Protein AF-0000000083587349 (afdb_homodimer)

pLDDT: mean 86.09, std 22.97, range [18.36, 98.94]

Foldseek 3Di:
DCCVDDDPPVPDDDPPPDPPPPDDDDDDPPPPPPPPPPPCPCPVPPLPDFDDAFPQFEEEEEWDKAKEKEFEDQADDDPPDDGHGPDIDIDIDTLRLLLVLLLLLQPGAYEYEEEFEPDPRVVVRVVVCVVSRYHDVRYQYHPDWGGKYKYWYQHPVVRDIDIDIDHTPPHDDLVSGDPVNLCVSLPSHQEYEYQCPPLHNVLVSLVVCVVVPRAYEYEYEADDPNPVSNLLSHQEYEYEDCHLCVPQVDPDPQLSQLLSCVVHVNHQKYKYQDVQAAIKMKGADPDDDPPAAEDERVVLVVVQVVVDDPVDQAKFKGKPQVVPVPHSWHWYDDPPRDTGTTMMMTMHAGPDPPVQQDAQAQLSSQLSSLLSSCVSVVHDPRLSRRLSRQQSVQQRRDPHNHPRRHGSPPPSNSVSSD/DDDPPDDCPPVDDDPPPDPPPPDDDDDDPPPPPPPPPPPCPCPVPPLPDFDDAFPQFEEEEEFDKAKEKEFEDQADDDPPDDGHGPDIDIDIDTLRLLLVLLLLLQPGAYEYEEEFEPDPRRVVRVVVCVVSRYHDVRYQYHPDWGGKYKYWYQHPVVRDIDIDIDHTPPHDDLVSGDPVSLCVSLPSHQEYEYQCPPLHNVLVSLVVCVVVPRAYEYEYEADDPNPVSNLLSHQEYEYEDCHLCVPQVDPDPQLSQLLSCVVHVNHQKYKYQDVQAAIKMKGADPDDDPPAAEDERVVLVVVQVVVDDPVDQAKFKGKPQVVPVVHSWHWYDDPPRDTGTTMMMTMHAGDDPPVQQDAQAQLSSQLSSLLSSCVSVVHDPRLSRRLSRQQSVQQRRDPHNHPRRHGSPPPSNSVSSD

Sequence (836 aa):
MTLSSPLFSNATATYAWNAILFSSFPTPIRFLHFHRLRAKMSFSEASSPLPPLPEKRIVLGCGGLGQDYLATVASFPKPDEKIRSTSSMVQGGGNAGNALTGAARLGLKPRLISKLANDGPGKGLLAELEADGVDTSYIVVSEEGNSPFTYVIVDNQMKTRTCIHTPGHPGMVSDDLSQSSLLSALDGARIIYSDVRFPETALVIAKEAARMQIPILVDAERKREGLDDLFNLANYVVCSEKLPQAWTAAPSIASALLSMLVRLPKLKFVIVTLGENGCIMLERNTSEDPEAEEMDVDSLLESLKQKIDGTKAIPTCISSKVYHAIQPKLRLSADGVGTVCGTLLVGTSEMIPPSELIDTTGAGDAFIGAILYAICADMLPEKMLPFAAQVAAANCRALGARTGLPRRADPRLAPFLHMTLSSPLFSNATATYAWNAILFSSFPTPIRFLHFHRLRAKMSFSEASSPLPPLPEKRIVLGCGGLGQDYLATVASFPKPDEKIRSTSSMVQGGGNAGNALTGAARLGLKPRLISKLANDGPGKGLLAELEADGVDTSYIVVSEEGNSPFTYVIVDNQMKTRTCIHTPGHPGMVSDDLSQSSLLSALDGARIIYSDVRFPETALVIAKEAARMQIPILVDAERKREGLDDLFNLANYVVCSEKLPQAWTAAPSIASALLSMLVRLPKLKFVIVTLGENGCIMLERNTSEDPEAEEMDVDSLLESLKQKIDGTKAIPTCISSKVYHAIQPKLRLSADGVGTVCGTLLVGTSEMIPPSELIDTTGAGDAFIGAILYAICADMLPEKMLPFAAQVAAANCRALGARTGLPRRADPRLAPFLH

Structure (mmCIF, N/CA/C/O backbone):
data_AF-0000000083587349-model_v1
#
loop_
_entity.id
_entity.type
_entity.pdbx_description
1 polymer 'Ribokinase isoform X4'
#
loop_
_atom_site.group_PDB
_atom_site.id
_atom_site.type_symbol
_atom_site.label_atom_id
_atom_site.label_alt_id
_atom_site.label_comp_id
_atom_site.label_asym_id
_atom_site.label_entity_id
_atom_site.label_seq_id
_atom_site.pdbx_PDB_ins_code
_atom_site.Cartn_x
_atom_site.Cartn_y
_atom_site.Cartn_z
_atom_site.occupancy
_atom_site.B_iso_or_equiv
_atom_site.auth_seq_id
_atom_site.auth_comp_id
_atom_site.auth_asym_id
_atom_site.auth_atom_id
_atom_site.pdbx_PDB_model_num
ATOM 1 N N . MET A 1 1 ? 71.562 29.906 39.344 1 21.06 1 MET A N 1
ATOM 2 C CA . MET A 1 1 ? 72 30.203 38 1 21.06 1 MET A CA 1
ATOM 3 C C . MET A 1 1 ? 70.812 30.672 37.156 1 21.06 1 MET A C 1
ATOM 5 O O . MET A 1 1 ? 69.688 30.391 37.5 1 21.06 1 MET A O 1
ATOM 9 N N . THR A 1 2 ? 71 31.266 35.938 1 21.31 2 THR A N 1
ATOM 10 C CA . THR A 1 2 ? 70.562 32.406 35.188 1 21.31 2 THR A CA 1
ATOM 11 C C . THR A 1 2 ? 69.375 32.031 34.312 1 21.31 2 THR A C 1
ATOM 13 O O . THR A 1 2 ? 68.938 32.812 33.438 1 21.31 2 THR A O 1
ATOM 16 N N . LEU A 1 3 ? 68.5 31.031 34.719 1 21.34 3 LEU A N 1
ATOM 17 C CA . LEU A 1 3 ? 67.812 30.188 33.781 1 21.34 3 LEU A CA 1
ATOM 18 C C . LEU A 1 3 ? 66.688 30.953 33.062 1 21.34 3 LEU A C 1
ATOM 20 O O . LEU A 1 3 ? 65.625 31.25 33.625 1 21.34 3 LEU A O 1
ATOM 24 N N . SER A 1 4 ? 67 31.953 32.25 1 21.52 4 SER A N 1
ATOM 25 C CA . SER A 1 4 ? 66.25 33.062 31.656 1 21.52 4 SER A CA 1
ATOM 26 C C . SER A 1 4 ? 65.312 32.562 30.547 1 21.52 4 SER A C 1
ATOM 28 O O . SER A 1 4 ? 64.938 33.312 29.672 1 21.52 4 SER A O 1
ATOM 30 N N . SER A 1 5 ? 64.562 31.406 30.734 1 22.81 5 SER A N 1
ATOM 31 C CA . SER A 1 5 ? 64.125 30.688 29.531 1 22.81 5 SER A CA 1
ATOM 32 C C . SER A 1 5 ? 63.25 31.547 28.656 1 22.81 5 SER A C 1
ATOM 34 O O . SER A 1 5 ? 62.438 32.344 29.172 1 22.81 5 SER A O 1
ATOM 36 N N . PRO A 1 6 ? 63.5 31.562 27.359 1 23.61 6 PRO A N 1
ATOM 37 C CA . PRO A 1 6 ? 63.188 32.438 26.234 1 23.61 6 PRO A CA 1
ATOM 38 C C . PRO A 1 6 ? 61.688 32.469 25.906 1 23.61 6 PRO A C 1
ATOM 40 O O . PRO A 1 6 ? 60.938 31.594 26.312 1 23.61 6 PRO A O 1
ATOM 43 N N . LEU A 1 7 ? 61.156 33.531 25.328 1 22.72 7 LEU A N 1
ATOM 44 C CA . LEU A 1 7 ? 60 34.344 24.938 1 22.72 7 LEU A CA 1
ATOM 45 C C . LEU A 1 7 ? 59.219 33.719 23.797 1 22.72 7 LEU A C 1
ATOM 47 O O . LEU A 1 7 ? 59.781 33.5 22.719 1 22.72 7 LEU A O 1
ATOM 51 N N . PHE A 1 8 ? 58.406 32.562 23.953 1 21.23 8 PHE A N 1
ATOM 52 C CA . PHE A 1 8 ? 57.812 31.719 22.938 1 21.23 8 PHE A CA 1
ATOM 53 C C . PHE A 1 8 ? 56.875 32.531 22.047 1 21.23 8 PHE A C 1
ATOM 55 O O . PHE A 1 8 ? 55.875 33.094 22.516 1 21.23 8 PHE A O 1
ATOM 62 N N . SER A 1 9 ? 57.312 33.312 21.047 1 20.05 9 SER A N 1
ATOM 63 C CA . SER A 1 9 ? 56.656 34.281 20.188 1 20.05 9 SER A CA 1
ATOM 64 C C . SER A 1 9 ? 55.719 33.625 19.203 1 20.05 9 SER A C 1
ATOM 66 O O . SER A 1 9 ? 56.125 33.281 18.078 1 20.05 9 SER A O 1
ATOM 68 N N . ASN A 1 10 ? 54.781 32.719 19.578 1 19.73 10 ASN A N 1
ATOM 69 C CA . ASN A 1 10 ? 54.156 31.828 18.609 1 19.73 10 ASN A CA 1
ATOM 70 C C . ASN A 1 10 ? 53.281 32.594 17.609 1 19.73 10 ASN A C 1
ATOM 72 O O . ASN A 1 10 ? 52.188 33.031 17.953 1 19.73 10 ASN A O 1
ATOM 76 N N . ALA A 1 11 ? 53.719 33.469 16.719 1 19.39 11 ALA A N 1
ATOM 77 C CA . ALA A 1 11 ? 53.031 34.438 15.852 1 19.39 11 ALA A CA 1
ATOM 78 C C . ALA A 1 11 ? 52.25 33.688 14.75 1 19.39 11 ALA A C 1
ATOM 80 O O . ALA A 1 11 ? 51.562 34.312 13.945 1 19.39 11 ALA A O 1
ATOM 81 N N . THR A 1 12 ? 52.25 32.344 14.633 1 18.72 12 THR A N 1
ATOM 82 C CA . THR A 1 12 ? 52.25 31.938 13.227 1 18.72 12 THR A CA 1
ATOM 83 C C . THR A 1 12 ? 51.062 32.562 12.492 1 18.72 12 THR A C 1
ATOM 85 O O . THR A 1 12 ? 50.062 32.938 13.109 1 18.72 12 THR A O 1
ATOM 88 N N . ALA A 1 13 ? 50.969 32.375 11.031 1 19.86 13 ALA A N 1
ATOM 89 C CA . ALA A 1 13 ? 50.719 32.781 9.648 1 19.86 13 ALA A CA 1
ATOM 90 C C . ALA A 1 13 ? 49.25 32.625 9.289 1 19.86 13 ALA A C 1
ATOM 92 O O . ALA A 1 13 ? 48.531 31.812 9.867 1 19.86 13 ALA A O 1
ATOM 93 N N . THR A 1 14 ? 48.688 33.531 8.43 1 20.98 14 THR A N 1
ATOM 94 C CA . THR A 1 14 ? 47.562 34.188 7.789 1 20.98 14 THR A CA 1
ATOM 95 C C . THR A 1 14 ? 46.875 33.25 6.812 1 20.98 14 THR A C 1
ATOM 97 O O . THR A 1 14 ? 47.25 33.188 5.637 1 20.98 14 THR A O 1
ATOM 100 N N . TYR A 1 15 ? 46.625 31.922 7.09 1 18.92 15 TYR A N 1
ATOM 101 C CA . TYR A 1 15 ? 46.281 31.062 5.965 1 18.92 15 TYR A CA 1
ATOM 102 C C . TYR A 1 15 ? 45.031 31.562 5.27 1 18.92 15 TYR A C 1
ATOM 104 O O . TYR A 1 15 ? 43.969 31.688 5.895 1 18.92 15 TYR A O 1
ATOM 112 N N . ALA A 1 16 ? 45.156 32.438 4.223 1 20.36 16 ALA A N 1
ATOM 113 C CA . ALA A 1 16 ? 44.156 33 3.305 1 20.36 16 ALA A CA 1
ATOM 114 C C . ALA A 1 16 ? 43.344 31.891 2.623 1 20.36 16 ALA A C 1
ATOM 116 O O . ALA A 1 16 ? 43.906 31.078 1.884 1 20.36 16 ALA A O 1
ATOM 117 N N . TRP A 1 17 ? 42.406 31.234 3.295 1 19.59 17 TRP A N 1
ATOM 118 C CA . TRP A 1 17 ? 41.688 30.109 2.727 1 19.59 17 TRP A CA 1
ATOM 119 C C . TRP A 1 17 ? 41.062 30.484 1.385 1 19.59 17 TRP A C 1
ATOM 121 O O . TRP A 1 17 ? 40.312 31.453 1.29 1 19.59 17 TRP A O 1
ATOM 131 N N . ASN A 1 18 ? 41.75 30.281 0.276 1 18.36 18 ASN A N 1
ATOM 132 C CA . ASN A 1 18 ? 41.406 30.422 -1.137 1 18.36 18 ASN A CA 1
ATOM 133 C C . ASN A 1 18 ? 40.031 29.891 -1.444 1 18.36 18 ASN A C 1
ATOM 135 O O . ASN A 1 18 ? 39.562 28.922 -0.836 1 18.36 18 ASN A O 1
ATOM 139 N N . ALA A 1 19 ? 39.219 30.703 -2.209 1 20.95 19 ALA A N 1
ATOM 140 C CA . ALA A 1 19 ? 37.875 30.812 -2.809 1 20.95 19 ALA A CA 1
ATOM 141 C C . ALA A 1 19 ? 37.594 29.641 -3.727 1 20.95 19 ALA A C 1
ATOM 143 O O . ALA A 1 19 ? 37.844 29.703 -4.93 1 20.95 19 ALA A O 1
ATOM 144 N N . ILE A 1 20 ? 38.156 28.391 -3.494 1 20.47 20 ILE A N 1
ATOM 145 C CA . ILE A 1 20 ? 38.062 27.531 -4.668 1 20.47 20 ILE A CA 1
ATOM 146 C C . ILE A 1 20 ? 36.594 27.5 -5.16 1 20.47 20 ILE A C 1
ATOM 148 O O . ILE A 1 20 ? 35.688 27.188 -4.398 1 20.47 20 ILE A O 1
ATOM 152 N N . LEU A 1 21 ? 36.344 28.125 -6.301 1 21.22 21 LEU A N 1
ATOM 153 C CA . LEU A 1 21 ? 35.219 28.344 -7.223 1 21.22 21 LEU A CA 1
ATOM 154 C C . LEU A 1 21 ? 34.594 27.016 -7.641 1 21.22 21 LEU A C 1
ATOM 156 O O . LEU A 1 21 ? 35.25 26.203 -8.305 1 21.22 21 LEU A O 1
ATOM 160 N N . PHE A 1 22 ? 34.125 26.219 -6.723 1 21.77 22 PHE A N 1
ATOM 161 C CA . PHE A 1 22 ? 33.625 24.922 -7.137 1 21.77 22 PHE A CA 1
ATOM 162 C C . PHE A 1 22 ? 32.656 25.047 -8.312 1 21.77 22 PHE A C 1
ATOM 164 O O . PHE A 1 22 ? 31.672 25.766 -8.227 1 21.77 22 PHE A O 1
ATOM 171 N N . SER A 1 23 ? 33.188 24.922 -9.547 1 21.23 23 SER A N 1
ATOM 172 C CA . SER A 1 23 ? 32.688 24.984 -10.906 1 21.23 23 SER A CA 1
ATOM 173 C C . SER A 1 23 ? 31.328 24.281 -11.016 1 21.23 23 SER A C 1
ATOM 175 O O . SER A 1 23 ? 30.891 23.625 -10.07 1 21.23 23 SER A O 1
ATOM 177 N N . SER A 1 24 ? 31.188 23.578 -12.156 1 24.09 24 SER A N 1
ATOM 178 C CA . SER A 1 24 ? 30.219 23.422 -13.234 1 24.09 24 SER A CA 1
ATOM 179 C C . SER A 1 24 ? 29.172 22.375 -12.883 1 24.09 24 SER A C 1
ATOM 181 O O . SER A 1 24 ? 29.516 21.266 -12.438 1 24.09 24 SER A O 1
ATOM 183 N N . PHE A 1 25 ? 28.125 22.766 -12.406 1 24.97 25 PHE A N 1
ATOM 184 C CA . PHE A 1 25 ? 26.938 22.016 -12.008 1 24.97 25 PHE A CA 1
ATOM 185 C C . PHE A 1 25 ? 26.594 20.969 -13.055 1 24.97 25 PHE A C 1
ATOM 187 O O . PHE A 1 25 ? 26.469 21.281 -14.242 1 24.97 25 PHE A O 1
ATOM 194 N N . PRO A 1 26 ? 27.047 19.688 -12.805 1 26.05 26 PRO A N 1
ATOM 195 C CA . PRO A 1 26 ? 26.875 18.719 -13.891 1 26.05 26 PRO A CA 1
ATOM 196 C C . PRO A 1 26 ? 25.484 18.766 -14.523 1 26.05 26 PRO A C 1
ATOM 198 O O . PRO A 1 26 ? 24.547 19.266 -13.898 1 26.05 26 PRO A O 1
ATOM 201 N N . THR A 1 27 ? 25.469 18.625 -15.828 1 25.55 27 THR A N 1
ATOM 202 C CA . THR A 1 27 ? 24.484 18.609 -16.906 1 25.55 27 THR A CA 1
ATOM 203 C C . THR A 1 27 ? 23.297 17.734 -16.531 1 25.55 27 THR A C 1
ATOM 205 O O . THR A 1 27 ? 23.438 16.781 -15.766 1 25.55 27 THR A O 1
ATOM 208 N N . PRO A 1 28 ? 22.141 18.281 -16.75 1 26.81 28 PRO A N 1
ATOM 209 C CA . PRO A 1 28 ? 20.781 17.766 -16.531 1 26.81 28 PRO A CA 1
ATOM 210 C C . PRO A 1 28 ? 20.625 16.312 -16.969 1 26.81 28 PRO A C 1
ATOM 212 O O . PRO A 1 28 ? 21.141 15.914 -18.016 1 26.81 28 PRO A O 1
ATOM 215 N N . ILE A 1 29 ? 20.766 15.492 -15.984 1 25.16 29 ILE A N 1
ATOM 216 C CA . ILE A 1 29 ? 20.594 14.094 -16.359 1 25.16 29 ILE A CA 1
ATOM 217 C C . ILE A 1 29 ? 19.375 13.945 -17.266 1 25.16 29 ILE A C 1
ATOM 219 O O . ILE A 1 29 ? 18.266 14.273 -16.875 1 25.16 29 ILE A O 1
ATOM 223 N N . ARG A 1 30 ? 19.562 14.156 -18.531 1 23.8 30 ARG A N 1
ATOM 224 C CA . ARG A 1 30 ? 18.578 13.922 -19.578 1 23.8 30 ARG A CA 1
ATOM 225 C C . ARG A 1 30 ? 17.844 12.602 -19.375 1 23.8 30 ARG A C 1
ATOM 227 O O . ARG A 1 30 ? 18.484 11.562 -19.156 1 23.8 30 ARG A O 1
ATOM 234 N N . PHE A 1 31 ? 16.797 12.773 -18.781 1 23.98 31 PHE A N 1
ATOM 235 C CA . PHE A 1 31 ? 15.875 11.648 -18.781 1 23.98 31 PHE A CA 1
ATOM 236 C C . PHE A 1 31 ? 15.82 10.984 -20.141 1 23.98 31 PHE A C 1
ATOM 238 O O . PHE A 1 31 ? 15.445 11.617 -21.141 1 23.98 31 PHE A O 1
ATOM 245 N N . LEU A 1 32 ? 16.844 10.195 -20.375 1 24.86 32 LEU A N 1
ATOM 246 C CA . LEU A 1 32 ? 16.844 9.438 -21.625 1 24.86 32 LEU A CA 1
ATOM 247 C C . LEU A 1 32 ? 15.461 8.836 -21.891 1 24.86 32 LEU A C 1
ATOM 249 O O . LEU A 1 32 ? 14.945 8.07 -21.062 1 24.86 32 LEU A O 1
ATOM 253 N N . HIS A 1 33 ? 14.648 9.711 -22.375 1 24.17 33 HIS A N 1
ATOM 254 C CA . HIS A 1 33 ? 13.555 9.094 -23.125 1 24.17 33 HIS A CA 1
ATOM 255 C C . HIS A 1 33 ? 14.055 7.941 -23.984 1 24.17 33 HIS A C 1
ATOM 257 O O . HIS A 1 33 ? 14.859 8.148 -24.906 1 24.17 33 HIS A O 1
ATOM 263 N N . PHE A 1 34 ? 14.367 6.875 -23.359 1 23.84 34 PHE A N 1
ATOM 264 C CA . PHE A 1 34 ? 14.656 5.77 -24.266 1 23.84 34 PHE A CA 1
ATOM 265 C C . PHE A 1 34 ? 13.609 5.688 -25.375 1 23.84 34 PHE A C 1
ATOM 267 O O . PHE A 1 34 ? 12.438 5.398 -25.109 1 23.84 34 PHE A O 1
ATOM 274 N N . HIS A 1 35 ? 13.672 6.711 -26.25 1 24.17 35 HIS A N 1
ATOM 275 C CA . HIS A 1 35 ? 13.055 6.336 -27.516 1 24.17 35 HIS A CA 1
ATOM 276 C C . HIS A 1 35 ? 13.445 4.918 -27.922 1 24.17 35 HIS A C 1
ATOM 278 O O . HIS A 1 35 ? 14.633 4.578 -27.938 1 24.17 35 HIS A O 1
ATOM 284 N N . ARG A 1 36 ? 12.602 3.984 -27.625 1 23.17 36 ARG A N 1
ATOM 285 C CA . ARG A 1 36 ? 12.75 2.717 -28.328 1 23.17 36 ARG A CA 1
ATOM 286 C C . ARG A 1 36 ? 13.086 2.945 -29.797 1 23.17 36 ARG A C 1
ATOM 288 O O . ARG A 1 36 ? 12.258 3.451 -30.562 1 23.17 36 ARG A O 1
ATOM 295 N N . LEU A 1 37 ? 14.281 3.514 -29.984 1 24.53 37 LEU A N 1
ATOM 296 C CA . LEU A 1 37 ? 14.664 3.191 -31.359 1 24.53 37 LEU A CA 1
ATOM 297 C C . LEU A 1 37 ? 14.305 1.752 -31.703 1 24.53 37 LEU A C 1
ATOM 299 O O . LEU A 1 37 ? 14.82 0.813 -31.094 1 24.53 37 LEU A O 1
ATOM 303 N N . ARG A 1 38 ? 13.078 1.67 -32.062 1 25.69 38 ARG A N 1
ATOM 304 C CA . ARG A 1 38 ? 12.852 0.485 -32.875 1 25.69 38 ARG A CA 1
ATOM 305 C C . ARG A 1 38 ? 13.953 0.319 -33.906 1 25.69 38 ARG A C 1
ATOM 307 O O . ARG A 1 38 ? 14.008 1.062 -34.906 1 25.69 38 ARG A O 1
ATOM 314 N N . ALA A 1 39 ? 15.125 0.343 -33.5 1 26.44 39 ALA A N 1
ATOM 315 C CA . ALA A 1 39 ? 15.93 -0.195 -34.594 1 26.44 39 ALA A CA 1
ATOM 316 C C . ALA A 1 39 ? 15.164 -1.261 -35.375 1 26.44 39 ALA A C 1
ATOM 318 O O . ALA A 1 39 ? 14.812 -2.309 -34.844 1 26.44 39 ALA A O 1
ATOM 319 N N . LYS A 1 40 ? 14.383 -0.685 -36.219 1 29.84 40 LYS A N 1
ATOM 320 C CA . LYS A 1 40 ? 13.984 -1.582 -37.312 1 29.84 40 LYS A CA 1
ATOM 321 C C . LYS A 1 40 ? 15.141 -2.477 -37.719 1 29.84 40 LYS A C 1
ATOM 323 O O . LYS A 1 40 ? 15.977 -2.072 -38.531 1 29.84 40 LYS A O 1
ATOM 328 N N . MET A 1 41 ? 15.898 -2.959 -36.781 1 27.7 41 MET A N 1
ATOM 329 C CA . MET A 1 41 ? 16.703 -3.994 -37.438 1 27.7 41 MET A CA 1
ATOM 330 C C . MET A 1 41 ? 15.828 -4.883 -38.312 1 27.7 41 MET A C 1
ATOM 332 O O . MET A 1 41 ? 14.852 -5.465 -37.844 1 27.7 41 MET A O 1
ATOM 336 N N . SER A 1 42 ? 15.734 -4.402 -39.5 1 31.03 42 SER A N 1
ATOM 337 C CA . SER A 1 42 ? 15.297 -5.266 -40.562 1 31.03 42 SER A CA 1
ATOM 338 C C . SER A 1 42 ? 15.906 -6.656 -40.469 1 31.03 42 SER A C 1
ATOM 340 O O . SER A 1 42 ? 17.047 -6.871 -40.875 1 31.03 42 SER A O 1
ATOM 342 N N . PHE A 1 43 ? 16.016 -7.113 -39.188 1 32.06 43 PHE A N 1
ATOM 343 C CA . PHE A 1 43 ? 16.297 -8.531 -39.406 1 32.06 43 PHE A CA 1
ATOM 344 C C . PHE A 1 43 ? 15.312 -9.133 -40.406 1 32.06 43 PHE A C 1
ATOM 346 O O . PHE A 1 43 ? 14.117 -9.234 -40.125 1 32.06 43 PHE A O 1
ATOM 353 N N . SER A 1 44 ? 15.555 -8.781 -41.625 1 35.84 44 SER A N 1
ATOM 354 C CA . SER A 1 44 ? 14.969 -9.539 -42.75 1 35.84 44 SER A CA 1
ATOM 355 C C . SER A 1 44 ? 14.969 -11.031 -42.469 1 35.84 44 SER A C 1
ATOM 357 O O . SER A 1 44 ? 14.812 -11.844 -43.375 1 35.84 44 SER A O 1
ATOM 359 N N . GLU A 1 45 ? 15.727 -11.5 -41.375 1 37.31 45 GLU A N 1
ATOM 360 C CA . GLU A 1 45 ? 15.57 -12.953 -41.469 1 37.31 45 GLU A CA 1
ATOM 361 C C . GLU A 1 45 ? 14.094 -13.352 -41.531 1 37.31 45 GLU A C 1
ATOM 363 O O . GLU A 1 45 ? 13.266 -12.758 -40.812 1 37.31 45 GLU A O 1
ATOM 368 N N . ALA A 1 46 ? 13.688 -13.859 -42.406 1 41.53 46 ALA A N 1
ATOM 369 C CA . ALA A 1 46 ? 12.414 -14.508 -42.688 1 41.53 46 ALA A CA 1
ATOM 370 C C . ALA A 1 46 ? 11.852 -15.188 -41.438 1 41.53 46 ALA A C 1
ATOM 372 O O . ALA A 1 46 ? 12.328 -16.25 -41.031 1 41.53 46 ALA A O 1
ATOM 373 N N . SER A 1 47 ? 11.625 -14.453 -40.312 1 51.5 47 SER A N 1
ATOM 374 C CA . SER A 1 47 ? 11.039 -14.961 -39.062 1 51.5 47 SER A CA 1
ATOM 375 C C . SER A 1 47 ? 9.984 -16.016 -39.344 1 51.5 47 SER A C 1
ATOM 377 O O . SER A 1 47 ? 9.055 -15.789 -40.125 1 51.5 47 SER A O 1
ATOM 379 N N . SER A 1 48 ? 10.344 -17.172 -39.438 1 61.84 48 SER A N 1
ATOM 380 C CA . SER A 1 48 ? 9.367 -18.234 -39.594 1 61.84 48 SER A CA 1
ATOM 381 C C . SER A 1 48 ? 8.055 -17.906 -38.875 1 61.84 48 SER A C 1
ATOM 383 O O . SER A 1 48 ? 8.062 -17.375 -37.781 1 61.84 48 SER A O 1
ATOM 385 N N . PRO A 1 49 ? 7.016 -17.797 -39.656 1 78.56 49 PRO A N 1
ATOM 386 C CA . PRO A 1 49 ? 5.707 -17.5 -39.094 1 78.56 49 PRO A CA 1
ATOM 387 C C . PRO A 1 49 ? 5.418 -18.328 -37.812 1 78.56 49 PRO A C 1
ATOM 389 O O . PRO A 1 49 ? 5.867 -19.469 -37.719 1 78.56 49 PRO A O 1
ATOM 392 N N . LEU A 1 50 ? 4.906 -17.703 -36.75 1 85.81 50 LEU A N 1
ATOM 393 C CA . LEU A 1 50 ? 4.492 -18.359 -35.531 1 85.81 50 LEU A CA 1
ATOM 394 C C . LEU A 1 50 ? 3.492 -19.484 -35.812 1 85.81 50 LEU A C 1
ATOM 396 O O . LEU A 1 50 ? 2.656 -19.344 -36.719 1 85.81 50 LEU A O 1
ATOM 400 N N . PRO A 1 51 ? 3.736 -20.562 -35.156 1 89.81 51 PRO A N 1
ATOM 401 C CA . PRO A 1 51 ? 2.725 -21.609 -35.344 1 89.81 51 PRO A CA 1
ATOM 402 C C . PRO A 1 51 ? 1.324 -21.141 -34.938 1 89.81 51 PRO A C 1
ATOM 404 O O . PRO A 1 51 ? 1.179 -20.156 -34.219 1 89.81 51 PRO A O 1
ATOM 407 N N . PRO A 1 52 ? 0.372 -21.781 -35.531 1 92.5 52 PRO A N 1
ATOM 408 C CA . PRO A 1 52 ? -0.997 -21.406 -35.188 1 92.5 52 PRO A CA 1
ATOM 409 C C . PRO A 1 52 ? -1.283 -21.562 -33.688 1 92.5 52 PRO A C 1
ATOM 411 O O . PRO A 1 52 ? -0.665 -22.406 -33.031 1 92.5 52 PRO A O 1
ATOM 414 N N . LEU A 1 53 ? -2.188 -20.812 -33.219 1 95.5 53 LEU A N 1
ATOM 415 C CA . LEU A 1 53 ? -2.623 -20.922 -31.828 1 95.5 53 LEU A CA 1
ATOM 416 C C . LEU A 1 53 ? -3.359 -22.234 -31.594 1 95.5 53 LEU A C 1
ATOM 418 O O . LEU A 1 53 ? -3.943 -22.797 -32.531 1 95.5 53 LEU A O 1
ATOM 422 N N . PRO A 1 54 ? -3.35 -22.672 -30.359 1 94.81 54 PRO A N 1
ATOM 423 C CA . PRO A 1 54 ? -4.121 -23.875 -30.062 1 94.81 54 PRO A CA 1
ATOM 424 C C . PRO A 1 54 ? -5.609 -23.719 -30.375 1 94.81 54 PRO A C 1
ATOM 426 O O . PRO A 1 54 ? -6.168 -22.641 -30.203 1 94.81 54 PRO A O 1
ATOM 429 N N . GLU A 1 55 ? -6.188 -24.828 -30.766 1 94.19 55 GLU A N 1
ATOM 430 C CA . GLU A 1 55 ? -7.609 -24.812 -31.109 1 94.19 55 GLU A CA 1
ATOM 431 C C . GLU A 1 55 ? -8.461 -24.547 -29.859 1 94.19 55 GLU A C 1
ATOM 433 O O . GLU A 1 55 ? -9.352 -23.703 -29.891 1 94.19 55 GLU A O 1
ATOM 438 N N . LYS A 1 56 ? -8.203 -25.375 -28.844 1 96.94 56 LYS A N 1
ATOM 439 C CA . LYS A 1 56 ? -8.844 -25.172 -27.547 1 96.94 56 LYS A CA 1
ATOM 440 C C . LYS A 1 56 ? -7.93 -24.375 -26.609 1 96.94 56 LYS A C 1
ATOM 442 O O . LYS A 1 56 ? -6.945 -24.922 -26.109 1 96.94 56 LYS A O 1
ATOM 447 N N . ARG A 1 57 ? -8.289 -23.172 -26.312 1 97.62 57 ARG A N 1
ATOM 448 C CA . ARG A 1 57 ? -7.309 -22.344 -25.625 1 97.62 57 ARG A CA 1
ATOM 449 C C . ARG A 1 57 ? -7.941 -21.609 -24.453 1 97.62 57 ARG A C 1
ATOM 451 O O . ARG A 1 57 ? -7.371 -20.641 -23.938 1 97.62 57 ARG A O 1
ATOM 458 N N . ILE A 1 58 ? -9.211 -22.062 -24.031 1 98.75 58 ILE A N 1
ATOM 459 C CA . ILE A 1 58 ? -9.828 -21.484 -22.844 1 98.75 58 ILE A CA 1
ATOM 460 C C . ILE A 1 58 ? -9.25 -22.156 -21.594 1 98.75 58 ILE A C 1
ATOM 462 O O . ILE A 1 58 ? -9.234 -23.375 -21.484 1 98.75 58 ILE A O 1
ATOM 466 N N . VAL A 1 59 ? -8.75 -21.359 -20.703 1 98.88 59 VAL A N 1
ATOM 467 C CA . VAL A 1 59 ? -8.258 -21.797 -19.406 1 98.88 59 VAL A CA 1
ATOM 468 C C . VAL A 1 59 ? -9.078 -21.141 -18.297 1 98.88 59 VAL A C 1
ATOM 470 O O . VAL A 1 59 ? -9.281 -19.922 -18.297 1 98.88 59 VAL A O 1
ATOM 473 N N . LEU A 1 60 ? -9.555 -21.922 -17.375 1 98.94 60 LEU A N 1
ATOM 474 C CA . LEU A 1 60 ? -10.227 -21.359 -16.219 1 98.94 60 LEU A CA 1
ATOM 475 C C . LEU A 1 60 ? -9.312 -21.422 -14.984 1 98.94 60 LEU A C 1
ATOM 477 O O . LEU A 1 60 ? -8.867 -22.484 -14.586 1 98.94 60 LEU A O 1
ATOM 481 N N . GLY A 1 61 ? -9.031 -20.281 -14.477 1 98.88 61 GLY A N 1
ATOM 482 C CA . GLY A 1 61 ? -8.258 -20.203 -13.25 1 98.88 61 GLY A CA 1
ATOM 483 C C . GLY A 1 61 ? -9.094 -19.844 -12.039 1 98.88 61 GLY A C 1
ATOM 484 O O . GLY A 1 61 ? -10.094 -19.141 -12.156 1 98.88 61 GLY A O 1
ATOM 485 N N . CYS A 1 62 ? -8.641 -20.312 -10.875 1 98.69 62 CYS A N 1
ATOM 486 C CA . CYS A 1 62 ? -9.148 -19.922 -9.562 1 98.69 62 CYS A CA 1
ATOM 487 C C . CYS A 1 62 ? -8.008 -19.625 -8.602 1 98.69 62 CYS A C 1
ATOM 489 O O . CYS A 1 62 ? -7.176 -20.5 -8.344 1 98.69 62 CYS A O 1
ATOM 491 N N . GLY A 1 63 ? -8.039 -18.422 -8.125 1 98.19 63 GLY A N 1
ATOM 492 C CA . GLY A 1 63 ? -6.961 -18.172 -7.184 1 98.19 63 GLY A CA 1
ATOM 493 C C . GLY A 1 63 ? -6.766 -16.688 -6.875 1 98.19 63 GLY A C 1
ATOM 494 O O . GLY A 1 63 ? -7.711 -15.906 -6.961 1 98.19 63 GLY A O 1
ATOM 495 N N . GLY A 1 64 ? -5.578 -16.438 -6.422 1 97.25 64 GLY A N 1
ATOM 496 C CA . GLY A 1 64 ? -5.27 -15.148 -5.816 1 97.25 64 GLY A CA 1
ATOM 497 C C . GLY A 1 64 ? -5.105 -14.031 -6.832 1 97.25 64 GLY A C 1
ATOM 498 O O . GLY A 1 64 ? -4.488 -14.234 -7.883 1 97.25 64 GLY A O 1
ATOM 499 N N . LEU A 1 65 ? -5.691 -12.945 -6.523 1 97.69 65 LEU A N 1
ATOM 500 C CA . LEU A 1 65 ? -5.609 -11.672 -7.227 1 97.69 65 LEU A CA 1
ATOM 501 C C . LEU A 1 65 ? -5.535 -10.508 -6.242 1 97.69 65 LEU A C 1
ATOM 503 O O . LEU A 1 65 ? -6.266 -10.477 -5.25 1 97.69 65 LEU A O 1
ATOM 507 N N . GLY A 1 66 ? -4.625 -9.625 -6.531 1 95.81 66 GLY A N 1
ATOM 508 C CA . GLY A 1 66 ? -4.488 -8.461 -5.664 1 95.81 66 GLY A CA 1
ATOM 509 C C . GLY A 1 66 ? -3.531 -7.422 -6.211 1 95.81 66 GLY A C 1
ATOM 510 O O . GLY A 1 66 ? -2.879 -7.645 -7.234 1 95.81 66 GLY A O 1
ATOM 511 N N . GLN A 1 67 ? -3.488 -6.344 -5.543 1 92.5 67 GLN A N 1
ATOM 512 C CA . GLN A 1 67 ? -2.611 -5.25 -5.949 1 92.5 67 GLN A CA 1
ATOM 513 C C . GLN A 1 67 ? -1.28 -5.309 -5.203 1 92.5 67 GLN A C 1
ATOM 515 O O . GLN A 1 67 ? -1.251 -5.504 -3.986 1 92.5 67 GLN A O 1
ATOM 520 N N . ASP A 1 68 ? -0.24 -5.207 -5.918 1 91.81 68 ASP A N 1
ATOM 521 C CA . ASP A 1 68 ? 1.083 -5.109 -5.309 1 91.81 68 ASP A CA 1
ATOM 522 C C . ASP A 1 68 ? 1.581 -3.664 -5.309 1 91.81 68 ASP A C 1
ATOM 524 O O . ASP A 1 68 ? 1.614 -3.012 -6.352 1 91.81 68 ASP A O 1
ATOM 528 N N . TYR A 1 69 ? 1.912 -3.186 -4.156 1 90.25 69 TYR A N 1
ATOM 529 C CA . TYR A 1 69 ? 2.596 -1.909 -3.984 1 90.25 69 TYR A CA 1
ATOM 530 C C . TYR A 1 69 ? 4.078 -2.121 -3.689 1 90.25 69 TYR A C 1
ATOM 532 O O . TYR A 1 69 ? 4.453 -2.428 -2.557 1 90.25 69 TYR A O 1
ATOM 540 N N . LEU A 1 70 ? 4.84 -1.917 -4.695 1 89.94 70 LEU A N 1
ATOM 541 C CA . LEU A 1 70 ? 6.277 -2.064 -4.516 1 89.94 70 LEU A CA 1
ATOM 542 C C . LEU A 1 70 ? 6.922 -0.727 -4.172 1 89.94 70 LEU A C 1
ATOM 544 O O . LEU A 1 70 ? 6.711 0.267 -4.871 1 89.94 70 LEU A O 1
ATOM 548 N N . ALA A 1 71 ? 7.625 -0.706 -3.105 1 90.88 71 ALA A N 1
ATOM 549 C CA . ALA A 1 71 ? 8.383 0.478 -2.711 1 90.88 71 ALA A CA 1
ATOM 550 C C . ALA A 1 71 ? 9.859 0.14 -2.5 1 90.88 71 ALA A C 1
ATOM 552 O O . ALA A 1 71 ? 10.195 -0.713 -1.675 1 90.88 71 ALA A O 1
ATOM 553 N N . THR A 1 72 ? 10.625 0.73 -3.277 1 90.44 72 THR A N 1
ATOM 554 C CA . THR A 1 72 ? 12.062 0.591 -3.068 1 90.44 72 THR A CA 1
ATOM 555 C C . THR A 1 72 ? 12.555 1.579 -2.014 1 90.44 72 THR A C 1
ATOM 557 O O . THR A 1 72 ? 12.188 2.756 -2.039 1 90.44 72 THR A O 1
ATOM 560 N N . VAL A 1 73 ? 13.289 1.094 -1.049 1 93.75 73 VAL A N 1
ATOM 561 C CA . VAL A 1 73 ? 13.852 1.938 0.002 1 93.75 73 VAL A CA 1
ATOM 562 C C . VAL A 1 73 ? 15.367 1.816 0.011 1 93.75 73 VAL A C 1
ATOM 564 O O . VAL A 1 73 ? 15.922 0.832 -0.485 1 93.75 73 VAL A O 1
ATOM 567 N N . ALA A 1 74 ? 16.016 2.889 0.432 1 93.69 74 ALA A N 1
ATOM 568 C CA . ALA A 1 74 ? 17.469 2.834 0.523 1 93.69 74 ALA A CA 1
ATOM 569 C C . ALA A 1 74 ? 17.922 1.693 1.431 1 93.69 74 ALA A C 1
ATOM 571 O O . ALA A 1 74 ? 18.812 0.917 1.067 1 93.69 74 ALA A O 1
ATOM 572 N N . SER A 1 75 ? 17.359 1.598 2.592 1 94.5 75 SER A N 1
ATOM 573 C CA . SER A 1 75 ? 17.562 0.523 3.555 1 94.5 75 SER A CA 1
ATOM 574 C C . SER A 1 75 ? 16.266 0.131 4.242 1 94.5 75 SER A C 1
ATOM 576 O O . SER A 1 75 ? 15.352 0.952 4.371 1 94.5 75 SER A O 1
ATOM 578 N N . PHE A 1 76 ? 16.25 -1.108 4.656 1 94.5 76 PHE A N 1
ATOM 579 C CA . PHE A 1 76 ? 15.039 -1.582 5.332 1 94.5 76 PHE A CA 1
ATOM 580 C C . PHE A 1 76 ? 14.758 -0.754 6.582 1 94.5 76 PHE A C 1
ATOM 582 O O . PHE A 1 76 ? 15.664 -0.502 7.379 1 94.5 76 PHE A O 1
ATOM 589 N N . PRO A 1 77 ? 13.539 -0.276 6.816 1 95.06 77 PRO A N 1
ATOM 590 C CA . PRO A 1 77 ? 13.258 0.614 7.945 1 95.06 77 PRO A CA 1
ATOM 591 C C . PRO A 1 77 ? 13.305 -0.106 9.289 1 95.06 77 PRO A C 1
ATOM 593 O O . PRO A 1 77 ? 12.984 -1.293 9.375 1 95.06 77 PRO A O 1
ATOM 596 N N . LYS A 1 78 ? 13.664 0.622 10.281 1 92.69 78 LYS A N 1
ATOM 597 C CA . LYS A 1 78 ? 13.555 0.168 11.664 1 92.69 78 LYS A CA 1
ATOM 598 C C . LYS A 1 78 ? 12.188 0.519 12.25 1 92.69 78 LYS A C 1
ATOM 600 O O . LYS A 1 78 ? 11.508 1.422 11.758 1 92.69 78 LYS A O 1
ATOM 605 N N . PRO A 1 79 ? 11.773 -0.211 13.328 1 90.12 79 PRO A N 1
ATOM 606 C CA . PRO A 1 79 ? 10.5 0.134 13.969 1 90.12 79 PRO A CA 1
ATOM 607 C C . PRO A 1 79 ? 10.422 1.607 14.367 1 90.12 79 PRO A C 1
ATOM 609 O O . PRO A 1 79 ? 11.406 2.18 14.836 1 90.12 79 PRO A O 1
ATOM 612 N N . ASP A 1 80 ? 9.32 2.295 14.055 1 85.88 80 ASP A N 1
ATOM 613 C CA . ASP A 1 80 ? 8.961 3.656 14.438 1 85.88 80 ASP A CA 1
ATOM 614 C C . ASP A 1 80 ? 9.594 4.68 13.5 1 85.88 80 ASP A C 1
ATOM 616 O O . ASP A 1 80 ? 9.445 5.887 13.703 1 85.88 80 ASP A O 1
ATOM 620 N N . GLU A 1 81 ? 10.227 4.211 12.461 1 89.62 81 GLU A N 1
ATOM 621 C CA . GLU A 1 81 ? 10.859 5.133 11.523 1 89.62 81 GLU A CA 1
ATOM 622 C C . GLU A 1 81 ? 9.844 5.648 10.5 1 89.62 81 GLU A C 1
ATOM 624 O O . GLU A 1 81 ? 8.875 4.957 10.18 1 89.62 81 GLU A O 1
ATOM 629 N N . LYS A 1 82 ? 10.055 6.887 10.133 1 85.62 82 LYS A N 1
ATOM 630 C CA . LYS A 1 82 ? 9.367 7.48 8.992 1 85.62 82 LYS A CA 1
ATOM 631 C C . LYS A 1 82 ? 10.328 7.719 7.832 1 85.62 82 LYS A C 1
ATOM 633 O O . LYS A 1 82 ? 11.195 8.586 7.906 1 85.62 82 LYS A O 1
ATOM 638 N N . ILE A 1 83 ? 10.164 6.918 6.742 1 92.44 83 ILE A N 1
ATOM 639 C CA . ILE A 1 83 ? 11.109 7.016 5.637 1 92.44 83 ILE A CA 1
ATOM 640 C C . ILE A 1 83 ? 10.359 7.238 4.328 1 92.44 83 ILE A C 1
ATOM 642 O O . ILE A 1 83 ? 9.125 7.238 4.305 1 92.44 83 ILE A O 1
ATOM 646 N N . ARG A 1 84 ? 11.172 7.5 3.348 1 91.94 84 ARG A N 1
ATOM 647 C CA . ARG A 1 84 ? 10.625 7.684 2.008 1 91.94 84 ARG A CA 1
ATOM 648 C C . ARG A 1 84 ? 11.109 6.59 1.062 1 91.94 84 ARG A C 1
ATOM 650 O O . ARG A 1 84 ? 12.273 6.176 1.131 1 91.94 84 ARG A O 1
ATOM 657 N N . SER A 1 85 ? 10.227 6.211 0.202 1 94 85 SER A N 1
ATOM 658 C CA . SER A 1 85 ? 10.648 5.316 -0.87 1 94 85 SER A CA 1
ATOM 659 C C . SER A 1 85 ? 11.453 6.066 -1.928 1 94 85 SER A C 1
ATOM 661 O O . SER A 1 85 ? 11.258 7.266 -2.127 1 94 85 SER A O 1
ATOM 663 N N . THR A 1 86 ? 12.391 5.402 -2.596 1 90.62 86 THR A N 1
ATOM 664 C CA . THR A 1 86 ? 13.195 5.992 -3.662 1 90.62 86 THR A CA 1
ATOM 665 C C . THR A 1 86 ? 12.516 5.797 -5.016 1 90.62 86 THR A C 1
ATOM 667 O O . THR A 1 86 ? 12.758 6.562 -5.953 1 90.62 86 THR A O 1
ATOM 670 N N . SER A 1 87 ? 11.797 4.762 -5.082 1 87.25 87 SER A N 1
ATOM 671 C CA . SER A 1 87 ? 10.953 4.488 -6.242 1 87.25 87 SER A CA 1
ATOM 672 C C . SER A 1 87 ? 9.789 3.58 -5.875 1 87.25 87 SER A C 1
ATOM 674 O O . SER A 1 87 ? 9.781 2.967 -4.805 1 87.25 87 SER A O 1
ATOM 676 N N . SER A 1 88 ? 8.789 3.652 -6.742 1 87.88 88 SER A N 1
ATOM 677 C CA . SER A 1 88 ? 7.625 2.812 -6.465 1 87.88 88 SER A CA 1
ATOM 678 C C . SER A 1 88 ? 6.973 2.326 -7.75 1 87.88 88 SER A C 1
ATOM 680 O O . SER A 1 88 ? 7.164 2.918 -8.812 1 87.88 88 SER A O 1
ATOM 682 N N . MET A 1 89 ? 6.32 1.195 -7.574 1 86.75 89 MET A N 1
ATOM 683 C CA . MET A 1 89 ? 5.531 0.632 -8.664 1 86.75 89 MET A CA 1
ATOM 684 C C . MET A 1 89 ? 4.258 -0.018 -8.141 1 86.75 89 MET A C 1
ATOM 686 O O . MET A 1 89 ? 4.281 -0.691 -7.109 1 86.75 89 MET A O 1
ATOM 690 N N . VAL A 1 90 ? 3.18 0.286 -8.797 1 86.25 90 VAL A N 1
ATOM 691 C CA . VAL A 1 90 ? 1.907 -0.357 -8.484 1 86.25 90 VAL A CA 1
ATOM 692 C C . VAL A 1 90 ? 1.494 -1.266 -9.641 1 86.25 90 VAL A C 1
ATOM 694 O O . VAL A 1 90 ? 1.443 -0.831 -10.797 1 86.25 90 VAL A O 1
ATOM 697 N N . GLN A 1 91 ? 1.232 -2.48 -9.344 1 89.75 91 GLN A N 1
ATOM 698 C CA . GLN A 1 91 ? 0.889 -3.439 -10.391 1 89.75 91 GLN A CA 1
ATOM 699 C C . GLN A 1 91 ? -0.003 -4.551 -9.844 1 89.75 91 GLN A C 1
ATOM 701 O O . GLN A 1 91 ? 0.015 -4.836 -8.641 1 89.75 91 GLN A O 1
ATOM 706 N N . GLY A 1 92 ? -0.808 -5.086 -10.758 1 93.19 92 GLY A N 1
ATOM 707 C CA . GLY A 1 92 ? -1.547 -6.277 -10.375 1 93.19 92 GLY A CA 1
ATOM 708 C C . GLY A 1 92 ? -0.649 -7.438 -9.984 1 93.19 92 GLY A C 1
ATOM 709 O O . GLY A 1 92 ? 0.427 -7.617 -10.562 1 93.19 92 GLY A O 1
ATOM 710 N N . GLY A 1 93 ? -1.164 -8.203 -9.047 1 94.81 93 GLY A N 1
ATOM 711 C CA . GLY A 1 93 ? -0.448 -9.375 -8.57 1 94.81 93 GLY A CA 1
ATOM 712 C C . GLY A 1 93 ? -1.359 -10.555 -8.281 1 94.81 93 GLY A C 1
ATOM 713 O O . GLY A 1 93 ? -2.463 -10.641 -8.82 1 94.81 93 GLY A O 1
ATOM 714 N N . GLY A 1 94 ? -0.804 -11.453 -7.449 1 95.75 94 GLY A N 1
ATOM 715 C CA . GLY A 1 94 ? -1.479 -12.711 -7.199 1 95.75 94 GLY A CA 1
ATOM 716 C C . GLY A 1 94 ? -1.053 -13.82 -8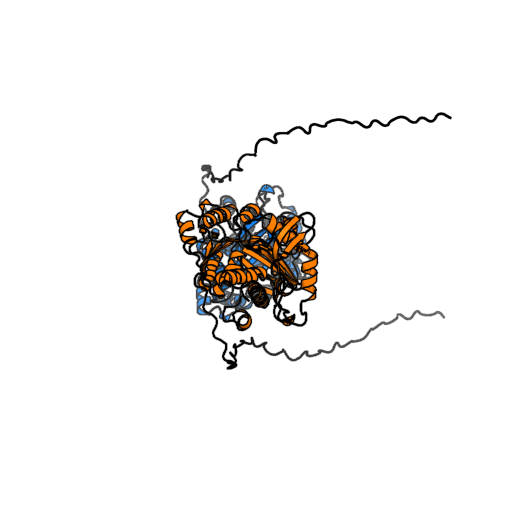.148 1 95.75 94 GLY A C 1
ATOM 717 O O . GLY A 1 94 ? -0.962 -13.602 -9.359 1 95.75 94 GLY A O 1
ATOM 718 N N . ASN A 1 95 ? -0.883 -14.922 -7.582 1 96.44 95 ASN A N 1
ATOM 719 C CA . ASN A 1 95 ? -0.367 -16.016 -8.398 1 96.44 95 ASN A CA 1
ATOM 720 C C . ASN A 1 95 ? -1.27 -16.281 -9.602 1 96.44 95 ASN A C 1
ATOM 722 O O . ASN A 1 95 ? -0.791 -16.406 -10.727 1 96.44 95 ASN A O 1
ATOM 726 N N . ALA A 1 96 ? -2.535 -16.406 -9.352 1 98.5 96 ALA A N 1
ATOM 727 C CA . ALA A 1 96 ? -3.463 -16.688 -10.445 1 98.5 96 ALA A CA 1
ATOM 728 C C . ALA A 1 96 ? -3.51 -15.531 -11.438 1 98.5 96 ALA A C 1
ATOM 730 O O . ALA A 1 96 ? -3.477 -15.742 -12.656 1 98.5 96 ALA A O 1
ATOM 731 N N . GLY A 1 97 ? -3.582 -14.336 -10.867 1 98.44 97 GLY A N 1
ATOM 732 C CA . GLY A 1 97 ? -3.543 -13.18 -11.742 1 98.44 97 GLY A CA 1
ATOM 733 C C . GLY A 1 97 ? -2.303 -13.125 -12.617 1 98.44 97 GLY A C 1
ATOM 734 O O . GLY A 1 97 ? -2.395 -12.867 -13.812 1 98.44 97 GLY A O 1
ATOM 735 N N . ASN A 1 98 ? -1.178 -13.359 -12.094 1 97.81 98 ASN A N 1
ATOM 736 C CA . ASN A 1 98 ? 0.09 -13.312 -12.812 1 97.81 98 ASN A CA 1
ATOM 737 C C . ASN A 1 98 ? 0.17 -14.406 -13.875 1 97.81 98 ASN A C 1
ATOM 739 O O . ASN A 1 98 ? 0.479 -14.125 -15.039 1 97.81 98 ASN A O 1
ATOM 743 N N . ALA A 1 99 ? -0.134 -15.594 -13.484 1 98.75 99 ALA A N 1
ATOM 744 C CA . ALA A 1 99 ? -0.027 -16.734 -14.391 1 98.75 99 ALA A CA 1
ATOM 745 C C . ALA A 1 99 ? -0.975 -16.578 -15.578 1 98.75 99 ALA A C 1
ATOM 747 O O . ALA A 1 99 ? -0.588 -16.828 -16.719 1 98.75 99 ALA A O 1
ATOM 748 N N . LEU A 1 100 ? -2.184 -16.156 -15.305 1 98.88 100 LEU A N 1
ATOM 749 C CA . LEU A 1 100 ? -3.186 -16.078 -16.359 1 98.88 100 LEU A CA 1
ATOM 750 C C . LEU A 1 100 ? -2.926 -14.875 -17.266 1 98.88 100 LEU A C 1
ATOM 752 O O . LEU A 1 100 ? -3.246 -14.898 -18.453 1 98.88 100 LEU A O 1
ATOM 756 N N . THR A 1 101 ? -2.332 -13.805 -16.688 1 98.81 101 THR A N 1
ATOM 757 C CA . THR A 1 101 ? -1.865 -12.727 -17.547 1 98.81 101 THR A CA 1
ATOM 758 C C . THR A 1 101 ? -0.794 -13.219 -18.516 1 98.81 101 THR A C 1
ATOM 760 O O . THR A 1 101 ? -0.843 -12.922 -19.719 1 98.81 101 THR A O 1
ATOM 763 N N . GLY A 1 102 ? 0.121 -13.969 -18.016 1 98.75 102 GLY A N 1
ATOM 764 C CA . GLY A 1 102 ? 1.115 -14.578 -18.891 1 98.75 102 GLY A CA 1
ATOM 765 C C . GLY A 1 102 ? 0.508 -15.477 -19.953 1 98.75 102 GLY A C 1
ATOM 766 O O . GLY A 1 102 ? 0.899 -15.414 -21.109 1 98.75 102 GLY A O 1
ATOM 767 N N . ALA A 1 103 ? -0.416 -16.281 -19.562 1 98.81 103 ALA A N 1
ATOM 768 C CA . ALA A 1 103 ? -1.096 -17.188 -20.5 1 98.81 103 ALA A CA 1
ATOM 769 C C . ALA A 1 103 ? -1.806 -16.406 -21.594 1 98.81 103 ALA A C 1
ATOM 771 O O . ALA A 1 103 ? -1.757 -16.781 -22.766 1 98.81 103 ALA A O 1
ATOM 772 N N . ALA A 1 104 ? -2.457 -15.32 -21.172 1 98.88 104 ALA A N 1
ATOM 773 C CA . ALA A 1 104 ? -3.158 -14.477 -22.141 1 98.88 104 ALA A CA 1
ATOM 774 C C . ALA A 1 104 ? -2.186 -13.883 -23.156 1 98.88 104 ALA A C 1
ATOM 776 O O . ALA A 1 104 ? -2.447 -13.898 -24.359 1 98.88 104 ALA A O 1
ATOM 777 N N . ARG A 1 105 ? -1.113 -13.398 -22.703 1 98.69 105 ARG A N 1
ATOM 778 C CA . ARG A 1 105 ? -0.126 -12.773 -23.578 1 98.69 105 ARG A CA 1
ATOM 779 C C . ARG A 1 105 ? 0.472 -13.781 -24.547 1 98.69 105 ARG A C 1
ATOM 781 O O . ARG A 1 105 ? 0.913 -13.422 -25.641 1 98.69 105 ARG A O 1
ATOM 788 N N . LEU A 1 106 ? 0.427 -15.031 -24.188 1 98.5 106 LEU A N 1
ATOM 789 C CA . LEU A 1 106 ? 0.922 -16.094 -25.047 1 98.5 106 LEU A CA 1
ATOM 790 C C . LEU A 1 106 ? -0.164 -16.562 -26.016 1 98.5 106 LEU A C 1
ATOM 792 O O . LEU A 1 106 ? 0.077 -17.438 -26.844 1 98.5 106 LEU A O 1
ATOM 796 N N . GLY A 1 107 ? -1.39 -16.031 -25.828 1 98.25 107 GLY A N 1
ATOM 797 C CA . GLY A 1 107 ? -2.41 -16.266 -26.844 1 98.25 107 GLY A CA 1
ATOM 798 C C . GLY A 1 107 ? -3.578 -17.094 -26.328 1 98.25 107 GLY A C 1
ATOM 799 O O . GLY A 1 107 ? -4.535 -17.344 -27.047 1 98.25 107 GLY A O 1
ATOM 800 N N . LEU A 1 108 ? -3.59 -17.484 -25.094 1 98.75 108 LEU A N 1
ATOM 801 C CA . LEU A 1 108 ? -4.719 -18.219 -24.531 1 98.75 108 LEU A CA 1
ATOM 802 C C . LEU A 1 108 ? -5.855 -17.266 -24.172 1 98.75 108 LEU A C 1
ATOM 804 O O . LEU A 1 108 ? -5.719 -16.047 -24.312 1 98.75 108 LEU A O 1
ATOM 808 N N . LYS A 1 109 ? -6.992 -17.859 -23.781 1 98.81 109 LYS A N 1
ATOM 809 C CA . LYS A 1 109 ? -8.18 -17.109 -23.375 1 98.81 109 LYS A CA 1
ATOM 810 C C . LYS A 1 109 ? -8.578 -17.438 -21.938 1 98.81 109 LYS A C 1
ATOM 812 O O . LYS A 1 109 ? -9.562 -18.156 -21.719 1 98.81 109 LYS A O 1
ATOM 817 N N . PRO A 1 110 ? -7.93 -16.859 -21 1 98.94 110 PRO A N 1
ATOM 818 C CA . PRO A 1 110 ? -8.18 -17.203 -19.594 1 98.94 110 PRO A CA 1
ATOM 819 C C . PRO A 1 110 ? -9.445 -16.547 -19.047 1 98.94 110 PRO A C 1
ATOM 821 O O . PRO A 1 110 ? -9.758 -15.406 -19.391 1 98.94 110 PRO A O 1
ATOM 824 N N . ARG A 1 111 ? -10.141 -17.344 -18.234 1 98.94 111 ARG A N 1
ATOM 825 C CA . ARG A 1 111 ? -11.164 -16.891 -17.297 1 98.94 111 ARG A CA 1
ATOM 826 C C . ARG A 1 111 ? -10.672 -17.016 -15.852 1 98.94 111 ARG A C 1
ATOM 828 O O . ARG A 1 111 ? -9.977 -17.969 -15.508 1 98.94 111 ARG A O 1
ATOM 835 N N . LEU A 1 112 ? -11.055 -16.047 -15.047 1 98.88 112 LEU A N 1
ATOM 836 C CA . LEU A 1 112 ? -10.547 -16.094 -13.68 1 98.88 112 LEU A CA 1
ATOM 837 C C . LEU A 1 112 ? -11.688 -15.992 -12.672 1 98.88 112 LEU A C 1
ATOM 839 O O . LEU A 1 112 ? -12.523 -15.094 -12.758 1 98.88 112 LEU A O 1
ATOM 843 N N . ILE A 1 113 ? -11.734 -16.969 -11.82 1 98.69 113 ILE A N 1
ATOM 844 C CA . ILE A 1 113 ? -12.562 -16.906 -10.617 1 98.69 113 ILE A CA 1
ATOM 845 C C . ILE A 1 113 ? -11.727 -16.422 -9.438 1 98.69 113 ILE A C 1
ATOM 847 O O . ILE A 1 113 ? -10.75 -17.078 -9.055 1 98.69 113 ILE A O 1
ATOM 851 N N . SER A 1 114 ? -12.039 -15.32 -8.906 1 98.5 114 SER A N 1
ATOM 852 C CA . SER A 1 114 ? -11.422 -14.672 -7.762 1 98.5 114 SER A CA 1
ATOM 853 C C . SER A 1 114 ? -12.391 -13.711 -7.082 1 98.5 114 SER A C 1
ATOM 855 O O . SER A 1 114 ? -13.594 -13.742 -7.348 1 98.5 114 SER A O 1
ATOM 857 N N . LYS A 1 115 ? -11.859 -13 -6.07 1 98 115 LYS A N 1
ATOM 858 C CA . LYS A 1 115 ? -12.742 -12.062 -5.383 1 98 115 LYS A CA 1
ATOM 859 C C . LYS A 1 115 ? -12.031 -10.742 -5.105 1 98 115 LYS A C 1
ATOM 861 O O . LYS A 1 115 ? -10.883 -10.727 -4.668 1 98 115 LYS A O 1
ATOM 866 N N . LEU A 1 116 ? -12.734 -9.695 -5.418 1 96.56 116 LEU A N 1
ATOM 867 C CA . LEU A 1 116 ? -12.312 -8.32 -5.145 1 96.56 116 LEU A CA 1
ATOM 868 C C . LEU A 1 116 ? -13.422 -7.539 -4.445 1 96.56 116 LEU A C 1
ATOM 870 O O . LEU A 1 116 ? -14.531 -8.055 -4.266 1 96.56 116 LEU A O 1
ATOM 874 N N . ALA A 1 117 ? -13.07 -6.359 -4.012 1 92.69 117 ALA A N 1
ATOM 875 C CA . ALA A 1 117 ? -14.055 -5.391 -3.549 1 92.69 117 ALA A CA 1
ATOM 876 C C . ALA A 1 117 ? -14.273 -4.289 -4.586 1 92.69 117 ALA A C 1
ATOM 878 O O . ALA A 1 117 ? -13.469 -4.125 -5.5 1 92.69 117 ALA A O 1
ATOM 879 N N . ASN A 1 118 ? -15.414 -3.635 -4.449 1 89.69 118 ASN A N 1
ATOM 880 C CA . ASN A 1 118 ? -15.695 -2.477 -5.293 1 89.69 118 ASN A CA 1
ATOM 881 C C . ASN A 1 118 ? -14.961 -1.235 -4.805 1 89.69 118 ASN A C 1
ATOM 883 O O . ASN A 1 118 ? -15.578 -0.234 -4.445 1 89.69 118 ASN A O 1
ATOM 887 N N . ASP A 1 119 ? -13.742 -1.31 -4.793 1 80.56 119 ASP A N 1
ATOM 888 C CA . ASP A 1 119 ? -12.859 -0.214 -4.402 1 80.56 119 ASP A CA 1
ATOM 889 C C . ASP A 1 119 ? -11.93 0.178 -5.547 1 80.56 119 ASP A C 1
ATOM 891 O O . ASP A 1 119 ? -12.031 -0.372 -6.648 1 80.56 119 ASP A O 1
ATOM 895 N N . GLY A 1 120 ? -11.211 1.209 -5.41 1 78.75 120 GLY A N 1
ATOM 896 C CA . GLY A 1 120 ? -10.305 1.7 -6.441 1 78.75 120 GLY A CA 1
ATOM 897 C C . GLY A 1 120 ? -9.398 0.624 -7 1 78.75 120 GLY A C 1
ATOM 898 O O . GLY A 1 120 ? -9.398 0.366 -8.203 1 78.75 120 GLY A O 1
ATOM 899 N N . PRO A 1 121 ? -8.641 -0.007 -6.047 1 83.38 121 PRO A N 1
ATOM 900 C CA . PRO A 1 121 ? -7.762 -1.086 -6.508 1 83.38 121 PRO A CA 1
ATOM 901 C C . PRO A 1 121 ? -8.516 -2.186 -7.25 1 83.38 121 PRO A C 1
ATOM 903 O O . PRO A 1 121 ? -8.039 -2.695 -8.266 1 83.38 121 PRO A O 1
ATOM 906 N N . GLY A 1 122 ? -9.641 -2.543 -6.73 1 90.44 122 GLY A N 1
ATOM 907 C CA . GLY A 1 122 ? -10.43 -3.561 -7.406 1 90.44 122 GLY A CA 1
ATOM 908 C C . GLY A 1 122 ? -10.766 -3.201 -8.844 1 90.44 122 GLY A C 1
ATOM 909 O O . GLY A 1 122 ? -10.586 -4.016 -9.75 1 90.44 122 GLY A O 1
ATOM 910 N N . LYS A 1 123 ? -11.211 -1.979 -9.039 1 86.94 123 LYS A N 1
ATOM 911 C CA . LYS A 1 123 ? -11.539 -1.509 -10.375 1 86.94 123 LYS A CA 1
ATOM 912 C C . LYS A 1 123 ? -10.305 -1.5 -11.273 1 86.94 123 LYS A C 1
ATOM 914 O O . LYS A 1 123 ? -10.375 -1.886 -12.445 1 86.94 123 LYS A O 1
ATOM 919 N N . GLY A 1 124 ? -9.242 -1.071 -10.766 1 86.69 124 GLY A N 1
ATOM 920 C CA . GLY A 1 124 ? -7.992 -1.05 -11.508 1 86.69 124 GLY A CA 1
ATOM 921 C C . GLY A 1 124 ? -7.516 -2.434 -11.914 1 86.69 124 GLY A C 1
ATOM 922 O O . GLY A 1 124 ? -7.023 -2.627 -13.023 1 86.69 124 GLY A O 1
ATOM 923 N N . LEU A 1 125 ? -7.668 -3.361 -11.016 1 93.31 125 LEU A N 1
ATOM 924 C CA . LEU A 1 125 ? -7.254 -4.734 -11.273 1 93.31 125 LEU A CA 1
ATOM 925 C C . LEU A 1 125 ? -8.078 -5.352 -12.398 1 93.31 125 LEU A C 1
ATOM 927 O O . LEU A 1 125 ? -7.535 -6.023 -13.273 1 93.31 125 LEU A O 1
ATOM 931 N N . LEU A 1 126 ? -9.398 -5.117 -12.359 1 95.81 126 LEU A N 1
ATOM 932 C CA . LEU A 1 126 ? -10.266 -5.629 -13.422 1 95.81 126 LEU A CA 1
ATOM 933 C C . LEU A 1 126 ? -9.859 -5.062 -14.773 1 95.81 126 LEU A C 1
ATOM 935 O O . LEU A 1 126 ? -9.711 -5.809 -15.742 1 95.81 126 LEU A O 1
ATOM 939 N N . ALA A 1 127 ? -9.625 -3.795 -14.781 1 93 127 ALA A N 1
ATOM 940 C CA . ALA A 1 127 ? -9.258 -3.133 -16.031 1 93 127 ALA A CA 1
ATOM 941 C C . ALA A 1 127 ? -7.93 -3.664 -16.562 1 93 127 ALA A C 1
ATOM 943 O O . ALA A 1 127 ? -7.773 -3.867 -17.766 1 93 127 ALA A O 1
ATOM 944 N N . GLU A 1 128 ? -7.02 -3.859 -15.719 1 93.38 128 GLU A N 1
ATOM 945 C CA . GLU A 1 128 ? -5.707 -4.363 -16.109 1 93.38 128 GLU A CA 1
ATOM 946 C C . GLU A 1 128 ? -5.812 -5.762 -16.719 1 93.38 128 GLU A C 1
ATOM 948 O O . GLU A 1 128 ? -5.199 -6.039 -17.75 1 93.38 128 GLU A O 1
ATOM 953 N N . LEU A 1 129 ? -6.539 -6.605 -16.062 1 97.94 129 LEU A N 1
ATOM 954 C CA . LEU A 1 129 ? -6.73 -7.961 -16.578 1 97.94 129 LEU A CA 1
ATOM 955 C C . LEU A 1 129 ? -7.41 -7.945 -17.938 1 97.94 129 LEU A C 1
ATOM 957 O O . LEU A 1 129 ? -6.973 -8.633 -18.859 1 97.94 129 LEU A O 1
ATOM 961 N N . GLU A 1 130 ? -8.438 -7.145 -18.031 1 98.06 130 GLU A N 1
ATOM 962 C CA . GLU A 1 130 ? -9.172 -7.059 -19.297 1 98.06 130 GLU A CA 1
ATOM 963 C C . GLU A 1 130 ? -8.281 -6.539 -20.422 1 98.06 130 GLU A C 1
ATOM 965 O O . GLU A 1 130 ? -8.359 -7.027 -21.547 1 98.06 130 GLU A O 1
ATOM 970 N N . ALA A 1 131 ? -7.469 -5.625 -20.125 1 96.44 131 ALA A N 1
ATOM 971 C CA . ALA A 1 131 ? -6.551 -5.062 -21.109 1 96.44 131 ALA A CA 1
ATOM 972 C C . ALA A 1 131 ? -5.578 -6.125 -21.625 1 96.44 131 ALA A C 1
ATOM 974 O O . ALA A 1 131 ? -5.125 -6.059 -22.766 1 96.44 131 ALA A O 1
ATOM 975 N N . ASP A 1 132 ? -5.332 -7.133 -20.812 1 97.38 132 ASP A N 1
ATOM 976 C CA . ASP A 1 132 ? -4.41 -8.195 -21.203 1 97.38 132 ASP A CA 1
ATOM 977 C C . ASP A 1 132 ? -5.168 -9.398 -21.781 1 97.38 132 ASP A C 1
ATOM 979 O O . ASP A 1 132 ? -4.562 -10.422 -22.094 1 97.38 132 ASP A O 1
ATOM 983 N N . GLY A 1 133 ? -6.465 -9.305 -21.797 1 98.06 133 GLY A N 1
ATOM 984 C CA . GLY A 1 133 ? -7.238 -10.352 -22.453 1 98.06 133 GLY A CA 1
ATOM 985 C C . GLY A 1 133 ? -7.746 -11.406 -21.484 1 98.06 133 GLY A C 1
ATOM 986 O O . GLY A 1 133 ? -8.117 -12.508 -21.891 1 98.06 133 GLY A O 1
ATOM 987 N N . VAL A 1 134 ? -7.75 -11.125 -20.203 1 98.81 134 VAL A N 1
ATOM 988 C CA . VAL A 1 134 ? -8.305 -12.047 -19.219 1 98.81 134 VAL A CA 1
ATOM 989 C C . VAL A 1 134 ? -9.789 -11.727 -19 1 98.81 134 VAL A C 1
ATOM 991 O O . VAL A 1 134 ? -10.156 -10.57 -18.781 1 98.81 134 VAL A O 1
ATOM 994 N N . ASP A 1 135 ? -10.625 -12.719 -19.109 1 98.75 135 ASP A N 1
ATOM 995 C CA . ASP A 1 135 ? -12.055 -12.57 -18.859 1 98.75 135 ASP A CA 1
ATOM 996 C C . ASP A 1 135 ? -12.344 -12.445 -17.359 1 98.75 135 ASP A C 1
ATOM 998 O O . ASP A 1 135 ? -12.148 -13.391 -16.609 1 98.75 135 ASP A O 1
ATOM 1002 N N . THR A 1 136 ? -12.859 -11.344 -16.953 1 98.5 136 THR A N 1
ATOM 1003 C CA . THR A 1 136 ? -13.055 -11.047 -15.539 1 98.5 136 THR A CA 1
ATOM 1004 C C . THR A 1 136 ? -14.516 -11.227 -15.141 1 98.5 136 THR A C 1
ATOM 1006 O O . THR A 1 136 ? -14.914 -10.852 -14.039 1 98.5 136 THR A O 1
ATOM 1009 N N . SER A 1 137 ? -15.328 -11.82 -15.992 1 98 137 SER A N 1
ATOM 1010 C CA . SER A 1 137 ? -16.766 -11.922 -15.781 1 98 137 SER A CA 1
ATOM 1011 C C . SER A 1 137 ? -17.094 -12.781 -14.562 1 98 137 SER A C 1
ATOM 1013 O O . SER A 1 137 ? -18.188 -12.703 -14.016 1 98 137 SER A O 1
ATOM 1015 N N . TYR A 1 138 ? -16.141 -13.539 -14.125 1 98.12 138 TYR A N 1
ATOM 1016 C CA . TYR A 1 138 ? -16.422 -14.492 -13.055 1 98.12 138 TYR A CA 1
ATOM 1017 C C . TYR A 1 138 ? -15.742 -14.078 -11.758 1 98.12 138 TYR A C 1
ATOM 1019 O O . TYR A 1 138 ? -15.758 -14.812 -10.773 1 98.12 138 TYR A O 1
ATOM 1027 N N . ILE A 1 139 ? -15.148 -12.961 -11.766 1 98.25 139 ILE A N 1
ATOM 1028 C CA . ILE A 1 139 ? -14.602 -12.398 -10.539 1 98.25 139 ILE A CA 1
ATOM 1029 C C . ILE A 1 139 ? -15.727 -11.812 -9.695 1 98.25 139 ILE A C 1
ATOM 1031 O O . ILE A 1 139 ? -16.516 -11 -10.18 1 98.25 139 ILE A O 1
ATOM 1035 N N . VAL A 1 140 ? -15.781 -12.289 -8.477 1 97.75 140 VAL A N 1
ATOM 1036 C CA . VAL A 1 140 ? -16.781 -11.781 -7.535 1 97.75 140 VAL A CA 1
ATOM 1037 C C . VAL A 1 140 ? -16.344 -10.422 -7.008 1 97.75 140 VAL A C 1
ATOM 1039 O O . VAL A 1 140 ? -15.203 -10.258 -6.562 1 97.75 140 VAL A O 1
ATOM 1042 N N . VAL A 1 141 ? -17.25 -9.445 -7.09 1 96.81 141 VAL A N 1
ATOM 1043 C CA . VAL A 1 141 ? -16.953 -8.109 -6.582 1 96.81 141 VAL A CA 1
ATOM 1044 C C . VAL A 1 141 ? -17.875 -7.777 -5.422 1 96.81 141 VAL A C 1
ATOM 1046 O O . VAL A 1 141 ? -19.094 -7.629 -5.609 1 96.81 141 VAL A O 1
ATOM 1049 N N . SER A 1 142 ? -17.312 -7.672 -4.223 1 96.31 142 SER A N 1
ATOM 1050 C CA . SER A 1 142 ? -18.109 -7.266 -3.064 1 96.31 142 SER A CA 1
ATOM 1051 C C . SER A 1 142 ? -18.375 -5.762 -3.076 1 96.31 142 SER A C 1
ATOM 1053 O O . SER A 1 142 ? -17.5 -4.977 -3.434 1 96.31 142 SER A O 1
ATOM 1055 N N . GLU A 1 143 ? -19.5 -5.395 -2.631 1 93 143 GLU A N 1
ATOM 1056 C CA . GLU A 1 143 ? -19.875 -3.98 -2.602 1 93 143 GLU A CA 1
ATOM 1057 C C . GLU A 1 143 ? -19.062 -3.221 -1.557 1 93 143 GLU A C 1
ATOM 1059 O O . GLU A 1 143 ? -18.734 -2.045 -1.742 1 93 143 GLU A O 1
ATOM 1064 N N . GLU A 1 144 ? -18.766 -3.936 -0.52 1 87.44 144 GLU A N 1
ATOM 1065 C CA . GLU A 1 144 ? -18.031 -3.322 0.584 1 87.44 144 GLU A CA 1
ATOM 1066 C C . GLU A 1 144 ? -16.703 -4.023 0.821 1 87.44 144 GLU A C 1
ATOM 1068 O O . GLU A 1 144 ? -16.422 -5.051 0.2 1 87.44 144 GLU A O 1
ATOM 1073 N N . GLY A 1 145 ? -15.914 -3.328 1.602 1 86.69 145 GLY A N 1
ATOM 1074 C CA . GLY A 1 145 ? -14.656 -3.938 1.986 1 86.69 145 GLY A CA 1
ATOM 1075 C C . GLY A 1 145 ? -13.484 -3.461 1.148 1 86.69 145 GLY A C 1
ATOM 1076 O O . GLY A 1 145 ? -13.484 -2.334 0.648 1 86.69 145 GLY A O 1
ATOM 1077 N N . ASN A 1 146 ? -12.406 -4.352 1.149 1 87.25 146 ASN A N 1
ATOM 1078 C CA . ASN A 1 146 ? -11.203 -4 0.411 1 87.25 146 ASN A CA 1
ATOM 1079 C C . ASN A 1 146 ? -10.719 -5.156 -0.462 1 87.25 146 ASN A C 1
ATOM 1081 O O . ASN A 1 146 ? -10.852 -6.32 -0.084 1 87.25 146 ASN A O 1
ATOM 1085 N N . SER A 1 147 ? -10.18 -4.789 -1.587 1 92.38 147 SER A N 1
ATOM 1086 C CA . SER A 1 147 ? -9.469 -5.773 -2.393 1 92.38 147 SER A CA 1
ATOM 1087 C C . SER A 1 147 ? -8.148 -6.172 -1.736 1 92.38 147 SER A C 1
ATOM 1089 O O . SER A 1 147 ? -7.555 -5.387 -0.995 1 92.38 147 SER A O 1
ATOM 1091 N N . PRO A 1 148 ? -7.719 -7.422 -2.012 1 94.94 148 PRO A N 1
ATOM 1092 C CA . PRO A 1 148 ? -6.426 -7.832 -1.459 1 94.94 148 PRO A CA 1
ATOM 1093 C C . PRO A 1 148 ? -5.266 -6.996 -1.996 1 94.94 148 PRO A C 1
ATOM 1095 O O . PRO A 1 148 ? -5.285 -6.578 -3.156 1 94.94 148 PRO A O 1
ATOM 1098 N N . PHE A 1 149 ? -4.293 -6.801 -1.168 1 92.62 149 PHE A N 1
ATOM 1099 C CA . PHE A 1 149 ? -3.084 -6.148 -1.652 1 92.62 149 PHE A CA 1
ATOM 1100 C C . PHE A 1 149 ? -1.869 -6.59 -0.847 1 92.62 149 PHE A C 1
ATOM 1102 O O . PHE A 1 149 ? -2.012 -7.152 0.242 1 92.62 149 PHE A O 1
ATOM 1109 N N . THR A 1 150 ? -0.722 -6.477 -1.479 1 94.19 150 THR A N 1
ATOM 1110 C CA . THR A 1 150 ? 0.557 -6.773 -0.843 1 94.19 150 THR A CA 1
ATOM 1111 C C . THR A 1 150 ? 1.496 -5.574 -0.937 1 94.19 150 THR A C 1
ATOM 1113 O O . THR A 1 150 ? 1.633 -4.965 -2.002 1 94.19 150 THR A O 1
ATOM 1116 N N . TYR A 1 151 ? 2.018 -5.152 0.169 1 93.19 151 TYR A N 1
ATOM 1117 C CA . TYR A 1 151 ? 3.094 -4.168 0.169 1 93.19 151 TYR A CA 1
ATOM 1118 C C . TYR A 1 151 ? 4.457 -4.852 0.145 1 93.19 151 TYR A C 1
ATOM 1120 O O . TYR A 1 151 ? 4.762 -5.676 1.014 1 93.19 151 TYR A O 1
ATOM 1128 N N . VAL A 1 152 ? 5.18 -4.566 -0.843 1 91.62 152 VAL A N 1
ATOM 1129 C CA . VAL A 1 152 ? 6.492 -5.176 -1.034 1 91.62 152 VAL A CA 1
ATOM 1130 C C . VAL A 1 152 ? 7.586 -4.137 -0.793 1 91.62 152 VAL A C 1
ATOM 1132 O O . VAL A 1 152 ? 7.727 -3.184 -1.564 1 91.62 152 VAL A O 1
ATOM 1135 N N . ILE A 1 153 ? 8.344 -4.32 0.236 1 91.88 153 ILE A N 1
ATOM 1136 C CA . ILE A 1 153 ? 9.484 -3.457 0.532 1 91.88 153 ILE A CA 1
ATOM 1137 C C . ILE A 1 153 ? 10.734 -4 -0.155 1 91.88 153 ILE A C 1
ATOM 1139 O O . ILE A 1 153 ? 11.242 -5.062 0.212 1 91.88 153 ILE A O 1
ATOM 1143 N N . VAL A 1 154 ? 11.164 -3.361 -1.114 1 87.31 154 VAL A N 1
ATOM 1144 C CA . VAL A 1 154 ? 12.383 -3.715 -1.829 1 87.31 154 VAL A CA 1
ATOM 1145 C C . VAL A 1 154 ? 13.57 -2.967 -1.228 1 87.31 154 VAL A C 1
ATOM 1147 O O . VAL A 1 154 ? 13.719 -1.76 -1.432 1 87.31 154 VAL A O 1
ATOM 1150 N N . ASP A 1 155 ? 14.406 -3.682 -0.546 1 91.12 155 ASP A N 1
ATOM 1151 C CA . ASP A 1 155 ? 15.547 -3.102 0.158 1 91.12 155 ASP A CA 1
ATOM 1152 C C . ASP A 1 155 ? 16.781 -3.062 -0.737 1 91.12 155 ASP A C 1
ATOM 1154 O O . ASP A 1 155 ? 17.391 -4.102 -1.016 1 91.12 155 ASP A O 1
ATOM 1158 N N . ASN A 1 156 ? 17.234 -1.914 -1.154 1 87.19 156 ASN A N 1
ATOM 1159 C CA . ASN A 1 156 ? 18.344 -1.761 -2.072 1 87.19 156 ASN A CA 1
ATOM 1160 C C . ASN A 1 156 ? 19.672 -2.156 -1.414 1 87.19 15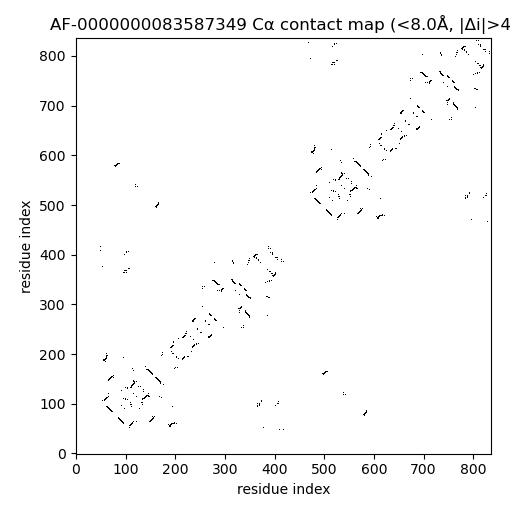6 ASN A C 1
ATOM 1162 O O . ASN A 1 156 ? 20.594 -2.629 -2.088 1 87.19 156 ASN A O 1
ATOM 1166 N N . GLN A 1 157 ? 19.734 -1.895 -0.169 1 88.62 157 GLN A N 1
ATOM 1167 C CA . GLN A 1 157 ? 20.984 -2.158 0.539 1 88.62 157 GLN A CA 1
ATOM 1168 C C . GLN A 1 157 ? 21.234 -3.658 0.678 1 88.62 157 GLN A C 1
ATOM 1170 O O . GLN A 1 157 ? 22.297 -4.152 0.303 1 88.62 157 GLN A O 1
ATOM 1175 N N . MET A 1 158 ? 20.281 -4.387 1.164 1 84.62 158 MET A N 1
ATOM 1176 C CA . MET A 1 158 ? 20.469 -5.809 1.445 1 84.62 158 MET A CA 1
ATOM 1177 C C . MET A 1 158 ? 19.922 -6.664 0.309 1 84.62 158 MET A C 1
ATOM 1179 O O . MET A 1 158 ? 20.047 -7.887 0.327 1 84.62 158 MET A O 1
ATOM 1183 N N . LYS A 1 159 ? 19.219 -6.02 -0.669 1 79.75 159 LYS A N 1
ATOM 1184 C CA . LYS A 1 159 ? 18.672 -6.707 -1.834 1 79.75 159 LYS A CA 1
ATOM 1185 C C . LYS A 1 159 ? 17.656 -7.773 -1.418 1 79.75 159 LYS A C 1
ATOM 1187 O O . LYS A 1 159 ? 17.719 -8.914 -1.879 1 79.75 159 LYS A O 1
ATOM 1192 N N . THR A 1 160 ? 16.828 -7.449 -0.533 1 82.62 160 THR A N 1
ATOM 1193 C CA . THR A 1 160 ? 15.758 -8.336 -0.077 1 82.62 160 THR A CA 1
ATOM 1194 C C . THR A 1 160 ? 14.391 -7.777 -0.468 1 82.62 160 THR A C 1
ATOM 1196 O O . THR A 1 160 ? 14.273 -6.609 -0.846 1 82.62 160 THR A O 1
ATOM 1199 N N . ARG A 1 161 ? 13.469 -8.664 -0.42 1 86 161 ARG A N 1
ATOM 1200 C CA . ARG A 1 161 ? 12.07 -8.32 -0.647 1 86 161 ARG A CA 1
ATOM 1201 C C . ARG A 1 161 ? 11.195 -8.805 0.502 1 86 161 ARG A C 1
ATOM 1203 O O . ARG A 1 161 ? 11.07 -10.008 0.728 1 86 161 ARG A O 1
ATOM 1210 N N . THR A 1 162 ? 10.688 -7.863 1.22 1 90.88 162 THR A N 1
ATOM 1211 C CA . THR A 1 162 ? 9.789 -8.18 2.322 1 90.88 162 THR A CA 1
ATOM 1212 C C . THR A 1 162 ? 8.336 -7.895 1.932 1 90.88 162 THR A C 1
ATOM 1214 O O . THR A 1 162 ? 8.023 -6.82 1.421 1 90.88 162 THR A O 1
ATOM 1217 N N . CYS A 1 163 ? 7.469 -8.93 2.184 1 91.75 163 CYS A N 1
ATOM 1218 C CA . CYS A 1 163 ? 6.09 -8.812 1.728 1 91.75 163 CYS A CA 1
ATOM 1219 C C . CYS A 1 163 ? 5.121 -8.836 2.904 1 91.75 163 CYS A C 1
ATOM 1221 O O . CYS A 1 163 ? 5.23 -9.695 3.785 1 91.75 163 CYS A O 1
ATOM 1223 N N . ILE A 1 164 ? 4.262 -7.871 2.926 1 94.38 164 ILE A N 1
ATOM 1224 C CA . ILE A 1 164 ? 3.143 -7.859 3.861 1 94.38 164 ILE A CA 1
ATOM 1225 C C . ILE A 1 164 ? 1.826 -7.973 3.096 1 94.38 164 ILE A C 1
ATOM 1227 O O . ILE A 1 164 ? 1.387 -7.012 2.459 1 94.38 164 ILE A O 1
ATOM 1231 N N . HIS A 1 165 ? 1.201 -9.086 3.25 1 94.75 165 HIS A N 1
ATOM 1232 C CA . HIS A 1 165 ? -0.036 -9.352 2.523 1 94.75 165 HIS A CA 1
ATOM 1233 C C . HIS A 1 165 ? -1.256 -8.984 3.361 1 94.75 165 HIS A C 1
ATOM 1235 O O . HIS A 1 165 ? -1.34 -9.344 4.539 1 94.75 165 HIS A O 1
ATOM 1241 N N . THR A 1 166 ? -2.145 -8.289 2.754 1 93.62 166 THR A N 1
ATOM 1242 C CA . THR A 1 166 ? -3.449 -7.98 3.332 1 93.62 166 THR A CA 1
ATOM 1243 C C . THR A 1 166 ? -4.562 -8.672 2.553 1 93.62 166 THR A C 1
ATOM 1245 O O . THR A 1 166 ? -4.82 -8.336 1.395 1 93.62 166 THR A O 1
ATOM 1248 N N . PRO A 1 167 ? -5.254 -9.531 3.201 1 92.81 167 PRO A N 1
ATOM 1249 C CA . PRO A 1 167 ? -6.332 -10.242 2.506 1 92.81 167 PRO A CA 1
ATOM 1250 C C . PRO A 1 167 ? -7.504 -9.328 2.154 1 92.81 167 PRO A C 1
ATOM 1252 O O . PRO A 1 167 ? -7.703 -8.297 2.801 1 92.81 167 PRO A O 1
ATOM 1255 N N . GLY A 1 168 ? -8.172 -9.703 1.132 1 92.25 168 GLY A N 1
ATOM 1256 C CA . GLY A 1 168 ? -9.43 -9.031 0.845 1 92.25 168 GLY A CA 1
ATOM 1257 C C . GLY A 1 168 ? -10.492 -9.273 1.901 1 92.25 168 GLY A C 1
ATOM 1258 O O . GLY A 1 168 ? -10.5 -10.32 2.547 1 92.25 168 GLY A O 1
ATOM 1259 N N . HIS A 1 169 ? -11.328 -8.297 1.983 1 90.06 169 HIS A N 1
ATOM 1260 C CA . HIS A 1 169 ? -12.469 -8.398 2.895 1 90.06 169 HIS A CA 1
ATOM 1261 C C . HIS A 1 169 ? -13.742 -7.879 2.24 1 90.06 169 HIS A C 1
ATOM 1263 O O . HIS A 1 169 ? -13.758 -6.77 1.696 1 90.06 169 HIS A O 1
ATOM 1269 N N . PRO A 1 170 ? -14.828 -8.68 2.256 1 92.5 170 PRO A N 1
ATOM 1270 C CA . PRO A 1 170 ? -14.891 -10.016 2.844 1 92.5 170 PRO A CA 1
ATOM 1271 C C . PRO A 1 170 ? -14.188 -11.07 1.994 1 92.5 170 PRO A C 1
ATOM 1273 O O . PRO A 1 170 ? -14.023 -10.883 0.786 1 92.5 170 PRO A O 1
ATOM 1276 N N . GLY A 1 171 ? -13.82 -12.156 2.594 1 92.94 171 GLY A N 1
ATOM 1277 C CA . GLY A 1 171 ? -13.156 -13.242 1.894 1 92.94 171 GLY A CA 1
ATOM 1278 C C . GLY A 1 171 ? -14.086 -14.031 0.989 1 92.94 171 GLY A C 1
ATOM 1279 O O . GLY A 1 171 ? -15.305 -13.906 1.086 1 92.94 171 GLY A O 1
ATOM 1280 N N . MET A 1 172 ? -13.469 -14.828 0.165 1 95.06 172 MET A N 1
ATOM 1281 C CA . MET A 1 172 ? -14.195 -15.703 -0.75 1 95.06 172 MET A CA 1
ATOM 1282 C C . MET A 1 172 ? -14.789 -16.891 -0.008 1 95.06 172 MET A C 1
ATOM 1284 O O . MET A 1 172 ? -14.102 -17.547 0.781 1 95.06 172 MET A O 1
ATOM 1288 N N . VAL A 1 173 ? -16.062 -17.062 -0.218 1 93.12 173 VAL A N 1
ATOM 1289 C CA . VAL A 1 173 ? -16.734 -18.266 0.277 1 93.12 173 VAL A CA 1
ATOM 1290 C C . VAL A 1 173 ? -17.406 -19 -0.88 1 93.12 173 VAL A C 1
ATOM 1292 O O . VAL A 1 173 ? -17.625 -18.406 -1.946 1 93.12 173 VAL A O 1
ATOM 1295 N N . SER A 1 174 ? -17.75 -20.234 -0.721 1 91 174 SER A N 1
ATOM 1296 C CA . SER A 1 174 ? -18.281 -21.078 -1.798 1 91 174 SER A CA 1
ATOM 1297 C C . SER A 1 174 ? -19.594 -20.516 -2.336 1 91 174 SER A C 1
ATOM 1299 O O . SER A 1 174 ? -19.875 -20.609 -3.533 1 91 174 SER A O 1
ATOM 1301 N N . ASP A 1 175 ? -20.297 -19.828 -1.51 1 92.56 175 ASP A N 1
ATOM 1302 C CA . ASP A 1 175 ? -21.609 -19.328 -1.886 1 92.56 175 ASP A CA 1
ATOM 1303 C C . ASP A 1 175 ? -21.484 -18.094 -2.775 1 92.56 175 ASP A C 1
ATOM 1305 O O . ASP A 1 175 ? -22.453 -17.656 -3.396 1 92.56 175 ASP A O 1
ATOM 1309 N N . ASP A 1 176 ? -20.281 -17.625 -2.871 1 93.94 176 ASP A N 1
ATOM 1310 C CA . ASP A 1 176 ? -20.062 -16.469 -3.738 1 93.94 176 ASP A CA 1
ATOM 1311 C C . ASP A 1 176 ? -20.188 -16.859 -5.211 1 93.94 176 ASP A C 1
ATOM 1313 O O . ASP A 1 176 ? -20.375 -15.992 -6.07 1 93.94 176 ASP A O 1
ATOM 1317 N N . LEU A 1 177 ? -20 -18.141 -5.488 1 94.06 177 LEU A N 1
ATOM 1318 C CA . LEU A 1 177 ? -20.062 -18.656 -6.852 1 94.06 177 LEU A CA 1
ATOM 1319 C C . LEU A 1 177 ? -21.344 -19.469 -7.066 1 94.06 177 LEU A C 1
ATOM 1321 O O . LEU A 1 177 ? -21.453 -20.594 -6.566 1 94.06 177 LEU A O 1
ATOM 1325 N N . SER A 1 178 ? -22.266 -18.938 -7.844 1 94.88 178 SER A N 1
ATOM 1326 C CA . SER A 1 178 ? -23.484 -19.688 -8.141 1 94.88 178 SER A CA 1
ATOM 1327 C C . SER A 1 178 ? -23.188 -20.875 -9.055 1 94.88 178 SER A C 1
ATOM 1329 O O . SER A 1 178 ? -22.203 -20.859 -9.789 1 94.88 178 SER A O 1
ATOM 1331 N N . GLN A 1 179 ? -24.094 -21.844 -9.031 1 94.69 179 GLN A N 1
ATOM 1332 C CA . GLN A 1 179 ? -23.938 -23.016 -9.891 1 94.69 179 GLN A CA 1
ATOM 1333 C C . GLN A 1 179 ? -23.984 -22.625 -11.367 1 94.69 179 GLN A C 1
ATOM 1335 O O . GLN A 1 179 ? -23.219 -23.156 -12.18 1 94.69 179 GLN A O 1
ATOM 1340 N N . SER A 1 180 ? -24.812 -21.703 -11.664 1 96.25 180 SER A N 1
ATOM 1341 C CA . SER A 1 180 ? -24.922 -21.25 -13.047 1 96.25 180 SER A CA 1
ATOM 1342 C C . SER A 1 180 ? -23.625 -20.562 -13.492 1 96.25 180 SER A C 1
ATOM 1344 O O . SER A 1 180 ? -23.172 -20.766 -14.617 1 96.25 180 SER A O 1
ATOM 1346 N N . SER A 1 181 ? -23.062 -19.781 -12.664 1 96.75 181 SER A N 1
ATOM 1347 C CA . SER A 1 181 ? -21.797 -19.109 -12.969 1 96.75 181 SER A CA 1
ATOM 1348 C C . SER A 1 181 ? -20.656 -20.109 -13.109 1 96.75 181 SER A C 1
ATOM 1350 O O . SER A 1 181 ? -19.797 -19.938 -13.977 1 96.75 181 SER A O 1
ATOM 1352 N N . LEU A 1 182 ? -20.734 -21.062 -12.242 1 97.31 182 LEU A N 1
ATOM 1353 C CA . LEU A 1 182 ? -19.703 -22.094 -12.305 1 97.31 182 LEU A CA 1
ATOM 1354 C C . LEU A 1 182 ? -19.766 -22.844 -13.625 1 97.31 182 LEU A C 1
ATOM 1356 O O . LEU A 1 182 ? -18.75 -23.016 -14.297 1 97.31 182 LEU A O 1
ATOM 1360 N N . LEU A 1 183 ? -20.906 -23.25 -14.008 1 97.81 183 LEU A N 1
ATOM 1361 C CA . LEU A 1 183 ? -21.062 -24 -15.242 1 97.81 183 LEU A CA 1
ATOM 1362 C C . LEU A 1 183 ? -20.688 -23.156 -16.453 1 97.81 183 LEU A C 1
ATOM 1364 O O . LEU A 1 183 ? -20.078 -23.656 -17.391 1 97.81 183 LEU A O 1
ATOM 1368 N N . SER A 1 184 ? -21.094 -21.922 -16.391 1 98.25 184 SER A N 1
ATOM 1369 C CA . SER A 1 184 ? -20.719 -21 -17.453 1 98.25 184 SER A CA 1
ATOM 1370 C C . SER A 1 184 ? -19.203 -20.844 -17.547 1 98.25 184 SER A C 1
ATOM 1372 O O . SER A 1 184 ? -18.641 -20.828 -18.641 1 98.25 184 SER A O 1
ATOM 1374 N N . ALA A 1 185 ? -18.547 -20.766 -16.438 1 98.44 185 ALA A N 1
ATOM 1375 C CA . ALA A 1 185 ? -17.094 -20.594 -16.391 1 98.44 185 ALA A CA 1
ATOM 1376 C C . ALA A 1 185 ? -16.391 -21.828 -16.938 1 98.44 185 ALA A C 1
ATOM 1378 O O . ALA A 1 185 ? -15.336 -21.719 -17.562 1 98.44 185 ALA A O 1
ATOM 1379 N N . LEU A 1 186 ? -16.953 -22.969 -16.75 1 98.56 186 LEU A N 1
ATOM 1380 C CA . LEU A 1 186 ? -16.344 -24.234 -17.125 1 98.56 186 LEU A CA 1
ATOM 1381 C C . LEU A 1 186 ? -16.578 -24.547 -18.594 1 98.56 186 LEU A C 1
ATOM 1383 O O . LEU A 1 186 ? -15.891 -25.391 -19.172 1 98.56 186 LEU A O 1
ATOM 1387 N N . ASP A 1 187 ? -17.531 -23.891 -19.141 1 98.19 187 ASP A N 1
ATOM 1388 C CA . ASP A 1 187 ? -17.953 -24.234 -20.5 1 98.19 187 ASP A CA 1
ATOM 1389 C C . ASP A 1 187 ? -16.812 -24.047 -21.5 1 98.19 187 ASP A C 1
ATOM 1391 O O . ASP A 1 187 ? -16.281 -22.938 -21.641 1 98.19 187 ASP A O 1
ATOM 1395 N N . GLY A 1 188 ? -16.406 -25.141 -22.156 1 98.31 188 GLY A N 1
ATOM 1396 C CA . GLY A 1 188 ? -15.398 -25.094 -23.203 1 98.31 188 GLY A CA 1
ATOM 1397 C C . GLY A 1 188 ? -13.977 -25.016 -22.688 1 98.31 188 GLY A C 1
ATOM 1398 O O . GLY A 1 188 ? -13.023 -24.922 -23.453 1 98.31 188 GLY A O 1
ATOM 1399 N N . ALA A 1 189 ? -13.797 -25.078 -21.406 1 98.69 189 ALA A N 1
ATOM 1400 C CA . ALA A 1 189 ? -12.461 -24.969 -20.812 1 98.69 189 ALA A CA 1
ATOM 1401 C C . ALA A 1 189 ? -11.609 -26.188 -21.156 1 98.69 189 ALA A C 1
ATOM 1403 O O . ALA A 1 189 ? -12.086 -27.328 -21.078 1 98.69 189 ALA A O 1
ATOM 1404 N N . ARG A 1 190 ? -10.43 -25.875 -21.562 1 98.69 190 ARG A N 1
ATOM 1405 C CA . ARG A 1 190 ? -9.469 -26.922 -21.891 1 98.69 190 ARG A CA 1
ATOM 1406 C C . ARG A 1 190 ? -8.766 -27.438 -20.641 1 98.69 190 ARG A C 1
ATOM 1408 O O . ARG A 1 190 ? -8.398 -28.609 -20.562 1 98.69 190 ARG A O 1
ATOM 1415 N N . ILE A 1 191 ? -8.625 -26.594 -19.688 1 98.81 191 ILE A N 1
ATOM 1416 C CA . ILE A 1 191 ? -7.887 -26.938 -18.469 1 98.81 191 ILE A CA 1
ATOM 1417 C C . ILE A 1 191 ? -8.273 -25.984 -17.344 1 98.81 191 ILE A C 1
ATOM 1419 O O . ILE A 1 191 ? -8.625 -24.828 -17.594 1 98.81 191 ILE A O 1
ATOM 1423 N N . ILE A 1 192 ? -8.195 -26.484 -16.094 1 98.88 192 ILE A N 1
ATOM 1424 C CA . ILE A 1 192 ? -8.414 -25.703 -14.891 1 98.88 192 ILE A CA 1
ATOM 1425 C C . ILE A 1 192 ? -7.074 -25.453 -14.195 1 98.88 192 ILE A C 1
ATOM 1427 O O . ILE A 1 192 ? -6.23 -26.344 -14.109 1 98.88 192 ILE A O 1
ATOM 1431 N N . TYR A 1 193 ? -6.898 -24.219 -13.75 1 98.88 193 TYR A N 1
ATOM 1432 C CA . TYR A 1 193 ? -5.727 -23.812 -12.977 1 98.88 193 TYR A CA 1
ATOM 1433 C C . TYR A 1 193 ? -6.121 -23.375 -11.57 1 98.88 193 TYR A C 1
ATOM 1435 O O . TYR A 1 193 ? -7.051 -22.594 -11.398 1 98.88 193 TYR A O 1
ATOM 1443 N N . SER A 1 194 ? -5.379 -23.906 -10.562 1 98.81 194 SER A N 1
ATOM 1444 C CA . SER A 1 194 ? -5.59 -23.469 -9.188 1 98.81 194 SER A CA 1
ATOM 1445 C C . SER A 1 194 ? -4.266 -23.203 -8.477 1 98.81 194 SER A C 1
ATOM 1447 O O . SER A 1 194 ? -3.344 -24.031 -8.555 1 98.81 194 SER A O 1
ATOM 1449 N N . ASP A 1 195 ? -4.219 -22.109 -7.758 1 98.19 195 ASP A N 1
ATOM 1450 C CA . ASP A 1 195 ? -3.053 -21.844 -6.922 1 98.19 195 ASP A CA 1
ATOM 1451 C C . ASP A 1 195 ? -3.336 -22.188 -5.461 1 98.19 195 ASP A C 1
ATOM 1453 O O . ASP A 1 195 ? -2.635 -21.719 -4.562 1 98.19 195 ASP A O 1
ATOM 1457 N N . VAL A 1 196 ? -4.371 -22.891 -5.199 1 97.44 196 VAL A N 1
ATOM 1458 C CA . VAL A 1 196 ? -4.762 -23.5 -3.936 1 97.44 196 VAL A CA 1
ATOM 1459 C C . VAL A 1 196 ? -5.363 -22.453 -3.012 1 97.44 196 VAL A C 1
ATOM 1461 O O . VAL A 1 196 ? -5.68 -22.734 -1.854 1 97.44 196 VAL A O 1
ATOM 1464 N N . ARG A 1 197 ? -5.48 -21.25 -3.467 1 95.44 197 ARG A N 1
ATOM 1465 C CA . ARG A 1 197 ? -6.219 -20.266 -2.689 1 95.44 197 ARG A CA 1
ATOM 1466 C C . ARG A 1 197 ? -7.719 -20.516 -2.766 1 95.44 197 ARG A C 1
ATOM 1468 O O . ARG A 1 197 ? -8.188 -21.266 -3.633 1 95.44 197 ARG A O 1
ATOM 1475 N N . PHE A 1 198 ? -8.453 -19.984 -1.823 1 95.94 198 PHE A N 1
ATOM 1476 C CA . PHE A 1 198 ? -9.891 -20.219 -1.731 1 95.94 198 PHE A CA 1
ATOM 1477 C C . PHE A 1 198 ? -10.195 -21.703 -1.69 1 95.94 198 PHE A C 1
ATOM 1479 O O . PHE A 1 198 ? -10.914 -22.219 -2.549 1 95.94 198 PHE A O 1
ATOM 1486 N N . PRO A 1 199 ? -9.703 -22.344 -0.656 1 95.88 199 PRO A N 1
ATOM 1487 C CA . PRO A 1 199 ? -9.711 -23.812 -0.675 1 95.88 199 PRO A CA 1
ATOM 1488 C C . PRO A 1 199 ? -11.102 -24.391 -0.893 1 95.88 199 PRO A C 1
ATOM 1490 O O . PRO A 1 199 ? -11.258 -25.359 -1.646 1 95.88 199 PRO A O 1
ATOM 1493 N N . GLU A 1 200 ? -12.141 -23.844 -0.305 1 96.31 200 GLU A N 1
ATOM 1494 C CA . GLU A 1 200 ? -13.492 -24.375 -0.467 1 96.31 200 GLU A CA 1
ATOM 1495 C C . GLU A 1 200 ? -14 -24.172 -1.889 1 96.31 200 GLU A C 1
ATOM 1497 O O . GLU A 1 200 ? -14.531 -25.094 -2.506 1 96.31 200 GLU A O 1
ATOM 1502 N N . THR A 1 201 ? -13.82 -23 -2.385 1 97.19 201 THR A N 1
ATOM 1503 C CA . THR A 1 201 ? -14.258 -22.672 -3.736 1 97.19 201 THR A CA 1
ATOM 1504 C C . THR A 1 201 ? -13.461 -23.453 -4.773 1 97.19 201 THR A C 1
ATOM 1506 O O . THR A 1 201 ? -14.031 -23.984 -5.723 1 97.19 201 THR A O 1
ATOM 1509 N N . ALA A 1 202 ? -12.188 -23.562 -4.57 1 98 202 ALA A N 1
ATOM 1510 C CA . ALA A 1 202 ? -11.32 -24.297 -5.484 1 98 202 ALA A CA 1
ATOM 1511 C C . ALA A 1 202 ? -11.727 -25.766 -5.566 1 98 202 ALA A C 1
ATOM 1513 O O . ALA A 1 202 ? -11.711 -26.359 -6.645 1 98 202 ALA A O 1
ATOM 1514 N N . LEU A 1 203 ? -12.086 -26.25 -4.41 1 97.69 203 LEU A N 1
ATOM 1515 C CA . LEU A 1 203 ? -12.477 -27.656 -4.367 1 97.69 203 LEU A CA 1
ATOM 1516 C C . LEU A 1 203 ? -13.789 -27.875 -5.117 1 97.69 203 LEU A C 1
ATOM 1518 O O . LEU A 1 203 ? -13.93 -28.859 -5.844 1 97.69 203 LEU A O 1
ATOM 1522 N N . VAL A 1 204 ? -14.727 -26.969 -4.949 1 97.75 204 VAL A N 1
ATOM 1523 C CA . VAL A 1 204 ? -16 -27.062 -5.656 1 97.75 204 VAL A CA 1
ATOM 1524 C C . VAL A 1 204 ? -15.758 -27.047 -7.164 1 97.75 204 VAL A C 1
ATOM 1526 O O . VAL A 1 204 ? -16.328 -27.859 -7.902 1 97.75 204 VAL A O 1
ATOM 1529 N N . ILE A 1 205 ? -14.938 -26.219 -7.613 1 98.31 205 ILE A N 1
ATOM 1530 C CA . ILE A 1 205 ? -14.609 -26.078 -9.031 1 98.31 205 ILE A CA 1
ATOM 1531 C C . ILE A 1 205 ? -13.914 -27.344 -9.523 1 98.31 205 ILE A C 1
ATOM 1533 O O . ILE A 1 205 ? -14.266 -27.875 -10.586 1 98.31 205 ILE A O 1
ATOM 1537 N N . ALA A 1 206 ? -12.969 -27.812 -8.727 1 98.38 206 ALA A N 1
ATOM 1538 C CA . ALA A 1 206 ? -12.188 -28.984 -9.109 1 98.38 206 ALA A CA 1
ATOM 1539 C C . ALA A 1 206 ? -13.078 -30.219 -9.234 1 98.38 206 ALA A C 1
ATOM 1541 O O . ALA A 1 206 ? -12.922 -31.016 -10.164 1 98.38 206 ALA A O 1
ATOM 1542 N N . LYS A 1 207 ? -13.984 -30.391 -8.328 1 98.19 207 LYS A N 1
ATOM 1543 C CA . LYS A 1 207 ? -14.898 -31.516 -8.359 1 98.19 207 LYS A CA 1
ATOM 1544 C C . LYS A 1 207 ? -15.781 -31.484 -9.609 1 98.19 207 LYS A C 1
ATOM 1546 O O . LYS A 1 207 ? -15.961 -32.5 -10.281 1 98.19 207 LYS A O 1
ATOM 1551 N N . GLU A 1 208 ? -16.281 -30.328 -9.867 1 98.19 208 GLU A N 1
ATOM 1552 C CA . GLU A 1 208 ? -17.109 -30.203 -11.062 1 98.19 208 GLU A CA 1
ATOM 1553 C C . GLU A 1 208 ? -16.297 -30.438 -12.328 1 98.19 208 GLU A C 1
ATOM 1555 O O . GLU A 1 208 ? -16.766 -31.078 -13.266 1 98.19 208 GLU A O 1
ATOM 1560 N N . ALA A 1 209 ? -15.125 -29.922 -12.406 1 98.56 209 ALA A N 1
ATOM 1561 C CA . ALA A 1 209 ? -14.234 -30.141 -13.539 1 98.56 209 ALA A CA 1
ATOM 1562 C C . ALA A 1 209 ? -13.945 -31.625 -13.734 1 98.56 209 ALA A C 1
ATOM 1564 O O . ALA A 1 209 ? -13.945 -32.125 -14.867 1 98.56 209 ALA A O 1
ATOM 1565 N N . ALA A 1 210 ? -13.656 -32.281 -12.656 1 98 210 ALA A N 1
ATOM 1566 C CA . ALA A 1 210 ? -13.398 -33.719 -12.711 1 98 210 ALA A CA 1
ATOM 1567 C C . ALA A 1 210 ? -14.594 -34.469 -13.281 1 98 210 ALA A C 1
ATOM 1569 O O . ALA A 1 210 ? -14.43 -35.375 -14.094 1 98 210 ALA A O 1
ATOM 1570 N N . ARG A 1 211 ? -15.711 -34.062 -12.859 1 97.56 211 ARG A N 1
ATOM 1571 C CA . ARG A 1 211 ? -16.938 -34.656 -13.375 1 97.56 211 ARG A CA 1
ATOM 1572 C C . ARG A 1 211 ? -17.047 -34.469 -14.883 1 97.56 211 ARG A C 1
ATOM 1574 O O . ARG A 1 211 ? -17.531 -35.344 -15.602 1 97.56 211 ARG A O 1
ATOM 1581 N N . MET A 1 212 ? -16.609 -33.375 -15.336 1 98 212 MET A N 1
ATOM 1582 C CA . MET A 1 212 ? -16.688 -33.031 -16.75 1 98 212 MET A CA 1
ATOM 1583 C C . MET A 1 212 ? -15.445 -33.531 -17.5 1 98 212 MET A C 1
ATOM 1585 O O . MET A 1 212 ? -15.281 -33.25 -18.688 1 98 212 MET A O 1
ATOM 1589 N N . GLN A 1 213 ? -14.508 -34.094 -16.797 1 98.06 213 GLN A N 1
ATOM 1590 C CA . GLN A 1 213 ? -13.273 -34.656 -17.344 1 98.06 213 GLN A CA 1
ATOM 1591 C C . GLN A 1 213 ? -12.367 -33.562 -17.906 1 98.06 213 GLN A C 1
ATOM 1593 O O . GLN A 1 213 ? -11.711 -33.75 -18.922 1 98.06 213 GLN A O 1
ATOM 1598 N N . ILE A 1 214 ? -12.43 -32.406 -17.344 1 98.62 214 ILE A N 1
ATOM 1599 C CA . ILE A 1 214 ? -11.5 -31.328 -17.672 1 98.62 214 ILE A CA 1
ATOM 1600 C C . ILE A 1 214 ? -10.25 -31.453 -16.797 1 98.62 214 ILE A C 1
ATOM 1602 O O . ILE A 1 214 ? -10.344 -31.5 -15.562 1 98.62 214 ILE A O 1
ATOM 1606 N N . PRO A 1 215 ? -9.062 -31.531 -17.375 1 98.75 215 PRO A N 1
ATOM 1607 C CA . PRO A 1 215 ? -7.852 -31.688 -16.562 1 98.75 215 PRO A CA 1
ATOM 1608 C C . PRO A 1 215 ? -7.578 -30.484 -15.672 1 98.75 215 PRO A C 1
ATOM 1610 O O . PRO A 1 215 ? -7.965 -29.359 -16 1 98.75 215 PRO A O 1
ATOM 1613 N N . ILE A 1 216 ? -6.863 -30.766 -14.57 1 98.88 216 ILE A N 1
ATOM 1614 C CA . ILE A 1 216 ? -6.613 -29.75 -13.547 1 98.88 216 ILE A CA 1
ATOM 1615 C C . ILE A 1 216 ? -5.113 -29.625 -13.297 1 98.88 216 ILE A C 1
ATOM 1617 O O . ILE A 1 216 ? -4.426 -30.625 -13.094 1 98.88 216 ILE A O 1
ATOM 1621 N N . LEU A 1 217 ? -4.633 -28.422 -13.383 1 98.94 217 LEU A N 1
ATOM 1622 C CA . LEU A 1 217 ? -3.271 -28.094 -12.969 1 98.94 217 LEU A CA 1
ATOM 1623 C C . LEU A 1 217 ? -3.268 -27.359 -11.633 1 98.94 217 LEU A C 1
ATOM 1625 O O . LEU A 1 217 ? -3.949 -26.344 -11.469 1 98.94 217 LEU A O 1
ATOM 1629 N N . VAL A 1 218 ? -2.48 -27.875 -10.648 1 98.88 218 VAL A N 1
ATOM 1630 C CA . VAL A 1 218 ? -2.354 -27.25 -9.336 1 98.88 218 VAL A CA 1
ATOM 1631 C C . VAL A 1 218 ? -0.959 -26.641 -9.188 1 98.88 218 VAL A C 1
ATOM 1633 O O . VAL A 1 218 ? 0.047 -27.328 -9.375 1 98.88 218 VAL A O 1
ATOM 1636 N N . ASP A 1 219 ? -0.917 -25.359 -9 1 98.38 219 ASP A N 1
ATOM 1637 C CA . ASP A 1 219 ? 0.283 -24.609 -8.633 1 98.38 219 ASP A CA 1
ATOM 1638 C C . ASP A 1 219 ? 0.483 -24.609 -7.121 1 98.38 219 ASP A C 1
ATOM 1640 O O . ASP A 1 219 ? -0.239 -23.906 -6.398 1 98.38 219 ASP A O 1
ATOM 1644 N N . ALA A 1 220 ? 1.47 -25.359 -6.656 1 97.38 220 ALA A N 1
ATOM 1645 C CA . ALA A 1 220 ? 1.636 -25.531 -5.215 1 97.38 220 ALA A CA 1
ATOM 1646 C C . ALA A 1 220 ? 2.969 -24.969 -4.742 1 97.38 220 ALA A C 1
ATOM 1648 O O . ALA A 1 220 ? 4.02 -25.578 -4.93 1 97.38 220 ALA A O 1
ATOM 1649 N N . GLU A 1 221 ? 2.947 -23.906 -4.039 1 92.44 221 GLU A N 1
ATOM 1650 C CA . GLU A 1 221 ? 4.156 -23.25 -3.547 1 92.44 221 GLU A CA 1
ATOM 1651 C C . GLU A 1 221 ? 4.531 -23.75 -2.156 1 92.44 221 GLU A C 1
ATOM 1653 O O . GLU A 1 221 ? 5.711 -23.906 -1.84 1 92.44 221 GLU A O 1
ATOM 1658 N N . ARG A 1 222 ? 3.566 -23.984 -1.351 1 92.19 222 ARG A N 1
ATOM 1659 C CA . ARG A 1 222 ? 3.74 -24.438 0.023 1 92.19 222 ARG A CA 1
ATOM 1660 C C . ARG A 1 222 ? 2.504 -25.188 0.508 1 92.19 222 ARG A C 1
ATOM 1662 O O . ARG A 1 222 ? 1.455 -25.156 -0.14 1 92.19 222 ARG A O 1
ATOM 1669 N N . LYS A 1 223 ? 2.686 -25.828 1.604 1 93.94 223 LYS A N 1
ATOM 1670 C CA . LYS A 1 223 ? 1.529 -26.484 2.209 1 93.94 223 LYS A CA 1
ATOM 1671 C C . LYS A 1 223 ? 0.473 -25.469 2.623 1 93.94 223 LYS A C 1
ATOM 1673 O O . LYS A 1 223 ? 0.804 -24.391 3.131 1 93.94 223 LYS A O 1
ATOM 1678 N N . ARG A 1 224 ? -0.726 -25.812 2.305 1 92.75 224 ARG A N 1
ATOM 1679 C CA . ARG A 1 224 ? -1.863 -24.969 2.664 1 92.75 224 ARG A CA 1
ATOM 1680 C C . ARG A 1 224 ? -3.125 -25.812 2.854 1 92.75 224 ARG A C 1
ATOM 1682 O O . ARG A 1 224 ? -3.184 -26.969 2.418 1 92.75 224 ARG A O 1
ATOM 1689 N N . GLU A 1 225 ? -4.07 -25.078 3.506 1 94.12 225 GLU A N 1
ATOM 1690 C CA . GLU A 1 225 ? -5.379 -25.719 3.629 1 94.12 225 GLU A CA 1
ATOM 1691 C C . GLU A 1 225 ? -5.961 -26.047 2.258 1 94.12 225 GLU A C 1
ATOM 1693 O O . GLU A 1 225 ? -5.887 -25.234 1.333 1 94.12 225 GLU A O 1
ATOM 1698 N N . GLY A 1 226 ? -6.41 -27.25 2.078 1 96.31 226 GLY A N 1
ATOM 1699 C CA . GLY A 1 226 ? -7.098 -27.656 0.861 1 96.31 226 GLY A CA 1
ATOM 1700 C C . GLY A 1 226 ? -6.168 -28.281 -0.166 1 96.31 226 GLY A C 1
ATOM 1701 O O . GLY A 1 226 ? -6.625 -28.859 -1.156 1 96.31 226 GLY A O 1
ATOM 1702 N N . LEU A 1 227 ? -4.906 -28.234 0.085 1 97.94 227 LEU A N 1
ATOM 1703 C CA . LEU A 1 227 ? -3.926 -28.703 -0.886 1 97.94 227 LEU A CA 1
ATOM 1704 C C . LEU A 1 227 ? -4.113 -30.188 -1.179 1 97.94 227 LEU A C 1
ATOM 1706 O O . LEU A 1 227 ? -4.145 -30.594 -2.342 1 97.94 227 LEU A O 1
ATOM 1710 N N . ASP A 1 228 ? -4.293 -30.984 -0.153 1 97.94 228 ASP A N 1
ATOM 1711 C CA . ASP A 1 228 ? -4.41 -32.438 -0.31 1 97.94 228 ASP A CA 1
ATOM 1712 C C . ASP A 1 228 ? -5.633 -32.781 -1.155 1 97.94 228 ASP A C 1
ATOM 1714 O O . ASP A 1 228 ? -5.551 -33.656 -2.031 1 97.94 228 ASP A O 1
ATOM 1718 N N . ASP A 1 229 ? -6.707 -32.125 -0.849 1 97.94 229 ASP A N 1
ATOM 1719 C CA . ASP A 1 229 ? -7.934 -32.375 -1.598 1 97.94 229 ASP A CA 1
ATOM 1720 C C . ASP A 1 229 ? -7.754 -32.062 -3.078 1 97.94 229 ASP A C 1
ATOM 1722 O O . ASP A 1 229 ? -8.219 -32.812 -3.945 1 97.94 229 ASP A O 1
ATOM 1726 N N . LEU A 1 230 ? -7.109 -31.016 -3.371 1 98.44 230 LEU A N 1
ATOM 1727 C CA . LEU A 1 230 ? -6.883 -30.609 -4.754 1 98.44 230 LEU A CA 1
ATOM 1728 C C . LEU A 1 230 ? -5.895 -31.547 -5.441 1 98.44 230 LEU A C 1
ATOM 1730 O O . LEU A 1 230 ? -6.055 -31.875 -6.621 1 98.44 230 LEU A O 1
ATOM 1734 N N . PHE A 1 231 ? -4.895 -31.953 -4.695 1 98.5 231 PHE A N 1
ATOM 1735 C CA . PHE A 1 231 ? -3.916 -32.906 -5.227 1 98.5 231 PHE A CA 1
ATOM 1736 C C . PHE A 1 231 ? -4.598 -34.188 -5.699 1 98.5 231 PHE A C 1
ATOM 1738 O O . PHE A 1 231 ? -4.25 -34.719 -6.746 1 98.5 231 PHE A O 1
ATOM 1745 N N . ASN A 1 232 ? -5.539 -34.594 -5 1 98.31 232 ASN A N 1
ATOM 1746 C CA . ASN A 1 232 ? -6.23 -35.844 -5.328 1 98.31 232 ASN A CA 1
ATOM 1747 C C . ASN A 1 232 ? -6.98 -35.75 -6.652 1 98.31 232 ASN A C 1
ATOM 1749 O O . ASN A 1 232 ? -7.285 -36.75 -7.281 1 98.31 232 ASN A O 1
ATOM 1753 N N . LEU A 1 233 ? -7.246 -34.531 -7.062 1 98.44 233 LEU A N 1
ATOM 1754 C CA . LEU A 1 233 ? -8.008 -34.312 -8.289 1 98.44 233 LEU A CA 1
ATOM 1755 C C . LEU A 1 233 ? -7.094 -33.812 -9.398 1 98.44 233 LEU A C 1
ATOM 1757 O O . LEU A 1 233 ? -7.535 -33.656 -10.547 1 98.44 233 LEU A O 1
ATOM 1761 N N . ALA A 1 234 ? -5.855 -33.594 -9.125 1 98.81 234 ALA A N 1
ATOM 1762 C CA . ALA A 1 234 ? -4.938 -32.938 -10.039 1 98.81 234 ALA A CA 1
ATOM 1763 C C . ALA A 1 234 ? -4.441 -33.906 -11.117 1 98.81 234 ALA A C 1
ATOM 1765 O O . ALA A 1 234 ? -4.156 -35.062 -10.836 1 98.81 234 ALA A O 1
ATOM 1766 N N . ASN A 1 235 ? -4.367 -33.438 -12.336 1 98.75 235 ASN A N 1
ATOM 1767 C CA . ASN A 1 235 ? -3.705 -34.125 -13.43 1 98.75 235 ASN A CA 1
ATOM 1768 C C . ASN A 1 235 ? -2.268 -33.656 -13.617 1 98.75 235 ASN A C 1
ATOM 1770 O O . ASN A 1 235 ? -1.414 -34.406 -14.094 1 98.75 235 ASN A O 1
ATOM 1774 N N . TYR A 1 236 ? -2.047 -32.438 -13.312 1 98.88 236 TYR A N 1
ATOM 1775 C CA . TYR A 1 236 ? -0.742 -31.797 -13.398 1 98.88 236 TYR A CA 1
ATOM 1776 C C . TYR A 1 236 ? -0.435 -31.016 -12.125 1 98.88 236 TYR A C 1
ATOM 1778 O O . TYR A 1 236 ? -1.32 -30.375 -11.555 1 98.88 236 TYR A O 1
ATOM 1786 N N . VAL A 1 237 ? 0.836 -31.047 -11.656 1 98.88 237 VAL A N 1
ATOM 1787 C CA . VAL A 1 237 ? 1.266 -30.25 -10.516 1 98.88 237 VAL A CA 1
ATOM 1788 C C . VAL A 1 237 ? 2.574 -29.531 -10.844 1 98.88 237 VAL A C 1
ATOM 1790 O O . VAL A 1 237 ? 3.48 -30.125 -11.438 1 98.88 237 VAL A O 1
ATOM 1793 N N . VAL A 1 238 ? 2.621 -28.312 -10.625 1 98.81 238 VAL A N 1
ATOM 1794 C CA . VAL A 1 238 ? 3.861 -27.547 -10.602 1 98.81 238 VAL A CA 1
ATOM 1795 C C . VAL A 1 238 ? 4.129 -27.031 -9.188 1 98.81 238 VAL A C 1
ATOM 1797 O O . VAL A 1 238 ? 3.246 -26.469 -8.547 1 98.81 238 VAL A O 1
ATOM 1800 N N . CYS A 1 239 ? 5.336 -27.297 -8.703 1 97.56 239 CYS A N 1
ATOM 1801 C CA . CYS A 1 239 ? 5.676 -26.953 -7.328 1 97.56 239 CYS A CA 1
ATOM 1802 C C . CYS A 1 239 ? 6.945 -26.109 -7.273 1 97.56 239 CYS A C 1
ATOM 1804 O O . CYS A 1 239 ? 7.789 -26.188 -8.164 1 97.56 239 CYS A O 1
ATOM 1806 N N . SER A 1 240 ? 7.004 -25.375 -6.121 1 95.75 240 SER A N 1
ATOM 1807 C CA . SER A 1 240 ? 8.273 -24.75 -5.777 1 95.75 240 SER A CA 1
ATOM 1808 C C . SER A 1 240 ? 9.219 -25.734 -5.105 1 95.75 240 SER A C 1
ATOM 1810 O O . SER A 1 240 ? 8.797 -26.812 -4.688 1 95.75 240 SER A O 1
ATOM 1812 N N . GLU A 1 241 ? 10.398 -25.359 -4.941 1 96.31 241 GLU A N 1
ATOM 1813 C CA . GLU A 1 241 ? 11.523 -26.219 -4.613 1 96.31 241 GLU A CA 1
ATOM 1814 C C . GLU A 1 241 ? 11.273 -26.984 -3.32 1 96.31 241 GLU A C 1
ATOM 1816 O O . GLU A 1 241 ? 11.57 -28.188 -3.236 1 96.31 241 GLU A O 1
ATOM 1821 N N . LYS A 1 242 ? 10.656 -26.422 -2.375 1 95.81 242 LYS A N 1
ATOM 1822 C CA . LYS A 1 242 ? 10.617 -27.016 -1.037 1 95.81 242 LYS A CA 1
ATOM 1823 C C . LYS A 1 242 ? 9.359 -27.844 -0.844 1 95.81 242 LYS A C 1
ATOM 1825 O O . LYS A 1 242 ? 9.297 -28.688 0.058 1 95.81 242 LYS A O 1
ATOM 1830 N N . LEU A 1 243 ? 8.383 -27.719 -1.671 1 97.31 243 LEU A N 1
ATOM 1831 C CA . LEU A 1 243 ? 7.062 -28.281 -1.413 1 97.31 243 LEU A CA 1
ATOM 1832 C C . LEU A 1 243 ? 7.105 -29.812 -1.499 1 97.31 243 LEU A C 1
ATOM 1834 O O . LEU A 1 243 ? 6.551 -30.5 -0.641 1 97.31 243 LEU A O 1
ATOM 1838 N N . PRO A 1 244 ? 7.754 -30.438 -2.533 1 98.19 244 PRO A N 1
ATOM 1839 C CA . PRO A 1 244 ? 7.672 -31.891 -2.666 1 98.19 244 PRO A CA 1
ATOM 1840 C C . PRO A 1 244 ? 8.18 -32.625 -1.427 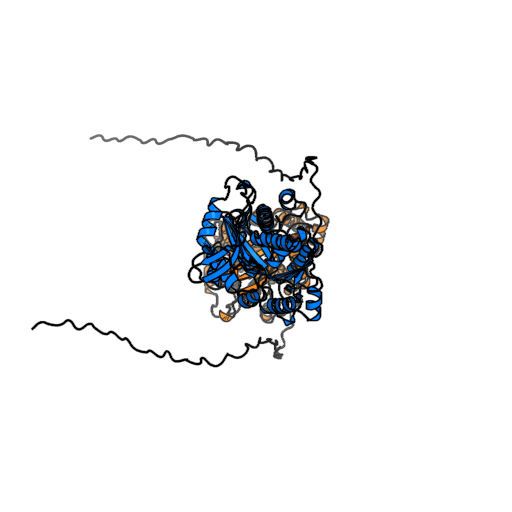1 98.19 244 PRO A C 1
ATOM 1842 O O . PRO A 1 244 ? 7.512 -33.531 -0.923 1 98.19 244 PRO A O 1
ATOM 1845 N N . GLN A 1 245 ? 9.297 -32.156 -0.969 1 97.75 245 GLN A N 1
ATOM 1846 C CA . GLN A 1 245 ? 9.852 -32.812 0.208 1 97.75 245 GLN A CA 1
ATOM 1847 C C . GLN A 1 245 ? 9.031 -32.5 1.455 1 97.75 245 GLN A C 1
ATOM 1849 O O . GLN A 1 245 ? 8.859 -33.344 2.328 1 97.75 245 GLN A O 1
ATOM 1854 N N . ALA A 1 246 ? 8.586 -31.312 1.506 1 97.44 246 ALA A N 1
ATOM 1855 C CA . ALA A 1 246 ? 7.754 -30.938 2.648 1 97.44 246 ALA A CA 1
ATOM 1856 C C . ALA A 1 246 ? 6.473 -31.766 2.686 1 97.44 246 ALA A C 1
ATOM 1858 O O . ALA A 1 246 ? 6.008 -32.156 3.76 1 97.44 246 ALA A O 1
ATOM 1859 N N . TRP A 1 247 ? 5.922 -32.031 1.57 1 97.75 247 TRP A N 1
ATOM 1860 C CA . TRP A 1 247 ? 4.633 -32.719 1.481 1 97.75 247 TRP A CA 1
ATOM 1861 C C . TRP A 1 247 ? 4.805 -34.25 1.644 1 97.75 247 TRP A C 1
ATOM 1863 O O . TRP A 1 247 ? 3.982 -34.906 2.285 1 97.75 247 TRP A O 1
ATOM 1873 N N . THR A 1 248 ? 5.91 -34.812 1.163 1 98 248 THR A N 1
ATOM 1874 C CA . THR A 1 248 ? 6.059 -36.281 1.11 1 98 248 THR A CA 1
ATOM 1875 C C . THR A 1 248 ? 6.965 -36.781 2.234 1 98 248 THR A C 1
ATOM 1877 O O . THR A 1 248 ? 6.984 -37.969 2.545 1 98 248 THR A O 1
ATOM 1880 N N . ALA A 1 249 ? 7.82 -35.906 2.701 1 96.94 249 ALA A N 1
ATOM 1881 C CA . ALA A 1 249 ? 8.844 -36.25 3.689 1 96.94 249 ALA A CA 1
ATOM 1882 C C . ALA A 1 249 ? 9.93 -37.125 3.08 1 96.94 249 ALA A C 1
ATOM 1884 O O . ALA A 1 249 ? 10.664 -37.812 3.801 1 96.94 249 ALA A O 1
ATOM 1885 N N . ALA A 1 250 ? 10 -37.219 1.765 1 97.25 250 ALA A N 1
ATOM 1886 C CA . ALA A 1 250 ? 11.055 -37.969 1.09 1 97.25 250 ALA A CA 1
ATOM 1887 C C . ALA A 1 250 ? 12.406 -37.25 1.243 1 97.25 250 ALA A C 1
ATOM 1889 O O . ALA A 1 250 ? 12.461 -36.062 1.472 1 97.25 250 ALA A O 1
ATOM 1890 N N . PRO A 1 251 ? 13.469 -37.969 1.188 1 96.44 251 PRO A N 1
ATOM 1891 C CA . PRO A 1 251 ? 14.781 -37.406 1.53 1 96.44 251 PRO A CA 1
ATOM 1892 C C . PRO A 1 251 ? 15.375 -36.562 0.404 1 96.44 251 PRO A C 1
ATOM 1894 O O . PRO A 1 251 ? 16.312 -35.781 0.635 1 96.44 251 PRO A O 1
ATOM 1897 N N . SER A 1 252 ? 14.914 -36.812 -0.858 1 97.81 252 SER A N 1
ATOM 1898 C CA . SER A 1 252 ? 15.422 -36.062 -1.995 1 97.81 252 SER A CA 1
ATOM 1899 C C . SER A 1 252 ? 14.289 -35.531 -2.869 1 97.81 252 SER A C 1
ATOM 1901 O O . SER A 1 252 ? 13.148 -35.969 -2.75 1 97.81 252 SER A O 1
ATOM 1903 N N . ILE A 1 253 ? 14.617 -34.594 -3.734 1 98.06 253 ILE A N 1
ATOM 1904 C CA . ILE A 1 253 ? 13.609 -34 -4.621 1 98.06 253 ILE A CA 1
ATOM 1905 C C . ILE A 1 253 ? 13.094 -35.062 -5.586 1 98.06 253 ILE A C 1
ATOM 1907 O O . ILE A 1 253 ? 11.891 -35.188 -5.805 1 98.06 253 ILE A O 1
ATOM 1911 N N . ALA A 1 254 ? 13.984 -35.906 -6.168 1 98.12 254 ALA A N 1
ATOM 1912 C CA . ALA A 1 254 ? 13.586 -36.938 -7.137 1 98.12 254 ALA A CA 1
ATOM 1913 C C . ALA A 1 254 ? 12.68 -37.969 -6.492 1 98.12 254 ALA A C 1
ATOM 1915 O O . ALA A 1 254 ? 11.648 -38.344 -7.059 1 98.12 254 ALA A O 1
ATOM 1916 N N . SER A 1 255 ? 13.125 -38.406 -5.344 1 98.5 255 SER A N 1
ATOM 1917 C CA . SER A 1 255 ? 12.289 -39.406 -4.652 1 98.5 255 SER A CA 1
ATOM 1918 C C . SER A 1 255 ? 10.969 -38.781 -4.211 1 98.5 255 SER A C 1
ATOM 1920 O O . SER A 1 255 ? 9.945 -39.5 -4.148 1 98.5 255 SER A O 1
ATOM 1922 N N . ALA A 1 256 ? 10.961 -37.531 -3.896 1 98.75 256 ALA A N 1
ATOM 1923 C CA . ALA A 1 256 ? 9.719 -36.844 -3.533 1 98.75 256 ALA A CA 1
ATOM 1924 C C . ALA A 1 256 ? 8.758 -36.781 -4.719 1 98.75 256 ALA A C 1
ATOM 1926 O O . ALA A 1 256 ? 7.559 -37 -4.57 1 98.75 256 ALA A O 1
ATOM 1927 N N . LEU A 1 257 ? 9.289 -36.469 -5.863 1 98.75 257 LEU A N 1
ATOM 1928 C CA . LEU A 1 257 ? 8.453 -36.438 -7.062 1 98.75 257 LEU A CA 1
ATOM 1929 C C . LEU A 1 257 ? 7.871 -37.812 -7.355 1 98.75 257 LEU A C 1
ATOM 1931 O O . LEU A 1 257 ? 6.699 -37.938 -7.711 1 98.75 257 LEU A O 1
ATOM 1935 N N . LEU A 1 258 ? 8.672 -38.812 -7.219 1 98.44 258 LEU A N 1
ATOM 1936 C CA . LEU A 1 258 ? 8.203 -40.188 -7.395 1 98.44 258 LEU A CA 1
ATOM 1937 C C . LEU A 1 258 ? 7.082 -40.5 -6.406 1 98.44 258 LEU A C 1
ATOM 1939 O O . LEU A 1 258 ? 6.059 -41.062 -6.789 1 98.44 258 LEU A O 1
ATOM 1943 N N . SER A 1 259 ? 7.344 -40.125 -5.188 1 98.62 259 SER A N 1
ATOM 1944 C CA . SER A 1 259 ? 6.348 -40.344 -4.145 1 98.62 259 SER A CA 1
ATOM 1945 C C . SER A 1 259 ? 5.023 -39.656 -4.492 1 98.62 259 SER A C 1
ATOM 1947 O O . SER A 1 259 ? 3.953 -40.219 -4.25 1 98.62 259 SER A O 1
ATOM 1949 N N . MET A 1 260 ? 5.074 -38.5 -5.035 1 98.69 260 MET A N 1
ATOM 1950 C CA . MET A 1 260 ? 3.861 -37.781 -5.434 1 98.69 260 MET A CA 1
ATOM 1951 C C . MET A 1 260 ? 3.102 -38.562 -6.504 1 98.69 260 MET A C 1
ATOM 1953 O O . MET A 1 260 ? 1.884 -38.719 -6.41 1 98.69 260 MET A O 1
ATOM 1957 N N . LEU A 1 261 ? 3.814 -39.094 -7.492 1 98.12 261 LEU A N 1
ATOM 1958 C CA . LEU A 1 261 ? 3.146 -39.844 -8.547 1 98.12 261 LEU A CA 1
ATOM 1959 C C . LEU A 1 261 ? 2.547 -41.125 -7.984 1 98.12 261 LEU A C 1
ATOM 1961 O O . LEU A 1 261 ? 1.474 -41.562 -8.414 1 98.12 261 LEU A O 1
ATOM 1965 N N . VAL A 1 262 ? 3.252 -41.719 -7.051 1 97.5 262 VAL A N 1
ATOM 1966 C CA . VAL A 1 262 ? 2.766 -42.938 -6.453 1 97.5 262 VAL A CA 1
ATOM 1967 C C . VAL A 1 262 ? 1.486 -42.688 -5.664 1 97.5 262 VAL A C 1
ATOM 1969 O O . VAL A 1 262 ? 0.52 -43.438 -5.754 1 97.5 262 VAL A O 1
ATOM 1972 N N . ARG A 1 263 ? 1.442 -41.625 -4.984 1 98 263 ARG A N 1
ATOM 1973 C CA . ARG A 1 263 ? 0.345 -41.312 -4.074 1 98 263 ARG A CA 1
ATOM 1974 C C . ARG A 1 263 ? -0.845 -40.75 -4.828 1 98 263 ARG A C 1
ATOM 1976 O O . ARG A 1 263 ? -1.977 -40.781 -4.344 1 98 263 ARG A O 1
ATOM 1983 N N . LEU A 1 264 ? -0.587 -40.188 -5.977 1 98.19 264 LEU A N 1
ATOM 1984 C CA . LEU A 1 264 ? -1.622 -39.531 -6.754 1 98.19 264 LEU A CA 1
ATOM 1985 C C . LEU A 1 264 ? -1.814 -40.188 -8.109 1 98.19 264 LEU A C 1
ATOM 1987 O O . LEU A 1 264 ? -1.229 -39.781 -9.109 1 98.19 264 LEU A O 1
ATOM 1991 N N . PRO A 1 265 ? -2.674 -41.062 -8.211 1 95.5 265 PRO A N 1
ATOM 1992 C CA . PRO A 1 265 ? -2.781 -41.906 -9.406 1 95.5 265 PRO A CA 1
ATOM 1993 C C . PRO A 1 265 ? -3.25 -41.156 -10.633 1 95.5 265 PRO A C 1
ATOM 1995 O O . PRO A 1 265 ? -2.977 -41.562 -11.766 1 95.5 265 PRO A O 1
ATOM 1998 N N . LYS A 1 266 ? -3.932 -40.031 -10.453 1 96.56 266 LYS A N 1
ATOM 1999 C CA . LYS A 1 266 ? -4.441 -39.281 -11.586 1 96.56 266 LYS A CA 1
ATOM 2000 C C . LYS A 1 266 ? -3.373 -38.344 -12.141 1 96.56 266 LYS A C 1
ATOM 2002 O O . LYS A 1 266 ? -3.537 -37.781 -13.227 1 96.56 266 LYS A O 1
ATOM 2007 N N . LEU A 1 267 ? -2.32 -38.25 -11.453 1 98.19 267 LEU A N 1
ATOM 2008 C CA . LEU A 1 267 ? -1.292 -37.281 -11.797 1 98.19 267 LEU A CA 1
ATOM 2009 C C . LEU A 1 267 ? -0.498 -37.75 -13.016 1 98.19 267 LEU A C 1
ATOM 2011 O O . LEU A 1 267 ? 0.111 -38.812 -13 1 98.19 267 LEU A O 1
ATOM 2015 N N . LYS A 1 268 ? -0.533 -36.906 -14.039 1 98.12 268 LYS A N 1
ATOM 2016 C CA . LYS A 1 268 ? 0.19 -37.188 -15.273 1 98.12 268 LYS A CA 1
ATOM 2017 C C . LYS A 1 268 ? 1.646 -36.75 -15.18 1 98.12 268 LYS A C 1
ATOM 2019 O O . LYS A 1 268 ? 2.545 -37.438 -15.656 1 98.12 268 LYS A O 1
ATOM 2024 N N . PHE A 1 269 ? 1.871 -35.594 -14.633 1 98.5 269 PHE A N 1
ATOM 2025 C CA . PHE A 1 269 ? 3.244 -35.219 -14.344 1 98.5 269 PHE A CA 1
ATOM 2026 C C . PHE A 1 269 ? 3.293 -34.219 -13.18 1 98.5 269 PHE A C 1
ATOM 2028 O O . PHE A 1 269 ? 2.275 -33.625 -12.828 1 98.5 269 PHE A O 1
ATOM 2035 N N . VAL A 1 270 ? 4.484 -34.125 -12.586 1 98.88 270 VAL A N 1
ATOM 2036 C CA . VAL A 1 270 ? 4.824 -33.125 -11.578 1 98.88 270 VAL A CA 1
ATOM 2037 C C . VAL A 1 270 ? 6.133 -32.438 -11.961 1 98.88 270 VAL A C 1
ATOM 2039 O O . VAL A 1 270 ? 7.074 -33.094 -12.43 1 98.88 270 VAL A O 1
ATOM 2042 N N . ILE A 1 271 ? 6.094 -31.141 -11.938 1 98.94 271 ILE A N 1
ATOM 2043 C CA . ILE A 1 271 ? 7.277 -30.312 -12.172 1 98.94 271 ILE A CA 1
ATOM 2044 C C . ILE A 1 271 ? 7.664 -29.594 -10.891 1 98.94 271 ILE A C 1
ATOM 2046 O O . ILE A 1 271 ? 6.801 -29.062 -10.18 1 98.94 271 ILE A O 1
ATOM 2050 N N . VAL A 1 272 ? 8.945 -29.531 -10.555 1 98.81 272 VAL A N 1
ATOM 2051 C CA . VAL A 1 272 ? 9.477 -28.672 -9.5 1 98.81 272 VAL A CA 1
ATOM 2052 C C . VAL A 1 272 ? 10.43 -27.641 -10.094 1 98.81 272 VAL A C 1
ATOM 2054 O O . VAL A 1 272 ? 11.312 -27.984 -10.883 1 98.81 272 VAL A O 1
ATOM 2057 N N . THR A 1 273 ? 10.148 -26.375 -9.836 1 98.19 273 THR A N 1
ATOM 2058 C CA . THR A 1 273 ? 11.047 -25.312 -10.266 1 98.19 273 THR A CA 1
ATOM 2059 C C . THR A 1 273 ? 12.125 -25.062 -9.219 1 98.19 273 THR A C 1
ATOM 2061 O O . THR A 1 273 ? 11.859 -25.109 -8.016 1 98.19 273 THR A O 1
ATOM 2064 N N . LEU A 1 274 ? 13.336 -24.812 -9.68 1 97.06 274 LEU A N 1
ATOM 2065 C CA . LEU A 1 274 ? 14.5 -24.672 -8.805 1 97.06 274 LEU A CA 1
ATOM 2066 C C . LEU A 1 274 ? 15.203 -23.344 -9.039 1 97.06 274 LEU A C 1
ATOM 2068 O O . LEU A 1 274 ? 16.438 -23.266 -8.984 1 97.06 274 LEU A O 1
ATOM 2072 N N . GLY A 1 275 ? 14.445 -22.328 -9.406 1 93.81 275 GLY A N 1
ATOM 2073 C CA . GLY A 1 275 ? 15.039 -21.031 -9.68 1 93.81 275 GLY A CA 1
ATOM 2074 C C . GLY A 1 275 ? 16.062 -21.062 -10.789 1 93.81 275 GLY A C 1
ATOM 2075 O O . GLY A 1 275 ? 15.797 -21.562 -11.883 1 93.81 275 GLY A O 1
ATOM 2076 N N . GLU A 1 276 ? 17.281 -20.531 -10.461 1 93.94 276 GLU A N 1
ATOM 2077 C CA . GLU A 1 276 ? 18.344 -20.453 -11.445 1 93.94 276 GLU A CA 1
ATOM 2078 C C . GLU A 1 276 ? 18.875 -21.844 -11.797 1 93.94 276 GLU A C 1
ATOM 2080 O O . GLU A 1 276 ? 19.578 -22.016 -12.789 1 93.94 276 GLU A O 1
ATOM 2085 N N . ASN A 1 277 ? 18.484 -22.859 -11.016 1 95.56 277 ASN A N 1
ATOM 2086 C CA . ASN A 1 277 ? 18.938 -24.234 -11.258 1 95.56 277 ASN A CA 1
ATOM 2087 C C . ASN A 1 277 ? 17.969 -24.984 -12.164 1 95.56 277 ASN A C 1
ATOM 2089 O O . ASN A 1 277 ? 18.109 -26.188 -12.367 1 95.56 27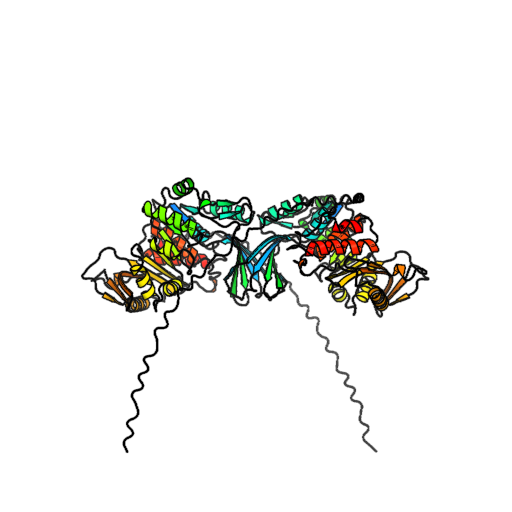7 ASN A O 1
ATOM 2093 N N . GLY A 1 278 ? 16.938 -24.297 -12.672 1 97.56 278 GLY A N 1
ATOM 2094 C CA . GLY A 1 278 ? 16.047 -24.875 -13.656 1 97.56 278 GLY A CA 1
ATOM 2095 C C . GLY A 1 278 ? 14.836 -25.547 -13.039 1 97.56 278 GLY A C 1
ATOM 2096 O O . GLY A 1 278 ? 14.125 -24.938 -12.234 1 97.56 278 GLY A O 1
ATOM 2097 N N . CYS A 1 279 ? 14.609 -26.797 -13.594 1 98.62 279 CYS A N 1
ATOM 2098 C CA . CYS A 1 279 ? 13.445 -27.547 -13.117 1 98.62 279 CYS A CA 1
ATOM 2099 C C . CYS A 1 279 ? 13.609 -29.031 -13.383 1 98.62 279 CYS A C 1
ATOM 2101 O O . CYS A 1 279 ? 14.492 -29.453 -14.133 1 98.62 279 CYS A O 1
ATOM 2103 N N . ILE A 1 280 ? 12.836 -29.828 -12.672 1 98.81 280 ILE A N 1
ATOM 2104 C CA . ILE A 1 280 ? 12.758 -31.281 -12.836 1 98.81 280 ILE A CA 1
ATOM 2105 C C . ILE A 1 280 ? 11.305 -31.688 -13.047 1 98.81 280 ILE A C 1
ATOM 2107 O O . ILE A 1 280 ? 10.398 -31.188 -12.375 1 98.81 280 ILE A O 1
ATOM 2111 N N . MET A 1 281 ? 11.141 -32.562 -14.031 1 98.81 281 MET A N 1
ATOM 2112 C CA . MET A 1 281 ? 9.812 -33.094 -14.305 1 98.81 281 MET A CA 1
ATOM 2113 C C . MET A 1 281 ? 9.812 -34.625 -14.227 1 98.81 281 MET A C 1
ATOM 2115 O O . MET A 1 281 ? 10.758 -35.281 -14.695 1 98.81 281 MET A O 1
ATOM 2119 N N . LEU A 1 282 ? 8.867 -35.156 -13.562 1 98.31 282 LEU A N 1
ATOM 2120 C CA . LEU A 1 282 ? 8.57 -36.594 -13.648 1 98.31 282 LEU A CA 1
ATOM 2121 C C . LEU A 1 282 ? 7.207 -36.812 -14.289 1 98.31 282 LEU A C 1
ATOM 2123 O O . LEU A 1 282 ? 6.184 -36.375 -13.773 1 98.31 282 LEU A O 1
ATOM 2127 N N . GLU A 1 283 ? 7.242 -37.469 -15.406 1 97.38 283 GLU A N 1
ATOM 2128 C CA . GLU A 1 283 ? 6.039 -37.75 -16.188 1 97.38 283 GLU A CA 1
ATOM 2129 C C . GLU A 1 283 ? 5.672 -39.219 -16.109 1 97.38 283 GLU A C 1
ATOM 2131 O O . GLU A 1 283 ? 6.523 -40.094 -16.297 1 97.38 283 GLU A O 1
ATOM 2136 N N . ARG A 1 284 ? 4.395 -39.469 -15.859 1 95.62 284 ARG A N 1
ATOM 2137 C CA . ARG A 1 284 ? 3.883 -40.812 -15.836 1 95.62 284 ARG A CA 1
ATOM 2138 C C . ARG A 1 284 ? 3.703 -41.344 -17.25 1 95.62 284 ARG A C 1
ATOM 2140 O O . ARG A 1 284 ? 3.199 -40.656 -18.125 1 95.62 284 ARG A O 1
ATOM 2147 N N . ASN A 1 285 ? 4.184 -42.594 -17.438 1 89.94 285 ASN A N 1
ATOM 2148 C CA . ASN A 1 285 ? 3.906 -43.281 -18.688 1 89.94 285 ASN A CA 1
ATOM 2149 C C . ASN A 1 285 ? 2.697 -44.219 -18.562 1 89.94 285 ASN A C 1
ATOM 2151 O O . ASN A 1 285 ? 2.615 -45 -17.625 1 89.94 285 ASN A O 1
ATOM 2155 N N . THR A 1 286 ? 1.679 -44.094 -19.344 1 78.38 286 THR A N 1
ATOM 2156 C CA . THR A 1 286 ? 0.438 -44.844 -19.219 1 78.38 286 THR A CA 1
ATOM 2157 C C . THR A 1 286 ? 0.645 -46.281 -19.672 1 78.38 286 THR A C 1
ATOM 2159 O O . THR A 1 286 ? -0.092 -47.188 -19.25 1 78.38 286 THR A O 1
ATOM 2162 N N . SER A 1 287 ? 1.538 -46.531 -20.5 1 74.94 287 SER A N 1
ATOM 2163 C CA . SER A 1 287 ? 1.729 -47.906 -20.953 1 74.94 287 SER A CA 1
ATOM 2164 C C . SER A 1 287 ? 2.795 -48.625 -20.141 1 74.94 287 SER A C 1
ATOM 2166 O O . SER A 1 287 ? 3.906 -48.094 -19.969 1 74.94 287 SER A O 1
ATOM 2168 N N . GLU A 1 288 ? 2.24 -49.5 -19.391 1 69 288 GLU A N 1
ATOM 2169 C CA . GLU A 1 288 ? 3.191 -50.312 -18.625 1 69 288 GLU A CA 1
ATOM 2170 C C . GLU A 1 288 ? 3.898 -51.312 -19.516 1 69 288 GLU A C 1
ATOM 2172 O O . GLU A 1 288 ? 3.289 -51.875 -20.438 1 69 288 GLU A O 1
ATOM 2177 N N . ASP A 1 289 ? 5.152 -51.188 -19.516 1 70.25 289 ASP A N 1
ATOM 2178 C CA . ASP A 1 289 ? 5.957 -52.219 -20.141 1 70.25 289 ASP A CA 1
ATOM 2179 C C . ASP A 1 289 ? 6.586 -53.156 -19.109 1 70.25 289 ASP A C 1
ATOM 2181 O O . ASP A 1 289 ? 7.488 -52.719 -18.375 1 70.25 289 ASP A O 1
ATOM 2185 N N . PRO A 1 290 ? 5.984 -54.25 -18.984 1 70.06 290 PRO A N 1
ATOM 2186 C CA . PRO A 1 290 ? 6.531 -55.188 -17.984 1 70.06 290 PRO A CA 1
ATOM 2187 C C . PRO A 1 290 ? 8.031 -55.406 -18.156 1 70.06 290 PRO A C 1
ATOM 2189 O O . PRO A 1 290 ? 8.703 -55.812 -17.219 1 70.06 290 PRO A O 1
ATOM 2192 N N . GLU A 1 291 ? 8.508 -55.125 -19.328 1 74.12 291 GLU A N 1
ATOM 2193 C CA . GLU A 1 291 ? 9.922 -55.375 -19.578 1 74.12 291 GLU A CA 1
ATOM 2194 C C . GLU A 1 291 ? 10.766 -54.125 -19.344 1 74.12 291 GLU A C 1
ATOM 2196 O O . GLU A 1 291 ? 11.977 -54.125 -19.578 1 74.12 291 GLU A O 1
ATOM 2201 N N . ALA A 1 292 ? 10.102 -53.188 -18.641 1 80.38 292 ALA A N 1
ATOM 2202 C CA . ALA A 1 292 ? 10.82 -51.938 -18.453 1 80.38 292 ALA A CA 1
ATOM 2203 C C . ALA A 1 292 ? 11.93 -52.094 -17.422 1 80.38 292 ALA A C 1
ATOM 2205 O O . ALA A 1 292 ? 11.75 -52.781 -16.406 1 80.38 292 ALA A O 1
ATOM 2206 N N . GLU A 1 293 ? 13.07 -51.594 -17.719 1 85.19 293 GLU A N 1
ATOM 2207 C CA . GLU A 1 293 ? 14.195 -51.594 -16.781 1 85.19 293 GLU A CA 1
ATOM 2208 C C . GLU A 1 293 ? 13.898 -50.719 -15.57 1 85.19 293 GLU A C 1
ATOM 2210 O O . GLU A 1 293 ? 13.305 -49.625 -15.703 1 85.19 293 GLU A O 1
ATOM 2215 N N . GLU A 1 294 ? 14.266 -51.188 -14.453 1 89.69 294 GLU A N 1
ATOM 2216 C CA . GLU A 1 294 ? 14.086 -50.438 -13.219 1 89.69 294 GLU A CA 1
ATOM 2217 C C . GLU A 1 294 ? 15.32 -49.594 -12.906 1 89.69 294 GLU A C 1
ATOM 2219 O O . GLU A 1 294 ? 16.453 -50.062 -13.039 1 89.69 294 GLU A O 1
ATOM 2224 N N . MET A 1 295 ? 15.086 -48.344 -12.609 1 92.69 295 MET A N 1
ATOM 2225 C CA . MET A 1 295 ? 16.188 -47.438 -12.281 1 92.69 295 MET A CA 1
ATOM 2226 C C . MET A 1 295 ? 15.852 -46.625 -11.047 1 92.69 295 MET A C 1
ATOM 2228 O O . MET A 1 295 ? 14.719 -46.156 -10.898 1 92.69 295 MET A O 1
ATOM 2232 N N . ASP A 1 296 ? 16.875 -46.469 -10.258 1 95.94 296 ASP A N 1
ATOM 2233 C CA . ASP A 1 296 ? 16.734 -45.562 -9.117 1 95.94 296 ASP A CA 1
ATOM 2234 C C . ASP A 1 296 ? 16.609 -44.125 -9.562 1 95.94 296 ASP A C 1
ATOM 2236 O O . ASP A 1 296 ? 17.438 -43.625 -10.32 1 95.94 296 ASP A O 1
ATOM 2240 N N . VAL A 1 297 ? 15.625 -43.5 -9.062 1 97.5 297 VAL A N 1
ATOM 2241 C CA . VAL A 1 297 ? 15.273 -42.188 -9.594 1 97.5 297 VAL A CA 1
ATOM 2242 C C . VAL A 1 297 ? 16.375 -41.188 -9.242 1 97.5 297 VAL A C 1
ATOM 2244 O O . VAL A 1 297 ? 16.656 -40.281 -10.016 1 97.5 297 VAL A O 1
ATOM 2247 N N . ASP A 1 298 ? 16.984 -41.281 -8.062 1 97.88 298 ASP A N 1
ATOM 2248 C CA . ASP A 1 298 ? 18.062 -40.375 -7.664 1 97.88 298 ASP A CA 1
ATOM 2249 C C . ASP A 1 298 ? 19.281 -40.562 -8.555 1 97.88 298 ASP A C 1
ATOM 2251 O O . ASP A 1 298 ? 19.891 -39.594 -8.992 1 97.88 298 ASP A O 1
ATOM 2255 N N . SER A 1 299 ? 19.578 -41.812 -8.797 1 96.44 299 SER A N 1
ATOM 2256 C CA . SER A 1 299 ? 20.703 -42.094 -9.664 1 96.44 299 SER A CA 1
ATOM 2257 C C . SER A 1 299 ? 20.469 -41.594 -11.086 1 96.44 299 SER A C 1
ATOM 2259 O O . SER A 1 299 ? 21.375 -41.094 -11.727 1 96.44 299 SER A O 1
ATOM 2261 N N . LEU A 1 300 ? 19.281 -41.844 -11.492 1 95.19 300 LEU A N 1
ATOM 2262 C CA . LEU A 1 300 ? 18.938 -41.375 -12.836 1 95.19 300 LEU A CA 1
ATOM 2263 C C . LEU A 1 300 ? 19.047 -39.844 -12.922 1 95.19 300 LEU A C 1
ATOM 2265 O O . LEU A 1 300 ? 19.578 -39.312 -13.898 1 95.19 300 LEU A O 1
ATOM 2269 N N . LEU A 1 301 ? 18.578 -39.125 -11.914 1 97.31 301 LEU A N 1
ATOM 2270 C CA . LEU A 1 301 ? 18.656 -37.656 -11.914 1 97.31 301 LEU A CA 1
ATOM 2271 C C . LEU A 1 301 ? 20.094 -37.188 -11.984 1 97.31 301 LEU A C 1
ATOM 2273 O O . LEU A 1 301 ? 20.422 -36.281 -12.75 1 97.31 301 LEU A O 1
ATOM 2277 N N . GLU A 1 302 ? 20.953 -37.781 -11.219 1 96.56 302 GLU A N 1
ATOM 2278 C CA . GLU A 1 302 ? 22.359 -37.438 -11.234 1 96.56 302 GLU A CA 1
ATOM 2279 C C . GLU A 1 302 ? 22.969 -37.656 -12.617 1 96.56 302 GLU A C 1
ATOM 2281 O O . GLU A 1 302 ? 23.766 -36.844 -13.078 1 96.56 302 GLU A O 1
ATOM 2286 N N . SER A 1 303 ? 22.609 -38.75 -13.188 1 94.75 303 SER A N 1
ATOM 2287 C CA . SER A 1 303 ? 23.109 -39.062 -14.523 1 94.75 303 SER A CA 1
ATOM 2288 C C . SER A 1 303 ? 22.656 -38.031 -15.539 1 94.75 303 SER A C 1
ATOM 2290 O O . SER A 1 303 ? 23.438 -37.594 -16.391 1 94.75 303 SER A O 1
ATOM 2292 N N . LEU A 1 304 ? 21.422 -37.594 -15.461 1 95.31 304 LEU A N 1
ATOM 2293 C CA . LEU A 1 304 ? 20.891 -36.625 -16.391 1 95.31 304 LEU A CA 1
ATOM 2294 C C . LEU A 1 304 ? 21.562 -35.25 -16.172 1 95.31 304 LEU A C 1
ATOM 2296 O O . LEU A 1 304 ? 21.891 -34.562 -17.125 1 95.31 304 LEU A O 1
ATOM 2300 N N . LYS A 1 305 ? 21.781 -34.875 -14.938 1 95.62 305 LYS A N 1
ATOM 2301 C CA . LYS A 1 305 ? 22.406 -33.625 -14.609 1 95.62 305 LYS A CA 1
ATOM 2302 C C . LYS A 1 305 ? 23.812 -33.531 -15.195 1 95.62 305 LYS A C 1
ATOM 2304 O O . LYS A 1 305 ? 24.266 -32.438 -15.602 1 95.62 305 LYS A O 1
ATOM 2309 N N . GLN A 1 306 ? 24.516 -34.656 -15.211 1 94.56 306 GLN A N 1
ATOM 2310 C CA . GLN A 1 306 ? 25.875 -34.688 -15.742 1 94.56 306 GLN A CA 1
ATOM 2311 C C . GLN A 1 306 ? 25.891 -34.438 -17.25 1 94.56 306 GLN A C 1
ATOM 2313 O O . GLN A 1 306 ? 26.922 -34.094 -17.812 1 94.56 306 GLN A O 1
ATOM 2318 N N . LYS A 1 307 ? 24.766 -34.594 -17.875 1 92.88 307 LYS A N 1
ATOM 2319 C CA . LYS A 1 307 ? 24.688 -34.469 -19.328 1 92.88 307 LYS A CA 1
ATOM 2320 C C . LYS A 1 307 ? 24.328 -33.062 -19.734 1 92.88 307 LYS A C 1
ATOM 2322 O O . LYS A 1 307 ? 24.297 -32.75 -20.922 1 92.88 307 LYS A O 1
ATOM 2327 N N . ILE A 1 308 ? 24.062 -32.25 -18.781 1 93.62 308 ILE A N 1
ATOM 2328 C CA . ILE A 1 308 ? 23.703 -30.875 -19.062 1 93.62 308 ILE A CA 1
ATOM 2329 C C . ILE A 1 308 ? 24.906 -30.141 -19.656 1 93.62 308 ILE A C 1
ATOM 2331 O O . ILE A 1 308 ? 26.016 -30.234 -19.125 1 93.62 308 ILE A O 1
ATOM 2335 N N . ASP A 1 309 ? 24.719 -29.516 -20.766 1 91.75 309 ASP A N 1
ATOM 2336 C CA . ASP A 1 309 ? 25.734 -28.641 -21.344 1 91.75 309 ASP A CA 1
ATOM 2337 C C . ASP A 1 309 ? 25.703 -27.266 -20.672 1 91.75 309 ASP A C 1
ATOM 2339 O O . ASP A 1 309 ? 24.906 -26.406 -21.031 1 91.75 309 ASP A O 1
ATOM 2343 N N . GLY A 1 310 ? 26.625 -27.031 -19.828 1 87.62 310 GLY A N 1
ATOM 2344 C CA . GLY A 1 310 ? 26.672 -25.828 -19.016 1 87.62 310 GLY A CA 1
ATOM 2345 C C . GLY A 1 310 ? 27.062 -24.594 -19.797 1 87.62 310 GLY A C 1
ATOM 2346 O O . GLY A 1 310 ? 26.984 -23.469 -19.281 1 87.62 310 GLY A O 1
ATOM 2347 N N . THR A 1 311 ? 27.391 -24.766 -21.047 1 90.19 311 THR A N 1
ATOM 2348 C CA . THR A 1 311 ? 27.875 -23.641 -21.828 1 90.19 311 THR A CA 1
ATOM 2349 C C . THR A 1 311 ? 26.734 -22.969 -22.578 1 90.19 311 THR A C 1
ATOM 2351 O O . THR A 1 311 ? 26.875 -21.859 -23.109 1 90.19 311 THR A O 1
ATOM 2354 N N . LYS A 1 312 ? 25.609 -23.656 -22.594 1 91.62 312 LYS A N 1
ATOM 2355 C CA . LYS A 1 312 ? 24.469 -23.078 -23.297 1 91.62 312 LYS A CA 1
ATOM 2356 C C . LYS A 1 312 ? 23.734 -22.062 -22.438 1 91.62 312 LYS A C 1
ATOM 2358 O O . LYS A 1 312 ? 23.328 -22.375 -21.312 1 91.62 312 LYS A O 1
ATOM 2363 N N . ALA A 1 313 ? 23.5 -20.922 -23 1 93.56 313 ALA A N 1
ATOM 2364 C CA . ALA A 1 313 ? 22.844 -19.859 -22.25 1 93.56 313 ALA A CA 1
ATOM 2365 C C . ALA A 1 313 ? 21.328 -20 -22.328 1 93.56 313 ALA A C 1
ATOM 2367 O O . ALA A 1 313 ? 20.609 -19.562 -21.406 1 93.56 313 ALA A O 1
ATOM 2368 N N . ILE A 1 314 ? 20.891 -20.594 -23.391 1 95.81 314 ILE A N 1
ATOM 2369 C CA . ILE A 1 314 ? 19.453 -20.75 -23.578 1 95.81 314 ILE A CA 1
ATOM 2370 C C . ILE A 1 314 ? 18.969 -22 -22.859 1 95.81 314 ILE A C 1
ATOM 2372 O O . ILE A 1 314 ? 19.703 -22.984 -22.75 1 95.81 314 ILE A O 1
ATOM 2376 N N . PRO A 1 315 ? 17.719 -22 -22.453 1 98.06 315 PRO A N 1
ATOM 2377 C CA . PRO A 1 315 ? 17.219 -23.172 -21.75 1 98.06 315 PRO A CA 1
ATOM 2378 C C . PRO A 1 315 ? 17.188 -24.422 -22.625 1 98.06 315 PRO A C 1
ATOM 2380 O O . PRO A 1 315 ? 16.859 -24.328 -23.812 1 98.06 315 PRO A O 1
ATOM 2383 N N . THR A 1 316 ? 17.516 -25.562 -22.031 1 97.06 316 THR A N 1
ATOM 2384 C CA . THR A 1 316 ? 17.484 -26.875 -22.688 1 97.06 316 THR A CA 1
ATOM 2385 C C . THR A 1 316 ? 16.781 -27.891 -21.797 1 97.06 316 THR A C 1
ATOM 2387 O O . THR A 1 316 ? 16.375 -27.578 -20.672 1 97.06 316 THR A O 1
ATOM 2390 N N . CYS A 1 317 ? 16.625 -29.078 -22.359 1 96.88 317 CYS A N 1
ATOM 2391 C CA . CYS A 1 317 ? 15.984 -30.172 -21.609 1 96.88 317 CYS A CA 1
ATOM 2392 C C . CYS A 1 317 ? 16.641 -31.5 -21.922 1 96.88 317 CYS A C 1
ATOM 2394 O O . CYS A 1 317 ? 16.938 -31.797 -23.094 1 96.88 317 CYS A O 1
ATOM 2396 N N . ILE A 1 318 ? 16.953 -32.219 -20.906 1 95.69 318 ILE A N 1
ATOM 2397 C CA . ILE A 1 318 ? 17.469 -33.594 -21.031 1 95.69 318 ILE A CA 1
ATOM 2398 C C . ILE A 1 318 ? 16.422 -34.594 -20.516 1 95.69 318 ILE A C 1
ATOM 2400 O O . ILE A 1 318 ? 15.922 -34.469 -19.406 1 95.69 318 ILE A O 1
ATOM 2404 N N . SER A 1 319 ? 16.156 -35.531 -21.328 1 94.75 319 SER A N 1
ATOM 2405 C CA . SER A 1 319 ? 15.125 -36.531 -21.016 1 94.75 319 SER A CA 1
ATOM 2406 C C . SER A 1 319 ? 15.727 -37.906 -20.828 1 94.75 319 SER A C 1
ATOM 2408 O O . SER A 1 319 ? 16.688 -38.281 -21.516 1 94.75 319 SER A O 1
ATOM 2410 N N . SER A 1 320 ? 15.18 -38.656 -19.969 1 92.56 320 SER A N 1
ATOM 2411 C CA . SER A 1 320 ? 15.656 -40 -19.75 1 92.56 320 SER A CA 1
ATOM 2412 C C . SER A 1 320 ? 15.25 -40.938 -20.891 1 92.56 320 SER A C 1
ATOM 2414 O O . SER A 1 320 ? 15.781 -42.031 -21.016 1 92.56 320 SER A O 1
ATOM 2416 N N . LYS A 1 321 ? 14.359 -40.438 -21.734 1 83.38 321 LYS A N 1
ATOM 2417 C CA . LYS A 1 321 ? 13.938 -41.219 -22.891 1 83.38 321 LYS A CA 1
ATOM 2418 C C . LYS A 1 321 ? 15.086 -41.375 -23.875 1 83.38 321 LYS A C 1
ATOM 2420 O O . LYS A 1 321 ? 15.164 -42.406 -24.578 1 83.38 321 LYS A O 1
ATOM 2425 N N . VAL A 1 322 ? 15.828 -40.406 -24.062 1 67 322 VAL A N 1
ATOM 2426 C CA . VAL A 1 322 ? 16.859 -40.406 -25.094 1 67 322 VAL A CA 1
ATOM 2427 C C . VAL A 1 322 ? 17.969 -41.406 -24.719 1 67 322 VAL A C 1
ATOM 2429 O O . VAL A 1 322 ? 18.531 -42.062 -25.578 1 67 322 VAL A O 1
ATOM 2432 N N . TYR A 1 323 ? 18.344 -41.438 -23.578 1 57.38 323 TYR A N 1
ATOM 2433 C CA . TYR A 1 323 ? 19.516 -42.219 -23.188 1 57.38 323 TYR A CA 1
ATOM 2434 C C . TYR A 1 323 ? 19.219 -43.719 -23.219 1 57.38 323 TYR A C 1
ATOM 2436 O O . TYR A 1 323 ? 20.141 -44.531 -23.297 1 57.38 323 TYR A O 1
ATOM 2444 N N . HIS A 1 324 ? 17.953 -44 -23.172 1 55.62 324 HIS A N 1
ATOM 2445 C CA . HIS A 1 324 ? 17.719 -45.438 -23.25 1 55.62 324 HIS A CA 1
ATOM 2446 C C . HIS A 1 324 ? 16.953 -45.812 -24.516 1 55.62 324 HIS A C 1
ATOM 2448 O O . HIS A 1 324 ? 15.758 -46.094 -24.469 1 55.62 324 HIS A O 1
ATOM 2454 N N . ALA A 1 325 ? 17.531 -45.344 -25.672 1 49.62 325 ALA A N 1
ATOM 2455 C CA . ALA A 1 325 ? 16.984 -45.562 -27 1 49.62 325 ALA A CA 1
ATOM 2456 C C . ALA A 1 325 ? 16.375 -46.969 -27.109 1 49.62 325 ALA A C 1
ATOM 2458 O O . ALA A 1 325 ? 15.383 -47.188 -27.812 1 49.62 325 ALA A O 1
ATOM 2459 N N . ILE A 1 326 ? 16.922 -47.938 -26.469 1 47.78 326 ILE A N 1
ATOM 2460 C CA . ILE A 1 326 ? 16.516 -49.312 -26.641 1 47.78 326 ILE A CA 1
ATOM 2461 C C . ILE A 1 326 ? 15.297 -49.625 -25.781 1 47.78 326 ILE A C 1
ATOM 2463 O O . ILE A 1 326 ? 14.445 -50.406 -26.156 1 47.78 326 ILE A O 1
ATOM 2467 N N . GLN A 1 327 ? 15.211 -48.969 -24.641 1 53.47 327 GLN A N 1
ATOM 2468 C CA . GLN A 1 327 ? 14.047 -49.219 -23.797 1 53.47 327 GLN A CA 1
ATOM 2469 C C . GLN A 1 327 ? 13.43 -47.906 -23.328 1 53.47 327 GLN A C 1
ATOM 2471 O O . GLN A 1 327 ? 13.828 -47.344 -22.281 1 53.47 327 GLN A O 1
ATOM 2476 N N . PRO A 1 328 ? 12.523 -47.375 -24.141 1 59.78 328 PRO A N 1
ATOM 2477 C CA . PRO A 1 328 ? 11.992 -46.031 -23.969 1 59.78 328 PRO A CA 1
ATOM 2478 C C . PRO A 1 328 ? 11.195 -45.875 -22.672 1 59.78 328 PRO A C 1
ATOM 2480 O O . PRO A 1 328 ? 10.984 -44.781 -22.203 1 59.78 328 PRO A O 1
ATOM 2483 N N . LYS A 1 329 ? 10.93 -47.062 -22.031 1 75.12 329 LYS A N 1
ATOM 2484 C CA . LYS A 1 329 ? 10.133 -46.969 -20.812 1 75.12 329 LYS A CA 1
ATOM 2485 C C . LYS A 1 329 ? 10.93 -47.469 -19.609 1 75.12 329 LYS A C 1
ATOM 2487 O O . LYS A 1 329 ? 11.562 -48.531 -19.641 1 75.12 329 LYS A O 1
ATOM 2492 N N . LEU A 1 330 ? 11.047 -46.625 -18.672 1 87.25 330 LEU A N 1
ATOM 2493 C CA . LEU A 1 330 ? 11.766 -46.938 -17.438 1 87.25 330 LEU A CA 1
ATOM 2494 C C . LEU A 1 330 ? 10.797 -47.062 -16.266 1 87.25 330 LEU A C 1
ATOM 2496 O O . LEU A 1 330 ? 9.797 -46.344 -16.188 1 87.25 330 LEU A O 1
ATOM 2500 N N . ARG A 1 331 ? 11.055 -48.031 -15.484 1 92.5 331 ARG A N 1
ATOM 2501 C CA . ARG A 1 331 ? 10.422 -48.094 -14.172 1 92.5 331 ARG A CA 1
ATOM 2502 C C . ARG A 1 331 ? 11.289 -47.438 -13.109 1 92.5 331 ARG A C 1
ATOM 2504 O O . ARG A 1 331 ? 12.359 -47.938 -12.766 1 92.5 331 ARG A O 1
ATOM 2511 N N . LEU A 1 332 ? 10.828 -46.375 -12.633 1 95.06 332 LEU A N 1
ATOM 2512 C CA . LEU A 1 332 ? 11.586 -45.594 -11.68 1 95.06 332 LEU A CA 1
ATOM 2513 C C . LEU A 1 332 ? 11.234 -45.969 -10.242 1 95.06 332 LEU A C 1
ATOM 2515 O O . LEU A 1 332 ? 10.062 -46.188 -9.922 1 95.06 332 LEU A O 1
ATOM 2519 N N . SER A 1 333 ? 12.289 -46.062 -9.414 1 95.88 333 SER A N 1
ATOM 2520 C CA . SER A 1 333 ? 12.086 -46.531 -8.039 1 95.88 333 SER A CA 1
ATOM 2521 C C . SER A 1 333 ? 12.93 -45.719 -7.062 1 95.88 333 SER A C 1
ATOM 2523 O O . SER A 1 333 ? 13.867 -45.031 -7.465 1 95.88 333 SER A O 1
ATOM 2525 N N . ALA A 1 334 ? 12.516 -45.719 -5.855 1 96.25 334 ALA A N 1
ATOM 2526 C CA . ALA A 1 334 ? 13.266 -45.219 -4.711 1 96.25 334 ALA A CA 1
ATOM 2527 C C . ALA A 1 334 ? 12.953 -46.031 -3.453 1 96.25 334 ALA A C 1
ATOM 2529 O O . ALA A 1 334 ? 11.812 -46.469 -3.252 1 96.25 334 ALA A O 1
ATOM 2530 N N . ASP A 1 335 ? 13.969 -46.156 -2.654 1 92.69 335 ASP A N 1
ATOM 2531 C CA . ASP A 1 335 ? 13.797 -46.938 -1.438 1 92.69 335 ASP A CA 1
ATOM 2532 C C . ASP A 1 335 ? 12.68 -46.375 -0.566 1 92.69 335 ASP A C 1
ATOM 2534 O O . ASP A 1 335 ? 12.695 -45.188 -0.224 1 92.69 335 ASP A O 1
ATOM 2538 N N . GLY A 1 336 ? 11.82 -47.219 -0.224 1 93.5 336 GLY A N 1
ATOM 2539 C CA . GLY A 1 336 ? 10.773 -46.844 0.711 1 93.5 336 GLY A CA 1
ATOM 2540 C C . GLY A 1 336 ? 9.648 -46.062 0.063 1 93.5 336 GLY A C 1
ATOM 2541 O O . GLY A 1 336 ? 8.742 -45.562 0.749 1 93.5 336 GLY A O 1
ATOM 2542 N N . VAL A 1 337 ? 9.578 -45.875 -1.233 1 94.44 337 VAL A N 1
ATOM 2543 C CA . VAL A 1 337 ? 8.578 -45.031 -1.89 1 94.44 337 VAL A CA 1
ATOM 2544 C C . VAL A 1 337 ? 7.715 -45.875 -2.816 1 94.44 337 VAL A C 1
ATOM 2546 O O . VAL A 1 337 ? 6.488 -45.875 -2.727 1 94.44 337 VAL A O 1
ATOM 2549 N N . GLY A 1 338 ? 8.219 -46.594 -3.707 1 93.56 338 GLY A N 1
ATOM 2550 C CA . GLY A 1 338 ? 7.531 -47.375 -4.715 1 93.56 338 GLY A CA 1
ATOM 2551 C C . GLY A 1 338 ? 8.102 -47.188 -6.109 1 93.56 338 GLY A C 1
ATOM 2552 O O . GLY A 1 338 ? 9.266 -46.812 -6.266 1 93.56 338 GLY A O 1
ATOM 2553 N N . THR A 1 339 ? 7.293 -47.688 -7.086 1 93.06 339 THR A N 1
ATOM 2554 C CA . THR A 1 339 ? 7.773 -47.625 -8.461 1 93.06 339 THR A CA 1
ATOM 2555 C C . THR A 1 339 ? 6.715 -47.031 -9.375 1 93.06 339 THR A C 1
ATOM 2557 O O . THR A 1 339 ? 5.52 -47.125 -9.102 1 93.06 339 THR A O 1
ATOM 2560 N N . VAL A 1 340 ? 7.168 -46.344 -10.336 1 94.19 340 VAL A N 1
ATOM 2561 C CA . VAL A 1 340 ? 6.305 -45.781 -11.375 1 94.19 340 VAL A CA 1
ATOM 2562 C C . VAL A 1 340 ? 6.996 -45.875 -12.734 1 94.19 340 VAL A C 1
ATOM 2564 O O . VAL A 1 340 ? 8.203 -45.656 -12.844 1 94.19 340 VAL A O 1
ATOM 2567 N N . CYS A 1 341 ? 6.234 -46.281 -13.742 1 93.38 341 CYS A N 1
ATOM 2568 C CA . CYS A 1 341 ? 6.742 -46.156 -15.102 1 93.38 341 CYS A CA 1
ATOM 2569 C C . CYS A 1 341 ? 6.645 -44.688 -15.578 1 93.38 341 CYS A C 1
ATOM 2571 O O . CYS A 1 341 ? 5.551 -44.125 -15.625 1 93.38 341 CYS A O 1
ATOM 2573 N N . GLY A 1 342 ? 7.805 -44.156 -15.805 1 93.75 342 GLY A N 1
ATOM 2574 C CA . GLY A 1 342 ? 7.742 -42.75 -16.172 1 93.75 342 GLY A CA 1
ATOM 2575 C C . GLY A 1 342 ? 9.023 -42.219 -16.797 1 93.75 342 GLY A C 1
ATOM 2576 O O . GLY A 1 342 ? 9.961 -43 -17.031 1 93.75 342 GLY A O 1
ATOM 2577 N N . THR A 1 343 ? 8.992 -41.031 -17.188 1 94.62 343 THR A N 1
ATOM 2578 C CA . THR A 1 343 ? 10.117 -40.312 -17.781 1 94.62 343 THR A CA 1
ATOM 2579 C C . THR A 1 343 ? 10.562 -39.156 -16.875 1 94.62 343 THR A C 1
ATOM 2581 O O . THR A 1 343 ? 9.742 -38.375 -16.406 1 94.62 343 THR A O 1
ATOM 2584 N N . LEU A 1 344 ? 11.836 -39.156 -16.594 1 96.69 344 LEU A N 1
ATOM 2585 C CA . LEU A 1 344 ? 12.438 -38.062 -15.836 1 96.69 344 LEU A CA 1
ATOM 2586 C C . LEU A 1 344 ? 13.086 -37.062 -16.781 1 96.69 344 LEU A C 1
ATOM 2588 O O . LEU A 1 344 ? 13.781 -37.438 -17.719 1 96.69 344 LEU A O 1
ATOM 2592 N N . LEU A 1 345 ? 12.75 -35.812 -16.547 1 97.5 345 LEU A N 1
ATOM 2593 C CA . LEU A 1 345 ? 13.312 -34.719 -17.375 1 97.5 345 LEU A CA 1
ATOM 2594 C C . LEU A 1 345 ? 13.961 -33.656 -16.5 1 97.5 345 LEU A C 1
ATOM 2596 O O . LEU A 1 345 ? 13.461 -33.344 -15.43 1 97.5 345 LEU A O 1
ATOM 2600 N N . VAL A 1 346 ? 15.07 -33.125 -16.984 1 98.06 346 VAL A N 1
ATOM 2601 C CA . VAL A 1 346 ? 15.75 -32 -16.359 1 98.06 346 VAL A CA 1
ATOM 2602 C C . VAL A 1 346 ? 15.797 -30.828 -17.328 1 98.06 346 VAL A C 1
ATOM 2604 O O . VAL A 1 346 ? 16.297 -30.953 -18.453 1 98.06 346 VAL A O 1
ATOM 2607 N N . GLY A 1 347 ? 15.188 -29.75 -16.922 1 98.06 347 GLY A N 1
ATOM 2608 C CA . GLY A 1 347 ? 15.258 -28.516 -17.672 1 98.06 347 GLY A CA 1
ATOM 2609 C C . GLY A 1 347 ? 16.203 -27.484 -17.062 1 98.06 347 GLY A C 1
ATOM 2610 O O . GLY A 1 347 ? 16.25 -27.344 -15.844 1 98.06 347 GLY A O 1
ATOM 2611 N N . THR A 1 348 ? 16.953 -26.766 -17.922 1 98.1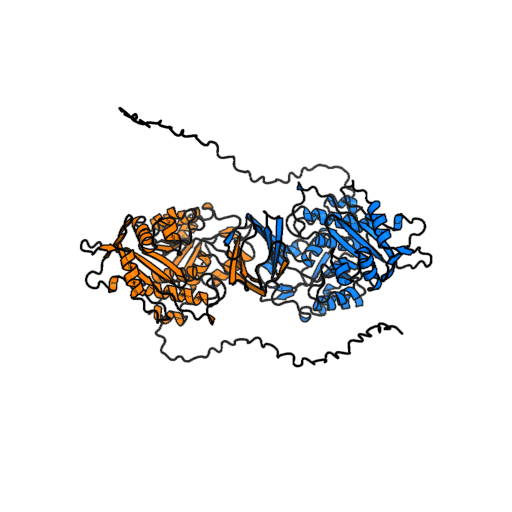2 348 THR A N 1
ATOM 2612 C CA . THR A 1 348 ? 17.828 -25.719 -17.438 1 98.12 348 THR A CA 1
ATOM 2613 C C . THR A 1 348 ? 17.156 -24.359 -17.562 1 98.12 348 THR A C 1
ATOM 2615 O O . THR A 1 348 ? 16.219 -24.188 -18.344 1 98.12 348 THR A O 1
ATOM 2618 N N . SER A 1 349 ? 17.609 -23.422 -16.719 1 97.56 349 SER A N 1
ATOM 2619 C CA . SER A 1 349 ? 17.172 -22.031 -16.828 1 97.56 349 SER A CA 1
ATOM 2620 C C . SER A 1 349 ? 18.031 -21.25 -17.828 1 97.56 349 SER A C 1
ATOM 2622 O O . SER A 1 349 ? 19.109 -21.719 -18.219 1 97.56 349 SER A O 1
ATOM 2624 N N . GLU A 1 350 ? 17.469 -20.125 -18.25 1 97.25 350 GLU A N 1
ATOM 2625 C CA . GLU A 1 350 ? 18.344 -19.234 -19 1 97.25 350 GLU A CA 1
ATOM 2626 C C . GLU A 1 350 ? 19.438 -18.656 -18.094 1 97.25 350 GLU A C 1
ATOM 2628 O O . GLU A 1 350 ? 19.172 -18.281 -16.953 1 97.25 350 GLU A O 1
ATOM 2633 N N . MET A 1 351 ? 20.594 -18.562 -18.656 1 96.12 351 MET A N 1
ATOM 2634 C CA . MET A 1 351 ? 21.656 -17.812 -17.984 1 96.12 351 MET A CA 1
ATOM 2635 C C . MET A 1 351 ? 21.516 -16.312 -18.266 1 96.12 351 MET A C 1
ATOM 2637 O O . MET A 1 351 ? 22.094 -15.812 -19.234 1 96.12 351 MET A O 1
ATOM 2641 N N . ILE A 1 352 ? 20.828 -15.664 -17.391 1 95.25 352 ILE A N 1
ATOM 2642 C CA . ILE A 1 352 ? 20.594 -14.234 -17.562 1 95.25 352 ILE A CA 1
ATOM 2643 C C . ILE A 1 352 ? 21.828 -13.453 -17.109 1 95.25 352 ILE A C 1
ATOM 2645 O O . ILE A 1 352 ? 22.281 -13.602 -15.969 1 95.25 352 ILE A O 1
ATOM 2649 N N . PRO A 1 353 ? 22.359 -12.594 -17.969 1 93.88 353 PRO A N 1
ATOM 2650 C CA . PRO A 1 353 ? 23.438 -11.734 -17.484 1 93.88 353 PRO A CA 1
ATOM 2651 C C . PRO A 1 353 ? 23.031 -10.922 -16.25 1 93.88 353 PRO A C 1
ATOM 2653 O O . PRO A 1 353 ? 21.906 -10.43 -16.172 1 93.88 353 PRO A O 1
ATOM 2656 N N . PRO A 1 354 ? 23.938 -10.82 -15.344 1 90.44 354 PRO A N 1
ATOM 2657 C CA . PRO A 1 354 ? 23.625 -10.078 -14.117 1 90.44 354 PRO A CA 1
ATOM 2658 C C . PRO A 1 354 ? 23.094 -8.68 -14.398 1 90.44 354 PRO A C 1
ATOM 2660 O O . PRO A 1 354 ? 22.203 -8.195 -13.68 1 90.44 354 PRO A O 1
ATOM 2663 N N . SER A 1 355 ? 23.531 -8.023 -15.398 1 92.94 355 SER A N 1
ATOM 2664 C CA . SER A 1 355 ? 23.125 -6.664 -15.734 1 92.94 355 SER A CA 1
ATOM 2665 C C . SER A 1 355 ? 21.688 -6.621 -16.203 1 92.94 355 SER A C 1
ATOM 2667 O O . SER A 1 355 ? 21.047 -5.562 -16.188 1 92.94 355 SER A O 1
ATOM 2669 N N . GLU A 1 356 ? 21.172 -7.824 -16.594 1 94.19 356 GLU A N 1
ATOM 2670 C CA . GLU A 1 356 ? 19.812 -7.887 -17.141 1 94.19 356 GLU A CA 1
ATOM 2671 C C . GLU A 1 356 ? 18.828 -8.414 -16.094 1 94.19 356 GLU A C 1
ATOM 2673 O O . GLU A 1 356 ? 17.625 -8.297 -16.266 1 94.19 356 GLU A O 1
ATOM 2678 N N . LEU A 1 357 ? 19.375 -9.023 -15.102 1 92.25 357 LEU A N 1
ATOM 2679 C CA . LEU A 1 357 ? 18.531 -9.539 -14.039 1 92.25 357 LEU A CA 1
ATOM 2680 C C . LEU A 1 357 ? 18.031 -8.414 -13.133 1 92.25 357 LEU A C 1
ATOM 2682 O O . LEU A 1 357 ? 18.828 -7.785 -12.438 1 92.25 357 LEU A O 1
ATOM 2686 N N . ILE A 1 358 ? 16.75 -8.227 -13.148 1 87.06 358 ILE A N 1
ATOM 2687 C CA . ILE A 1 358 ? 16.188 -7.086 -12.438 1 87.06 358 ILE A CA 1
ATOM 2688 C C . ILE A 1 358 ? 15.414 -7.566 -11.219 1 87.06 358 ILE A C 1
ATOM 2690 O O . ILE A 1 358 ? 15.633 -7.086 -10.102 1 87.06 358 ILE A O 1
ATOM 2694 N N . ASP A 1 359 ? 14.516 -8.539 -11.391 1 86 359 ASP A N 1
ATOM 2695 C CA . ASP A 1 359 ? 13.594 -8.969 -10.344 1 86 359 ASP A CA 1
ATOM 2696 C C . ASP A 1 359 ? 13.039 -10.359 -10.633 1 86 359 ASP A C 1
ATOM 2698 O O . ASP A 1 359 ? 12.555 -10.625 -11.734 1 86 359 ASP A O 1
ATOM 2702 N N . THR A 1 360 ? 13.055 -11.219 -9.672 1 87.88 360 THR A N 1
ATOM 2703 C CA . THR A 1 360 ? 12.602 -12.586 -9.906 1 87.88 360 THR A CA 1
ATOM 2704 C C . THR A 1 360 ? 11.156 -12.758 -9.469 1 87.88 360 THR A C 1
ATOM 2706 O O . THR A 1 360 ? 10.617 -13.867 -9.508 1 87.88 360 THR A O 1
ATOM 2709 N N . THR A 1 361 ? 10.555 -11.688 -9 1 86.75 361 THR A N 1
ATOM 2710 C CA . THR A 1 361 ? 9.156 -11.758 -8.602 1 86.75 361 THR A CA 1
ATOM 2711 C C . THR A 1 361 ? 8.281 -12.219 -9.766 1 86.75 361 THR A C 1
ATOM 2713 O O . THR A 1 361 ? 8.375 -11.688 -10.875 1 86.75 361 THR A O 1
ATOM 2716 N N . GLY A 1 362 ? 7.547 -13.305 -9.562 1 91.44 362 GLY A N 1
ATOM 2717 C CA . GLY A 1 362 ? 6.609 -13.781 -10.57 1 91.44 362 GLY A CA 1
ATOM 2718 C C . GLY A 1 362 ? 7.23 -14.773 -11.539 1 91.44 362 GLY A C 1
ATOM 2719 O O . GLY A 1 362 ? 6.566 -15.234 -12.469 1 91.44 362 GLY A O 1
ATOM 2720 N N . ALA A 1 363 ? 8.508 -15.102 -11.352 1 94.5 363 ALA A N 1
ATOM 2721 C CA . ALA A 1 363 ? 9.156 -16.062 -12.25 1 94.5 363 ALA A CA 1
ATOM 2722 C C . ALA A 1 363 ? 8.391 -17.375 -12.289 1 94.5 363 ALA A C 1
ATOM 2724 O O . ALA A 1 363 ? 8.172 -17.953 -13.359 1 94.5 363 ALA A O 1
ATOM 2725 N N . GLY A 1 364 ? 8.055 -17.844 -11.109 1 96.5 364 GLY A N 1
ATOM 2726 C CA . GLY A 1 364 ? 7.258 -19.062 -11.039 1 96.5 364 GLY A CA 1
ATOM 2727 C C . GLY A 1 364 ? 5.914 -18.938 -11.734 1 96.5 364 GLY A C 1
ATOM 2728 O O . GLY A 1 364 ? 5.484 -19.859 -12.422 1 96.5 364 GLY A O 1
ATOM 2729 N N . ASP A 1 365 ? 5.254 -17.828 -11.547 1 97.5 365 ASP A N 1
ATOM 2730 C CA . ASP A 1 365 ? 3.969 -17.594 -12.195 1 97.5 365 ASP A CA 1
ATOM 2731 C C . ASP A 1 365 ? 4.121 -17.562 -13.719 1 97.5 365 ASP A C 1
ATOM 2733 O O . ASP A 1 365 ? 3.264 -18.078 -14.438 1 97.5 365 ASP A O 1
ATOM 2737 N N . ALA A 1 366 ? 5.172 -16.891 -14.18 1 98.56 366 ALA A N 1
ATOM 2738 C CA . ALA A 1 366 ? 5.461 -16.859 -15.609 1 98.56 366 ALA A CA 1
ATOM 2739 C C . ALA A 1 366 ? 5.672 -18.266 -16.156 1 98.56 366 ALA A C 1
ATOM 2741 O O . ALA A 1 366 ? 5.148 -18.609 -17.219 1 98.56 366 ALA A O 1
ATOM 2742 N N . PHE A 1 367 ? 6.43 -19.016 -15.406 1 98.75 367 PHE A N 1
ATOM 2743 C CA . PHE A 1 367 ? 6.676 -20.406 -15.758 1 98.75 367 PHE A CA 1
ATOM 2744 C C . PHE A 1 367 ? 5.363 -21.172 -15.891 1 98.75 367 PHE A C 1
ATOM 2746 O O . PHE A 1 367 ? 5.145 -21.891 -16.875 1 98.75 367 PHE A O 1
ATOM 2753 N N . ILE A 1 368 ? 4.492 -20.969 -15.008 1 98.75 368 ILE A N 1
ATOM 2754 C CA . ILE A 1 368 ? 3.219 -21.688 -14.969 1 98.75 368 ILE A CA 1
ATOM 2755 C C . ILE A 1 368 ? 2.336 -21.234 -16.125 1 98.75 368 ILE A C 1
ATOM 2757 O O . ILE A 1 368 ? 1.648 -22.047 -16.75 1 98.75 368 ILE A O 1
ATOM 2761 N N . GLY A 1 369 ? 2.268 -19.938 -16.375 1 98.88 369 GLY A N 1
ATOM 2762 C CA . GLY A 1 369 ? 1.554 -19.469 -17.547 1 98.88 369 GLY A CA 1
ATOM 2763 C C . GLY A 1 369 ? 2.01 -20.125 -18.828 1 98.88 369 GLY A C 1
ATOM 2764 O O . GLY A 1 369 ? 1.187 -20.484 -19.672 1 98.88 369 GLY A O 1
ATOM 2765 N N . ALA A 1 370 ? 3.283 -20.328 -18.969 1 98.88 370 ALA A N 1
ATOM 2766 C CA . ALA A 1 370 ? 3.859 -20.984 -20.141 1 98.88 370 ALA A CA 1
ATOM 2767 C C . ALA A 1 370 ? 3.49 -22.453 -20.172 1 98.88 370 ALA A C 1
ATOM 2769 O O . ALA A 1 370 ? 3.252 -23.016 -21.25 1 98.88 370 ALA A O 1
ATOM 2770 N N . ILE A 1 371 ? 3.482 -23.109 -19.016 1 98.88 371 ILE A N 1
ATOM 2771 C CA . ILE A 1 371 ? 3.092 -24.5 -18.938 1 98.88 371 ILE A CA 1
ATOM 2772 C C . ILE A 1 371 ? 1.638 -24.656 -19.391 1 98.88 371 ILE A C 1
ATOM 2774 O O . ILE A 1 371 ? 1.298 -25.609 -20.094 1 98.88 371 ILE A O 1
ATOM 2778 N N . LEU A 1 372 ? 0.78 -23.734 -18.953 1 98.88 372 LEU A N 1
ATOM 2779 C CA . LEU A 1 372 ? -0.611 -23.75 -19.391 1 98.88 372 LEU A CA 1
ATOM 2780 C C . LEU A 1 372 ? -0.704 -23.656 -20.906 1 98.88 372 LEU A C 1
ATOM 2782 O O . LEU A 1 372 ? -1.452 -24.406 -21.531 1 98.88 372 LEU A O 1
ATOM 2786 N N . TYR A 1 373 ? 0.039 -22.766 -21.484 1 98.69 373 TYR A N 1
ATOM 2787 C CA . TYR A 1 373 ? 0.07 -22.641 -22.938 1 98.69 373 TYR A CA 1
ATOM 2788 C C . TYR A 1 373 ? 0.523 -23.953 -23.578 1 98.69 373 TYR A C 1
ATOM 2790 O O . TYR A 1 373 ? -0.096 -24.422 -24.531 1 98.69 373 TYR A O 1
ATOM 2798 N N . ALA A 1 374 ? 1.597 -24.5 -23.062 1 98.5 374 ALA A N 1
ATOM 2799 C CA . ALA A 1 374 ? 2.188 -25.719 -23.641 1 98.5 374 ALA A CA 1
ATOM 2800 C C . ALA A 1 374 ? 1.199 -26.875 -23.594 1 98.5 374 ALA A C 1
ATOM 2802 O O . ALA A 1 374 ? 1.118 -27.656 -24.547 1 98.5 374 ALA A O 1
ATOM 2803 N N . ILE A 1 375 ? 0.485 -26.984 -22.484 1 98.5 375 ILE A N 1
ATOM 2804 C CA . ILE A 1 375 ? -0.519 -28.047 -22.375 1 98.5 375 ILE A CA 1
ATOM 2805 C C . ILE A 1 375 ? -1.598 -27.844 -23.438 1 98.5 375 ILE A C 1
ATOM 2807 O O . ILE A 1 375 ? -1.973 -28.781 -24.141 1 98.5 375 ILE A O 1
ATOM 2811 N N . CYS A 1 376 ? -2.062 -26.641 -23.594 1 98.44 376 CYS A N 1
ATOM 2812 C CA . CYS A 1 376 ? -3.102 -26.344 -24.578 1 98.44 376 CYS A CA 1
ATOM 2813 C C . CYS A 1 376 ? -2.604 -26.609 -25.984 1 98.44 376 CYS A C 1
ATOM 2815 O O . CYS A 1 376 ? -3.383 -26.984 -26.859 1 98.44 376 CYS A O 1
ATOM 2817 N N . ALA A 1 377 ? -1.331 -26.422 -26.188 1 97.19 377 ALA A N 1
ATOM 2818 C CA . ALA A 1 377 ? -0.729 -26.594 -27.516 1 97.19 377 ALA A CA 1
ATOM 2819 C C . ALA A 1 377 ? -0.249 -28.031 -27.703 1 97.19 377 ALA A C 1
ATOM 2821 O O . ALA A 1 377 ? 0.343 -28.359 -28.75 1 97.19 377 ALA A O 1
ATOM 2822 N N . ASP A 1 378 ? -0.385 -28.812 -26.75 1 96.62 378 ASP A N 1
ATOM 2823 C CA . ASP A 1 378 ? 0.05 -30.203 -26.781 1 96.62 378 ASP A CA 1
ATOM 2824 C C . ASP A 1 378 ? 1.551 -30.312 -27.047 1 96.62 378 ASP A C 1
ATOM 2826 O O . ASP A 1 378 ? 1.988 -31.125 -27.859 1 96.62 378 ASP A O 1
ATOM 2830 N N . MET A 1 379 ? 2.236 -29.469 -26.422 1 96.19 379 MET A N 1
ATOM 2831 C CA . MET A 1 379 ? 3.691 -29.484 -26.547 1 96.19 379 MET A CA 1
ATOM 2832 C C . MET A 1 379 ? 4.281 -30.688 -25.828 1 96.19 379 MET A C 1
ATOM 2834 O O . MET A 1 379 ? 3.84 -31.047 -24.734 1 96.19 379 MET A O 1
ATOM 2838 N N . LEU A 1 380 ? 5.301 -31.234 -26.422 1 95.25 380 LEU A N 1
ATOM 2839 C CA . LEU A 1 380 ? 6.051 -32.281 -25.75 1 95.25 380 LEU A CA 1
ATOM 2840 C C . LEU A 1 380 ? 6.844 -31.734 -24.578 1 95.25 380 LEU A C 1
ATOM 2842 O O . LEU A 1 380 ? 7.305 -30.594 -24.625 1 95.25 380 LEU A O 1
ATOM 2846 N N . PRO A 1 381 ? 7.027 -32.562 -23.547 1 96.31 381 PRO A N 1
ATOM 2847 C CA . PRO A 1 381 ? 7.742 -32.094 -22.359 1 96.31 381 PRO A CA 1
ATOM 2848 C C . PRO A 1 381 ? 9.125 -31.531 -22.688 1 96.31 381 PRO A C 1
ATOM 2850 O O . PRO A 1 381 ? 9.555 -30.547 -22.078 1 96.31 381 PRO A O 1
ATOM 2853 N N . GLU A 1 382 ? 9.82 -32.094 -23.672 1 95.62 382 GLU A N 1
ATOM 2854 C CA . GLU A 1 382 ? 11.172 -31.688 -24.031 1 95.62 382 GLU A CA 1
ATOM 2855 C C . GLU A 1 382 ? 11.18 -30.266 -24.594 1 95.62 382 GLU A C 1
ATOM 2857 O O . GLU A 1 382 ? 12.203 -29.578 -24.531 1 95.62 382 GLU A O 1
ATOM 2862 N N . LYS A 1 383 ? 10.07 -29.875 -25.094 1 96.88 383 LYS A N 1
ATOM 2863 C CA . LYS A 1 383 ? 9.914 -28.531 -25.609 1 96.88 383 LYS A CA 1
ATOM 2864 C C . LYS A 1 383 ? 9.258 -27.609 -24.594 1 96.88 383 LYS A C 1
ATOM 2866 O O . LYS A 1 383 ? 9.602 -26.438 -24.484 1 96.88 383 LYS A O 1
ATOM 2871 N N . MET A 1 384 ? 8.352 -28.156 -23.844 1 98.06 384 MET A N 1
ATOM 2872 C CA . MET A 1 384 ? 7.57 -27.438 -22.828 1 98.06 384 MET A CA 1
ATOM 2873 C C . MET A 1 384 ? 8.484 -26.797 -21.797 1 98.06 384 MET A C 1
ATOM 2875 O O . MET A 1 384 ? 8.32 -25.625 -21.453 1 98.06 384 MET A O 1
ATOM 2879 N N . LEU A 1 385 ? 9.438 -27.531 -21.281 1 98.62 385 LEU A N 1
ATOM 2880 C CA . LEU A 1 385 ? 10.242 -27.078 -20.156 1 98.62 385 LEU A CA 1
ATOM 2881 C C . LEU A 1 385 ? 11.164 -25.922 -20.562 1 98.62 385 LEU A C 1
ATOM 2883 O O . LEU A 1 385 ? 11.172 -24.875 -19.922 1 98.62 385 LEU A O 1
ATOM 2887 N N . PRO A 1 386 ? 11.875 -26.047 -21.719 1 98.31 386 PRO A N 1
ATOM 2888 C CA . PRO A 1 386 ? 12.695 -24.906 -22.141 1 98.31 386 PRO A CA 1
ATOM 2889 C C . PRO A 1 386 ? 11.859 -23.672 -22.469 1 98.31 386 PRO A C 1
ATOM 2891 O O . PRO A 1 386 ? 12.266 -22.547 -22.188 1 98.31 386 PRO A O 1
ATOM 2894 N N . PHE A 1 387 ? 10.75 -23.906 -23.078 1 98.44 387 PHE A N 1
ATOM 2895 C CA . PHE A 1 387 ? 9.852 -22.812 -23.406 1 98.44 387 PHE A CA 1
ATOM 2896 C C . PHE A 1 387 ? 9.43 -22.078 -22.141 1 98.44 387 PHE A C 1
ATOM 2898 O O . PHE A 1 387 ? 9.539 -20.844 -22.062 1 98.44 387 PHE A O 1
ATOM 2905 N N . ALA A 1 388 ? 8.953 -22.812 -21.125 1 98.88 388 ALA A N 1
ATOM 2906 C CA . ALA A 1 388 ? 8.5 -22.234 -19.859 1 98.88 388 ALA A CA 1
ATOM 2907 C C . ALA A 1 388 ? 9.648 -21.516 -19.156 1 98.88 388 ALA A C 1
ATOM 2909 O O . ALA A 1 388 ? 9.453 -20.438 -18.594 1 98.88 388 ALA A O 1
ATOM 2910 N N . ALA A 1 389 ? 10.828 -22.062 -19.203 1 98.69 389 ALA A N 1
ATOM 2911 C CA . ALA A 1 389 ? 12.008 -21.438 -18.609 1 98.69 389 ALA A CA 1
ATOM 2912 C C . ALA A 1 389 ? 12.336 -20.109 -19.266 1 98.69 389 ALA A C 1
ATOM 2914 O O . ALA A 1 389 ? 12.719 -19.156 -18.594 1 98.69 389 ALA A O 1
ATOM 2915 N N . GLN A 1 390 ? 12.188 -20.094 -20.562 1 98.44 390 GLN A N 1
ATOM 2916 C CA . GLN A 1 390 ? 12.469 -18.859 -21.297 1 98.44 390 GLN A CA 1
ATOM 2917 C C . GLN A 1 390 ? 11.469 -17.766 -20.938 1 98.44 390 GLN A C 1
ATOM 2919 O O . GLN A 1 390 ? 11.836 -16.594 -20.812 1 98.44 390 GLN A O 1
ATOM 2924 N N . VAL A 1 391 ? 10.211 -18.141 -20.828 1 98.69 391 VAL A N 1
ATOM 2925 C CA . VAL A 1 391 ? 9.18 -17.188 -20.438 1 98.69 391 VAL A CA 1
ATOM 2926 C C . VAL A 1 391 ? 9.484 -16.641 -19.047 1 98.69 391 VAL A C 1
ATOM 2928 O O . VAL A 1 391 ? 9.406 -15.43 -18.812 1 98.69 391 VAL A O 1
ATOM 2931 N N . ALA A 1 392 ? 9.852 -17.516 -18.094 1 98.44 392 ALA A N 1
ATOM 2932 C CA . ALA A 1 392 ? 10.227 -17.094 -16.734 1 98.44 392 ALA A CA 1
ATOM 2933 C C . ALA A 1 392 ? 11.422 -16.141 -16.781 1 98.44 392 ALA A C 1
ATOM 2935 O O . ALA A 1 392 ? 11.438 -15.125 -16.062 1 98.44 392 ALA A O 1
ATOM 2936 N N . ALA A 1 393 ? 12.367 -16.422 -17.609 1 98 393 ALA A N 1
ATOM 2937 C CA . ALA A 1 393 ? 13.562 -15.602 -17.734 1 98 393 ALA A CA 1
ATOM 2938 C C . ALA A 1 393 ? 13.211 -14.203 -18.25 1 98 393 ALA A C 1
ATOM 2940 O O . ALA A 1 393 ? 13.766 -13.203 -17.781 1 98 393 ALA A O 1
ATOM 2941 N N . ALA A 1 394 ? 12.367 -14.172 -19.219 1 98.06 394 ALA A N 1
ATOM 2942 C CA . ALA A 1 394 ? 11.922 -12.883 -19.75 1 98.06 394 ALA A CA 1
ATOM 2943 C C . ALA A 1 394 ? 11.297 -12.023 -18.656 1 98.06 394 ALA A C 1
ATOM 2945 O O . ALA A 1 394 ? 11.57 -10.828 -18.562 1 98.06 394 ALA A O 1
ATOM 2946 N N . ASN A 1 395 ? 10.508 -12.641 -17.797 1 96.81 395 ASN A N 1
ATOM 2947 C CA . ASN A 1 395 ? 9.859 -11.93 -16.703 1 96.81 395 ASN A CA 1
ATOM 2948 C C . ASN A 1 395 ? 10.875 -11.344 -15.734 1 96.81 395 ASN A C 1
ATOM 2950 O O . ASN A 1 395 ? 10.664 -10.273 -15.172 1 96.81 395 ASN A O 1
ATOM 2954 N N . CYS A 1 396 ? 11.992 -11.961 -15.531 1 94.94 396 CYS A N 1
ATOM 2955 C CA . CYS A 1 396 ? 13 -11.578 -14.547 1 94.94 396 CYS A CA 1
ATOM 2956 C C . CYS A 1 396 ? 13.742 -10.32 -14.984 1 94.94 396 CYS A C 1
ATOM 2958 O O . CYS A 1 396 ? 14.531 -9.758 -14.227 1 94.94 396 CYS A O 1
ATOM 2960 N N . ARG A 1 397 ? 13.531 -9.852 -16.172 1 95.25 397 ARG A N 1
ATOM 2961 C CA . ARG A 1 397 ? 14.273 -8.727 -16.719 1 95.25 397 ARG A CA 1
ATOM 2962 C C . ARG A 1 397 ? 13.539 -7.414 -16.469 1 95.25 397 ARG A C 1
ATOM 2964 O O . ARG A 1 397 ? 13.945 -6.363 -16.984 1 95.25 397 ARG A O 1
ATOM 2971 N N . ALA A 1 398 ? 12.461 -7.477 -15.758 1 91.75 398 ALA A N 1
ATOM 2972 C CA . ALA A 1 398 ? 11.711 -6.277 -15.398 1 91.75 398 ALA A CA 1
ATOM 2973 C C . ALA A 1 398 ? 11.227 -6.34 -13.953 1 91.75 398 ALA A C 1
ATOM 2975 O O . ALA A 1 398 ? 11.164 -7.422 -13.359 1 91.75 398 ALA A O 1
ATOM 2976 N N . LEU A 1 399 ? 10.883 -5.242 -13.461 1 86.94 399 LEU A N 1
ATOM 2977 C CA . LEU A 1 399 ? 10.438 -5.141 -12.07 1 86.94 399 LEU A CA 1
ATOM 2978 C C . LEU A 1 399 ? 8.992 -5.625 -11.93 1 86.94 399 LEU A C 1
ATOM 2980 O O . LEU A 1 399 ? 8.133 -5.281 -12.75 1 86.94 399 LEU A O 1
ATOM 2984 N N . GLY A 1 400 ? 8.766 -6.477 -10.852 1 87.69 400 GLY A N 1
ATOM 2985 C CA . GLY A 1 400 ? 7.414 -6.93 -10.57 1 87.69 400 GLY A CA 1
ATOM 2986 C C . GLY A 1 400 ? 7.074 -8.242 -11.25 1 87.69 400 GLY A C 1
ATOM 2987 O O . GLY A 1 400 ? 7.906 -8.828 -11.945 1 87.69 400 GLY A O 1
ATOM 2988 N N . ALA A 1 401 ? 5.84 -8.633 -11.086 1 92.5 401 ALA A N 1
ATOM 2989 C CA . ALA A 1 401 ? 5.457 -9.992 -11.477 1 92.5 401 ALA A CA 1
ATOM 2990 C C . ALA A 1 401 ? 4.895 -10.016 -12.891 1 92.5 401 ALA A C 1
ATOM 2992 O O . ALA A 1 401 ? 4.75 -11.086 -13.492 1 92.5 401 ALA A O 1
ATOM 2993 N N . ARG A 1 402 ? 4.641 -8.812 -13.492 1 96.06 402 ARG A N 1
ATOM 2994 C CA . ARG A 1 402 ? 3.918 -8.883 -14.758 1 96.06 402 ARG A CA 1
ATOM 2995 C C . ARG A 1 402 ? 4.637 -8.086 -15.836 1 96.06 402 ARG A C 1
ATOM 2997 O O . ARG A 1 402 ? 4.391 -8.289 -17.031 1 96.06 402 ARG A O 1
ATOM 3004 N N . THR A 1 403 ? 5.461 -7.148 -15.453 1 93.31 403 THR A N 1
ATOM 3005 C CA . THR A 1 403 ? 6.047 -6.199 -16.391 1 93.31 403 THR A CA 1
ATOM 3006 C C . THR A 1 403 ? 6.863 -6.926 -17.453 1 93.31 403 THR A C 1
ATOM 3008 O O . THR A 1 403 ? 6.816 -6.562 -18.641 1 93.31 403 THR A O 1
ATOM 3011 N N . GLY A 1 404 ? 7.527 -7.914 -17.094 1 96.56 404 GLY A N 1
ATOM 3012 C CA . GLY A 1 404 ? 8.445 -8.586 -18 1 96.56 404 GLY A CA 1
ATOM 3013 C C . GLY A 1 404 ? 7.812 -9.758 -18.734 1 96.56 404 GLY A C 1
ATOM 3014 O O . GLY A 1 404 ? 8.469 -10.422 -19.531 1 96.56 404 GLY A O 1
ATOM 3015 N N . LEU A 1 405 ? 6.535 -10 -18.453 1 98.38 405 LEU A N 1
ATOM 3016 C CA . LEU A 1 405 ? 5.879 -11.102 -19.141 1 98.38 405 LEU A CA 1
ATOM 3017 C C . LEU A 1 405 ? 5.875 -10.883 -20.656 1 98.38 405 LEU A C 1
ATOM 3019 O O . LEU A 1 405 ? 5.387 -9.852 -21.125 1 98.38 405 LEU A O 1
ATOM 3023 N N . PRO A 1 406 ? 6.355 -11.812 -21.406 1 98.38 406 PRO A N 1
ATOM 3024 C CA . PRO A 1 406 ? 6.426 -11.625 -22.859 1 98.38 406 PRO A CA 1
ATOM 3025 C C . PRO A 1 406 ? 5.105 -11.938 -23.547 1 98.38 406 PRO A C 1
ATOM 3027 O O . PRO A 1 406 ? 4.273 -12.672 -23 1 98.38 406 PRO A O 1
ATOM 3030 N N . ARG A 1 407 ? 4.988 -11.336 -24.688 1 98.06 407 ARG A N 1
ATOM 3031 C CA . ARG A 1 407 ? 3.932 -11.75 -25.594 1 98.06 407 ARG A CA 1
ATOM 3032 C C . ARG A 1 407 ? 4.418 -12.859 -26.531 1 98.06 407 ARG A C 1
ATOM 3034 O O . ARG A 1 407 ? 5.625 -13.055 -26.688 1 98.06 407 ARG A O 1
ATOM 3041 N N . ARG A 1 408 ? 3.506 -13.492 -27.109 1 97 408 ARG A N 1
ATOM 3042 C CA . ARG A 1 408 ? 3.801 -14.648 -27.953 1 97 408 ARG A CA 1
ATOM 3043 C C . ARG A 1 408 ? 4.785 -14.289 -29.062 1 97 408 ARG A C 1
ATOM 3045 O O . ARG A 1 408 ? 5.641 -15.094 -29.422 1 97 408 ARG A O 1
ATOM 3052 N N . ALA A 1 409 ? 4.746 -13.062 -29.5 1 95.75 409 ALA A N 1
ATOM 3053 C CA . ALA A 1 409 ? 5.555 -12.633 -30.641 1 95.75 409 ALA A CA 1
ATOM 3054 C C . ALA A 1 409 ? 6.945 -12.188 -30.203 1 95.75 409 ALA A C 1
ATOM 3056 O O . ALA A 1 409 ? 7.785 -11.836 -31.031 1 95.75 409 ALA A O 1
ATOM 3057 N N . ASP A 1 410 ? 7.191 -12.242 -28.953 1 96.5 410 ASP A N 1
ATOM 3058 C CA . ASP A 1 410 ? 8.523 -11.891 -28.469 1 96.5 410 ASP A CA 1
ATOM 3059 C C . ASP A 1 410 ? 9.594 -12.75 -29.141 1 96.5 410 ASP A C 1
ATOM 3061 O O . ASP A 1 410 ? 9.523 -13.977 -29.109 1 96.5 410 ASP A O 1
ATOM 3065 N N . PRO A 1 411 ? 10.633 -12.133 -29.703 1 94.56 411 PRO A N 1
ATOM 3066 C CA . PRO A 1 411 ? 11.672 -12.867 -30.422 1 94.56 411 PRO A CA 1
ATOM 3067 C C . PRO A 1 411 ? 12.398 -13.891 -29.547 1 94.56 411 PRO A C 1
ATOM 3069 O O . PRO A 1 411 ? 12.883 -14.898 -30.047 1 94.56 411 PRO A O 1
ATOM 3072 N N . ARG A 1 412 ? 12.438 -13.688 -28.328 1 94.12 412 ARG A N 1
ATOM 3073 C CA . ARG A 1 412 ? 13.117 -14.594 -27.406 1 94.12 412 ARG A CA 1
ATOM 3074 C C . ARG A 1 412 ? 12.422 -15.953 -27.375 1 94.12 412 ARG A C 1
ATOM 3076 O O . ARG A 1 412 ? 13.031 -16.969 -27.016 1 94.12 412 ARG A O 1
ATOM 3083 N N . LEU A 1 413 ? 11.172 -15.938 -27.766 1 97 413 LEU A N 1
ATOM 3084 C CA . LEU A 1 413 ? 10.383 -17.156 -27.625 1 97 413 LEU A CA 1
ATOM 3085 C C . LEU A 1 413 ? 10.367 -17.953 -28.922 1 97 413 LEU A C 1
ATOM 3087 O O . LEU A 1 413 ? 10.031 -19.141 -28.922 1 97 413 LEU A O 1
ATOM 3091 N N . ALA A 1 414 ? 10.734 -17.438 -30.016 1 93.31 414 ALA A N 1
ATOM 3092 C CA . ALA A 1 414 ? 10.594 -18 -31.359 1 93.31 414 ALA A CA 1
ATOM 3093 C C . ALA A 1 414 ? 11.266 -19.359 -31.469 1 93.31 414 ALA A C 1
ATOM 3095 O O . ALA A 1 414 ? 10.672 -20.312 -32 1 93.31 414 ALA A O 1
ATOM 3096 N N . PRO A 1 415 ? 12.438 -19.531 -30.922 1 92.31 415 PRO A N 1
ATOM 3097 C CA . PRO A 1 415 ? 13.109 -20.812 -31.062 1 92.31 415 PRO A CA 1
ATOM 3098 C C . PRO A 1 415 ? 12.367 -21.953 -30.359 1 92.31 415 PRO A C 1
ATOM 3100 O O . PRO A 1 415 ? 12.602 -23.125 -30.656 1 92.31 415 PRO A O 1
ATOM 3103 N N . PHE A 1 416 ? 11.477 -21.609 -29.516 1 95.19 416 PHE A N 1
ATOM 3104 C CA . PHE A 1 416 ? 10.844 -22.625 -28.688 1 95.19 416 PHE A CA 1
ATOM 3105 C C . PHE A 1 416 ? 9.438 -22.922 -29.172 1 95.19 416 PHE A C 1
ATOM 3107 O O . PHE A 1 416 ? 8.789 -23.859 -28.688 1 95.19 416 PHE A O 1
ATOM 3114 N N . LEU A 1 417 ? 8.977 -22.094 -30.016 1 92.31 417 LEU A N 1
ATOM 3115 C CA . LEU A 1 417 ? 7.598 -22.234 -30.469 1 92.31 417 LEU A CA 1
ATOM 3116 C C . LEU A 1 417 ? 7.535 -23.062 -31.75 1 92.31 417 LEU A C 1
ATOM 3118 O O . LEU A 1 417 ? 6.469 -23.547 -32.156 1 92.31 417 LEU A O 1
ATOM 3122 N N . HIS A 1 418 ? 8.672 -23.219 -32.469 1 80.75 418 HIS A N 1
ATOM 3123 C CA . HIS A 1 418 ? 8.734 -24.016 -33.688 1 80.75 418 HIS A CA 1
ATOM 3124 C C . HIS A 1 418 ? 9.25 -25.422 -33.406 1 80.75 418 HIS A C 1
ATOM 3126 O O . HIS A 1 418 ? 10.047 -25.609 -32.469 1 80.75 418 HIS A O 1
ATOM 3132 N N . MET B 1 1 ? 32.875 -67.938 43.531 1 23.8 1 MET B N 1
ATOM 3133 C CA . MET B 1 1 ? 31.453 -68.125 43.375 1 23.8 1 MET B CA 1
ATOM 3134 C C . MET B 1 1 ? 30.766 -66.875 42.875 1 23.8 1 MET B C 1
ATOM 3136 O O . MET B 1 1 ? 30.078 -66.188 43.656 1 23.8 1 MET B O 1
ATOM 3140 N N . THR B 1 2 ? 31.359 -66.062 42.031 1 22.06 2 THR B N 1
ATOM 3141 C CA . THR B 1 2 ? 31.375 -64.688 41.719 1 22.06 2 THR B CA 1
ATOM 3142 C C . THR B 1 2 ? 30.078 -64.25 41.062 1 22.06 2 THR B C 1
ATOM 3144 O O . THR B 1 2 ? 29.391 -65.062 40.469 1 22.06 2 THR B O 1
ATOM 3147 N N . LEU B 1 3 ? 29.812 -63 41.125 1 23.62 3 LEU B N 1
ATOM 3148 C CA . LEU B 1 3 ? 28.828 -61.938 41.25 1 23.62 3 LEU B CA 1
ATOM 3149 C C . LEU B 1 3 ? 28.234 -61.562 39.906 1 23.62 3 LEU B C 1
ATOM 3151 O O . LEU B 1 3 ? 28.922 -61.031 39.031 1 23.62 3 LEU B O 1
ATOM 3155 N N . SER B 1 4 ? 27.469 -62.438 39.344 1 23.67 4 SER B N 1
ATOM 3156 C CA . SER B 1 4 ? 26.781 -62.531 38.031 1 23.67 4 SER B CA 1
ATOM 3157 C C . SER B 1 4 ? 25.859 -61.312 37.844 1 23.67 4 SER B C 1
ATOM 3159 O O . SER B 1 4 ? 25.016 -61.031 38.688 1 23.67 4 SER B O 1
ATOM 3161 N N . SER B 1 5 ? 26.391 -60.281 37.188 1 24.88 5 SER B N 1
ATOM 3162 C CA . SER B 1 5 ? 26.047 -58.875 37 1 24.88 5 SER B CA 1
ATOM 3163 C C . SER B 1 5 ? 24.688 -58.75 36.281 1 24.88 5 SER B C 1
ATOM 3165 O O . SER B 1 5 ? 24.547 -59.156 35.125 1 24.88 5 SER B O 1
ATOM 3167 N N . PRO B 1 6 ? 23.578 -58.844 37.062 1 24.69 6 PRO B N 1
ATOM 3168 C CA . PRO B 1 6 ? 22.234 -59.062 36.562 1 24.69 6 PRO B CA 1
ATOM 3169 C C . PRO B 1 6 ? 21.75 -57.906 35.656 1 24.69 6 PRO B C 1
ATOM 3171 O O . PRO B 1 6 ? 22.188 -56.781 35.812 1 24.69 6 PRO B O 1
ATOM 3174 N N . LEU B 1 7 ? 21.562 -58.125 34.312 1 24.42 7 LEU B N 1
ATOM 3175 C CA . LEU B 1 7 ? 21.172 -57.344 33.156 1 24.42 7 LEU B CA 1
ATOM 3176 C C . LEU B 1 7 ? 19.844 -56.625 33.406 1 24.42 7 LEU B C 1
ATOM 3178 O O . LEU B 1 7 ? 18.859 -57.25 33.781 1 24.42 7 LEU B O 1
ATOM 3182 N N . PHE B 1 8 ? 19.828 -55.344 33.906 1 22.02 8 PHE B N 1
ATOM 3183 C CA . PHE B 1 8 ? 18.812 -54.438 34.406 1 22.02 8 PHE B CA 1
ATOM 3184 C C . PHE B 1 8 ? 17.734 -54.188 33.344 1 22.02 8 PHE B C 1
ATOM 3186 O O . PHE B 1 8 ? 18.047 -53.812 32.219 1 22.02 8 PHE B O 1
ATOM 3193 N N . SER B 1 9 ? 16.562 -54.938 33.312 1 20.92 9 SER B N 1
ATOM 3194 C CA . SER B 1 9 ? 15.375 -55.062 32.469 1 20.92 9 SER B CA 1
ATOM 3195 C C . SER B 1 9 ? 14.562 -53.781 32.438 1 20.92 9 SER B C 1
ATOM 3197 O O . SER B 1 9 ? 13.398 -53.781 32.031 1 20.92 9 SER B O 1
ATOM 3199 N N . ASN B 1 10 ? 15.148 -52.562 32.156 1 19.77 10 ASN B N 1
ATOM 3200 C CA . ASN B 1 10 ? 14.422 -51.344 32.5 1 19.77 10 ASN B CA 1
ATOM 3201 C C . ASN B 1 10 ? 13.117 -51.219 31.703 1 19.77 10 ASN B C 1
ATOM 3203 O O . ASN B 1 10 ? 13.141 -50.969 30.5 1 19.77 10 ASN B O 1
ATOM 3207 N N . ALA B 1 11 ? 12.086 -52.031 31.859 1 20.75 11 ALA B N 1
ATOM 3208 C CA . ALA B 1 11 ? 10.82 -52.125 31.141 1 20.75 11 ALA B CA 1
ATOM 3209 C C . ALA B 1 11 ? 9.984 -50.875 31.297 1 20.75 11 ALA B C 1
ATOM 3211 O O . ALA B 1 11 ? 9.266 -50.719 32.281 1 20.75 11 ALA B O 1
ATOM 3212 N N . THR B 1 12 ? 10.539 -49.625 31.266 1 19.53 12 THR B N 1
ATOM 3213 C CA . THR B 1 12 ? 9.68 -48.562 31.797 1 19.53 12 THR B CA 1
ATOM 3214 C C . THR B 1 12 ? 8.328 -48.531 31.094 1 19.53 12 THR B C 1
ATOM 3216 O O . THR B 1 12 ? 8.25 -48.75 29.875 1 19.53 12 THR B O 1
ATOM 3219 N N . ALA B 1 13 ? 7.188 -48.5 31.828 1 19.42 13 ALA B N 1
ATOM 3220 C CA . ALA B 1 13 ? 5.734 -48.625 31.906 1 19.42 13 ALA B CA 1
ATOM 3221 C C . ALA B 1 13 ? 5.047 -47.625 30.969 1 19.42 13 ALA B C 1
ATOM 3223 O O . ALA B 1 13 ? 5.637 -46.625 30.594 1 19.42 13 ALA B O 1
ATOM 3224 N N . THR B 1 14 ? 3.678 -47.656 30.875 1 20.3 14 THR B N 1
ATOM 3225 C CA . THR B 1 14 ? 2.439 -47.688 30.109 1 20.3 14 THR B CA 1
ATOM 3226 C C . THR B 1 14 ? 1.8 -46.312 30.031 1 20.3 14 THR B C 1
ATOM 3228 O O . THR B 1 14 ? 0.716 -46.156 29.469 1 20.3 14 THR B O 1
ATOM 3231 N N . TYR B 1 15 ? 2.451 -45.125 30.219 1 19.03 15 TYR B N 1
ATOM 3232 C CA . TYR B 1 15 ? 1.577 -44.062 30.672 1 19.03 15 TYR B CA 1
ATOM 3233 C C . TYR B 1 15 ? 0.482 -43.781 29.656 1 19.03 15 TYR B C 1
ATOM 3235 O O . TYR B 1 15 ? 0.768 -43.5 28.484 1 19.03 15 TYR B O 1
ATOM 3243 N N . ALA B 1 16 ? -0.758 -44.219 29.844 1 20.41 16 ALA B N 1
ATOM 3244 C CA . ALA B 1 16 ? -2.041 -44.156 29.156 1 20.41 16 ALA B CA 1
ATOM 3245 C C . ALA B 1 16 ? -2.502 -42.719 28.953 1 20.41 16 ALA B C 1
ATOM 3247 O O . ALA B 1 16 ? -2.828 -42.031 29.938 1 20.41 16 ALA B O 1
ATOM 3248 N N . TRP B 1 17 ? -1.79 -41.875 28.188 1 19.94 17 TRP B N 1
ATOM 3249 C CA . TRP B 1 17 ? -2.207 -40.469 28.188 1 19.94 17 TRP B CA 1
ATOM 3250 C C . TRP B 1 17 ? -3.688 -40.344 27.844 1 19.94 17 TRP B C 1
ATOM 3252 O O . TRP B 1 17 ? -4.152 -40.906 26.844 1 19.94 17 TRP B O 1
ATOM 3262 N N . ASN B 1 18 ? -4.555 -40.156 28.812 1 19.27 18 ASN B N 1
ATOM 3263 C CA . ASN B 1 18 ? -5.988 -39.906 28.891 1 19.27 18 ASN B CA 1
ATOM 3264 C C . ASN B 1 18 ? -6.449 -38.875 27.875 1 19.27 18 ASN B C 1
ATOM 3266 O O . ASN B 1 18 ? -5.754 -37.906 27.625 1 19.27 18 ASN B O 1
ATOM 3270 N N . ALA B 1 19 ? -7.438 -39.25 27.031 1 21.33 19 ALA B N 1
ATOM 3271 C CA . ALA B 1 19 ? -8.203 -38.719 25.906 1 21.33 19 ALA B CA 1
ATOM 3272 C C . ALA B 1 19 ? -8.891 -37.438 26.281 1 21.33 19 ALA B C 1
ATOM 3274 O O . ALA B 1 19 ? -9.984 -37.438 26.859 1 21.33 19 ALA B O 1
ATOM 3275 N N . ILE B 1 20 ? -8.266 -36.5 27.156 1 21.14 20 ILE B N 1
ATOM 3276 C CA . ILE B 1 20 ? -9.203 -35.5 27.656 1 21.14 20 ILE B CA 1
ATOM 3277 C C . ILE B 1 20 ? -9.961 -34.875 26.469 1 21.14 20 ILE B C 1
ATOM 3279 O O . ILE B 1 20 ? -9.344 -34.375 25.547 1 21.14 20 ILE B O 1
ATOM 3283 N N . LEU B 1 21 ? -11.203 -35.188 26.328 1 22.17 21 LEU B N 1
ATOM 3284 C CA . LEU B 1 21 ? -12.32 -34.875 25.438 1 22.17 21 LEU B CA 1
ATOM 3285 C C . LEU B 1 21 ? -12.547 -33.375 25.375 1 22.17 21 LEU B C 1
ATOM 3287 O O . LEU B 1 21 ? -12.984 -32.75 26.359 1 22.17 21 LEU B O 1
ATOM 3291 N N . PHE B 1 22 ? -11.5 -32.562 25.125 1 21.81 22 PHE B N 1
ATOM 3292 C CA . PHE B 1 22 ? -11.758 -31.141 25.312 1 21.81 22 PHE B CA 1
ATOM 3293 C C . PHE B 1 22 ? -12.984 -30.703 24.516 1 21.81 22 PHE B C 1
ATOM 3295 O O . PHE B 1 22 ? -13.047 -30.906 23.297 1 21.81 22 PHE B O 1
ATOM 3302 N N . SER B 1 23 ? -14.141 -30.609 25.188 1 21.42 23 SER B N 1
ATOM 3303 C CA . SER B 1 23 ? -15.539 -30.297 24.891 1 21.42 23 SER B CA 1
ATOM 3304 C C . SER B 1 23 ? -15.641 -29.094 23.969 1 21.42 23 SER B C 1
ATOM 3306 O O . SER B 1 23 ? -16.109 -29.219 22.828 1 21.42 23 SER B O 1
ATOM 3308 N N . SER B 1 24 ? -16.266 -28.078 24.484 1 24.66 24 SER B N 1
ATOM 3309 C CA . SER B 1 24 ? -17.422 -27.297 24.047 1 24.66 24 SER B CA 1
ATOM 3310 C C . SER B 1 24 ? -17 -26.109 23.188 1 24.66 24 SER B C 1
ATOM 3312 O O . SER B 1 24 ? -16.125 -25.344 23.578 1 24.66 24 SER B O 1
ATOM 3314 N N . PHE B 1 25 ? -17.031 -26.25 22 1 24.97 25 PHE B N 1
ATOM 3315 C CA . PHE B 1 25 ? -16.625 -25.297 20.969 1 24.97 25 PHE B CA 1
ATOM 3316 C C . PHE B 1 25 ? -17.266 -23.938 21.219 1 24.97 25 PHE B C 1
ATOM 3318 O O . PHE B 1 25 ? -18.484 -23.812 21.312 1 24.97 25 PHE B O 1
ATOM 3325 N N . PRO B 1 26 ? -16.531 -23.016 21.922 1 25.62 26 PRO B N 1
ATOM 3326 C CA . PRO B 1 26 ? -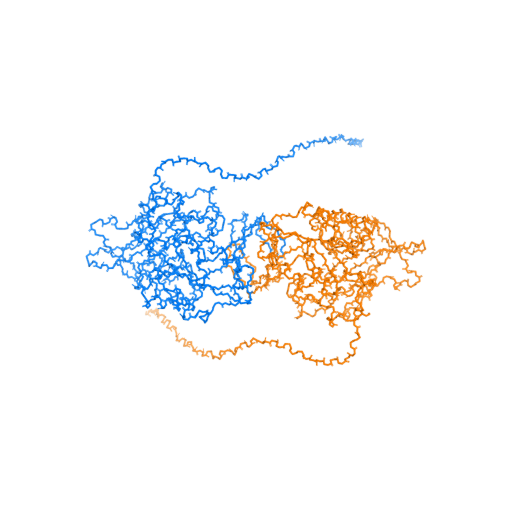17.219 -21.797 22.344 1 25.62 26 PRO B CA 1
ATOM 3327 C C . PRO B 1 26 ? -18.031 -21.156 21.219 1 25.62 26 PRO B C 1
ATOM 3329 O O . PRO B 1 26 ? -17.766 -21.406 20.047 1 25.62 26 PRO B O 1
ATOM 3332 N N . THR B 1 27 ? -19.156 -20.609 21.562 1 26 27 THR B N 1
ATOM 3333 C CA . THR B 1 27 ? -20.281 -19.922 20.969 1 26 27 THR B CA 1
ATOM 3334 C C . THR B 1 27 ? -19.812 -18.812 20.016 1 26 27 THR B C 1
ATOM 3336 O O . THR B 1 27 ? -18.719 -18.266 20.188 1 26 27 THR B O 1
ATOM 3339 N N . PRO B 1 28 ? -20.438 -18.75 18.906 1 27.23 28 PRO B N 1
ATOM 3340 C CA . PRO B 1 28 ? -20.25 -17.891 17.734 1 27.23 28 PRO B CA 1
ATOM 3341 C C . PRO B 1 28 ? -20.078 -16.422 18.109 1 27.23 28 PRO B C 1
ATOM 3343 O O . PRO B 1 28 ? -20.766 -15.922 19 1 27.23 28 PRO B O 1
ATOM 3346 N N . ILE B 1 29 ? -18.875 -16.047 18.156 1 25.31 29 ILE B N 1
ATOM 3347 C CA . ILE B 1 29 ? -18.688 -14.641 18.516 1 25.31 29 ILE B CA 1
ATOM 3348 C C . ILE B 1 29 ? -19.609 -13.758 17.688 1 25.31 29 ILE B C 1
ATOM 3350 O O . ILE B 1 29 ? -19.531 -13.742 16.469 1 25.31 29 ILE B O 1
ATOM 3354 N N . ARG B 1 30 ? -20.797 -13.602 18.109 1 23.97 30 ARG B N 1
ATOM 3355 C CA . ARG B 1 30 ? -21.797 -12.68 17.562 1 23.97 30 ARG B CA 1
ATOM 3356 C C . ARG B 1 30 ? -21.172 -11.328 17.234 1 23.97 30 ARG B C 1
ATOM 3358 O O . ARG B 1 30 ? -20.469 -10.75 18.062 1 23.97 30 ARG B O 1
ATOM 3365 N N . PHE B 1 31 ? -20.859 -11.258 16.047 1 24.45 31 PHE B N 1
ATOM 3366 C CA . PHE B 1 31 ? -20.516 -9.938 15.531 1 24.45 31 PHE B CA 1
ATOM 3367 C C . PHE B 1 31 ? -21.484 -8.883 16.047 1 24.45 31 PHE B C 1
ATOM 3369 O O . PHE B 1 31 ? -22.688 -8.961 15.797 1 24.45 31 PHE B O 1
ATOM 3376 N N . LEU B 1 32 ? -21.266 -8.547 17.297 1 25.06 32 LEU B N 1
ATOM 3377 C CA . LEU B 1 32 ? -22.094 -7.488 17.859 1 25.06 32 LEU B CA 1
ATOM 3378 C C . LEU B 1 32 ? -22.25 -6.34 16.875 1 25.06 32 LEU B C 1
ATOM 3380 O O . LEU B 1 32 ? -21.266 -5.758 16.422 1 25.06 32 LEU B O 1
ATOM 3384 N N . HIS B 1 33 ? -23.172 -6.59 15.992 1 24.89 33 HIS B N 1
ATOM 3385 C CA . HIS B 1 33 ? -23.75 -5.383 15.398 1 24.89 33 HIS B CA 1
ATOM 3386 C C . HIS B 1 33 ? -23.984 -4.312 16.453 1 24.89 33 HIS B C 1
ATOM 3388 O O . HIS B 1 33 ? -24.766 -4.516 17.391 1 24.89 33 HIS B O 1
ATOM 3394 N N . PHE B 1 34 ? -22.984 -3.73 16.891 1 24.72 34 PHE B N 1
ATOM 3395 C CA . PHE B 1 34 ? -23.297 -2.596 17.75 1 24.72 34 PHE B CA 1
ATOM 3396 C C . PHE B 1 34 ? -24.406 -1.747 17.125 1 24.72 34 PHE B C 1
ATOM 3398 O O . PHE B 1 34 ? -24.203 -1.137 16.078 1 24.72 34 PHE B O 1
ATOM 3405 N N . HIS B 1 35 ? -25.594 -2.342 17.094 1 25.08 35 HIS B N 1
ATOM 3406 C CA . HIS B 1 35 ? -26.656 -1.352 17.031 1 25.08 35 HIS B CA 1
ATOM 3407 C C . HIS B 1 35 ? -26.375 -0.166 17.938 1 25.08 35 HIS B C 1
ATOM 3409 O O . HIS B 1 35 ? -26.078 -0.346 19.125 1 25.08 35 HIS B O 1
ATOM 3415 N N . ARG B 1 36 ? -25.844 0.885 17.359 1 23.64 36 ARG B N 1
ATOM 3416 C CA . ARG B 1 36 ? -25.938 2.143 18.094 1 23.64 36 ARG B CA 1
ATOM 3417 C C . ARG B 1 36 ? -27.297 2.299 18.766 1 23.64 36 ARG B C 1
ATOM 3419 O O . ARG B 1 36 ? -28.312 2.461 18.078 1 23.64 36 ARG B O 1
ATOM 3426 N N . LEU B 1 37 ? -27.531 1.362 19.656 1 24.84 37 LEU B N 1
ATOM 3427 C CA . LEU B 1 37 ? -28.578 1.936 20.484 1 24.84 37 LEU B CA 1
ATOM 3428 C C . LEU B 1 37 ? -28.328 3.418 20.75 1 24.84 37 LEU B C 1
ATOM 3430 O O . LEU B 1 37 ? -27.312 3.781 21.359 1 24.84 37 LEU B O 1
ATOM 3434 N N . ARG B 1 38 ? -28.766 4.137 19.75 1 26.22 38 ARG B N 1
ATOM 3435 C CA . ARG B 1 38 ? -29.047 5.504 20.172 1 26.22 38 ARG B CA 1
ATOM 3436 C C . ARG B 1 38 ? -29.75 5.527 21.531 1 26.22 38 ARG B C 1
ATOM 3438 O O . ARG B 1 38 ? -30.953 5.219 21.609 1 26.22 38 ARG B O 1
ATOM 3445 N N . ALA B 1 39 ? -29.266 4.855 22.422 1 26.89 39 ALA B N 1
ATOM 3446 C CA . ALA B 1 39 ? -29.922 5.352 23.625 1 26.89 39 ALA B CA 1
ATOM 3447 C C . ALA B 1 39 ? -30.234 6.84 23.516 1 26.89 39 ALA B C 1
ATOM 3449 O O . ALA B 1 39 ? -29.328 7.668 23.391 1 26.89 39 ALA B O 1
ATOM 3450 N N . LYS B 1 40 ? -31.297 6.992 22.828 1 30.59 40 LYS B N 1
ATOM 3451 C CA . LYS B 1 40 ? -31.922 8.289 23.078 1 30.59 40 LYS B CA 1
ATOM 3452 C C . LYS B 1 40 ? -31.766 8.703 24.531 1 30.59 40 LYS B C 1
ATOM 3454 O O . LYS B 1 40 ? -32.562 8.289 25.391 1 30.59 40 LYS B O 1
ATOM 3459 N N . MET B 1 41 ? -30.625 8.461 25.078 1 27.92 41 MET B N 1
ATOM 3460 C CA . MET B 1 41 ? -30.656 9.227 26.328 1 27.92 41 MET B CA 1
ATOM 3461 C C . MET B 1 41 ? -31.172 10.641 26.078 1 27.92 41 MET B C 1
ATOM 3463 O O . MET B 1 41 ? -30.641 11.367 25.234 1 27.92 41 MET B O 1
ATOM 3467 N N . SER B 1 42 ? -32.438 10.648 26.188 1 31.25 42 SER B N 1
ATOM 3468 C CA . SER B 1 42 ? -33.125 11.93 26.375 1 31.25 42 SER B CA 1
ATOM 3469 C C . SER B 1 42 ? -32.312 12.836 27.312 1 31.25 42 SER B C 1
ATOM 3471 O O . SER B 1 42 ? -32.406 12.695 28.531 1 31.25 42 SER B O 1
ATOM 3473 N N . PHE B 1 43 ? -30.984 12.727 27.172 1 32.12 43 PHE B N 1
ATOM 3474 C CA . PHE B 1 43 ? -30.516 13.883 27.922 1 32.12 43 PHE B CA 1
ATOM 3475 C C . PHE B 1 43 ? -31.297 15.133 27.516 1 32.12 43 PHE B C 1
ATOM 3477 O O . PHE B 1 43 ? -31.172 15.617 26.391 1 32.12 43 PHE B O 1
ATOM 3484 N N . SER B 1 44 ? -32.5 15.125 28 1 36.06 44 SER B N 1
ATOM 3485 C CA . SER B 1 44 ? -33.25 16.375 28.031 1 36.06 44 SER B CA 1
ATOM 3486 C C . SER B 1 44 ? -32.375 17.562 28.406 1 36.06 44 SER B C 1
ATOM 3488 O O . SER B 1 44 ? -32.875 18.641 28.734 1 36.06 44 SER B O 1
ATOM 3490 N N . GLU B 1 45 ? -31.141 17.281 28.984 1 36.94 45 GLU B N 1
ATOM 3491 C CA . GLU B 1 45 ? -30.641 18.609 29.312 1 36.94 45 GLU B CA 1
ATOM 3492 C C . GLU B 1 45 ? -30.688 19.531 28.094 1 36.94 45 GLU B C 1
ATOM 3494 O O . GLU B 1 45 ? -30.375 19.094 26.984 1 36.94 45 GLU B O 1
ATOM 3499 N N . ALA B 1 46 ? -31.375 20.375 28.109 1 41.84 46 ALA B N 1
ATOM 3500 C CA . ALA B 1 46 ? -31.531 21.531 27.219 1 41.84 46 ALA B CA 1
ATOM 3501 C C . ALA B 1 46 ? -30.203 21.922 26.578 1 41.84 46 ALA B C 1
ATOM 3503 O O . ALA B 1 46 ? -29.375 22.547 27.234 1 41.84 46 ALA B O 1
ATOM 3504 N N . SER B 1 47 ? -29.453 21 25.859 1 51.47 47 SER B N 1
ATOM 3505 C CA . SER B 1 47 ? -28.203 21.281 25.172 1 51.47 47 SER B CA 1
ATOM 3506 C C . SER B 1 47 ? -28.188 22.703 24.609 1 51.47 47 SER B C 1
ATOM 3508 O O . SER B 1 47 ? -29.109 23.094 23.891 1 51.47 47 SER B O 1
ATOM 3510 N N . SER B 1 48 ? -27.75 23.562 25.297 1 61.56 48 SER B N 1
ATOM 3511 C CA . SER B 1 48 ? -27.609 24.922 24.781 1 61.56 48 SER B CA 1
ATOM 3512 C C . SER B 1 48 ? -27.266 24.906 23.297 1 61.56 48 SER B C 1
ATOM 3514 O O . SER B 1 48 ? -26.469 24.094 22.844 1 61.56 48 SER B O 1
ATOM 3516 N N . PRO B 1 49 ? -28.172 25.484 22.516 1 78.44 49 PRO B N 1
ATOM 3517 C CA . PRO B 1 49 ? -27.922 25.547 21.078 1 78.44 49 PRO B CA 1
ATOM 3518 C C . PRO B 1 49 ? -26.5 25.969 20.734 1 78.44 49 PRO B C 1
ATOM 3520 O O . PRO B 1 49 ? -25.875 26.734 21.469 1 78.44 49 PRO B O 1
ATOM 3523 N N . LEU B 1 50 ? -25.828 25.266 19.766 1 85.88 50 LEU B N 1
ATOM 3524 C CA . LEU B 1 50 ? -24.5 25.594 19.281 1 85.88 50 LEU B CA 1
ATOM 3525 C C . LEU B 1 50 ? -24.453 27.047 18.781 1 85.88 50 LEU B C 1
ATOM 3527 O O . LEU B 1 50 ? -25.438 27.547 18.219 1 85.88 50 LEU B O 1
ATOM 3531 N N . PRO B 1 51 ? -23.406 27.688 19.188 1 89.94 51 PRO B N 1
ATOM 3532 C CA . PRO B 1 51 ? -23.266 29.031 18.625 1 89.94 51 PRO B CA 1
ATOM 3533 C C . PRO B 1 51 ? -23.281 29.047 17.109 1 89.94 51 PRO B C 1
ATOM 3535 O O . PRO B 1 51 ? -23 28.031 16.469 1 89.94 51 PRO B O 1
ATOM 3538 N N . PRO B 1 52 ? -23.688 30.172 16.594 1 92.62 52 PRO B N 1
ATOM 3539 C CA . PRO B 1 52 ? -23.688 30.266 15.125 1 92.62 52 PRO B CA 1
ATOM 3540 C C . PRO B 1 52 ? -22.297 30.031 14.523 1 92.62 52 PRO B C 1
ATOM 3542 O O . PRO B 1 52 ? -21.281 30.297 15.18 1 92.62 52 PRO B O 1
ATOM 3545 N N . LEU B 1 53 ? -22.281 29.594 13.336 1 95.56 53 LEU B N 1
ATOM 3546 C CA . LEU B 1 53 ? -21.031 29.406 12.602 1 95.56 53 LEU B CA 1
ATOM 3547 C C . LEU B 1 53 ? -20.391 30.75 12.281 1 95.56 53 LEU B C 1
ATOM 3549 O O . LEU B 1 53 ? -21.078 31.766 12.18 1 95.56 53 LEU B O 1
ATOM 3553 N N . PRO B 1 54 ? -19.078 30.719 12.094 1 94.94 54 PRO B N 1
ATOM 3554 C CA . PRO B 1 54 ? -18.438 31.969 11.695 1 94.94 54 PRO B CA 1
ATOM 3555 C C . PRO B 1 54 ? -18.969 32.5 10.375 1 94.94 54 PRO B C 1
ATOM 3557 O O . PRO B 1 54 ? -19.312 31.734 9.477 1 94.94 54 PRO B O 1
ATOM 3560 N N . GLU B 1 55 ? -18.969 33.812 10.305 1 94.44 55 GLU B N 1
ATOM 3561 C CA . GLU B 1 55 ? -19.469 34.469 9.094 1 94.44 55 GLU B CA 1
ATOM 3562 C C . GLU B 1 55 ? -18.562 34.188 7.906 1 94.44 55 GLU B C 1
ATOM 3564 O O . GLU B 1 55 ? -19.031 33.781 6.832 1 94.44 55 GLU B O 1
ATOM 3569 N N . LYS B 1 56 ? -17.266 34.469 8.133 1 97 56 LYS B N 1
ATOM 3570 C CA . LYS B 1 56 ? -16.266 34.125 7.137 1 97 56 LYS B CA 1
ATOM 3571 C C . LYS B 1 56 ? -15.594 32.781 7.477 1 97 56 LYS B C 1
ATOM 3573 O O . LYS B 1 56 ? -14.789 32.688 8.406 1 97 56 LYS B O 1
ATOM 3578 N N . ARG B 1 57 ? -15.859 31.797 6.695 1 97.62 57 ARG B N 1
ATOM 3579 C CA . ARG B 1 57 ? -15.43 30.484 7.152 1 97.62 57 ARG B CA 1
ATOM 3580 C C . ARG B 1 57 ? -14.727 29.719 6.031 1 97.62 57 ARG B C 1
ATOM 3582 O O . ARG B 1 57 ? -14.57 28.5 6.109 1 97.62 57 ARG B O 1
ATOM 3589 N N . ILE B 1 58 ? -14.328 30.469 4.902 1 98.75 58 ILE B N 1
ATOM 3590 C CA . ILE B 1 58 ? -13.547 29.828 3.842 1 98.75 58 ILE B CA 1
ATOM 3591 C C . ILE B 1 58 ? -12.078 29.781 4.25 1 98.75 58 ILE B C 1
ATOM 3593 O O . ILE B 1 58 ? -11.492 30.797 4.613 1 98.75 58 ILE B O 1
ATOM 3597 N N . VAL B 1 59 ? -11.516 28.609 4.223 1 98.88 59 VAL B N 1
ATOM 3598 C CA . VAL B 1 59 ? -10.102 28.375 4.469 1 98.88 59 VAL B CA 1
ATOM 3599 C C . VAL B 1 59 ? -9.453 27.781 3.223 1 98.88 59 VAL B C 1
ATOM 3601 O O . VAL B 1 59 ? -9.953 26.797 2.658 1 98.88 59 VAL B O 1
ATOM 3604 N N . LEU B 1 60 ? -8.375 28.344 2.795 1 98.94 60 LEU B N 1
ATOM 3605 C CA . LEU B 1 60 ? -7.613 27.75 1.7 1 98.94 60 LEU B CA 1
ATOM 3606 C C . LEU B 1 60 ? -6.363 27.062 2.223 1 98.94 60 LEU B C 1
ATOM 3608 O O . LEU B 1 60 ? -5.52 27.688 2.869 1 98.94 60 LEU B O 1
ATOM 3612 N N . GLY B 1 61 ? -6.305 25.812 1.99 1 98.88 61 GLY B N 1
ATOM 3613 C CA . GLY B 1 61 ? -5.125 25.031 2.35 1 98.88 61 GLY B CA 1
ATOM 3614 C C . GLY B 1 61 ? -4.27 24.656 1.153 1 98.88 61 GLY B C 1
ATOM 3615 O O . GLY B 1 61 ? -4.785 24.484 0.049 1 98.88 61 GLY B O 1
ATOM 3616 N N . CYS B 1 62 ? -2.975 24.531 1.397 1 98.69 62 CYS B N 1
ATOM 3617 C CA . CYS B 1 62 ? -2.002 23.969 0.466 1 98.69 62 CYS B CA 1
ATOM 3618 C C . CYS B 1 62 ? -1.094 22.969 1.166 1 98.69 62 CYS B C 1
ATOM 3620 O O . CYS B 1 62 ? -0.408 23.312 2.131 1 98.69 62 CYS B O 1
ATOM 3622 N N . GLY B 1 63 ? -1.138 21.781 0.634 1 98.19 63 GLY B N 1
ATOM 3623 C CA . GLY B 1 63 ? -0.239 20.844 1.289 1 98.19 63 GLY B CA 1
ATOM 3624 C C . GLY B 1 63 ? -0.517 19.391 0.928 1 98.19 63 GLY B C 1
ATOM 3625 O O . GLY B 1 63 ? -1.021 19.109 -0.161 1 98.19 63 GLY B O 1
ATOM 3626 N N . GLY B 1 64 ? -0.057 18.562 1.813 1 97.25 64 GLY B N 1
ATOM 3627 C CA . GLY B 1 64 ? 0.025 17.141 1.534 1 97.25 64 GLY B CA 1
ATOM 3628 C C . GLY B 1 64 ? -1.318 16.438 1.6 1 97.25 64 GLY B C 1
ATOM 3629 O O . GLY B 1 64 ? -2.119 16.703 2.498 1 97.25 64 GLY B O 1
ATOM 3630 N N . LEU B 1 65 ? -1.545 15.617 0.638 1 97.69 65 LEU B N 1
ATOM 3631 C CA . LEU B 1 65 ? -2.678 14.711 0.497 1 97.69 65 LEU B CA 1
ATOM 3632 C C . LEU B 1 65 ? -2.227 13.367 -0.057 1 97.69 65 LEU B C 1
ATOM 3634 O O . LEU B 1 65 ? -1.418 13.305 -0.986 1 97.69 65 LEU B O 1
ATOM 3638 N N . GLY B 1 66 ? -2.719 12.336 0.566 1 95.75 66 GLY B N 1
ATOM 3639 C CA . GLY B 1 66 ? -2.367 11.008 0.1 1 95.75 66 GLY B CA 1
ATOM 3640 C C . GLY B 1 66 ? -3.154 9.906 0.79 1 95.75 66 GLY B C 1
ATOM 3641 O O . GLY B 1 66 ? -3.906 10.172 1.729 1 95.75 66 GLY B O 1
ATOM 3642 N N . GLN B 1 67 ? -2.969 8.734 0.31 1 92.56 67 GLN B N 1
ATOM 3643 C CA . GLN B 1 67 ? -3.656 7.574 0.873 1 92.56 67 GLN B CA 1
ATOM 3644 C C . GLN B 1 67 ? -2.787 6.871 1.91 1 92.56 67 GLN B C 1
ATOM 3646 O O . GLN B 1 67 ? -1.598 6.645 1.681 1 92.56 67 GLN B O 1
ATOM 3651 N N . ASP B 1 68 ? -3.344 6.609 3.014 1 91.88 68 ASP B N 1
ATOM 3652 C CA . ASP B 1 68 ? -2.662 5.812 4.027 1 91.88 68 ASP B CA 1
ATOM 3653 C C . ASP B 1 68 ? -3.166 4.371 4.027 1 91.88 68 ASP B C 1
ATOM 3655 O O . ASP B 1 68 ? -4.371 4.129 4.129 1 91.88 68 ASP B O 1
ATOM 3659 N N . TYR B 1 69 ? -2.266 3.461 3.877 1 90.25 69 TYR B N 1
ATOM 3660 C CA . TYR B 1 69 ? -2.523 2.035 4.051 1 90.25 69 TYR B CA 1
ATOM 3661 C C . TYR B 1 69 ? -1.989 1.545 5.391 1 90.25 69 TYR B C 1
ATOM 3663 O O . TYR B 1 69 ? -0.788 1.308 5.539 1 90.25 69 TYR B O 1
ATOM 3671 N N . LEU B 1 70 ? -2.889 1.388 6.285 1 90.06 70 LEU B N 1
ATOM 3672 C CA . LEU B 1 70 ? -2.486 0.893 7.598 1 90.06 70 LEU B CA 1
ATOM 3673 C C . LEU B 1 70 ? -2.617 -0.625 7.672 1 90.06 70 LEU B C 1
ATOM 3675 O O . LEU B 1 70 ? -3.672 -1.177 7.348 1 90.06 70 LEU B O 1
ATOM 3679 N N . ALA B 1 71 ? -1.565 -1.265 8.023 1 90.94 71 ALA B N 1
ATOM 3680 C CA . ALA B 1 71 ? -1.576 -2.711 8.234 1 90.94 71 ALA B CA 1
ATOM 3681 C C . ALA B 1 71 ? -1.063 -3.066 9.625 1 90.94 71 ALA B C 1
ATOM 3683 O O . ALA B 1 71 ? 0.065 -2.721 9.984 1 90.94 71 ALA B O 1
ATOM 3684 N N . THR B 1 72 ? -1.91 -3.631 10.336 1 90.5 72 THR B N 1
ATOM 3685 C CA . THR B 1 72 ? -1.481 -4.148 11.633 1 90.5 72 THR B CA 1
ATOM 3686 C C . THR B 1 72 ? -0.85 -5.531 11.484 1 90.5 72 THR B C 1
ATOM 3688 O O . THR B 1 72 ? -1.388 -6.391 10.781 1 90.5 72 THR B O 1
ATOM 3691 N N . VAL B 1 73 ? 0.311 -5.719 12.055 1 93.81 73 VAL B N 1
ATOM 3692 C CA . VAL B 1 73 ? 1.004 -7 12.016 1 93.81 73 VAL B CA 1
ATOM 3693 C C . VAL B 1 73 ? 1.254 -7.496 13.438 1 93.81 73 VAL B C 1
ATOM 3695 O O . VAL B 1 73 ? 1.26 -6.707 14.383 1 93.81 73 VAL B O 1
ATOM 3698 N N . ALA B 1 74 ? 1.301 -8.812 13.578 1 93.69 74 ALA B N 1
ATOM 3699 C CA . ALA B 1 74 ? 1.588 -9.367 14.898 1 93.69 74 ALA B CA 1
ATOM 3700 C C . ALA B 1 74 ? 2.922 -8.852 15.43 1 93.69 74 ALA B C 1
ATOM 3702 O O . ALA B 1 74 ? 3.008 -8.414 16.578 1 93.69 74 ALA B O 1
ATOM 3703 N N . SER B 1 75 ? 3.949 -8.914 14.656 1 94.5 75 SER B N 1
ATOM 3704 C CA . SER B 1 75 ? 5.277 -8.375 14.938 1 94.5 75 SER B CA 1
ATOM 3705 C C . SER B 1 75 ? 5.891 -7.742 13.695 1 94.5 75 SER B C 1
ATOM 3707 O O . SER B 1 75 ? 5.574 -8.141 12.57 1 94.5 75 SER B O 1
ATOM 3709 N N . PHE B 1 76 ? 6.754 -6.801 13.961 1 94.56 76 PHE B N 1
ATOM 3710 C CA . PHE B 1 76 ? 7.402 -6.133 12.836 1 94.56 76 PHE B CA 1
ATOM 3711 C C . PHE B 1 76 ? 8.18 -7.133 11.992 1 94.56 76 PHE B C 1
ATOM 3713 O O . PHE B 1 76 ? 8.922 -7.965 12.523 1 94.56 76 PHE B O 1
ATOM 3720 N N . PRO B 1 77 ? 8.039 -7.129 10.648 1 95.19 77 PRO B N 1
ATOM 3721 C CA . PRO B 1 77 ? 8.68 -8.148 9.812 1 95.19 77 PRO B CA 1
ATOM 3722 C C . PRO B 1 77 ? 10.203 -7.977 9.742 1 95.19 77 PRO B C 1
ATOM 3724 O O . PRO B 1 77 ? 10.703 -6.855 9.82 1 95.19 77 PRO B O 1
ATOM 3727 N N . LYS B 1 78 ? 10.867 -9.062 9.562 1 92.81 78 LYS B N 1
ATOM 3728 C CA . LYS B 1 78 ? 12.289 -9.062 9.234 1 92.81 78 LYS B CA 1
ATOM 3729 C C . LYS B 1 78 ? 12.516 -9.016 7.727 1 92.81 78 LYS B C 1
ATOM 3731 O O . LYS B 1 78 ? 11.617 -9.375 6.953 1 92.81 78 LYS B O 1
ATOM 3736 N N . PRO B 1 79 ? 13.719 -8.562 7.301 1 90.06 79 PRO B N 1
ATOM 3737 C CA . PRO B 1 79 ? 14.008 -8.562 5.863 1 90.06 79 PRO B CA 1
ATOM 3738 C C . PRO B 1 79 ? 13.773 -9.922 5.215 1 90.06 79 PRO B C 1
ATOM 3740 O O . PRO B 1 79 ? 14.102 -10.953 5.809 1 90.06 79 PRO B O 1
ATOM 3743 N N . ASP B 1 80 ? 13.094 -9.992 4.074 1 85.81 80 ASP B N 1
ATOM 3744 C CA . ASP B 1 80 ? 12.859 -11.141 3.209 1 85.81 80 ASP B CA 1
ATOM 3745 C C . ASP B 1 80 ? 11.68 -11.977 3.709 1 85.81 80 ASP B C 1
ATOM 3747 O O . ASP B 1 80 ? 11.367 -13.023 3.139 1 85.81 80 ASP B O 1
ATOM 3751 N N . GLU B 1 81 ? 11.008 -11.5 4.707 1 89.75 81 GLU B N 1
ATOM 3752 C CA . GLU B 1 81 ? 9.867 -12.242 5.23 1 89.75 81 GLU B CA 1
ATOM 3753 C C . GLU B 1 81 ? 8.602 -11.961 4.422 1 89.75 81 GLU B C 1
ATOM 3755 O O . GLU B 1 81 ? 8.461 -10.883 3.844 1 89.75 81 GLU B O 1
ATOM 3760 N N . LYS B 1 82 ? 7.801 -13 4.32 1 85.69 82 LYS B N 1
ATOM 3761 C CA . LYS B 1 82 ? 6.441 -12.875 3.807 1 85.69 82 LYS B CA 1
ATOM 3762 C C . LYS B 1 82 ? 5.414 -13.094 4.914 1 85.69 82 LYS B C 1
ATOM 3764 O O . LYS B 1 82 ? 5.254 -14.203 5.414 1 85.69 82 LYS B O 1
ATOM 3769 N N . ILE B 1 83 ? 4.727 -11.984 5.305 1 92.5 83 ILE B N 1
ATOM 3770 C CA . ILE B 1 83 ? 3.803 -12.086 6.43 1 92.5 83 ILE B CA 1
ATOM 3771 C C . ILE B 1 83 ? 2.43 -11.562 6.016 1 92.5 83 ILE B C 1
ATOM 3773 O O . ILE B 1 83 ? 2.256 -11.07 4.895 1 92.5 83 ILE B O 1
ATOM 3777 N N . ARG B 1 84 ? 1.537 -11.789 6.941 1 92.25 84 ARG B N 1
ATOM 3778 C CA . ARG B 1 84 ? 0.175 -11.312 6.734 1 92.25 84 ARG B CA 1
ATOM 3779 C C . ARG B 1 84 ? -0.201 -10.266 7.777 1 92.25 84 ARG B C 1
ATOM 3781 O O . ARG B 1 84 ? 0.17 -10.383 8.945 1 92.25 84 ARG B O 1
ATOM 3788 N N . SER B 1 85 ? -0.942 -9.297 7.309 1 94.12 85 SER B N 1
ATOM 3789 C CA . SER B 1 85 ? -1.514 -8.359 8.266 1 94.12 85 SER B CA 1
ATOM 3790 C C . SER B 1 85 ? -2.67 -8.984 9.039 1 94.12 85 SER B C 1
ATOM 3792 O O . SER B 1 85 ? -3.348 -9.883 8.531 1 94.12 85 SER B O 1
ATOM 3794 N N . THR B 1 86 ? -2.898 -8.57 10.281 1 90.81 86 THR B N 1
ATOM 3795 C CA . THR B 1 86 ? -4.004 -9.055 11.102 1 90.81 86 THR B CA 1
ATOM 3796 C C . THR B 1 86 ? -5.242 -8.188 10.906 1 90.81 86 THR B C 1
ATOM 3798 O O . THR B 1 86 ? -6.367 -8.641 11.141 1 90.81 86 THR B O 1
ATOM 3801 N N . SER B 1 87 ? -4.988 -6.996 10.602 1 87.25 87 SER B N 1
ATOM 3802 C CA . SER B 1 87 ? -6.043 -6.059 10.227 1 87.25 87 SER B CA 1
ATOM 3803 C C . SER B 1 87 ? -5.496 -4.934 9.352 1 87.25 87 SER B C 1
ATOM 3805 O O . SER B 1 87 ? -4.281 -4.746 9.266 1 87.25 87 SER B O 1
ATOM 3807 N N . SER B 1 88 ? -6.434 -4.32 8.648 1 87.81 88 SER B N 1
ATOM 3808 C CA . SER B 1 88 ? -5.996 -3.23 7.781 1 87.81 88 SER B CA 1
ATOM 3809 C C . SER B 1 88 ? -7.062 -2.146 7.68 1 87.81 88 SER B C 1
ATOM 3811 O O . SER B 1 88 ? -8.242 -2.398 7.941 1 87.81 88 SER B O 1
ATOM 3813 N N . MET B 1 89 ? -6.539 -0.97 7.395 1 86.69 89 MET B N 1
ATOM 3814 C CA . MET B 1 89 ? -7.414 0.172 7.145 1 86.69 89 MET B CA 1
ATOM 3815 C C . MET B 1 89 ? -6.84 1.069 6.055 1 86.69 89 MET B C 1
ATOM 3817 O O . MET B 1 89 ? -5.629 1.307 6.012 1 86.69 89 MET B O 1
ATOM 3821 N N . VAL B 1 90 ? -7.691 1.441 5.148 1 86.25 90 VAL B N 1
ATOM 3822 C CA . VAL B 1 90 ? -7.316 2.398 4.113 1 86.25 90 VAL B CA 1
ATOM 3823 C C . VAL B 1 90 ? -8.062 3.713 4.328 1 86.25 90 VAL B C 1
ATOM 3825 O O . VAL B 1 90 ? -9.289 3.725 4.449 1 86.25 90 VAL B O 1
ATOM 3828 N N . GLN B 1 91 ? -7.352 4.773 4.395 1 89.81 91 GLN B N 1
ATOM 3829 C CA . GLN B 1 91 ? -7.969 6.07 4.656 1 89.81 91 GLN B CA 1
ATOM 3830 C C . GLN B 1 91 ? -7.148 7.203 4.047 1 89.81 91 GLN B C 1
ATOM 3832 O O . GLN B 1 91 ? -5.941 7.059 3.838 1 89.81 91 GLN B O 1
ATOM 3837 N N . GLY B 1 92 ? -7.871 8.273 3.732 1 93.19 92 GLY B N 1
ATOM 3838 C CA . GLY B 1 92 ? -7.148 9.469 3.332 1 93.19 92 GLY B CA 1
ATOM 3839 C C . GLY B 1 92 ? -6.227 10 4.41 1 93.19 92 GLY B C 1
ATOM 3840 O O . GLY B 1 92 ? -6.543 9.914 5.602 1 93.19 92 GLY B O 1
ATOM 3841 N N . GLY B 1 93 ? -5.133 10.555 3.938 1 94.88 93 GLY B N 1
ATOM 3842 C CA . GLY B 1 93 ? -4.148 11.141 4.832 1 94.88 93 GLY B CA 1
ATOM 3843 C C . GLY B 1 93 ? -3.535 12.422 4.293 1 94.88 93 GLY B C 1
ATOM 3844 O O . GLY B 1 93 ? -4.141 13.102 3.465 1 94.88 93 GLY B O 1
ATOM 3845 N N . GLY B 1 94 ? -2.359 12.711 4.863 1 95.81 94 GLY B N 1
ATOM 3846 C CA . GLY B 1 94 ? -1.719 13.984 4.578 1 95.81 94 GLY B CA 1
ATOM 3847 C C . GLY B 1 94 ? -2.092 15.078 5.566 1 95.81 94 GLY B C 1
ATOM 3848 O O . GLY B 1 94 ? -3.268 15.242 5.895 1 95.81 94 GLY B O 1
ATOM 3849 N N . ASN B 1 95 ? -1.12 15.781 5.926 1 96.44 95 ASN B N 1
ATOM 3850 C CA . ASN B 1 95 ? -1.368 16.781 6.957 1 96.44 95 ASN B CA 1
ATOM 3851 C C . ASN B 1 95 ? -2.465 17.766 6.539 1 96.44 95 ASN B C 1
ATOM 3853 O O . ASN B 1 95 ? -3.385 18.031 7.309 1 96.44 95 ASN B O 1
ATOM 3857 N N . ALA B 1 96 ? -2.354 18.266 5.348 1 98.56 96 ALA B N 1
ATOM 3858 C CA . ALA B 1 96 ? -3.352 19.234 4.879 1 98.56 96 ALA B CA 1
ATOM 3859 C C . ALA B 1 96 ? -4.719 18.578 4.734 1 98.56 96 ALA B C 1
ATOM 3861 O O . ALA B 1 96 ? -5.734 19.141 5.145 1 98.56 96 ALA B O 1
ATOM 3862 N N . GLY B 1 97 ? -4.676 17.391 4.148 1 98.44 97 GLY B N 1
ATOM 3863 C CA . GLY B 1 97 ? -5.926 16.641 4.047 1 98.44 97 GLY B CA 1
ATOM 3864 C C . GLY B 1 97 ? -6.582 16.406 5.395 1 98.44 97 GLY B C 1
ATOM 3865 O O . GLY B 1 97 ? -7.789 16.594 5.543 1 98.44 97 GLY B O 1
ATOM 3866 N N . ASN B 1 98 ? -5.871 15.992 6.352 1 97.88 98 ASN B N 1
ATOM 3867 C CA . ASN B 1 98 ? -6.387 15.68 7.684 1 97.88 98 ASN B CA 1
ATOM 3868 C C . ASN B 1 98 ? -6.918 16.938 8.375 1 97.88 98 ASN B C 1
ATOM 3870 O O . ASN B 1 98 ? -8.047 16.938 8.875 1 97.88 98 ASN B O 1
ATOM 3874 N N . ALA B 1 99 ? -6.129 17.953 8.375 1 98.75 99 ALA B N 1
ATOM 3875 C CA . ALA B 1 99 ? -6.492 19.188 9.07 1 98.75 99 ALA B CA 1
ATOM 3876 C C . ALA B 1 99 ? -7.75 19.812 8.469 1 98.75 99 ALA B C 1
ATOM 3878 O O . ALA B 1 99 ? -8.656 20.234 9.195 1 98.75 99 ALA B O 1
ATOM 3879 N N . LEU B 1 100 ? -7.824 19.828 7.156 1 98.88 100 LEU B N 1
ATOM 3880 C CA . LEU B 1 100 ? -8.945 20.484 6.488 1 98.88 100 LEU B CA 1
ATOM 3881 C C . LEU B 1 100 ? -10.203 19.625 6.586 1 98.88 100 LEU B C 1
ATOM 3883 O O . LEU B 1 100 ? -11.32 20.156 6.613 1 98.88 100 LEU B O 1
ATOM 3887 N N . THR B 1 101 ? -10.031 18.297 6.645 1 98.81 101 THR B N 1
ATOM 3888 C CA . THR B 1 101 ? -11.18 17.453 6.957 1 98.81 101 THR B CA 1
ATOM 3889 C C . THR B 1 101 ? -11.727 17.766 8.344 1 98.81 101 THR B C 1
ATOM 3891 O O . THR B 1 101 ? -12.938 17.922 8.516 1 98.81 101 THR B O 1
ATOM 3894 N N . GLY B 1 102 ? -10.852 17.891 9.281 1 98.75 102 GLY B N 1
ATOM 3895 C CA . GLY B 1 102 ? -11.281 18.312 10.609 1 98.75 102 GLY B CA 1
ATOM 3896 C C . GLY B 1 102 ? -11.969 19.656 10.617 1 98.75 102 GLY B C 1
ATOM 3897 O O . GLY B 1 102 ? -13.008 19.828 11.266 1 98.75 102 GLY B O 1
ATOM 3898 N N . ALA B 1 103 ? -11.422 20.609 9.93 1 98.88 103 ALA B N 1
ATOM 3899 C CA . ALA B 1 103 ? -12 21.938 9.836 1 98.88 103 ALA B CA 1
ATOM 3900 C C . ALA B 1 103 ? -13.406 21.891 9.227 1 98.88 103 ALA B C 1
ATOM 3902 O O . ALA B 1 103 ? -14.312 22.578 9.703 1 98.88 103 ALA B O 1
ATOM 3903 N N . ALA B 1 104 ? -13.531 21.094 8.18 1 98.88 104 ALA B N 1
ATOM 3904 C CA . ALA B 1 104 ? -14.828 20.938 7.531 1 98.88 104 ALA B CA 1
ATOM 3905 C C . ALA B 1 104 ? -15.859 20.375 8.492 1 98.88 104 ALA B C 1
ATOM 3907 O O . ALA B 1 104 ? -16.984 20.875 8.57 1 98.88 104 ALA B O 1
ATOM 3908 N N . ARG B 1 105 ? -15.508 19.375 9.211 1 98.69 105 ARG B N 1
ATOM 3909 C CA . ARG B 1 105 ? -16.422 18.734 10.141 1 98.69 105 ARG B CA 1
ATOM 3910 C C . ARG B 1 105 ? -16.828 19.688 11.258 1 98.69 105 ARG B C 1
ATOM 3912 O O . ARG B 1 105 ? -17.906 19.547 11.836 1 98.69 105 ARG B O 1
ATOM 3919 N N . LEU B 1 106 ? -16.016 20.656 11.516 1 98.56 106 LEU B N 1
ATOM 3920 C CA . LEU B 1 106 ? -16.312 21.672 12.531 1 98.56 106 LEU B CA 1
ATOM 3921 C C . LEU B 1 106 ? -17.141 22.797 11.945 1 98.56 106 LEU B C 1
ATOM 3923 O O . LEU B 1 106 ? -17.531 23.734 12.656 1 98.56 106 LEU B O 1
ATOM 3927 N N . GLY B 1 107 ? -17.344 22.781 10.602 1 98.25 107 GLY B N 1
ATOM 3928 C CA . GLY B 1 107 ? -18.297 23.703 10.016 1 98.25 107 GLY B CA 1
ATOM 3929 C C . GLY B 1 107 ? -17.656 24.703 9.07 1 98.25 107 GLY B C 1
ATOM 3930 O O . GLY B 1 107 ? -18.344 25.531 8.461 1 98.25 107 GLY B O 1
ATOM 3931 N N . LEU B 1 108 ? -16.375 24.641 8.867 1 98.75 108 LEU B N 1
ATOM 3932 C CA . LEU B 1 108 ? -15.719 25.531 7.918 1 98.75 108 LEU B CA 1
ATOM 3933 C C . LEU B 1 108 ? -15.906 25.047 6.488 1 98.75 108 LEU B C 1
ATOM 3935 O O . LEU B 1 108 ? -16.5 23.984 6.266 1 98.75 108 LEU B O 1
ATOM 3939 N N . LYS B 1 109 ? -15.469 25.875 5.527 1 98.81 109 LYS B N 1
ATOM 3940 C CA . LYS B 1 109 ? -15.547 25.562 4.102 1 98.81 109 LYS B CA 1
ATOM 3941 C C . LYS B 1 109 ? -14.164 25.562 3.463 1 98.81 109 LYS B C 1
ATOM 3943 O O . LYS B 1 109 ? -13.805 26.484 2.73 1 98.81 109 LYS B O 1
ATOM 3948 N N . PRO B 1 110 ? -13.461 24.5 3.627 1 98.94 110 PRO B N 1
ATOM 3949 C CA . PRO B 1 110 ? -12.078 24.453 3.141 1 98.94 110 PRO B CA 1
ATOM 3950 C C . PRO B 1 110 ? -11.992 24.203 1.637 1 98.94 110 PRO B C 1
ATOM 3952 O O . PRO B 1 110 ? -12.789 23.438 1.083 1 98.94 110 PRO B O 1
ATOM 3955 N N . ARG B 1 111 ? -11.031 24.891 1.037 1 98.94 111 ARG B N 1
ATOM 3956 C CA . ARG B 1 111 ? -10.484 24.609 -0.283 1 98.94 111 ARG B CA 1
ATOM 3957 C C . ARG B 1 111 ? -9.062 24.062 -0.175 1 98.94 111 ARG B C 1
ATOM 3959 O O . ARG B 1 111 ? -8.281 24.5 0.674 1 98.94 111 ARG B O 1
ATOM 3966 N N . LEU B 1 112 ? -8.758 23.109 -1.04 1 98.88 112 LEU B N 1
ATOM 3967 C CA . LEU B 1 112 ? -7.434 22.516 -0.919 1 98.88 112 LEU B CA 1
ATOM 3968 C C . LEU B 1 112 ? -6.695 22.562 -2.254 1 98.88 112 LEU B C 1
ATOM 3970 O O . LEU B 1 112 ? -7.23 22.125 -3.277 1 98.88 112 LEU B O 1
ATOM 3974 N N . ILE B 1 113 ? -5.535 23.156 -2.219 1 98.75 113 ILE B N 1
ATOM 3975 C CA . ILE B 1 113 ? -4.578 23.031 -3.314 1 98.75 113 ILE B CA 1
ATOM 3976 C C . ILE B 1 113 ? -3.582 21.922 -3.008 1 98.75 113 ILE B C 1
ATOM 3978 O O . ILE B 1 113 ? -2.859 21.984 -2.01 1 98.75 113 ILE B O 1
ATOM 3982 N N . SER B 1 114 ? -3.58 20.906 -3.785 1 98.5 114 SER B N 1
ATOM 3983 C CA . SER B 1 114 ? -2.713 19.734 -3.73 1 98.5 114 SER B CA 1
ATOM 3984 C C . SER B 1 114 ? -2.596 19.078 -5.098 1 98.5 114 SER B C 1
ATOM 3986 O O . SER B 1 114 ? -2.988 19.656 -6.113 1 98.5 114 SER B O 1
ATOM 3988 N N . LYS B 1 115 ? -1.875 17.938 -5.094 1 98 115 LYS B N 1
ATOM 3989 C CA . LYS B 1 115 ? -1.727 17.266 -6.379 1 98 115 LYS B CA 1
ATOM 3990 C C . LYS B 1 115 ? -1.904 15.75 -6.223 1 98 115 LYS B C 1
ATOM 3992 O O . LYS B 1 115 ? -1.367 15.156 -5.289 1 98 115 LYS B O 1
ATOM 3997 N N . LEU B 1 116 ? -2.691 15.211 -7.109 1 96.62 116 LEU B N 1
ATOM 3998 C CA . LEU B 1 116 ? -2.932 13.781 -7.227 1 96.62 116 LEU B CA 1
ATOM 3999 C C . LEU B 1 116 ? -2.742 13.312 -8.664 1 96.62 116 LEU B C 1
ATOM 4001 O O . LEU B 1 116 ? -2.51 14.125 -9.562 1 96.62 116 LEU B O 1
ATOM 4005 N N . ALA B 1 117 ? -2.775 12.008 -8.828 1 92.75 117 ALA B N 1
ATOM 4006 C CA . ALA B 1 117 ? -2.863 11.414 -10.156 1 92.75 117 ALA B CA 1
ATOM 4007 C C . ALA B 1 117 ? -4.266 10.875 -10.43 1 92.75 117 ALA B C 1
ATOM 4009 O O . ALA B 1 117 ? -5.062 10.711 -9.5 1 92.75 117 ALA B O 1
ATOM 4010 N N . ASN B 1 118 ? -4.551 10.703 -11.711 1 89.62 118 ASN B N 1
ATOM 4011 C CA . ASN B 1 118 ? -5.809 10.078 -12.109 1 89.62 118 ASN B CA 1
ATOM 4012 C C . ASN B 1 118 ? -5.754 8.562 -11.953 1 89.62 118 ASN B C 1
ATOM 4014 O O . ASN B 1 118 ? -5.898 7.828 -12.938 1 89.62 118 ASN B O 1
ATOM 4018 N N . ASP B 1 119 ? -5.566 8.148 -10.836 1 80.5 119 ASP B N 1
ATOM 4019 C CA . ASP B 1 119 ? -5.527 6.734 -10.477 1 80.5 119 ASP B CA 1
ATOM 4020 C C . ASP B 1 119 ? -6.605 6.398 -9.453 1 80.5 119 ASP B C 1
ATOM 4022 O O . ASP B 1 119 ? -7.402 7.262 -9.07 1 80.5 119 ASP B O 1
ATOM 4026 N N . GLY B 1 120 ? -6.801 5.176 -9.148 1 78.62 120 GLY B N 1
ATOM 4027 C CA . GLY B 1 120 ? -7.82 4.73 -8.211 1 78.62 120 GLY B CA 1
ATOM 4028 C C . GLY B 1 120 ? -7.789 5.48 -6.891 1 78.62 120 GLY B C 1
ATOM 4029 O O . GLY B 1 120 ? -8.789 6.082 -6.488 1 78.62 120 GLY B O 1
ATOM 4030 N N . PRO B 1 121 ? -6.57 5.43 -6.254 1 83.31 121 PRO B N 1
ATOM 4031 C CA . PRO B 1 121 ? -6.449 6.164 -4.992 1 83.31 121 PRO B CA 1
ATOM 4032 C C . PRO B 1 121 ? -6.789 7.648 -5.141 1 83.31 121 PRO B C 1
ATOM 4034 O O . PRO B 1 121 ? -7.453 8.219 -4.273 1 83.31 121 PRO B O 1
ATOM 4037 N N . GLY B 1 122 ? -6.32 8.234 -6.191 1 90.38 122 GLY B N 1
ATOM 4038 C CA . GLY B 1 122 ? -6.633 9.641 -6.418 1 90.38 122 GLY B CA 1
ATOM 4039 C C . GLY B 1 122 ? -8.125 9.914 -6.461 1 90.38 122 GLY B C 1
ATOM 4040 O O . GLY B 1 122 ? -8.609 10.844 -5.805 1 90.38 122 GLY B O 1
ATOM 4041 N N . LYS B 1 123 ? -8.844 9.102 -7.199 1 87 123 LYS B N 1
ATOM 4042 C CA . LYS B 1 123 ? -10.289 9.25 -7.293 1 87 123 LYS B CA 1
ATOM 4043 C C . LYS B 1 123 ? -10.953 9.055 -5.934 1 87 123 LYS B C 1
ATOM 4045 O O . LYS B 1 123 ? -11.875 9.789 -5.574 1 87 123 LYS B O 1
ATOM 4050 N N . GLY B 1 124 ? -10.531 8.109 -5.234 1 86.56 124 GLY B N 1
ATOM 4051 C CA . GLY B 1 124 ? -11.062 7.84 -3.906 1 86.56 124 GLY B CA 1
ATOM 4052 C C . GLY B 1 124 ? -10.82 8.977 -2.93 1 86.56 124 GLY B C 1
ATOM 4053 O O . GLY B 1 124 ? -11.695 9.312 -2.129 1 86.56 124 GLY B O 1
ATOM 4054 N N . LEU B 1 125 ? -9.648 9.547 -3.014 1 93.31 125 LEU B N 1
ATOM 4055 C CA . LEU B 1 125 ? -9.289 10.656 -2.137 1 93.31 125 LEU B CA 1
ATOM 4056 C C . LEU B 1 125 ? -10.18 11.867 -2.402 1 93.31 125 LEU B C 1
ATOM 4058 O O . LEU B 1 125 ? -10.648 12.516 -1.466 1 93.31 125 LEU B O 1
ATOM 4062 N N . LEU B 1 126 ? -10.406 12.164 -3.682 1 95.81 126 LEU B N 1
ATOM 4063 C CA . LEU B 1 126 ? -11.273 13.281 -4.035 1 95.81 126 LEU B CA 1
ATOM 4064 C C . LEU B 1 126 ? -12.68 13.07 -3.49 1 95.81 126 LEU B C 1
ATOM 4066 O O . LEU B 1 126 ? -13.258 13.969 -2.871 1 95.81 126 LEU B O 1
ATOM 4070 N N . ALA B 1 127 ? -13.156 11.891 -3.672 1 92.94 127 ALA B N 1
ATOM 4071 C CA . ALA B 1 127 ? -14.508 11.57 -3.217 1 92.94 127 ALA B CA 1
ATOM 4072 C C . ALA B 1 127 ? -14.617 11.68 -1.698 1 92.94 127 ALA B C 1
ATOM 4074 O O . ALA B 1 127 ? -15.617 12.172 -1.177 1 92.94 127 ALA B O 1
ATOM 4075 N N . GLU B 1 128 ? -13.656 11.234 -1.031 1 93.44 128 GLU B N 1
ATOM 4076 C CA . GLU B 1 128 ? -13.648 11.281 0.428 1 93.44 128 GLU B CA 1
ATOM 4077 C C . GLU B 1 128 ? -13.672 12.719 0.932 1 93.44 128 GLU B C 1
ATOM 4079 O O . GLU B 1 128 ? -14.422 13.055 1.847 1 93.44 128 GLU B O 1
ATOM 4084 N N . LEU B 1 129 ? -12.836 13.523 0.368 1 97.94 129 LEU B N 1
ATOM 4085 C CA . LEU B 1 129 ? -12.781 14.93 0.751 1 97.94 129 LEU B CA 1
ATOM 4086 C C . LEU B 1 129 ? -14.117 15.617 0.483 1 97.94 129 LEU B C 1
ATOM 4088 O O . LEU B 1 129 ? -14.633 16.344 1.342 1 97.94 129 LEU B O 1
ATOM 4092 N N . GLU B 1 130 ? -14.648 15.359 -0.676 1 98.06 130 GLU B N 1
ATOM 4093 C CA . GLU B 1 130 ? -15.922 15.977 -1.045 1 98.06 130 GLU B CA 1
ATOM 4094 C C . GLU B 1 130 ? -17.047 15.539 -0.099 1 98.06 130 GLU B C 1
ATOM 4096 O O . GLU B 1 130 ? -17.891 16.359 0.283 1 98.06 130 GLU B O 1
ATOM 4101 N N . ALA B 1 131 ? -17.016 14.328 0.283 1 96.31 131 ALA B N 1
ATOM 4102 C CA . ALA B 1 131 ? -18.031 13.805 1.204 1 96.31 131 ALA B CA 1
ATOM 4103 C C . ALA B 1 131 ? -17.953 14.508 2.559 1 96.31 131 ALA B C 1
ATOM 4105 O O . ALA B 1 131 ? -18.953 14.641 3.254 1 96.31 131 ALA B O 1
ATOM 4106 N N . ASP B 1 132 ? -16.781 15.023 2.893 1 97.38 132 ASP B N 1
ATOM 4107 C CA . ASP B 1 132 ? -16.594 15.711 4.168 1 97.38 132 ASP B CA 1
ATOM 4108 C C . ASP B 1 132 ? -16.75 17.219 4.004 1 97.38 132 ASP B C 1
ATOM 4110 O O . ASP B 1 132 ? -16.562 17.969 4.965 1 97.38 132 ASP B O 1
ATOM 4114 N N . GLY B 1 133 ? -16.969 17.656 2.795 1 98.06 133 GLY B N 1
ATOM 4115 C CA . GLY B 1 133 ? -17.25 19.078 2.59 1 98.06 133 GLY B CA 1
ATOM 4116 C C . GLY B 1 133 ? -16.016 19.875 2.205 1 98.06 133 GLY B C 1
ATOM 4117 O O . GLY B 1 133 ? -16.016 21.109 2.316 1 98.06 133 GLY B O 1
ATOM 4118 N N . VAL B 1 134 ? -14.961 19.219 1.776 1 98.81 134 VAL B N 1
ATOM 4119 C CA . VAL B 1 134 ? -13.773 19.906 1.296 1 98.81 134 VAL B CA 1
ATOM 4120 C C . VAL B 1 134 ? -13.883 20.141 -0.209 1 98.81 134 VAL B C 1
ATOM 4122 O O . VAL B 1 134 ? -14.195 19.219 -0.965 1 98.81 134 VAL B O 1
ATOM 4125 N N . ASP B 1 135 ? -13.703 21.375 -0.634 1 98.75 135 ASP B N 1
ATOM 4126 C CA . ASP B 1 135 ? -13.719 21.719 -2.051 1 98.75 135 ASP B CA 1
ATOM 4127 C C . ASP B 1 135 ? -12.445 21.25 -2.748 1 98.75 135 ASP B C 1
ATOM 4129 O O . ASP B 1 135 ? -11.359 21.75 -2.477 1 98.75 135 ASP B O 1
ATOM 4133 N N . THR B 1 136 ? -12.57 20.359 -3.67 1 98.5 136 THR B N 1
ATOM 4134 C CA . THR B 1 136 ? -11.43 19.734 -4.316 1 98.5 136 THR B CA 1
ATOM 4135 C C . THR B 1 136 ? -11.18 20.328 -5.695 1 98.5 136 THR B C 1
ATOM 4137 O O . THR B 1 136 ? -10.375 19.812 -6.469 1 98.5 136 THR B O 1
ATOM 4140 N N . SER B 1 137 ? -11.82 21.438 -6.027 1 98.06 137 SER B N 1
ATOM 4141 C CA . SER B 1 137 ? -11.773 22.031 -7.363 1 98.06 137 SER B CA 1
ATOM 4142 C C . SER B 1 137 ? -10.367 22.5 -7.707 1 98.06 137 SER B C 1
ATOM 4144 O O . SER B 1 137 ? -10.039 22.688 -8.883 1 98.06 137 SER B O 1
ATOM 4146 N N . TYR B 1 138 ? -9.547 22.656 -6.711 1 98.19 138 TYR B N 1
ATOM 4147 C CA . TYR B 1 138 ? -8.234 23.25 -6.949 1 98.19 138 TYR B CA 1
ATOM 4148 C C . TYR B 1 138 ? -7.133 22.203 -6.797 1 98.19 138 TYR B C 1
ATOM 4150 O O . TYR B 1 138 ? -5.945 22.531 -6.844 1 98.19 138 TYR B O 1
ATOM 4158 N N . ILE B 1 139 ? -7.512 21 -6.609 1 98.25 139 ILE B N 1
ATOM 4159 C CA . ILE B 1 139 ? -6.543 19.922 -6.609 1 98.25 139 ILE B CA 1
ATOM 4160 C C . ILE B 1 139 ? -6.148 19.578 -8.047 1 98.25 139 ILE B C 1
ATOM 4162 O O . ILE B 1 139 ? -7.016 19.344 -8.891 1 98.25 139 ILE B O 1
ATOM 4166 N N . VAL B 1 140 ? -4.855 19.641 -8.273 1 97.75 140 VAL B N 1
ATOM 4167 C CA . VAL B 1 140 ? -4.328 19.281 -9.586 1 97.75 140 VAL B CA 1
ATOM 4168 C C . VAL B 1 140 ? -4.324 17.766 -9.758 1 97.75 140 VAL B C 1
ATOM 4170 O O . VAL B 1 140 ? -3.836 17.047 -8.883 1 97.75 140 VAL B O 1
ATOM 4173 N N . VAL B 1 141 ? -4.895 17.281 -10.867 1 96.88 141 VAL B N 1
ATOM 4174 C CA . VAL B 1 141 ? -4.918 15.859 -11.141 1 96.88 141 VAL B CA 1
ATOM 4175 C C . VAL B 1 141 ? -4.109 15.555 -12.398 1 96.88 141 VAL B C 1
ATOM 4177 O O . VAL B 1 141 ? -4.492 15.961 -13.5 1 96.88 141 VAL B O 1
ATOM 4180 N N . SER B 1 142 ? -2.98 14.867 -12.242 1 96.31 142 SER B N 1
ATOM 4181 C CA . SER B 1 142 ? -2.188 14.453 -13.391 1 96.31 142 SER B CA 1
ATOM 4182 C C . SER B 1 142 ? -2.824 13.266 -14.102 1 96.31 142 SER B C 1
ATOM 4184 O O . SER B 1 142 ? -3.348 12.352 -13.453 1 96.31 142 SER B O 1
ATOM 4186 N N . GLU B 1 143 ? -2.713 13.242 -15.367 1 92.94 143 GLU B N 1
ATOM 4187 C CA . GLU B 1 143 ? -3.289 12.156 -16.141 1 92.94 143 GLU B CA 1
ATOM 4188 C C . GLU B 1 143 ? -2.533 10.852 -15.914 1 92.94 143 GLU B C 1
ATOM 4190 O O . GLU B 1 143 ? -3.125 9.766 -15.945 1 92.94 143 GLU B O 1
ATOM 4195 N N . GLU B 1 144 ? -1.277 11.023 -15.711 1 87.44 144 GLU B N 1
ATOM 4196 C CA . GLU B 1 144 ? -0.421 9.859 -15.531 1 87.44 144 GLU B CA 1
ATOM 4197 C C . GLU B 1 144 ? 0.24 9.867 -14.156 1 87.44 144 GLU B C 1
ATOM 4199 O O . GLU B 1 144 ? 0.108 10.828 -13.406 1 87.44 144 GLU B O 1
ATOM 4204 N N . GLY B 1 145 ? 0.774 8.711 -13.867 1 86.44 145 GLY B N 1
ATOM 4205 C CA . GLY B 1 145 ? 1.526 8.617 -12.625 1 86.44 145 GLY B CA 1
ATOM 4206 C C . GLY B 1 145 ? 0.724 8.016 -11.484 1 86.44 145 GLY B C 1
ATOM 4207 O O . GLY B 1 145 ? -0.177 7.207 -11.711 1 86.44 145 GLY B O 1
ATOM 4208 N N . ASN B 1 146 ? 1.218 8.367 -10.219 1 87.12 146 ASN B N 1
ATOM 4209 C CA . ASN B 1 146 ? 0.561 7.824 -9.039 1 87.12 146 ASN B CA 1
ATOM 4210 C C . ASN B 1 146 ? 0.28 8.914 -8.008 1 87.12 146 ASN B C 1
ATOM 4212 O O . ASN B 1 146 ? 1.068 9.852 -7.852 1 87.12 146 ASN B O 1
ATOM 4216 N N . SER B 1 147 ? -0.834 8.75 -7.336 1 92.31 147 SER B N 1
ATOM 4217 C CA . SER B 1 147 ? -1.094 9.578 -6.164 1 92.31 147 SER B CA 1
ATOM 4218 C C . SER B 1 147 ? -0.177 9.195 -5.004 1 92.31 147 SER B C 1
ATOM 4220 O O . SER B 1 147 ? 0.265 8.047 -4.906 1 92.31 147 SER B O 1
ATOM 4222 N N . PRO B 1 148 ? 0.129 10.195 -4.148 1 94.94 148 PRO B N 1
ATOM 4223 C CA . PRO B 1 148 ? 0.958 9.867 -2.986 1 94.94 148 PRO B CA 1
ATOM 4224 C C . PRO B 1 148 ? 0.289 8.867 -2.047 1 94.94 148 PRO B C 1
ATOM 4226 O O . PRO B 1 148 ? -0.936 8.883 -1.897 1 94.94 148 PRO B O 1
ATOM 4229 N N . PHE B 1 149 ? 1.086 8.047 -1.419 1 92.56 149 PHE B N 1
ATOM 4230 C CA . PHE B 1 149 ? 0.542 7.164 -0.394 1 92.56 149 PHE B CA 1
ATOM 4231 C C . PHE B 1 149 ? 1.604 6.82 0.643 1 92.56 149 PHE B C 1
ATOM 4233 O O . PHE B 1 149 ? 2.799 7.012 0.404 1 92.56 149 PHE B O 1
ATOM 4240 N N . THR B 1 150 ? 1.131 6.488 1.814 1 94.19 150 THR B N 1
ATOM 4241 C CA . THR B 1 150 ? 1.987 6.039 2.906 1 94.19 150 THR B CA 1
ATOM 4242 C C . THR B 1 150 ? 1.548 4.664 3.406 1 94.19 150 THR B C 1
ATOM 4244 O O . THR B 1 150 ? 0.357 4.426 3.617 1 94.19 150 THR B O 1
ATOM 4247 N N . TYR B 1 151 ? 2.455 3.736 3.457 1 93.19 151 TYR B N 1
ATOM 4248 C CA . TYR B 1 151 ? 2.207 2.465 4.125 1 93.19 151 TYR B CA 1
ATOM 4249 C C . TYR B 1 151 ? 2.627 2.525 5.59 1 93.19 151 TYR B C 1
ATOM 4251 O O . TYR B 1 151 ? 3.779 2.838 5.898 1 93.19 151 TYR B O 1
ATOM 4259 N N . VAL B 1 152 ? 1.709 2.307 6.422 1 91.62 152 VAL B N 1
ATOM 4260 C CA . VAL B 1 152 ? 1.941 2.373 7.859 1 91.62 152 VAL B CA 1
ATOM 4261 C C . VAL B 1 152 ? 1.89 0.968 8.461 1 91.62 152 VAL B C 1
ATOM 4263 O O . VAL B 1 152 ? 0.832 0.335 8.477 1 91.62 152 VAL B O 1
ATOM 4266 N N . ILE B 1 153 ? 2.998 0.499 8.945 1 92 153 ILE B N 1
ATOM 4267 C CA . ILE B 1 153 ? 3.074 -0.789 9.625 1 92 153 ILE B CA 1
ATOM 4268 C C . ILE B 1 153 ? 2.824 -0.598 11.125 1 92 153 ILE B C 1
ATOM 4270 O O . ILE B 1 153 ? 3.645 -0.003 11.828 1 92 153 ILE B O 1
ATOM 4274 N N . VAL B 1 154 ? 1.749 -1.009 11.562 1 87.44 154 VAL B N 1
ATOM 4275 C CA . VAL B 1 154 ? 1.396 -0.958 12.977 1 87.44 154 VAL B CA 1
ATOM 4276 C C . VAL B 1 154 ? 1.8 -2.264 13.664 1 87.44 154 VAL B C 1
ATOM 4278 O O . VAL B 1 154 ? 1.155 -3.297 13.469 1 87.44 154 VAL B O 1
ATOM 4281 N N . ASP B 1 155 ? 2.816 -2.201 14.469 1 91.25 155 ASP B N 1
ATOM 4282 C CA . ASP B 1 155 ? 3.371 -3.373 15.133 1 91.25 155 ASP B CA 1
ATOM 4283 C C . ASP B 1 155 ? 2.695 -3.609 16.484 1 91.25 155 ASP B C 1
ATOM 4285 O O . ASP B 1 155 ? 2.928 -2.865 17.438 1 91.25 155 ASP B O 1
ATOM 4289 N N . ASN B 1 156 ? 1.907 -4.641 16.625 1 87.06 156 ASN B N 1
ATOM 4290 C CA . ASN B 1 156 ? 1.15 -4.922 17.844 1 87.06 156 ASN B CA 1
ATOM 4291 C C . ASN B 1 156 ? 2.066 -5.312 19 1 87.06 156 ASN B C 1
ATOM 4293 O O . ASN B 1 156 ? 1.754 -5.055 20.156 1 87.06 156 ASN B O 1
ATOM 4297 N N . GLN B 1 157 ? 3.105 -5.969 18.641 1 88.56 157 GLN B N 1
ATOM 4298 C CA . GLN B 1 157 ? 4.008 -6.461 19.688 1 88.56 157 GLN B CA 1
ATOM 4299 C C . GLN B 1 157 ? 4.754 -5.312 20.359 1 88.56 157 GLN B C 1
ATOM 4301 O O . GLN B 1 157 ? 4.738 -5.191 21.578 1 88.56 157 GLN B O 1
ATOM 4306 N N . MET B 1 158 ? 5.371 -4.453 19.609 1 84.62 158 MET B N 1
ATOM 4307 C CA . MET B 1 158 ? 6.207 -3.393 20.156 1 84.62 158 MET B CA 1
ATOM 4308 C C . MET B 1 158 ? 5.438 -2.076 20.219 1 84.62 158 MET B C 1
ATOM 4310 O O . MET B 1 158 ? 5.953 -1.079 20.734 1 84.62 158 MET B O 1
ATOM 4314 N N . LYS B 1 159 ? 4.207 -2.049 19.625 1 79.88 159 LYS B N 1
ATOM 4315 C CA . LYS B 1 159 ? 3.348 -0.868 19.656 1 79.88 159 LYS B CA 1
ATOM 4316 C C . LYS B 1 159 ? 4.02 0.315 18.969 1 79.88 159 LYS B C 1
ATOM 4318 O O . LYS B 1 159 ? 4.059 1.42 19.5 1 79.88 159 LYS B O 1
ATOM 4323 N N . THR B 1 160 ? 4.598 0.093 17.859 1 82.62 160 THR B N 1
ATOM 4324 C CA . THR B 1 160 ? 5.227 1.13 17.047 1 82.62 160 THR B CA 1
ATOM 4325 C C . THR B 1 160 ? 4.48 1.315 15.727 1 82.62 160 THR B C 1
ATOM 4327 O O . THR B 1 160 ? 3.662 0.476 15.352 1 82.62 160 THR B O 1
ATOM 4330 N N . ARG B 1 161 ? 4.762 2.434 15.172 1 86 161 ARG B N 1
ATOM 4331 C CA . ARG B 1 161 ? 4.238 2.76 13.844 1 86 161 ARG B CA 1
ATOM 4332 C C . ARG B 1 161 ? 5.359 3.16 12.898 1 86 161 ARG B C 1
ATOM 4334 O O . ARG B 1 161 ? 6.023 4.18 13.102 1 86 161 ARG B O 1
ATOM 4341 N N . THR B 1 162 ? 5.586 2.326 11.945 1 90.81 162 THR B N 1
ATOM 4342 C CA . THR B 1 162 ? 6.602 2.602 10.93 1 90.81 162 THR B CA 1
ATOM 4343 C C . THR B 1 162 ? 5.949 3.051 9.625 1 90.81 162 THR B C 1
ATOM 4345 O O . THR B 1 162 ? 5.023 2.406 9.133 1 90.81 162 THR B O 1
ATOM 4348 N N . CYS B 1 163 ? 6.473 4.203 9.094 1 91.81 163 CYS B N 1
ATOM 4349 C CA . CYS B 1 163 ? 5.836 4.793 7.922 1 91.81 163 CYS B CA 1
ATOM 4350 C C . CYS B 1 163 ? 6.797 4.82 6.738 1 91.81 163 CYS B C 1
ATOM 4352 O O . CYS B 1 163 ? 7.949 5.234 6.879 1 91.81 163 CYS B O 1
ATOM 4354 N N . ILE B 1 164 ? 6.324 4.32 5.641 1 94.38 164 ILE B N 1
ATOM 4355 C CA . ILE B 1 164 ? 7.031 4.449 4.367 1 94.38 164 ILE B CA 1
ATOM 4356 C C . ILE B 1 164 ? 6.211 5.309 3.406 1 94.38 164 ILE B C 1
ATOM 4358 O O . ILE B 1 164 ? 5.195 4.855 2.871 1 94.38 164 ILE B O 1
ATOM 4362 N N . HIS B 1 165 ? 6.703 6.469 3.152 1 94.75 165 HIS B N 1
ATOM 4363 C CA . HIS B 1 165 ? 5.992 7.414 2.299 1 94.75 165 HIS B CA 1
ATOM 4364 C C . HIS B 1 165 ? 6.457 7.309 0.851 1 94.75 165 HIS B C 1
ATOM 4366 O O . HIS B 1 165 ? 7.66 7.273 0.581 1 94.75 165 HIS B O 1
ATOM 4372 N N . THR B 1 166 ? 5.52 7.25 -0.023 1 93.56 166 THR B N 1
ATOM 4373 C CA . THR B 1 166 ? 5.758 7.309 -1.461 1 93.56 166 THR B CA 1
ATOM 4374 C C . THR B 1 166 ? 5.18 8.594 -2.053 1 93.56 166 THR B C 1
ATOM 4376 O O . THR B 1 166 ? 3.961 8.773 -2.086 1 93.56 166 THR B O 1
ATOM 4379 N N . PRO B 1 167 ? 6.016 9.406 -2.58 1 92.69 167 PRO B N 1
ATOM 4380 C CA . PRO B 1 167 ? 5.527 10.656 -3.16 1 92.69 167 PRO B CA 1
ATOM 4381 C C . PRO B 1 167 ? 4.703 10.438 -4.426 1 92.69 167 PRO B C 1
ATOM 4383 O O . PRO B 1 167 ? 4.859 9.414 -5.102 1 92.69 167 PRO B O 1
ATOM 4386 N N . GLY B 1 168 ? 3.83 11.352 -4.656 1 92.25 168 GLY B N 1
ATOM 4387 C CA . GLY B 1 168 ? 3.148 11.352 -5.941 1 92.25 168 GLY B CA 1
ATOM 4388 C C . GLY B 1 168 ? 4.074 11.633 -7.105 1 92.25 168 GLY B C 1
ATOM 4389 O O . GLY B 1 168 ? 5.07 12.344 -6.953 1 92.25 168 GLY B O 1
ATOM 4390 N N . HIS B 1 169 ? 3.676 11.086 -8.203 1 89.94 169 HIS B N 1
ATOM 4391 C CA . HIS B 1 169 ? 4.402 11.32 -9.445 1 89.94 169 HIS B CA 1
ATOM 4392 C C . HIS B 1 169 ? 3.445 11.578 -10.602 1 89.94 169 HIS B C 1
ATOM 4394 O O . HIS B 1 169 ? 2.516 10.797 -10.828 1 89.94 169 HIS B O 1
ATOM 4400 N N . PRO B 1 170 ? 3.627 12.695 -11.344 1 92.44 170 PRO B N 1
ATOM 4401 C CA . PRO B 1 170 ? 4.676 13.695 -11.141 1 92.44 170 PRO B CA 1
ATOM 4402 C C . PRO B 1 170 ? 4.402 14.602 -9.938 1 92.44 170 PRO B C 1
ATOM 4404 O O . PRO B 1 170 ? 3.248 14.75 -9.523 1 92.44 170 PRO B O 1
ATOM 4407 N N . GLY B 1 171 ? 5.414 15.203 -9.422 1 92.94 171 GLY B N 1
ATOM 4408 C CA . GLY B 1 171 ? 5.285 16.094 -8.289 1 92.94 171 GLY B CA 1
ATOM 4409 C C . GLY B 1 171 ? 4.656 17.438 -8.648 1 92.94 171 GLY B C 1
ATOM 4410 O O . GLY B 1 171 ? 4.543 17.781 -9.82 1 92.94 171 GLY B O 1
ATOM 4411 N N . MET B 1 172 ? 4.309 18.141 -7.613 1 95.12 172 MET B N 1
ATOM 4412 C CA . MET B 1 172 ? 3.729 19.484 -7.77 1 95.12 172 MET B CA 1
ATOM 4413 C C . MET B 1 172 ? 4.801 20.5 -8.125 1 95.12 172 MET B C 1
ATOM 4415 O O . MET B 1 172 ? 5.859 20.547 -7.5 1 95.12 172 MET B O 1
ATOM 4419 N N . VAL B 1 173 ? 4.504 21.219 -9.188 1 93.19 173 VAL B N 1
ATOM 4420 C CA . VAL B 1 173 ? 5.344 22.359 -9.539 1 93.19 173 VAL B CA 1
ATOM 4421 C C . VAL B 1 173 ? 4.496 23.625 -9.617 1 93.19 173 VAL B C 1
ATOM 4423 O O . VAL B 1 173 ? 3.27 23.547 -9.711 1 93.19 173 VAL B O 1
ATOM 4426 N N . SER B 1 174 ? 5.094 24.781 -9.586 1 91.12 174 SER B N 1
ATOM 4427 C CA . SER B 1 174 ? 4.375 26.047 -9.523 1 91.12 174 SER B CA 1
ATOM 4428 C C . SER B 1 174 ? 3.494 26.25 -10.758 1 91.12 174 SER B C 1
ATOM 4430 O O . SER B 1 174 ? 2.408 26.828 -10.664 1 91.12 174 SER B O 1
ATOM 4432 N N . ASP B 1 175 ? 3.895 25.672 -11.82 1 92.62 175 ASP B N 1
ATOM 4433 C CA . ASP B 1 175 ? 3.184 25.859 -13.086 1 92.62 175 ASP B CA 1
ATOM 4434 C C . ASP B 1 175 ? 1.903 25.031 -13.125 1 92.62 175 ASP B C 1
ATOM 4436 O O . ASP B 1 175 ? 1.048 25.234 -13.984 1 92.62 175 ASP B O 1
ATOM 4440 N N . ASP B 1 176 ? 1.78 24.203 -12.156 1 94.06 176 ASP B N 1
ATOM 4441 C CA . ASP B 1 176 ? 0.567 23.391 -12.078 1 94.06 176 ASP B CA 1
ATOM 4442 C C . ASP B 1 176 ? -0.637 24.234 -11.688 1 94.06 176 ASP B C 1
ATOM 4444 O O . ASP B 1 176 ? -1.784 23.844 -11.906 1 94.06 176 ASP B O 1
ATOM 4448 N N . LEU B 1 177 ? -0.359 25.359 -11.047 1 94.25 177 LEU B N 1
ATOM 4449 C CA . LEU B 1 177 ? -1.4 26.281 -10.586 1 94.25 177 LEU B CA 1
ATOM 4450 C C . LEU B 1 177 ? -1.436 27.547 -11.438 1 94.25 177 LEU B C 1
ATOM 4452 O O . LEU B 1 177 ? -0.555 28.391 -11.32 1 94.25 177 LEU B O 1
ATOM 4456 N N . SER B 1 178 ? -2.469 27.703 -12.25 1 95 178 SER B N 1
ATOM 4457 C CA . SER B 1 178 ? -2.592 28.922 -13.039 1 95 178 SER B CA 1
ATOM 4458 C C . SER B 1 178 ? -2.928 30.125 -12.156 1 95 178 SER B C 1
ATOM 4460 O O . SER B 1 178 ? -3.469 29.969 -11.062 1 95 178 SER B O 1
ATOM 4462 N N . GLN B 1 179 ? -2.639 31.297 -12.688 1 94.75 179 GLN B N 1
ATOM 4463 C CA . GLN B 1 179 ? -2.945 32.531 -11.953 1 94.75 179 GLN B CA 1
ATOM 4464 C C . GLN B 1 179 ? -4.449 32.656 -11.727 1 94.75 179 GLN B C 1
ATOM 4466 O O . GLN B 1 179 ? -4.879 33.094 -10.656 1 94.75 179 GLN B O 1
ATOM 4471 N N . SER B 1 180 ? -5.191 32.312 -12.695 1 96.25 180 SER B N 1
ATOM 4472 C CA . SER B 1 180 ? -6.641 32.375 -12.57 1 96.25 180 SER B CA 1
ATOM 4473 C C . SER B 1 180 ? -7.152 31.438 -11.492 1 96.25 180 SER B C 1
ATOM 4475 O O . SER B 1 180 ? -8.039 31.797 -10.703 1 96.25 180 SER B O 1
ATOM 4477 N N . SER B 1 181 ? -6.629 30.266 -11.43 1 96.75 181 SER B N 1
ATOM 4478 C CA . SER B 1 181 ? -7.008 29.297 -10.414 1 96.75 181 SER B CA 1
ATOM 4479 C C . SER B 1 181 ? -6.602 29.75 -9.023 1 96.75 181 SER B C 1
ATOM 4481 O O . SER B 1 181 ? -7.336 29.547 -8.055 1 96.75 181 SER B O 1
ATOM 4483 N N . LEU B 1 182 ? -5.445 30.328 -9.016 1 97.38 182 LEU B N 1
ATOM 4484 C CA . LEU B 1 182 ? -4.961 30.844 -7.738 1 97.38 182 LEU B CA 1
ATOM 4485 C C . LEU B 1 182 ? -5.879 31.938 -7.211 1 97.38 182 LEU B C 1
ATOM 4487 O O . LEU B 1 182 ? -6.293 31.906 -6.051 1 97.38 182 LEU B O 1
ATOM 4491 N N . LEU B 1 183 ? -6.211 32.844 -8.031 1 97.88 183 LEU B N 1
ATOM 4492 C CA . LEU B 1 183 ? -7.062 33.969 -7.621 1 97.88 183 LEU B CA 1
ATOM 4493 C C . LEU B 1 183 ? -8.445 33.469 -7.223 1 97.88 183 LEU B C 1
ATOM 4495 O O . LEU B 1 183 ? -9.031 33.969 -6.254 1 97.88 183 LEU B O 1
ATOM 4499 N N . SER B 1 184 ? -8.93 32.531 -7.98 1 98.31 184 SER B N 1
ATOM 4500 C CA . SER B 1 184 ? -10.219 31.938 -7.648 1 98.31 184 SER B CA 1
ATOM 4501 C C . SER B 1 184 ? -10.172 31.25 -6.297 1 98.31 184 SER B C 1
ATOM 4503 O O . SER B 1 184 ? -11.109 31.359 -5.5 1 98.31 184 SER B O 1
ATOM 4505 N N . ALA B 1 185 ? -9.109 30.562 -6.023 1 98.44 185 ALA B N 1
ATOM 4506 C CA . ALA B 1 185 ? -8.945 29.844 -4.762 1 98.44 185 ALA B CA 1
ATOM 4507 C C . ALA B 1 185 ? -8.875 30.812 -3.582 1 98.44 185 ALA B C 1
ATOM 4509 O O . ALA B 1 185 ? -9.359 30.5 -2.492 1 98.44 185 ALA B O 1
ATOM 4510 N N . LEU B 1 186 ? -8.32 31.938 -3.791 1 98.62 186 LEU B N 1
ATOM 4511 C CA . LEU B 1 186 ? -8.078 32.906 -2.732 1 98.62 186 LEU B CA 1
ATOM 4512 C C . LEU B 1 186 ? -9.328 33.75 -2.469 1 98.62 186 LEU B C 1
ATOM 4514 O O . LEU B 1 186 ? -9.445 34.406 -1.421 1 98.62 186 LEU B O 1
ATOM 4518 N N . ASP B 1 187 ? -10.211 33.75 -3.391 1 98.25 187 ASP B N 1
ATOM 4519 C CA . ASP B 1 187 ? -11.367 34.625 -3.318 1 98.25 187 ASP B CA 1
ATOM 4520 C C . ASP B 1 187 ? -12.203 34.344 -2.072 1 98.25 187 ASP B C 1
ATOM 4522 O O . ASP B 1 187 ? -12.711 33.219 -1.901 1 98.25 187 ASP B O 1
ATOM 4526 N N . GLY B 1 188 ? -12.328 35.312 -1.183 1 98.31 188 GLY B N 1
ATOM 4527 C CA . GLY B 1 188 ? -13.172 35.25 -0.004 1 98.31 188 GLY B CA 1
ATOM 4528 C C . GLY B 1 188 ? -12.539 34.438 1.124 1 98.31 188 GLY B C 1
ATOM 4529 O O . GLY B 1 188 ? -13.164 34.25 2.17 1 98.31 188 GLY B O 1
ATOM 4530 N N . ALA B 1 189 ? -11.328 34.031 0.978 1 98.69 189 ALA B N 1
ATOM 4531 C CA . ALA B 1 189 ? -10.672 33.219 2.008 1 98.69 189 ALA B CA 1
ATOM 4532 C C . ALA B 1 189 ? -10.391 34.062 3.256 1 98.69 189 ALA B C 1
ATOM 4534 O O . ALA B 1 189 ? -9.922 35.188 3.162 1 98.69 189 ALA B O 1
ATOM 4535 N N . ARG B 1 190 ? -10.734 33.438 4.344 1 98.75 190 ARG B N 1
ATOM 4536 C CA . ARG B 1 190 ? -10.5 34.062 5.637 1 98.75 190 ARG B CA 1
ATOM 4537 C C . ARG B 1 190 ? -9.07 33.844 6.109 1 98.75 190 ARG B C 1
ATOM 4539 O O . ARG B 1 190 ? -8.492 34.688 6.793 1 98.75 190 ARG B O 1
ATOM 4546 N N . ILE B 1 191 ? -8.516 32.75 5.719 1 98.81 191 ILE B N 1
ATOM 4547 C CA . ILE B 1 191 ? -7.188 32.375 6.18 1 98.81 191 ILE B CA 1
ATOM 4548 C C . ILE B 1 191 ? -6.59 31.344 5.223 1 98.81 191 ILE B C 1
ATOM 4550 O O . ILE B 1 191 ? -7.316 30.562 4.605 1 98.81 191 ILE B O 1
ATOM 4554 N N . ILE B 1 192 ? -5.242 31.375 5.121 1 98.88 192 ILE B N 1
ATOM 4555 C CA . ILE B 1 192 ? -4.477 30.391 4.363 1 98.88 192 ILE B CA 1
ATOM 4556 C C . ILE B 1 192 ? -3.777 29.422 5.32 1 98.88 192 ILE B C 1
ATOM 4558 O O . ILE B 1 192 ? -3.246 29.844 6.352 1 98.88 192 ILE B O 1
ATOM 4562 N N . TYR B 1 193 ? -3.818 28.141 4.98 1 98.88 193 TYR B N 1
ATOM 4563 C CA . TYR B 1 193 ? -3.129 27.094 5.727 1 98.88 193 TYR B CA 1
ATOM 4564 C C . TYR B 1 193 ? -2.076 26.406 4.859 1 98.88 193 TYR B C 1
ATOM 4566 O O . TYR B 1 193 ? -2.355 26.031 3.723 1 98.88 193 TYR B O 1
ATOM 4574 N N . SER B 1 194 ? -0.869 26.25 5.434 1 98.81 194 SER B N 1
ATOM 4575 C CA . SER B 1 194 ? 0.185 25.516 4.738 1 98.81 194 SER B CA 1
ATOM 4576 C C . SER B 1 194 ? 0.896 24.547 5.68 1 98.81 194 SER B C 1
ATOM 4578 O O . SER B 1 194 ? 1.268 24.922 6.797 1 98.81 194 SER B O 1
ATOM 4580 N N . ASP B 1 195 ? 1.129 23.344 5.199 1 98.19 195 ASP B N 1
ATOM 4581 C CA . ASP B 1 195 ? 1.934 22.391 5.957 1 98.19 195 ASP B CA 1
ATOM 4582 C C . ASP B 1 195 ? 3.363 22.344 5.426 1 98.19 195 ASP B C 1
ATOM 4584 O O . ASP B 1 195 ? 4.086 21.375 5.676 1 98.19 195 ASP B O 1
ATOM 4588 N N . VAL B 1 196 ? 3.748 23.281 4.633 1 97.5 196 VAL B N 1
ATOM 4589 C CA . VAL B 1 196 ? 5.09 23.562 4.141 1 97.5 196 VAL B CA 1
ATOM 4590 C C . VAL B 1 196 ? 5.438 22.594 3.008 1 97.5 196 VAL B C 1
ATOM 4592 O O . VAL B 1 196 ? 6.555 22.625 2.48 1 97.5 196 VAL B O 1
ATOM 4595 N N . ARG B 1 197 ? 4.535 21.734 2.656 1 95.5 197 ARG B N 1
ATOM 4596 C CA . ARG B 1 197 ? 4.762 20.922 1.466 1 95.5 197 ARG B CA 1
ATOM 4597 C C . ARG B 1 197 ? 4.605 21.766 0.197 1 95.5 197 ARG B C 1
ATOM 4599 O O . ARG B 1 197 ? 4.051 22.859 0.233 1 95.5 197 ARG B O 1
ATOM 4606 N N . PHE B 1 198 ? 5.168 21.281 -0.895 1 96 198 PHE B N 1
ATOM 4607 C CA . PHE B 1 198 ? 5.164 22.016 -2.156 1 96 198 PHE B CA 1
ATOM 4608 C C . PHE B 1 198 ? 5.75 23.406 -1.977 1 96 198 PHE B C 1
ATOM 4610 O O . PHE B 1 198 ? 5.082 24.406 -2.246 1 96 198 PHE B O 1
ATOM 4617 N N . PRO B 1 199 ? 7 23.438 -1.603 1 95.88 199 PRO B N 1
ATOM 4618 C CA . PRO B 1 199 ? 7.562 24.703 -1.138 1 95.88 199 PRO B CA 1
ATOM 4619 C C . PRO B 1 199 ? 7.418 25.828 -2.166 1 95.88 199 PRO B C 1
ATOM 4621 O O . PRO B 1 199 ? 7.086 26.953 -1.806 1 95.88 199 PRO B O 1
ATOM 4624 N N . GLU B 1 200 ? 7.594 25.562 -3.451 1 96.31 200 GLU B N 1
ATOM 4625 C CA . GLU B 1 200 ? 7.488 26.609 -4.465 1 96.31 200 GLU B CA 1
ATOM 4626 C C . GLU B 1 200 ? 6.047 27.094 -4.625 1 96.31 200 GLU B C 1
ATOM 4628 O O . GLU B 1 200 ? 5.781 28.297 -4.656 1 96.31 200 GLU B O 1
ATOM 4633 N N . THR B 1 201 ? 5.152 26.156 -4.688 1 97.19 201 THR B N 1
ATOM 4634 C CA . THR B 1 201 ? 3.738 26.469 -4.84 1 97.19 201 THR B CA 1
ATOM 4635 C C . THR B 1 201 ? 3.205 27.172 -3.592 1 97.19 201 THR B C 1
ATOM 4637 O O . THR B 1 201 ? 2.475 28.156 -3.691 1 97.19 201 THR B O 1
ATOM 4640 N N . ALA B 1 202 ? 3.59 26.703 -2.455 1 98 202 ALA B N 1
ATOM 4641 C CA . ALA B 1 202 ? 3.158 27.281 -1.191 1 98 202 ALA B CA 1
ATOM 4642 C C . ALA B 1 202 ? 3.609 28.734 -1.08 1 98 202 ALA B C 1
ATOM 4644 O O . ALA B 1 202 ? 2.865 29.594 -0.591 1 98 202 ALA B O 1
ATOM 4645 N N . LEU B 1 203 ? 4.816 28.938 -1.56 1 97.69 203 LEU B N 1
ATOM 4646 C CA . LEU B 1 203 ? 5.363 30.281 -1.484 1 97.69 203 LEU B CA 1
ATOM 4647 C C . LEU B 1 203 ? 4.602 31.234 -2.408 1 97.69 203 LEU B C 1
ATOM 4649 O O . LEU B 1 203 ? 4.309 32.375 -2.037 1 97.69 203 LEU B O 1
ATOM 4653 N N . VAL B 1 204 ? 4.262 30.766 -3.602 1 97.75 204 VAL B N 1
ATOM 4654 C CA . VAL B 1 204 ? 3.496 31.562 -4.547 1 97.75 204 VAL B CA 1
ATOM 4655 C C . VAL B 1 204 ? 2.145 31.938 -3.938 1 97.75 204 VAL B C 1
ATOM 4657 O O . VAL B 1 204 ? 1.722 33.094 -4 1 97.75 204 VAL B O 1
ATOM 4660 N N . ILE B 1 205 ? 1.52 31.047 -3.312 1 98.31 205 ILE B N 1
ATOM 4661 C CA . ILE B 1 205 ? 0.218 31.25 -2.688 1 98.31 205 ILE B CA 1
ATOM 4662 C C . ILE B 1 205 ? 0.353 32.219 -1.523 1 98.31 205 ILE B C 1
ATOM 4664 O O . ILE B 1 205 ? -0.443 33.156 -1.394 1 98.31 205 ILE B O 1
ATOM 4668 N N . ALA B 1 206 ? 1.381 32 -0.732 1 98.38 206 ALA B N 1
ATOM 4669 C CA . ALA B 1 206 ? 1.599 32.844 0.45 1 98.38 206 ALA B CA 1
ATOM 4670 C C . ALA B 1 206 ? 1.856 34.281 0.061 1 98.38 206 ALA B C 1
ATOM 4672 O O . ALA B 1 206 ? 1.343 35.219 0.7 1 98.38 206 ALA B O 1
ATOM 4673 N N . LYS B 1 207 ? 2.646 34.5 -0.951 1 98.25 207 LYS B N 1
ATOM 4674 C CA . LYS B 1 207 ? 2.947 35.844 -1.416 1 98.25 207 LYS B CA 1
ATOM 4675 C C . LYS B 1 207 ? 1.685 36.562 -1.902 1 98.25 207 LYS B C 1
ATOM 4677 O O . LYS B 1 207 ? 1.453 37.719 -1.572 1 98.25 207 LYS B O 1
ATOM 4682 N N . GLU B 1 208 ? 0.926 35.844 -2.65 1 98.25 208 GLU B N 1
ATOM 4683 C CA . GLU B 1 208 ? -0.318 36.438 -3.137 1 98.25 208 GLU B CA 1
ATOM 4684 C C . GLU B 1 208 ? -1.275 36.719 -1.985 1 98.25 208 GLU B C 1
ATOM 4686 O O . GLU B 1 208 ? -1.938 37.781 -1.972 1 98.25 208 GLU B O 1
ATOM 4691 N N . ALA B 1 209 ? -1.401 35.844 -1.058 1 98.56 209 ALA B N 1
ATOM 4692 C CA . ALA B 1 209 ? -2.234 36.062 0.125 1 98.56 209 ALA B CA 1
ATOM 4693 C C . ALA B 1 209 ? -1.791 37.281 0.909 1 98.56 209 ALA B C 1
ATOM 4695 O O . ALA B 1 209 ? -2.623 38.062 1.362 1 98.56 209 ALA B O 1
ATOM 4696 N N . ALA B 1 210 ? -0.51 37.406 1.088 1 98 210 ALA B N 1
ATOM 4697 C CA . ALA B 1 210 ? 0.04 38.562 1.793 1 98 210 ALA B CA 1
ATOM 4698 C C . ALA B 1 210 ? -0.334 39.844 1.09 1 98 210 ALA B C 1
ATOM 4700 O O . ALA B 1 210 ? -0.692 40.844 1.742 1 98 210 ALA B O 1
ATOM 4701 N N . ARG B 1 211 ? -0.254 39.812 -0.178 1 97.62 211 ARG B N 1
ATOM 4702 C CA . ARG B 1 211 ? -0.638 40.969 -0.967 1 97.62 211 ARG B CA 1
ATOM 4703 C C . ARG B 1 211 ? -2.105 41.312 -0.744 1 97.62 211 ARG B C 1
ATOM 4705 O O . ARG B 1 211 ? -2.469 42.5 -0.714 1 97.62 211 ARG B O 1
ATOM 4712 N N . MET B 1 212 ? -2.883 40.375 -0.543 1 98.06 212 MET B N 1
ATOM 4713 C CA . MET B 1 212 ? -4.32 40.531 -0.354 1 98.06 212 MET B CA 1
ATOM 4714 C C . MET B 1 212 ? -4.656 40.719 1.123 1 98.06 212 MET B C 1
ATOM 4716 O O . MET B 1 212 ? -5.832 40.781 1.491 1 98.06 212 MET B O 1
ATOM 4720 N N . GLN B 1 213 ? -3.68 40.594 1.971 1 98.12 213 GLN B N 1
ATOM 4721 C CA . GLN B 1 213 ? -3.795 40.781 3.416 1 98.12 213 GLN B CA 1
ATOM 4722 C C . GLN B 1 213 ? -4.625 39.656 4.039 1 98.12 213 GLN B C 1
ATOM 4724 O O . GLN B 1 213 ? -5.402 39.906 4.969 1 98.12 213 GLN B O 1
ATOM 4729 N N . ILE B 1 214 ? -4.586 38.531 3.48 1 98.69 214 ILE B N 1
ATOM 4730 C CA . ILE B 1 214 ? -5.18 37.312 4.07 1 98.69 214 ILE B CA 1
ATOM 4731 C C . ILE B 1 214 ? -4.18 36.656 5.016 1 98.69 214 ILE B C 1
ATOM 4733 O O . ILE B 1 214 ? -3.053 36.344 4.621 1 98.69 214 ILE B O 1
ATOM 4737 N N . PRO B 1 215 ? -4.523 36.438 6.27 1 98.75 215 PRO B N 1
ATOM 4738 C CA . PRO B 1 215 ? -3.572 35.844 7.211 1 98.75 215 PRO B CA 1
ATOM 4739 C C . PRO B 1 215 ? -3.195 34.406 6.84 1 98.75 215 PRO B C 1
ATOM 4741 O O . PRO B 1 215 ? -3.992 33.719 6.223 1 98.75 215 PRO B O 1
ATOM 4744 N N . ILE B 1 216 ? -1.997 34.031 7.297 1 98.88 216 ILE B N 1
ATOM 4745 C CA . ILE B 1 216 ? -1.429 32.719 6.938 1 98.88 216 ILE B CA 1
ATOM 4746 C C . ILE B 1 216 ? -1.065 31.953 8.203 1 98.88 216 ILE B C 1
ATOM 4748 O O . ILE B 1 216 ? -0.396 32.5 9.094 1 98.88 216 ILE B O 1
ATOM 4752 N N . LEU B 1 217 ? -1.551 30.75 8.281 1 98.94 217 LEU B N 1
ATOM 4753 C CA . LEU B 1 217 ? -1.134 29.812 9.312 1 98.94 217 LEU B CA 1
ATOM 4754 C C . LEU B 1 217 ? -0.201 28.75 8.734 1 98.94 217 LEU B C 1
ATOM 4756 O O . LEU B 1 217 ? -0.54 28.094 7.75 1 98.94 217 LEU B O 1
ATOM 4760 N N . VAL B 1 218 ? 0.988 28.578 9.352 1 98.88 218 VAL B N 1
ATOM 4761 C CA . VAL B 1 218 ? 1.95 27.562 8.93 1 98.88 218 VAL B CA 1
ATOM 4762 C C . VAL B 1 218 ? 2.027 26.453 9.969 1 98.88 218 VAL B C 1
ATOM 4764 O O . VAL B 1 218 ? 2.256 26.703 11.148 1 98.88 218 VAL B O 1
ATOM 4767 N N . ASP B 1 219 ? 1.705 25.266 9.555 1 98.44 219 ASP B N 1
ATOM 4768 C CA . ASP B 1 219 ? 1.897 24.031 10.32 1 98.44 219 ASP B CA 1
ATOM 4769 C C . ASP B 1 219 ? 3.297 23.469 10.102 1 98.44 219 ASP B C 1
ATOM 4771 O O . ASP B 1 219 ? 3.59 22.922 9.039 1 98.44 219 ASP B O 1
ATOM 4775 N N . ALA B 1 220 ? 4.145 23.594 11.117 1 97.44 220 ALA B N 1
ATOM 4776 C CA . ALA B 1 220 ? 5.547 23.219 10.953 1 97.44 220 ALA B CA 1
ATOM 4777 C C . ALA B 1 220 ? 5.922 22.047 11.859 1 97.44 220 ALA B C 1
ATOM 4779 O O . ALA B 1 220 ? 6.141 22.234 13.062 1 97.44 220 ALA B O 1
ATOM 4780 N N . GLU B 1 221 ? 6.129 20.906 11.328 1 92.44 221 GLU B N 1
ATOM 4781 C CA . GLU B 1 221 ? 6.473 19.719 12.094 1 92.44 221 GLU B CA 1
ATOM 4782 C C . GLU B 1 221 ? 7.984 19.562 12.227 1 92.44 221 GLU B C 1
ATOM 4784 O O . GLU B 1 221 ? 8.477 19.109 13.266 1 92.44 221 GLU B O 1
ATOM 4789 N N . ARG B 1 222 ? 8.68 19.875 11.203 1 92.25 222 ARG B N 1
ATOM 4790 C CA . ARG B 1 222 ? 10.133 19.781 11.148 1 92.25 222 ARG B CA 1
ATOM 4791 C C . ARG B 1 222 ? 10.719 20.75 10.125 1 92.25 222 ARG B C 1
ATOM 4793 O O . ARG B 1 222 ? 9.977 21.344 9.336 1 92.25 222 ARG B O 1
ATOM 4800 N N . LYS B 1 223 ? 11.984 20.875 10.203 1 94 223 LYS B N 1
ATOM 4801 C CA . LYS B 1 223 ? 12.648 21.703 9.195 1 94 223 LYS B CA 1
ATOM 4802 C C . LYS B 1 223 ? 12.484 21.109 7.801 1 94 223 LYS B C 1
ATOM 4804 O O . LYS B 1 223 ? 12.57 19.891 7.629 1 94 223 LYS B O 1
ATOM 4809 N N . ARG B 1 224 ? 12.172 21.984 6.91 1 92.81 224 ARG B N 1
ATOM 4810 C CA . ARG B 1 224 ? 12.016 21.578 5.512 1 92.81 224 ARG B CA 1
ATOM 4811 C C . ARG B 1 224 ? 12.375 22.734 4.578 1 92.81 224 ARG B C 1
ATOM 4813 O O . ARG B 1 224 ? 12.43 23.891 4.996 1 92.81 224 ARG B O 1
ATOM 4820 N N . GLU B 1 225 ? 12.57 22.25 3.314 1 94.25 225 GLU B N 1
ATOM 4821 C CA . GLU B 1 225 ? 12.773 23.266 2.285 1 94.25 225 GLU B CA 1
ATOM 4822 C C . GLU B 1 225 ? 11.578 24.219 2.211 1 94.25 225 GLU B C 1
ATOM 4824 O O . GLU B 1 225 ? 10.43 23.797 2.266 1 94.25 225 GLU B O 1
ATOM 4829 N N . GLY B 1 226 ? 11.828 25.5 2.229 1 96.44 226 GLY B N 1
ATOM 4830 C CA . GLY B 1 226 ? 10.797 26.516 2.049 1 96.44 226 GLY B CA 1
ATOM 4831 C C . GLY B 1 226 ? 10.219 27.016 3.357 1 96.44 226 GLY B C 1
ATOM 4832 O O . GLY B 1 226 ? 9.492 28 3.379 1 96.44 226 GLY B O 1
ATOM 4833 N N . LEU B 1 227 ? 10.594 26.406 4.426 1 97.94 227 LEU B N 1
ATOM 4834 C CA . LEU B 1 227 ? 10.008 26.734 5.723 1 97.94 227 LEU B CA 1
ATOM 4835 C C . LEU B 1 227 ? 10.305 28.188 6.094 1 97.94 227 LEU B C 1
ATOM 4837 O O . LEU B 1 227 ? 9.398 28.922 6.496 1 97.94 227 LEU B O 1
ATOM 4841 N N . ASP B 1 228 ? 11.531 28.625 5.914 1 97.94 228 ASP B N 1
ATOM 4842 C CA . ASP 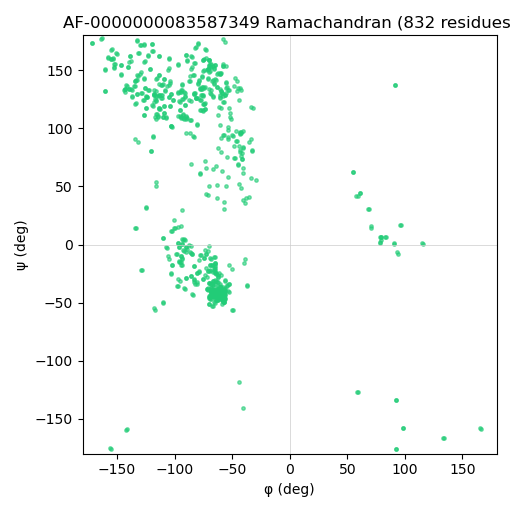B 1 228 ? 11.945 29.969 6.305 1 97.94 228 ASP B CA 1
ATOM 4843 C C . ASP B 1 228 ? 11.164 31.016 5.523 1 97.94 228 ASP B C 1
ATOM 4845 O O . ASP B 1 228 ? 10.727 32.031 6.094 1 97.94 228 ASP B O 1
ATOM 4849 N N . ASP B 1 229 ? 11.047 30.781 4.254 1 97.94 229 ASP B N 1
ATOM 4850 C CA . ASP B 1 229 ? 10.312 31.719 3.412 1 97.94 229 ASP B CA 1
ATOM 4851 C C . ASP B 1 229 ? 8.859 31.844 3.861 1 97.94 229 ASP B C 1
ATOM 4853 O O . ASP B 1 229 ? 8.305 32.938 3.893 1 97.94 229 ASP B O 1
ATOM 4857 N N . LEU B 1 230 ? 8.258 30.781 4.215 1 98.5 230 LEU B N 1
ATOM 4858 C CA . LEU B 1 230 ? 6.871 30.781 4.656 1 98.5 230 LEU B CA 1
ATOM 4859 C C . LEU B 1 230 ? 6.738 31.422 6.035 1 98.5 230 LEU B C 1
ATOM 4861 O O . LEU B 1 230 ? 5.773 32.125 6.301 1 98.5 230 LEU B O 1
ATOM 4865 N N . PHE B 1 231 ? 7.707 31.141 6.871 1 98.5 231 PHE B N 1
ATOM 4866 C CA . PHE B 1 231 ? 7.723 31.75 8.203 1 98.5 231 PHE B CA 1
ATOM 4867 C C . PHE B 1 231 ? 7.711 33.25 8.102 1 98.5 231 PHE B C 1
ATOM 4869 O O . PHE B 1 231 ? 7.02 33.938 8.867 1 98.5 231 PHE B O 1
ATOM 4876 N N . ASN B 1 232 ? 8.398 33.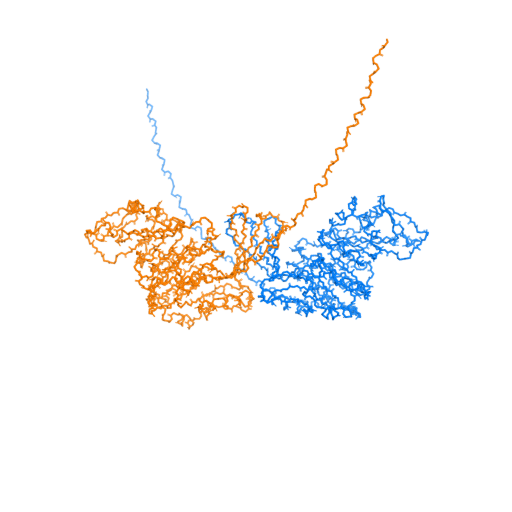781 7.195 1 98.31 232 ASN B N 1
ATOM 4877 C CA . ASN B 1 232 ? 8.508 35.219 7.043 1 98.31 232 ASN B CA 1
ATOM 4878 C C . ASN B 1 232 ? 7.164 35.844 6.672 1 98.31 232 ASN B C 1
ATOM 4880 O O . ASN B 1 232 ? 6.949 37.031 6.879 1 98.31 232 ASN B O 1
ATOM 4884 N N . LEU B 1 233 ? 6.27 35.031 6.164 1 98.44 233 LEU B N 1
ATOM 4885 C CA . LEU B 1 233 ? 4.969 35.531 5.73 1 98.44 233 LEU B CA 1
ATOM 4886 C C . LEU B 1 233 ? 3.869 35.094 6.691 1 98.44 233 LEU B C 1
ATOM 4888 O O . LEU B 1 233 ? 2.713 35.5 6.543 1 98.44 233 LEU B O 1
ATOM 4892 N N . ALA B 1 234 ? 4.207 34.344 7.688 1 98.81 234 ALA B N 1
ATOM 4893 C CA . ALA B 1 234 ? 3.225 33.719 8.555 1 98.81 234 ALA B CA 1
ATOM 4894 C C . ALA B 1 234 ? 2.686 34.688 9.594 1 98.81 234 ALA B C 1
ATOM 4896 O O . ALA B 1 234 ? 3.438 35.5 10.148 1 98.81 234 ALA B O 1
ATOM 4897 N N . ASN B 1 235 ? 1.401 34.625 9.828 1 98.75 235 ASN B N 1
ATOM 4898 C CA . ASN B 1 235 ? 0.763 35.344 10.938 1 98.75 235 ASN B CA 1
ATOM 4899 C C . ASN B 1 235 ? 0.585 34.438 12.148 1 98.75 235 ASN B C 1
ATOM 4901 O O . ASN B 1 235 ? 0.555 34.906 13.289 1 98.75 235 ASN B O 1
ATOM 4905 N N . TYR B 1 236 ? 0.425 33.188 11.891 1 98.88 236 TYR B N 1
ATOM 4906 C CA . TYR B 1 236 ? 0.261 32.156 12.906 1 98.88 236 TYR B CA 1
ATOM 4907 C C . TYR B 1 236 ? 1.148 30.953 12.602 1 98.88 236 TYR B C 1
ATOM 4909 O O . TYR B 1 236 ? 1.302 30.562 11.438 1 98.88 236 TYR B O 1
ATOM 4917 N N . VAL B 1 237 ? 1.746 30.328 13.641 1 98.81 237 VAL B N 1
ATOM 4918 C CA . VAL B 1 237 ? 2.525 29.109 13.484 1 98.81 237 VAL B CA 1
ATOM 4919 C C . VAL B 1 237 ? 2.109 28.094 14.539 1 98.81 237 VAL B C 1
ATOM 4921 O O . VAL B 1 237 ? 1.922 28.438 15.703 1 98.81 237 VAL B O 1
ATOM 4924 N N . VAL B 1 238 ? 1.835 26.938 14.141 1 98.81 238 VAL B N 1
ATOM 4925 C CA . VAL B 1 238 ? 1.711 25.781 15.023 1 98.81 238 VAL B CA 1
ATOM 4926 C C . VAL B 1 238 ? 2.836 24.797 14.734 1 98.81 238 VAL B C 1
ATOM 4928 O O . VAL B 1 238 ? 3.078 24.438 13.578 1 98.81 238 VAL B O 1
ATOM 4931 N N . CYS B 1 239 ? 3.533 24.406 15.797 1 97.62 239 CYS B N 1
ATOM 4932 C CA . CYS B 1 239 ? 4.695 23.531 15.633 1 97.62 239 CYS B CA 1
ATOM 4933 C C . CYS B 1 239 ? 4.566 22.281 16.5 1 97.62 239 CYS B C 1
ATOM 4935 O O . CYS B 1 239 ? 3.883 22.297 17.531 1 97.62 239 CYS B O 1
ATOM 4937 N N . SER B 1 240 ? 5.336 21.266 16.031 1 95.75 240 SER B N 1
ATOM 4938 C CA . SER B 1 240 ? 5.559 20.109 16.891 1 95.75 240 SER B CA 1
ATOM 4939 C C . SER B 1 240 ? 6.684 20.375 17.891 1 95.75 240 SER B C 1
ATOM 4941 O O . SER B 1 240 ? 7.441 21.344 17.734 1 95.75 240 SER B O 1
ATOM 4943 N N . GLU B 1 241 ? 6.824 19.547 18.797 1 96.31 241 GLU B N 1
ATOM 4944 C CA . GLU B 1 241 ? 7.602 19.734 20.016 1 96.31 241 GLU B CA 1
ATOM 4945 C C . GLU B 1 241 ? 9.055 20.094 19.688 1 96.31 241 GLU B C 1
ATOM 4947 O O . GLU B 1 241 ? 9.633 20.984 20.312 1 96.31 241 GLU B O 1
ATOM 4952 N N . LYS B 1 242 ? 9.617 19.547 18.703 1 95.88 242 LYS B N 1
ATOM 4953 C CA . LYS B 1 242 ? 11.062 19.656 18.5 1 95.88 242 LYS B CA 1
ATOM 4954 C C . LYS B 1 242 ? 11.406 20.812 17.562 1 95.88 242 LYS B C 1
ATOM 4956 O O . LYS B 1 242 ? 12.547 21.266 17.531 1 95.88 242 LYS B O 1
ATOM 4961 N N . LEU B 1 243 ? 10.469 21.328 16.859 1 97.25 243 LEU B N 1
ATOM 4962 C CA . LEU B 1 243 ? 10.766 22.25 15.766 1 97.25 243 LEU B CA 1
ATOM 4963 C C . LEU B 1 243 ? 11.289 23.578 16.297 1 97.25 243 LEU B C 1
ATOM 4965 O O . LEU B 1 243 ? 12.273 24.125 15.789 1 97.25 243 LEU B O 1
ATOM 4969 N N . PRO B 1 244 ? 10.68 24.203 17.359 1 98.25 244 PRO B N 1
ATOM 4970 C CA . PRO B 1 244 ? 11.125 25.531 17.781 1 98.25 244 PRO B CA 1
ATOM 4971 C C . PRO B 1 244 ? 12.609 25.578 18.156 1 98.25 244 PRO B C 1
ATOM 4973 O O . PRO B 1 244 ? 13.336 26.453 17.703 1 98.25 244 PRO B O 1
ATOM 4976 N N . GLN B 1 245 ? 12.984 24.578 18.891 1 97.75 245 GLN B N 1
ATOM 4977 C CA . GLN B 1 245 ? 14.383 24.547 19.297 1 97.75 245 GLN B CA 1
ATOM 4978 C C . GLN B 1 245 ? 15.289 24.203 18.109 1 97.75 245 GLN B C 1
ATOM 4980 O O . GLN B 1 245 ? 16.406 24.719 18 1 97.75 245 GLN B O 1
ATOM 4985 N N . ALA B 1 246 ? 14.82 23.344 17.328 1 97.44 246 ALA B N 1
ATOM 4986 C CA . ALA B 1 246 ? 15.609 22.984 16.156 1 97.44 246 ALA B CA 1
ATOM 4987 C C . ALA B 1 246 ? 15.805 24.172 15.234 1 97.44 246 ALA B C 1
ATOM 4989 O O . ALA B 1 246 ? 16.875 24.344 14.648 1 97.44 246 ALA B O 1
ATOM 4990 N N . TRP B 1 247 ? 14.82 25 15.133 1 97.75 247 TRP B N 1
ATOM 4991 C CA . TRP B 1 247 ? 14.852 26.125 14.195 1 97.75 247 TRP B CA 1
ATOM 4992 C C . TRP B 1 247 ? 15.609 27.297 14.781 1 97.75 247 TRP B C 1
ATOM 4994 O O . TRP B 1 247 ? 16.344 27.984 14.07 1 97.75 247 TRP B O 1
ATOM 5004 N N . THR B 1 248 ? 15.547 27.531 16.109 1 98 248 THR B N 1
ATOM 5005 C CA . THR B 1 248 ? 16.078 28.734 16.703 1 98 248 THR B CA 1
ATOM 5006 C C . THR B 1 248 ? 17.422 28.453 17.391 1 98 248 THR B C 1
ATOM 5008 O O . THR B 1 248 ? 18.172 29.375 17.719 1 98 248 THR B O 1
ATOM 5011 N N . ALA B 1 249 ? 17.625 27.25 17.781 1 97 249 ALA B N 1
ATOM 5012 C CA . ALA B 1 249 ? 18.781 26.828 18.562 1 97 249 ALA B CA 1
ATOM 5013 C C . ALA B 1 249 ? 18.703 27.359 19.984 1 97 249 ALA B C 1
ATOM 5015 O O . ALA B 1 249 ? 19.719 27.422 20.672 1 97 249 ALA B O 1
ATOM 5016 N N . ALA B 1 250 ? 17.547 27.797 20.406 1 97.25 250 ALA B N 1
ATOM 5017 C CA . ALA B 1 250 ? 17.359 28.25 21.781 1 97.25 250 ALA B CA 1
ATOM 5018 C C . ALA B 1 250 ? 17.406 27.078 22.766 1 97.25 250 ALA B C 1
ATOM 5020 O O . ALA B 1 250 ? 17.156 25.938 22.375 1 97.25 250 ALA B O 1
ATOM 5021 N N . PRO B 1 251 ? 17.75 27.281 23.969 1 96.44 251 PRO B N 1
ATOM 5022 C CA . PRO B 1 251 ? 18.016 26.188 24.906 1 96.44 251 PRO B CA 1
ATOM 5023 C C . PRO B 1 251 ? 16.734 25.578 25.469 1 96.44 251 PRO B C 1
ATOM 5025 O O . PRO B 1 251 ? 16.766 24.469 26.016 1 96.44 251 PRO B O 1
ATOM 5028 N N . SER B 1 252 ? 15.625 26.375 25.453 1 97.81 252 SER B N 1
ATOM 5029 C CA . SER B 1 252 ? 14.352 25.891 25.984 1 97.81 252 SER B CA 1
ATOM 5030 C C . SER B 1 252 ? 13.211 26.156 25.016 1 97.81 252 SER B C 1
ATOM 5032 O O . SER B 1 252 ? 13.352 26.953 24.078 1 97.81 252 SER B O 1
ATOM 5034 N N . ILE B 1 253 ? 12.102 25.5 25.25 1 98.06 253 ILE B N 1
ATOM 5035 C CA . ILE B 1 253 ? 10.938 25.656 24.375 1 98.06 253 ILE B CA 1
ATOM 5036 C C . ILE B 1 253 ? 10.406 27.094 24.5 1 98.06 253 ILE B C 1
ATOM 5038 O O . ILE B 1 253 ? 10.094 27.719 23.484 1 98.06 253 ILE B O 1
ATOM 5042 N N . ALA B 1 254 ? 10.328 27.656 25.719 1 98.12 254 ALA B N 1
ATOM 5043 C CA . ALA B 1 254 ? 9.797 29 25.938 1 98.12 254 ALA B CA 1
ATOM 5044 C C . ALA B 1 254 ? 10.68 30.047 25.266 1 98.12 254 ALA B C 1
ATOM 5046 O O . ALA B 1 254 ? 10.172 30.953 24.594 1 98.12 254 ALA B O 1
ATOM 5047 N N . SER B 1 255 ? 11.953 29.891 25.5 1 98.5 255 SER B N 1
ATOM 5048 C CA . SER B 1 255 ? 12.867 30.844 24.875 1 98.5 255 SER B CA 1
ATOM 5049 C C . SER B 1 255 ? 12.859 30.688 23.344 1 98.5 255 SER B C 1
ATOM 5051 O O . SER B 1 255 ? 13.055 31.672 22.625 1 98.5 255 SER B O 1
ATOM 5053 N N . ALA B 1 256 ? 12.641 29.5 22.859 1 98.75 256 ALA B N 1
ATOM 5054 C CA . ALA B 1 256 ? 12.539 29.266 21.422 1 98.75 256 ALA B CA 1
ATOM 5055 C C . ALA B 1 256 ? 11.312 29.969 20.844 1 98.75 256 ALA B C 1
ATOM 5057 O O . ALA B 1 256 ? 11.391 30.578 19.781 1 98.75 256 ALA B O 1
ATOM 5058 N N . LEU B 1 257 ? 10.211 29.859 21.531 1 98.75 257 LEU B N 1
ATOM 5059 C CA . LEU B 1 257 ? 9.008 30.547 21.078 1 98.75 257 LEU B CA 1
ATOM 5060 C C . LEU B 1 257 ? 9.211 32.062 21.062 1 98.75 257 LEU B C 1
ATOM 5062 O O . LEU B 1 257 ? 8.781 32.719 20.125 1 98.75 257 LEU B O 1
ATOM 5066 N N . LEU B 1 258 ? 9.836 32.562 22.062 1 98.44 258 LEU B N 1
ATOM 5067 C CA . LEU B 1 258 ? 10.156 34 22.109 1 98.44 258 LEU B CA 1
ATOM 5068 C C . LEU B 1 258 ? 11.039 34.375 20.938 1 98.44 258 LEU B C 1
ATOM 5070 O O . LEU B 1 258 ? 10.797 35.406 20.281 1 98.44 258 LEU B O 1
ATOM 5074 N N . SER B 1 259 ? 12.039 33.562 20.719 1 98.62 259 SER B N 1
ATOM 5075 C CA . SER B 1 259 ? 12.945 33.812 19.609 1 98.62 259 SER B CA 1
ATOM 5076 C C . SER B 1 259 ? 12.195 33.875 18.281 1 98.62 259 SER B C 1
ATOM 5078 O O . SER B 1 259 ? 12.508 34.688 17.422 1 98.62 259 SER B O 1
ATOM 5080 N N . MET B 1 260 ? 11.242 33 18.109 1 98.69 260 MET B N 1
ATOM 5081 C CA . MET B 1 260 ? 10.445 32.969 16.891 1 98.69 260 MET B CA 1
ATOM 5082 C C . MET B 1 260 ? 9.68 34.281 16.719 1 98.69 260 MET B C 1
ATOM 5084 O O . MET B 1 260 ? 9.68 34.875 15.641 1 98.69 260 MET B O 1
ATOM 5088 N N . LEU B 1 261 ? 9.078 34.781 17.797 1 98.19 261 LEU B N 1
ATOM 5089 C CA . LEU B 1 261 ? 8.344 36.031 17.703 1 98.19 261 LEU B CA 1
ATOM 5090 C C . LEU B 1 261 ? 9.281 37.219 17.422 1 98.19 261 LEU B C 1
ATOM 5092 O O . LEU B 1 261 ? 8.922 38.125 16.688 1 98.19 261 LEU B O 1
ATOM 5096 N N . VAL B 1 262 ? 10.453 37.125 17.984 1 97.56 262 VAL B N 1
ATOM 5097 C CA . VAL B 1 262 ? 11.422 38.188 17.766 1 97.56 262 VAL B CA 1
ATOM 5098 C C . VAL B 1 262 ? 11.875 38.219 16.312 1 97.56 262 VAL B C 1
ATOM 5100 O O . VAL B 1 262 ? 11.977 39.281 15.695 1 97.56 262 VAL B O 1
ATOM 5103 N N . ARG B 1 263 ? 12.07 37.125 15.758 1 98.06 263 ARG B N 1
ATOM 5104 C CA . ARG B 1 263 ? 12.633 36.969 14.422 1 98.06 263 ARG B CA 1
ATOM 5105 C C . ARG B 1 263 ? 11.57 37.188 13.352 1 98.06 263 ARG B C 1
ATOM 5107 O O . ARG B 1 263 ? 11.883 37.5 12.203 1 98.06 263 ARG B O 1
ATOM 5114 N N . LEU B 1 264 ? 10.336 36.969 13.734 1 98.19 264 LEU B N 1
ATOM 5115 C CA . LEU B 1 264 ? 9.234 37.031 12.781 1 98.19 264 LEU B CA 1
ATOM 5116 C C . LEU B 1 264 ? 8.242 38.125 13.18 1 98.19 264 LEU B C 1
ATOM 5118 O O . LEU B 1 264 ? 7.238 37.844 13.836 1 98.19 264 LEU B O 1
ATOM 5122 N N . PRO B 1 265 ? 8.391 39.281 12.688 1 95.56 265 PRO B N 1
ATOM 5123 C CA . PRO B 1 265 ? 7.625 40.406 13.172 1 95.56 265 PRO B CA 1
ATOM 5124 C C . PRO B 1 265 ? 6.141 40.344 12.828 1 95.56 265 PRO B C 1
ATOM 5126 O O . PRO B 1 265 ? 5.309 40.938 13.508 1 95.56 265 PRO B O 1
ATOM 5129 N N . LYS B 1 266 ? 5.777 39.594 11.812 1 96.56 266 LYS B N 1
ATOM 5130 C CA . LYS B 1 266 ? 4.379 39.5 11.406 1 96.56 266 LYS B CA 1
ATOM 5131 C C . LYS B 1 266 ? 3.639 38.438 12.227 1 96.56 266 LYS B C 1
ATOM 5133 O O . LYS B 1 266 ? 2.408 38.375 12.203 1 96.56 266 LYS B O 1
ATOM 5138 N N . LEU B 1 267 ? 4.371 37.719 12.984 1 98.25 267 LEU B N 1
ATOM 5139 C CA . LEU B 1 267 ? 3.801 36.594 13.711 1 98.25 267 LEU B CA 1
ATOM 5140 C C . LEU B 1 267 ? 2.971 37.062 14.898 1 98.25 267 LEU B C 1
ATOM 5142 O O . LEU B 1 267 ? 3.486 37.75 15.789 1 98.25 267 LEU B O 1
ATOM 5146 N N . LYS B 1 268 ? 1.711 36.688 14.875 1 98.19 268 LYS B N 1
ATOM 5147 C CA . LYS B 1 268 ? 0.795 37.062 15.945 1 98.19 268 LYS B CA 1
ATOM 5148 C C . LYS B 1 268 ? 0.891 36.062 17.109 1 98.19 268 LYS B C 1
ATOM 5150 O O . LYS B 1 268 ? 0.843 36.469 18.281 1 98.19 268 LYS B O 1
ATOM 5155 N N . PHE B 1 269 ? 0.96 34.812 16.812 1 98.5 269 PHE B N 1
ATOM 5156 C CA . PHE B 1 269 ? 1.24 33.844 17.859 1 98.5 269 PHE B CA 1
ATOM 5157 C C . PHE B 1 269 ? 1.918 32.594 17.297 1 98.5 269 PHE B C 1
ATOM 5159 O O . PHE B 1 269 ? 1.873 32.375 16.078 1 98.5 269 PHE B O 1
ATOM 5166 N N . VAL B 1 270 ? 2.572 31.875 18.188 1 98.88 270 VAL B N 1
ATOM 5167 C CA . VAL B 1 270 ? 3.133 30.547 17.922 1 98.88 270 VAL B CA 1
ATOM 5168 C C . VAL B 1 270 ? 2.678 29.562 18.984 1 98.88 270 VAL B C 1
ATOM 5170 O O . VAL B 1 270 ? 2.621 29.906 20.172 1 98.88 270 VAL B O 1
ATOM 5173 N N . ILE B 1 271 ? 2.201 28.453 18.531 1 98.94 271 ILE B N 1
ATOM 5174 C CA . ILE B 1 271 ? 1.812 27.359 19.422 1 98.94 271 ILE B CA 1
ATOM 5175 C C . ILE B 1 271 ? 2.742 26.156 19.203 1 98.94 271 ILE B C 1
ATOM 5177 O O . ILE B 1 271 ? 3.08 25.828 18.062 1 98.94 271 ILE B O 1
ATOM 5181 N N . VAL B 1 272 ? 3.172 25.5 20.281 1 98.81 272 VAL B N 1
ATOM 5182 C CA . VAL B 1 272 ? 3.867 24.219 20.203 1 98.81 272 VAL B CA 1
ATOM 5183 C C . VAL B 1 272 ? 3.037 23.141 20.906 1 98.81 272 VAL B C 1
ATOM 5185 O O . VAL B 1 272 ? 2.564 23.359 22.031 1 98.81 272 VAL B O 1
ATOM 5188 N N . THR B 1 273 ? 2.742 22.078 20.188 1 98.19 273 THR B N 1
ATOM 5189 C CA . THR B 1 273 ? 2.045 20.953 20.781 1 98.19 273 THR B CA 1
ATOM 5190 C C . THR B 1 273 ? 3.037 19.984 21.422 1 98.19 273 THR B C 1
ATOM 5192 O O . THR B 1 273 ? 4.117 19.75 20.875 1 98.19 273 THR B O 1
ATOM 5195 N N . LEU B 1 274 ? 2.666 19.453 22.562 1 97.06 274 LEU B N 1
ATOM 5196 C CA . LEU B 1 274 ? 3.555 18.594 23.344 1 97.06 274 LEU B CA 1
ATOM 5197 C C . LEU B 1 274 ? 2.908 17.25 23.641 1 97.06 274 LEU B C 1
ATOM 5199 O O . LEU B 1 274 ? 3.09 16.688 24.719 1 97.06 274 LEU B O 1
ATOM 5203 N N . GLY B 1 275 ? 2.076 16.781 22.719 1 93.81 275 GLY B N 1
ATOM 5204 C CA . GLY B 1 275 ? 1.392 15.523 22.922 1 93.81 275 GLY B CA 1
ATOM 5205 C C . GLY B 1 275 ? 0.526 15.5 24.172 1 93.81 275 GLY B C 1
ATOM 5206 O O . GLY B 1 275 ? -0.303 16.391 24.375 1 93.81 275 GLY B O 1
ATOM 5207 N N . GLU B 1 276 ? 0.77 14.461 25.016 1 93.94 276 GLU B N 1
ATOM 5208 C CA . GLU B 1 276 ? -0.021 14.289 26.234 1 93.94 276 GLU B CA 1
ATOM 5209 C C . GLU B 1 276 ? 0.272 15.398 27.234 1 93.94 276 GLU B C 1
ATOM 5211 O O . GLU B 1 276 ? -0.48 15.586 28.203 1 93.94 276 GLU B O 1
ATOM 5216 N N . ASN B 1 277 ? 1.339 16.172 27 1 95.62 277 ASN B N 1
ATOM 5217 C CA . ASN B 1 277 ? 1.711 17.266 27.906 1 95.62 277 ASN B CA 1
ATOM 5218 C C . ASN B 1 277 ? 1.057 18.578 27.5 1 95.62 277 ASN B C 1
ATOM 5220 O O . ASN B 1 277 ? 1.367 19.625 28.062 1 95.62 277 ASN B O 1
ATOM 5224 N N . GLY B 1 278 ? 0.198 18.547 26.469 1 97.62 278 GLY B N 1
ATOM 5225 C CA . GLY B 1 278 ? -0.583 19.719 26.094 1 97.62 278 GLY B CA 1
ATOM 5226 C C . GLY B 1 278 ? 0.094 20.578 25.047 1 97.62 278 GLY B C 1
ATOM 5227 O O . GLY B 1 278 ? 0.5 20.078 24 1 97.62 278 GLY B O 1
ATOM 5228 N N . CYS B 1 279 ? 0.052 21.922 25.375 1 98.62 279 CYS B N 1
ATOM 5229 C CA . CYS B 1 279 ? 0.63 22.859 24.422 1 98.62 279 CYS B CA 1
ATOM 5230 C C . CYS B 1 279 ? 0.998 24.172 25.109 1 98.62 279 CYS B C 1
ATOM 5232 O O . CYS B 1 279 ? 0.588 24.422 26.25 1 98.62 279 CYS B O 1
ATOM 5234 N N . ILE B 1 280 ? 1.861 24.922 24.469 1 98.81 280 ILE B N 1
ATOM 5235 C CA . ILE B 1 280 ? 2.27 26.266 24.891 1 98.81 280 ILE B CA 1
ATOM 5236 C C . ILE B 1 280 ? 2.055 27.25 23.75 1 98.81 280 ILE B C 1
ATOM 5238 O O . ILE B 1 280 ? 2.357 26.953 22.594 1 98.81 280 ILE B O 1
ATOM 5242 N N . MET B 1 281 ? 1.479 28.375 24.141 1 98.81 281 MET B N 1
ATOM 5243 C CA . MET B 1 281 ? 1.277 29.453 23.172 1 98.81 281 MET B CA 1
ATOM 5244 C C . MET B 1 281 ? 1.954 30.734 23.625 1 98.81 281 MET B C 1
ATOM 5246 O O . MET B 1 281 ? 1.906 31.078 24.812 1 98.81 281 MET B O 1
ATOM 5250 N N . LEU B 1 282 ? 2.65 31.359 22.766 1 98.31 282 LEU B N 1
ATOM 5251 C CA . LEU B 1 282 ? 3.098 32.719 22.953 1 98.31 282 LEU B CA 1
ATOM 5252 C C . LEU B 1 282 ? 2.428 33.656 21.953 1 98.31 282 LEU B C 1
ATOM 5254 O O . LEU B 1 282 ? 2.596 33.5 20.75 1 98.31 282 LEU B O 1
ATOM 5258 N N . GLU B 1 283 ? 1.674 34.562 22.5 1 97.44 283 GLU B N 1
ATOM 5259 C CA . GLU B 1 283 ? 0.922 35.531 21.688 1 97.44 283 GLU B CA 1
ATOM 5260 C C . GLU B 1 283 ? 1.521 36.938 21.797 1 97.44 283 GLU B C 1
ATOM 5262 O O . GLU B 1 283 ? 1.796 37.406 22.906 1 97.44 283 GLU B O 1
ATOM 5267 N N . ARG B 1 284 ? 1.682 37.531 20.641 1 95.69 284 ARG B N 1
ATOM 5268 C CA . ARG B 1 284 ? 2.176 38.906 20.594 1 95.69 284 ARG B CA 1
ATOM 5269 C C . ARG B 1 284 ? 1.079 39.906 20.969 1 95.69 284 ARG B C 1
ATOM 5271 O O . ARG B 1 284 ? -0.063 39.781 20.516 1 95.69 284 ARG B O 1
ATOM 5278 N N . ASN B 1 285 ? 1.457 40.844 21.844 1 90 285 ASN B N 1
ATOM 5279 C CA . ASN B 1 285 ? 0.558 41.969 22.141 1 90 285 ASN B CA 1
ATOM 5280 C C . ASN B 1 285 ? 0.883 43.188 21.281 1 90 285 ASN B C 1
ATOM 5282 O O . ASN B 1 285 ? 2.041 43.594 21.203 1 90 285 ASN B O 1
ATOM 5286 N N . THR B 1 286 ? 0.007 43.719 20.531 1 78.5 286 THR B N 1
ATOM 5287 C CA . THR B 1 286 ? 0.251 44.844 19.609 1 78.5 286 THR B CA 1
ATOM 5288 C C . THR B 1 286 ? 0.455 46.125 20.359 1 78.5 286 THR B C 1
ATOM 5290 O O . THR B 1 286 ? 1.099 47.062 19.859 1 78.5 286 THR B O 1
ATOM 5293 N N . SER B 1 287 ? -0.083 46.25 21.469 1 75.25 287 SER B N 1
ATOM 5294 C CA . SER B 1 287 ? 0.068 47.5 22.188 1 75.25 287 SER B CA 1
ATOM 5295 C C . SER B 1 287 ? 1.236 47.438 23.172 1 75.25 287 SER B C 1
ATOM 5297 O O . SER B 1 287 ? 1.325 46.531 23.969 1 75.25 287 SER B O 1
ATOM 5299 N N . GLU B 1 288 ? 2.191 48.188 22.75 1 69.19 288 GLU B N 1
ATOM 5300 C CA . GLU B 1 288 ? 3.324 48.281 23.656 1 69.19 288 GLU B CA 1
ATOM 5301 C C . GLU B 1 288 ? 3.004 49.156 24.859 1 69.19 288 GLU B C 1
ATOM 5303 O O . GLU B 1 288 ? 2.314 50.156 24.719 1 69.19 288 GLU B O 1
ATOM 5308 N N . ASP B 1 289 ? 3.121 48.562 25.969 1 70.56 289 ASP B N 1
ATOM 5309 C CA . ASP B 1 289 ? 3.057 49.344 27.188 1 70.56 289 ASP B CA 1
ATOM 5310 C C . ASP B 1 289 ? 4.449 49.562 27.781 1 70.56 289 ASP B C 1
ATOM 5312 O O . ASP B 1 289 ? 5.066 48.625 28.281 1 70.56 289 ASP B O 1
ATOM 5316 N N . PRO B 1 290 ? 4.91 50.719 27.547 1 70.38 290 PRO B N 1
ATOM 5317 C CA . PRO B 1 290 ? 6.25 50.969 28.078 1 70.38 290 PRO B CA 1
ATOM 5318 C C . PRO B 1 290 ? 6.371 50.656 29.562 1 70.38 290 PRO B C 1
ATOM 5320 O O . PRO B 1 290 ? 7.48 50.438 30.062 1 70.38 290 PRO B O 1
ATOM 5323 N N . GLU B 1 291 ? 5.266 50.562 30.219 1 74.69 291 GLU B N 1
ATOM 5324 C CA . GLU B 1 291 ? 5.309 50.344 31.656 1 74.69 291 GLU B CA 1
ATOM 5325 C C . GLU B 1 291 ? 5.137 48.844 31.969 1 74.69 291 GLU B C 1
ATOM 5327 O O . GLU B 1 291 ? 5.074 48.469 33.156 1 74.69 291 GLU B O 1
ATOM 5332 N N . ALA B 1 292 ? 5.32 48.094 30.891 1 80.62 292 ALA B N 1
ATOM 5333 C CA . ALA B 1 292 ? 5.094 46.656 31.109 1 80.62 292 ALA B CA 1
ATOM 5334 C C . ALA B 1 292 ? 6.238 46.031 31.906 1 80.62 292 ALA B C 1
ATOM 5336 O O . ALA B 1 292 ? 7.406 46.375 31.688 1 80.62 292 ALA B O 1
ATOM 5337 N N . GLU B 1 293 ? 5.883 45.25 32.844 1 85.38 293 GLU B N 1
ATOM 5338 C CA . GLU B 1 293 ? 6.871 44.5 33.625 1 85.38 293 GLU B CA 1
ATOM 5339 C C . GLU B 1 293 ? 7.594 43.469 32.781 1 85.38 293 GLU B C 1
ATOM 5341 O O . GLU B 1 293 ? 6.973 42.812 31.922 1 85.38 293 GLU B O 1
ATOM 5346 N N . GLU B 1 294 ? 8.852 43.375 32.969 1 89.81 294 GLU B N 1
ATOM 5347 C CA . GLU B 1 294 ? 9.656 42.406 32.25 1 89.81 294 GLU B CA 1
ATOM 5348 C C . GLU B 1 294 ? 9.766 41.094 33 1 89.81 294 GLU B C 1
ATOM 5350 O O . GLU B 1 294 ? 9.969 41.094 34.219 1 89.81 294 GLU B O 1
ATOM 5355 N N . MET B 1 295 ? 9.516 40.031 32.344 1 92.75 295 MET B N 1
ATOM 5356 C CA . MET B 1 295 ? 9.602 38.719 32.969 1 92.75 295 MET B CA 1
ATOM 5357 C C . MET B 1 295 ? 10.352 37.719 32.062 1 92.75 295 MET B C 1
ATOM 5359 O O . MET B 1 295 ? 10.164 37.719 30.844 1 92.75 295 MET B O 1
ATOM 5363 N N . ASP B 1 296 ? 11.133 36.938 32.75 1 96 296 ASP B N 1
ATOM 5364 C CA . ASP B 1 296 ? 11.805 35.875 32.031 1 96 296 ASP B CA 1
ATOM 5365 C C . ASP B 1 296 ? 10.812 34.812 31.578 1 96 296 ASP B C 1
ATOM 5367 O O . ASP B 1 296 ? 10.031 34.281 32.375 1 96 296 ASP B O 1
ATOM 5371 N N . VAL B 1 297 ? 10.906 34.5 30.359 1 97.56 297 VAL B N 1
ATOM 5372 C CA . VAL B 1 297 ? 9.859 33.656 29.766 1 97.56 297 VAL B CA 1
ATOM 5373 C C . VAL B 1 297 ? 9.922 32.25 30.359 1 97.56 297 VAL B C 1
ATOM 5375 O O . VAL B 1 297 ? 8.891 31.609 30.531 1 97.56 297 VAL B O 1
ATOM 5378 N N . ASP B 1 298 ? 11.102 31.719 30.641 1 97.88 298 ASP B N 1
ATOM 5379 C CA . ASP B 1 298 ? 11.242 30.391 31.234 1 97.88 298 ASP B CA 1
ATOM 5380 C C . ASP B 1 298 ? 10.656 30.359 32.625 1 97.88 298 ASP B C 1
ATOM 5382 O O . ASP B 1 298 ? 9.961 29.422 33 1 97.88 298 ASP B O 1
ATOM 5386 N N . SER B 1 299 ? 10.969 31.391 33.375 1 96.44 299 SER B N 1
ATOM 5387 C CA . SER B 1 299 ? 10.438 31.5 34.719 1 96.44 299 SER B CA 1
ATOM 5388 C C . SER B 1 299 ? 8.914 31.609 34.719 1 96.44 299 SER B C 1
ATOM 5390 O O . SER B 1 299 ? 8.242 31.031 35.562 1 96.44 299 SER B O 1
ATOM 5392 N N . LEU B 1 300 ? 8.484 32.406 33.812 1 95.25 300 LEU B N 1
ATOM 5393 C CA . LEU B 1 300 ? 7.035 32.562 33.688 1 95.25 300 LEU B CA 1
ATOM 5394 C C . LEU B 1 300 ? 6.371 31.234 33.344 1 95.25 300 LEU B C 1
ATOM 5396 O O . LEU B 1 300 ? 5.332 30.891 33.906 1 95.25 300 LEU B O 1
ATOM 5400 N N . LEU B 1 301 ? 6.938 30.469 32.406 1 97.38 301 LEU B N 1
ATOM 5401 C CA . LEU B 1 301 ? 6.375 29.188 32.031 1 97.38 301 LEU B CA 1
ATOM 5402 C C . LEU B 1 301 ? 6.305 28.234 33.219 1 97.38 301 LEU B C 1
ATOM 5404 O O . LEU B 1 301 ? 5.297 27.562 33.438 1 97.38 301 LEU B O 1
ATOM 5408 N N . GLU B 1 302 ? 7.355 28.188 33.969 1 96.56 302 GLU B N 1
ATOM 5409 C CA . GLU B 1 302 ? 7.383 27.328 35.156 1 96.56 302 GLU B CA 1
ATOM 5410 C C . GLU B 1 302 ? 6.289 27.719 36.156 1 96.56 302 GLU B C 1
ATOM 5412 O O . GLU B 1 302 ? 5.645 26.844 36.75 1 96.56 302 GLU B O 1
ATOM 5417 N N . SER B 1 303 ? 6.148 29 36.312 1 94.81 303 SER B N 1
ATOM 5418 C CA . SER B 1 303 ? 5.121 29.5 37.219 1 94.81 303 SER B CA 1
ATOM 5419 C C . SER B 1 303 ? 3.729 29.094 36.75 1 94.81 303 SER B C 1
ATOM 5421 O O . SER B 1 303 ? 2.883 28.703 37.562 1 94.81 303 SER B O 1
ATOM 5423 N N . LEU B 1 304 ? 3.471 29.188 35.469 1 95.44 304 LEU B N 1
ATOM 5424 C CA . LEU B 1 304 ? 2.17 28.828 34.938 1 95.44 304 LEU B CA 1
ATOM 5425 C C . LEU B 1 304 ? 1.921 27.328 35.062 1 95.44 304 LEU B C 1
ATOM 5427 O O . LEU B 1 304 ? 0.81 26.906 35.375 1 95.44 304 LEU B O 1
ATOM 5431 N N . LYS B 1 305 ? 2.928 26.531 34.812 1 95.69 305 LYS B N 1
ATOM 5432 C CA . LYS B 1 305 ? 2.797 25.078 34.906 1 95.69 305 LYS B CA 1
ATOM 5433 C C . LYS B 1 305 ? 2.414 24.641 36.312 1 95.69 305 LYS B C 1
ATOM 5435 O O . LYS B 1 305 ? 1.677 23.672 36.5 1 95.69 305 LYS B O 1
ATOM 5440 N N . GLN B 1 306 ? 2.93 25.328 37.312 1 94.62 306 GLN B N 1
ATOM 5441 C CA . GLN B 1 306 ? 2.641 25 38.688 1 94.62 306 GLN B CA 1
ATOM 5442 C C . GLN B 1 306 ? 1.175 25.266 39.031 1 94.62 306 GLN B C 1
ATOM 5444 O O . GLN B 1 306 ? 0.653 24.75 40.031 1 94.62 306 GLN B O 1
ATOM 5449 N N . LYS B 1 307 ? 0.529 26.047 38.219 1 92.94 307 LYS B N 1
ATOM 5450 C CA . LYS B 1 307 ? -0.853 26.438 38.5 1 92.94 307 LYS B CA 1
ATOM 5451 C C . LYS B 1 307 ? -1.834 25.484 37.844 1 92.94 307 LYS B C 1
ATOM 5453 O O . LYS B 1 307 ? -3.047 25.594 38.031 1 92.94 307 LYS B O 1
ATOM 5458 N N . ILE B 1 308 ? -1.308 24.594 37.094 1 93.75 308 ILE B N 1
ATOM 5459 C CA . ILE B 1 308 ? -2.156 23.625 36.406 1 93.75 308 ILE B CA 1
ATOM 5460 C C . ILE B 1 308 ? -2.828 22.703 37.406 1 93.75 308 ILE B C 1
ATOM 5462 O O . ILE B 1 308 ? -2.17 22.188 38.312 1 93.75 308 ILE B O 1
ATOM 5466 N N . ASP B 1 309 ? -4.109 22.594 37.344 1 91.81 309 ASP B N 1
ATOM 5467 C CA . ASP B 1 309 ? -4.852 21.625 38.156 1 91.81 309 ASP B CA 1
ATOM 5468 C C . ASP B 1 309 ? -4.785 20.234 37.531 1 91.81 309 ASP B C 1
ATOM 5470 O O . ASP B 1 309 ? -5.562 19.906 36.625 1 91.81 309 ASP B O 1
ATOM 5474 N N . GLY B 1 310 ? -3.996 19.391 38.031 1 87.62 310 GLY B N 1
ATOM 5475 C CA . GLY B 1 310 ? -3.723 18.078 37.5 1 87.62 310 GLY B CA 1
ATOM 5476 C C . GLY B 1 310 ? -4.875 17.109 37.656 1 87.62 310 GLY B C 1
ATOM 5477 O O . GLY B 1 310 ? -4.855 16.016 37.094 1 87.62 310 GLY B O 1
ATOM 5478 N N . THR B 1 311 ? -5.906 17.531 38.344 1 90.25 311 THR B N 1
ATOM 5479 C CA . THR B 1 311 ? -7.008 16.609 38.656 1 90.25 311 THR B CA 1
ATOM 5480 C C . THR B 1 311 ? -8.102 16.734 37.594 1 90.25 311 THR B C 1
ATOM 5482 O O . THR B 1 311 ? -8.992 15.883 37.5 1 90.25 311 THR B O 1
ATOM 5485 N N . LYS B 1 312 ? -7.98 17.766 36.781 1 91.75 312 LYS B N 1
ATOM 5486 C CA . LYS B 1 312 ? -9 17.953 35.75 1 91.75 312 LYS B CA 1
ATOM 5487 C C . LYS B 1 312 ? -8.703 17.078 34.5 1 91.75 312 LYS B C 1
ATOM 5489 O O . LYS B 1 312 ? -7.613 17.156 33.938 1 91.75 312 LYS B O 1
ATOM 5494 N N . ALA B 1 313 ? -9.695 16.375 34.094 1 93.62 313 ALA B N 1
ATOM 5495 C CA . ALA B 1 313 ? -9.523 15.484 32.969 1 93.62 313 ALA B CA 1
ATOM 5496 C C . ALA B 1 313 ? -9.727 16.219 31.641 1 93.62 313 ALA B C 1
ATOM 5498 O O . ALA B 1 313 ? -9.156 15.836 30.609 1 93.62 313 ALA B O 1
ATOM 5499 N N . ILE B 1 314 ? -10.516 17.25 31.719 1 95.88 314 ILE B N 1
ATOM 5500 C CA . ILE B 1 314 ? -10.82 18 30.516 1 95.88 314 ILE B CA 1
ATOM 5501 C C . ILE B 1 314 ? -9.727 19.047 30.281 1 95.88 314 ILE B C 1
ATOM 5503 O O . ILE B 1 314 ? -9.141 19.578 31.234 1 95.88 314 ILE B O 1
ATOM 5507 N N . PRO B 1 315 ? -9.508 19.391 29.031 1 98.06 315 PRO B N 1
ATOM 5508 C CA . PRO B 1 315 ? -8.469 20.375 28.75 1 98.06 315 PRO B CA 1
ATOM 5509 C C . PRO B 1 315 ? -8.781 21.75 29.359 1 98.06 315 PRO B C 1
ATOM 5511 O O . PRO B 1 315 ? -9.93 22.172 29.344 1 98.06 315 PRO B O 1
ATOM 5514 N N . THR B 1 316 ? -7.746 22.406 29.859 1 97.12 316 THR B N 1
ATOM 5515 C CA . THR B 1 316 ? -7.828 23.766 30.406 1 97.12 316 THR B CA 1
ATOM 5516 C C . THR B 1 316 ? -6.699 24.641 29.859 1 97.12 316 THR B C 1
ATOM 5518 O O . THR B 1 316 ? -5.863 24.172 29.094 1 97.12 316 THR B O 1
ATOM 5521 N N . CYS B 1 317 ? -6.754 25.906 30.25 1 96.94 317 CYS B N 1
ATOM 5522 C CA . CYS B 1 317 ? -5.734 26.844 29.812 1 96.94 317 CYS B CA 1
ATOM 5523 C C . CYS B 1 317 ? -5.41 27.844 30.922 1 96.94 317 CYS B C 1
ATOM 5525 O O . CYS B 1 317 ? -6.309 28.359 31.578 1 96.94 317 CYS B O 1
ATOM 5527 N N . ILE B 1 318 ? -4.156 28.031 31.141 1 95.81 318 ILE B N 1
ATOM 5528 C CA . ILE B 1 318 ? -3.666 29.047 32.062 1 95.81 318 ILE B CA 1
ATOM 5529 C C . ILE B 1 318 ? -2.947 30.141 31.312 1 95.81 318 ILE B C 1
ATOM 5531 O O . ILE B 1 318 ? -2.045 29.875 30.516 1 95.81 318 ILE B O 1
ATOM 5535 N N . SER B 1 319 ? -3.336 31.328 31.578 1 94.81 319 SER B N 1
ATOM 5536 C CA . SER B 1 319 ? -2.795 32.5 30.875 1 94.81 319 SER B CA 1
ATOM 5537 C C . SER B 1 319 ? -1.999 33.375 31.812 1 94.81 319 SER B C 1
ATOM 5539 O O . SER B 1 319 ? -2.365 33.562 32.969 1 94.81 319 SER B O 1
ATOM 5541 N N . SER B 1 320 ? -0.999 33.969 31.312 1 92.62 320 SER B N 1
ATOM 5542 C CA . SER B 1 320 ? -0.198 34.875 32.125 1 92.62 320 SER B CA 1
ATOM 5543 C C . SER B 1 320 ? -0.929 36.188 32.344 1 92.62 320 SER B C 1
ATOM 5545 O O . SER B 1 320 ? -0.548 37 33.188 1 92.62 320 SER B O 1
ATOM 5547 N N . LYS B 1 321 ? -1.998 36.375 31.594 1 83.81 321 LYS B N 1
ATOM 5548 C CA . LYS B 1 321 ? -2.799 37.594 31.766 1 83.81 321 LYS B CA 1
ATOM 5549 C C . LYS B 1 321 ? -3.494 37.594 33.125 1 83.81 321 LYS B C 1
ATOM 5551 O O . LYS B 1 321 ? -3.715 38.688 33.688 1 83.81 321 LYS B O 1
ATOM 5556 N N . VAL B 1 322 ? -3.934 36.562 33.531 1 67.31 322 VAL B N 1
ATOM 5557 C CA . VAL B 1 322 ? -4.738 36.469 34.75 1 67.31 322 VAL B CA 1
ATOM 5558 C C . VAL B 1 322 ? -3.863 36.75 35.969 1 67.31 322 VAL B C 1
ATOM 5560 O O . VAL B 1 322 ? -4.305 37.375 36.906 1 67.31 322 VAL B O 1
ATOM 5563 N N . TYR B 1 323 ? -2.781 36.25 36 1 58.44 323 TYR B N 1
ATOM 5564 C CA . TYR B 1 323 ? -1.998 36.281 37.25 1 58.44 323 TYR B CA 1
ATOM 5565 C C . TYR B 1 323 ? -1.357 37.625 37.438 1 58.44 323 TYR B C 1
ATOM 5567 O O . TYR B 1 323 ? -0.926 37.969 38.562 1 58.44 323 TYR B O 1
ATOM 5575 N N . HIS B 1 324 ? -1.365 38.406 36.375 1 56.38 324 HIS B N 1
ATOM 5576 C CA . HIS B 1 324 ? -0.834 39.719 36.625 1 56.38 324 HIS B CA 1
ATOM 5577 C C . HIS B 1 324 ? -1.903 40.812 36.438 1 56.38 324 HIS B C 1
ATOM 5579 O O . HIS B 1 324 ? -1.896 41.5 35.406 1 56.38 324 HIS B O 1
ATOM 5585 N N . ALA B 1 325 ? -3.07 40.562 37.125 1 49.88 325 ALA B N 1
ATOM 5586 C CA . ALA B 1 325 ? -4.254 41.438 37.062 1 49.88 325 ALA B CA 1
ATOM 5587 C C . ALA B 1 325 ? -3.859 42.906 37 1 49.88 325 ALA B C 1
ATOM 5589 O O . ALA B 1 325 ? -4.543 43.688 36.375 1 49.88 325 ALA B O 1
ATOM 5590 N N . ILE B 1 326 ? -2.832 43.281 37.656 1 47.84 326 ILE B N 1
ATOM 5591 C CA . ILE B 1 326 ? -2.496 44.688 37.781 1 47.84 326 ILE B CA 1
ATOM 5592 C C . ILE B 1 326 ? -1.787 45.156 36.5 1 47.84 326 ILE B C 1
ATOM 5594 O O . ILE B 1 326 ? -1.936 46.312 36.094 1 47.84 326 ILE B O 1
ATOM 5598 N N . GLN B 1 327 ? -1.042 44.281 35.875 1 53.56 327 GLN B N 1
ATOM 5599 C CA . GLN B 1 327 ? -0.36 44.719 34.656 1 53.56 327 GLN B CA 1
ATOM 5600 C C . GLN B 1 327 ? -0.54 43.656 33.562 1 53.56 327 GLN B C 1
ATOM 5602 O O . GLN B 1 327 ? 0.238 42.719 33.469 1 53.56 327 GLN B O 1
ATOM 5607 N N . PRO B 1 328 ? -1.624 43.875 32.812 1 60.09 328 PRO B N 1
ATOM 5608 C CA . PRO B 1 328 ? -2.074 42.844 31.844 1 60.09 328 PRO B CA 1
ATOM 5609 C C . PRO B 1 328 ? -1.071 42.625 30.719 1 60.09 328 PRO B C 1
ATOM 5611 O O . PRO B 1 328 ? -1.108 41.594 30.047 1 60.09 328 PRO B O 1
ATOM 5614 N N . LYS B 1 329 ? -0.072 43.562 30.672 1 75.44 329 LYS B N 1
ATOM 5615 C CA . LYS B 1 329 ? 0.89 43.406 29.594 1 75.44 329 LYS B CA 1
ATOM 5616 C C . LYS B 1 329 ? 2.289 43.125 30.125 1 75.44 329 LYS B C 1
ATOM 5618 O O . LYS B 1 329 ? 2.758 43.812 31.047 1 75.44 329 LYS B O 1
ATOM 5623 N N . LEU B 1 330 ? 2.814 42.062 29.703 1 87.56 330 LEU B N 1
ATOM 5624 C CA . LEU B 1 330 ? 4.148 41.656 30.125 1 87.56 330 LEU B CA 1
ATOM 5625 C C . LEU B 1 330 ? 5.141 41.75 28.969 1 87.56 330 LEU B C 1
ATOM 5627 O O . LEU B 1 330 ? 4.789 41.531 27.812 1 87.56 330 LEU B O 1
ATOM 5631 N N . ARG B 1 331 ? 6.258 42.25 29.328 1 92.5 331 ARG B N 1
ATOM 5632 C CA . ARG B 1 331 ? 7.406 42.125 28.422 1 92.5 331 ARG B CA 1
ATOM 5633 C C . ARG B 1 331 ? 8.227 40.906 28.734 1 92.5 331 ARG B C 1
ATOM 5635 O O . ARG B 1 331 ? 8.875 40.812 29.781 1 92.5 331 ARG B O 1
ATOM 5642 N N . LEU B 1 332 ? 8.188 40 27.844 1 95.06 332 LEU B N 1
ATOM 5643 C CA . LEU B 1 332 ? 8.836 38.719 28.031 1 95.06 332 LEU B CA 1
ATOM 5644 C C . LEU B 1 332 ? 10.25 38.719 27.453 1 95.06 332 LEU B C 1
ATOM 5646 O O . LEU B 1 332 ? 10.484 39.281 26.375 1 95.06 332 LEU B O 1
ATOM 5650 N N . SER B 1 333 ? 11.18 38.125 28.234 1 95.94 333 SER B N 1
ATOM 5651 C CA . SER B 1 333 ? 12.578 38.156 27.828 1 95.94 333 SER B CA 1
ATOM 5652 C C . SER B 1 333 ? 13.25 36.812 28.062 1 95.94 333 SER B C 1
ATOM 5654 O O . SER B 1 333 ? 12.734 36 28.812 1 95.94 333 SER B O 1
ATOM 5656 N N . ALA B 1 334 ? 14.289 36.594 27.375 1 96.31 334 ALA B N 1
ATOM 5657 C CA . ALA B 1 334 ? 15.234 35.5 27.594 1 96.31 334 ALA B CA 1
ATOM 5658 C C . ALA B 1 334 ? 16.656 35.938 27.234 1 96.31 334 ALA B C 1
ATOM 5660 O O . ALA B 1 334 ? 16.875 36.688 26.281 1 96.31 334 ALA B O 1
ATOM 5661 N N . ASP B 1 335 ? 17.562 35.375 27.984 1 92.81 335 ASP B N 1
ATOM 5662 C CA . ASP B 1 335 ? 18.953 35.75 27.75 1 92.81 335 ASP B CA 1
ATOM 5663 C C . ASP B 1 335 ? 19.375 35.406 26.328 1 92.81 335 ASP B C 1
ATOM 5665 O O . ASP B 1 335 ? 19.234 34.281 25.875 1 92.81 335 ASP B O 1
ATOM 5669 N N . GLY B 1 336 ? 19.906 36.375 25.719 1 93.5 336 GLY B N 1
ATOM 5670 C CA . GLY B 1 336 ? 20.484 36.156 24.391 1 93.5 336 GLY B CA 1
ATOM 5671 C C . GLY B 1 336 ? 19.438 36.125 23.297 1 93.5 336 GLY B C 1
ATOM 5672 O O . GLY B 1 336 ? 19.766 35.844 22.141 1 93.5 336 GLY B O 1
ATOM 5673 N N . VAL B 1 337 ? 18.188 36.406 23.531 1 94.62 337 VAL B N 1
ATOM 5674 C CA . VAL B 1 337 ? 17.125 36.281 22.531 1 94.62 337 VAL B CA 1
ATOM 5675 C C . VAL B 1 337 ? 16.516 37.656 22.266 1 94.62 337 VAL B C 1
ATOM 5677 O O . VAL B 1 337 ? 16.422 38.094 21.109 1 94.62 337 VAL B O 1
ATOM 5680 N N . GLY B 1 338 ? 16.047 38.344 23.172 1 93.56 338 GLY B N 1
ATOM 5681 C CA . GLY B 1 338 ? 15.352 39.625 23.062 1 93.56 338 GLY B CA 1
ATOM 5682 C C . GLY B 1 338 ? 14.078 39.688 23.891 1 93.56 338 GLY B C 1
ATOM 5683 O O . GLY B 1 338 ? 13.938 38.969 24.875 1 93.56 338 GLY B O 1
ATOM 5684 N N . THR B 1 339 ? 13.281 40.75 23.562 1 93.19 339 THR B N 1
ATOM 5685 C CA . THR B 1 339 ? 12.07 40.938 24.344 1 93.19 339 THR B CA 1
ATOM 5686 C C . THR B 1 339 ? 10.859 41.094 23.422 1 93.19 339 THR B C 1
ATOM 5688 O O . THR B 1 339 ? 10.992 41.562 22.297 1 93.19 339 THR B O 1
ATOM 5691 N N . VAL B 1 340 ? 9.781 40.656 23.875 1 94.25 340 VAL B N 1
ATOM 5692 C CA . VAL B 1 340 ? 8.508 40.844 23.188 1 94.25 340 VAL B CA 1
ATOM 5693 C C . VAL B 1 340 ? 7.402 41.094 24.203 1 94.25 340 VAL B C 1
ATOM 5695 O O . VAL B 1 340 ? 7.371 40.469 25.266 1 94.25 340 VAL B O 1
ATOM 5698 N N . CYS B 1 341 ? 6.535 42.062 23.906 1 93.44 341 CYS B N 1
ATOM 5699 C CA . CYS B 1 341 ? 5.309 42.156 24.688 1 93.44 341 CYS B CA 1
ATOM 5700 C C . CYS B 1 341 ? 4.289 41.125 24.266 1 93.44 341 CYS B C 1
ATOM 5702 O O . CYS B 1 341 ? 3.893 41.062 23.094 1 93.44 341 CYS B O 1
ATOM 5704 N N . GLY B 1 342 ? 4.02 40.25 25.219 1 93.75 342 GLY B N 1
ATOM 5705 C CA . GLY B 1 342 ? 3.125 39.188 24.812 1 93.75 342 GLY B CA 1
ATOM 5706 C C . GLY B 1 342 ? 2.516 38.438 25.984 1 93.75 342 GLY B C 1
ATOM 5707 O O . GLY B 1 342 ? 2.717 38.812 27.141 1 93.75 342 GLY B O 1
ATOM 5708 N N . THR B 1 343 ? 1.684 37.531 25.672 1 94.62 343 THR B N 1
ATOM 5709 C CA . THR B 1 343 ? 1.004 36.688 26.641 1 94.62 343 THR B CA 1
ATOM 5710 C C . THR B 1 343 ? 1.428 35.219 26.453 1 94.62 343 THR B C 1
ATOM 5712 O O . THR B 1 343 ? 1.441 34.719 25.328 1 94.62 343 THR B O 1
ATOM 5715 N N . LEU B 1 344 ? 1.849 34.625 27.531 1 96.75 344 LEU B N 1
ATOM 5716 C CA . LEU B 1 344 ? 2.176 33.188 27.531 1 96.75 344 LEU B CA 1
ATOM 5717 C C . LEU B 1 344 ? 1.002 32.375 28.047 1 96.75 344 LEU B C 1
ATOM 5719 O O . LEU B 1 344 ? 0.37 32.75 29.047 1 96.75 344 LEU B O 1
ATOM 5723 N N . LEU B 1 345 ? 0.672 31.359 27.297 1 97.56 345 LEU B N 1
ATOM 5724 C CA . LEU B 1 345 ? -0.424 30.484 27.688 1 97.56 345 LEU B CA 1
ATOM 5725 C C . LEU B 1 345 ? 0.029 29.016 27.719 1 97.56 345 LEU B C 1
ATOM 5727 O O . LEU B 1 345 ? 0.823 28.594 26.875 1 97.56 345 LEU B O 1
ATOM 5731 N N . VAL B 1 346 ? -0.489 28.281 28.688 1 98.12 346 VAL B N 1
ATOM 5732 C CA . VAL B 1 346 ? -0.276 26.844 28.781 1 98.12 346 VAL B CA 1
ATOM 5733 C C . VAL B 1 346 ? -1.617 26.125 28.703 1 98.12 346 VAL B C 1
ATOM 5735 O O . VAL B 1 346 ? -2.521 26.391 29.5 1 98.12 346 VAL B O 1
ATOM 5738 N N . GLY B 1 347 ? -1.737 25.297 27.703 1 98.12 347 GLY B N 1
ATOM 5739 C CA . GLY B 1 347 ? -2.908 24.438 27.562 1 98.12 347 GLY B CA 1
ATOM 5740 C C . GLY B 1 347 ? -2.639 23 27.938 1 98.12 347 GLY B C 1
ATOM 5741 O O . GLY B 1 347 ? -1.58 22.453 27.625 1 98.12 347 GLY B O 1
ATOM 5742 N N . THR B 1 348 ? -3.602 22.359 28.641 1 98.12 348 THR B N 1
ATOM 5743 C CA . THR B 1 348 ? -3.463 20.953 28.984 1 98.12 348 THR B CA 1
ATOM 5744 C C . THR B 1 348 ? -4.203 20.078 27.984 1 98.12 348 THR B C 1
ATOM 5746 O O . THR B 1 348 ? -5.094 20.547 27.266 1 98.12 348 THR B O 1
ATOM 5749 N N . SER B 1 349 ? -3.744 18.828 27.859 1 97.56 349 SER B N 1
ATOM 5750 C CA . SER B 1 349 ? -4.449 17.828 27.062 1 97.56 349 SER B CA 1
ATOM 5751 C C . SER B 1 349 ? -5.547 17.141 27.859 1 97.56 349 SER B C 1
ATOM 5753 O O . SER B 1 349 ? -5.578 17.25 29.094 1 97.56 349 SER B O 1
ATOM 5755 N N . GLU B 1 350 ? -6.457 16.531 27.109 1 97.31 350 GLU B N 1
ATOM 5756 C CA . GLU B 1 350 ? -7.375 15.648 27.828 1 97.31 350 GLU B CA 1
ATOM 5757 C C . GLU B 1 350 ? -6.645 14.438 28.406 1 97.31 350 GLU B C 1
ATOM 5759 O O . GLU B 1 350 ? -5.77 13.867 27.75 1 97.31 350 GLU B O 1
ATOM 5764 N N . MET B 1 351 ? -7.051 14.078 29.578 1 96.19 351 MET B N 1
ATOM 5765 C CA . MET B 1 351 ? -6.598 12.805 30.125 1 96.19 351 MET B CA 1
ATOM 5766 C C . MET B 1 351 ? -7.465 11.656 29.609 1 96.19 351 MET B C 1
ATOM 5768 O O . MET B 1 351 ? -8.469 11.305 30.234 1 96.19 351 MET B O 1
ATOM 5772 N N . ILE B 1 352 ? -7 11.078 28.547 1 95.31 352 ILE B N 1
ATOM 5773 C CA . ILE B 1 352 ? -7.758 9.992 27.938 1 95.31 352 ILE B CA 1
ATOM 5774 C C . ILE B 1 352 ? -7.484 8.688 28.688 1 95.31 352 ILE B C 1
ATOM 5776 O O . ILE B 1 352 ? -6.332 8.289 28.844 1 95.31 352 ILE B O 1
ATOM 5780 N N . PRO B 1 353 ? -8.531 8.016 29.141 1 93.94 353 PRO B N 1
ATOM 5781 C CA . PRO B 1 353 ? -8.289 6.695 29.719 1 93.94 353 PRO B CA 1
ATOM 5782 C C . PRO B 1 353 ? -7.551 5.754 28.781 1 93.94 353 PRO B C 1
ATOM 5784 O O . PRO B 1 353 ? -7.82 5.746 27.578 1 93.94 353 PRO B O 1
ATOM 5787 N N . PRO B 1 354 ? -6.645 5.027 29.328 1 90.5 354 PRO B N 1
ATOM 5788 C CA . PRO B 1 354 ? -5.859 4.121 28.484 1 90.5 354 PRO B CA 1
ATOM 5789 C C . PRO B 1 354 ? -6.73 3.207 27.625 1 90.5 354 PRO B C 1
ATOM 5791 O O . PRO B 1 354 ? -6.379 2.906 26.484 1 90.5 354 PRO B O 1
ATOM 5794 N N . SER B 1 355 ? -7.84 2.787 28.078 1 93 355 SER B N 1
ATOM 5795 C CA . SER B 1 355 ? -8.727 1.878 27.375 1 93 355 SER B CA 1
ATOM 5796 C C . SER B 1 355 ? -9.367 2.561 26.156 1 93 355 SER B C 1
ATOM 5798 O O . SER B 1 355 ? -9.852 1.891 25.25 1 93 355 SER B O 1
ATOM 5800 N N . GLU B 1 356 ? -9.312 3.922 26.172 1 94.12 356 GLU B N 1
ATOM 5801 C CA . GLU B 1 356 ? -9.953 4.68 25.109 1 94.12 356 GLU B CA 1
ATOM 5802 C C . GLU B 1 356 ? -8.922 5.191 24.094 1 94.12 356 GLU B C 1
ATOM 5804 O O . GLU B 1 356 ? -9.281 5.621 23 1 94.12 356 GLU B O 1
ATOM 5809 N N . LEU B 1 357 ? -7.707 5.184 24.531 1 92.25 357 LEU B N 1
ATOM 5810 C CA . LEU B 1 357 ? -6.645 5.629 23.641 1 92.25 357 LEU B CA 1
ATOM 5811 C C . LEU B 1 357 ? -6.328 4.559 22.594 1 92.25 357 LEU B C 1
ATOM 5813 O O . LEU B 1 357 ? -5.832 3.482 22.938 1 92.25 357 LEU B O 1
ATOM 5817 N N . ILE B 1 358 ? -6.59 4.898 21.375 1 87.06 358 ILE B N 1
ATOM 5818 C CA . ILE B 1 358 ? -6.457 3.896 20.312 1 87.06 358 ILE B CA 1
ATOM 5819 C C . ILE B 1 358 ? -5.258 4.234 19.438 1 87.06 358 ILE B C 1
ATOM 5821 O O . ILE B 1 358 ? -4.402 3.381 19.188 1 87.06 358 ILE B O 1
ATOM 5825 N N . ASP B 1 359 ? -5.148 5.484 18.969 1 86.06 359 ASP B N 1
ATOM 5826 C CA . ASP B 1 359 ? -4.145 5.875 17.984 1 86.06 359 ASP B CA 1
ATOM 5827 C C . ASP B 1 359 ? -3.932 7.387 18 1 86.06 359 ASP B C 1
ATOM 5829 O O . ASP B 1 359 ? -4.891 8.156 17.922 1 86.06 359 ASP B O 1
ATOM 5833 N N . THR B 1 360 ? -2.719 7.82 18.031 1 87.88 360 THR B N 1
ATOM 5834 C CA . THR B 1 360 ? -2.451 9.25 18.109 1 87.88 360 THR B CA 1
ATOM 5835 C C . THR B 1 360 ? -2.17 9.82 16.719 1 87.88 360 THR B C 1
ATOM 5837 O O . THR B 1 360 ? -1.846 11.008 16.594 1 87.88 360 THR B O 1
ATOM 5840 N N . THR B 1 361 ? -2.23 8.984 15.719 1 86.75 361 THR B N 1
ATOM 5841 C CA . THR B 1 361 ? -2.021 9.461 14.352 1 86.75 361 THR B CA 1
ATOM 5842 C C . THR B 1 361 ? -3.01 10.57 14.008 1 86.75 361 THR B C 1
ATOM 5844 O O . THR B 1 361 ? -4.219 10.414 14.203 1 86.75 361 THR B O 1
ATOM 5847 N N . GLY B 1 362 ? -2.496 11.734 13.625 1 91.5 362 GLY B N 1
ATOM 5848 C CA . GLY B 1 362 ? -3.35 12.828 13.188 1 91.5 362 GLY B CA 1
ATOM 5849 C C . GLY B 1 362 ? -3.76 13.75 14.32 1 91.5 362 GLY B C 1
ATOM 5850 O O . GLY B 1 362 ? -4.508 14.711 14.102 1 91.5 362 GLY B O 1
ATOM 5851 N N . ALA B 1 363 ? -3.301 13.484 15.539 1 94.5 363 ALA B N 1
ATOM 5852 C CA . ALA B 1 363 ? -3.658 14.344 16.672 1 94.5 363 ALA B CA 1
ATOM 5853 C C . ALA B 1 363 ? -3.264 15.789 16.406 1 94.5 363 ALA B C 1
ATOM 5855 O O . ALA B 1 363 ? -4.043 16.703 16.656 1 94.5 363 ALA B O 1
ATOM 5856 N N . GLY B 1 364 ? -2.045 15.938 15.914 1 96.5 364 GLY B N 1
ATOM 5857 C CA . GLY B 1 364 ? -1.604 17.281 15.555 1 96.5 364 GLY B CA 1
ATOM 5858 C C . GLY B 1 364 ? -2.453 17.922 14.469 1 96.5 364 GLY B C 1
ATOM 5859 O O . GLY B 1 364 ? -2.779 19.109 14.547 1 96.5 364 GLY B O 1
ATOM 5860 N N . ASP B 1 365 ? -2.805 17.156 13.477 1 97.56 365 ASP B N 1
ATOM 5861 C CA . ASP B 1 365 ? -3.652 17.656 12.398 1 97.56 365 ASP B CA 1
ATOM 5862 C C . ASP B 1 365 ? -5.027 18.062 12.922 1 97.56 365 ASP B C 1
ATOM 5864 O O . ASP B 1 365 ? -5.594 19.062 12.492 1 97.56 365 ASP B O 1
ATOM 5868 N N . ALA B 1 366 ? -5.582 17.219 13.797 1 98.56 366 ALA B N 1
ATOM 5869 C CA . ALA B 1 366 ? -6.863 17.531 14.43 1 98.56 366 ALA B CA 1
ATOM 5870 C C . ALA B 1 366 ? -6.781 18.844 15.203 1 98.56 366 ALA B C 1
ATOM 5872 O O . ALA B 1 366 ? -7.68 19.672 15.109 1 98.56 366 ALA B O 1
ATOM 5873 N N . PHE B 1 367 ? -5.715 18.969 15.93 1 98.75 367 PHE B N 1
ATOM 5874 C CA . PHE B 1 367 ? -5.453 20.188 16.688 1 98.75 367 PHE B CA 1
ATOM 5875 C C . PHE B 1 367 ? -5.43 21.391 15.758 1 98.75 367 PHE B C 1
ATOM 5877 O O . PHE B 1 367 ? -6.07 22.406 16.047 1 98.75 367 PHE B O 1
ATOM 5884 N N . ILE B 1 368 ? -4.805 21.281 14.68 1 98.69 368 ILE B N 1
ATOM 5885 C CA . ILE B 1 368 ? -4.645 22.375 13.727 1 98.69 368 ILE B CA 1
ATOM 5886 C C . ILE B 1 368 ? -5.992 22.703 13.086 1 98.69 368 ILE B C 1
ATOM 5888 O O . ILE B 1 368 ? -6.32 23.875 12.883 1 98.69 368 ILE B O 1
ATOM 5892 N N . GLY B 1 369 ? -6.738 21.703 12.688 1 98.88 369 GLY B N 1
ATOM 5893 C CA . GLY B 1 369 ? -8.086 21.938 12.195 1 98.88 369 GLY B CA 1
ATOM 5894 C C . GLY B 1 369 ? -8.938 22.75 13.164 1 98.88 369 GLY B C 1
ATOM 5895 O O . GLY B 1 369 ? -9.672 23.641 12.75 1 98.88 369 GLY B O 1
ATOM 5896 N N . ALA B 1 370 ? -8.828 22.469 14.414 1 98.88 370 ALA B N 1
ATOM 5897 C CA . ALA B 1 370 ? -9.562 23.172 15.461 1 98.88 370 ALA B CA 1
ATOM 5898 C C . ALA B 1 370 ? -9.055 24.609 15.594 1 98.88 370 ALA B C 1
ATOM 5900 O O . ALA B 1 370 ? -9.836 25.531 15.844 1 98.88 370 ALA B O 1
ATOM 5901 N N . ILE B 1 371 ? -7.738 24.797 15.484 1 98.88 371 ILE B N 1
ATOM 5902 C CA . ILE B 1 371 ? -7.164 26.125 15.555 1 98.88 371 ILE B CA 1
ATOM 5903 C C . ILE B 1 371 ? -7.691 26.969 14.391 1 98.88 371 ILE B C 1
ATOM 5905 O O . ILE B 1 371 ? -8.016 28.156 14.562 1 98.88 371 ILE B O 1
ATOM 5909 N N . LEU B 1 372 ? -7.77 26.375 13.203 1 98.88 372 LEU B N 1
ATOM 5910 C CA . LEU B 1 372 ? -8.344 27.062 12.055 1 98.88 372 LEU B CA 1
ATOM 5911 C C . LEU B 1 372 ? -9.773 27.516 12.344 1 98.88 372 LEU B C 1
ATOM 5913 O O . LEU B 1 372 ? -10.141 28.656 12.062 1 98.88 372 LEU B O 1
ATOM 5917 N N . TYR B 1 373 ? -10.555 26.641 12.898 1 98.69 373 TYR B N 1
ATOM 5918 C CA . TYR B 1 373 ? -11.922 26.984 13.273 1 98.69 373 TYR B CA 1
ATOM 5919 C C . TYR B 1 373 ? -11.93 28.141 14.266 1 98.69 373 TYR B C 1
ATOM 5921 O O . TYR B 1 373 ? -12.695 29.094 14.109 1 98.69 373 TYR B O 1
ATOM 5929 N N . ALA B 1 374 ? -11.102 28.031 15.281 1 98.5 374 ALA B N 1
ATOM 5930 C CA . ALA B 1 374 ? -11.07 29.031 16.344 1 98.5 374 ALA B CA 1
ATOM 5931 C C . ALA B 1 374 ? -10.695 30.406 15.805 1 98.5 374 ALA B C 1
ATOM 5933 O O . ALA B 1 374 ? -11.258 31.422 16.234 1 98.5 374 ALA B O 1
ATOM 5934 N N . ILE B 1 375 ? -9.742 30.422 14.891 1 98.5 375 ILE B N 1
ATOM 5935 C CA . ILE B 1 375 ? -9.352 31.688 14.273 1 98.5 375 ILE B CA 1
ATOM 5936 C C . ILE B 1 375 ? -10.531 32.281 13.508 1 98.5 375 ILE B C 1
ATOM 5938 O O . ILE B 1 375 ? -10.844 33.469 13.648 1 98.5 375 ILE B O 1
ATOM 5942 N N . CYS B 1 376 ? -11.211 31.484 12.766 1 98.44 376 CYS B N 1
ATOM 5943 C CA . CYS B 1 376 ? -12.352 31.938 11.984 1 98.44 376 CYS B CA 1
ATOM 5944 C C . CYS B 1 376 ? -13.477 32.406 12.891 1 98.44 376 CYS B C 1
ATOM 5946 O O . CYS B 1 376 ? -14.227 33.312 12.523 1 98.44 376 CYS B O 1
ATOM 5948 N N . ALA B 1 377 ? -13.57 31.828 14.039 1 97.19 377 ALA B N 1
ATOM 5949 C CA . ALA B 1 377 ? -14.625 32.156 14.992 1 97.19 377 ALA B CA 1
ATOM 5950 C C . ALA B 1 377 ? -14.188 33.281 15.938 1 97.19 377 ALA B C 1
ATOM 5952 O O . ALA B 1 377 ? -14.922 33.656 16.844 1 97.19 377 ALA B O 1
ATOM 5953 N N . ASP B 1 378 ? -13.016 33.719 15.797 1 96.75 378 ASP B N 1
ATOM 5954 C CA . ASP B 1 378 ? -12.438 34.75 16.641 1 96.75 378 ASP B CA 1
ATOM 5955 C C . ASP B 1 378 ? -12.453 34.344 18.109 1 96.75 378 ASP B C 1
ATOM 5957 O O . ASP B 1 378 ? -12.812 35.125 18.984 1 96.75 378 ASP B O 1
ATOM 5961 N N . MET B 1 379 ? -12.133 33.125 18.312 1 96.25 379 MET B N 1
ATOM 5962 C CA . MET B 1 379 ? -12.055 32.625 19.688 1 96.25 379 MET B CA 1
ATOM 5963 C C . MET B 1 379 ? -10.852 33.219 20.406 1 96.25 379 MET B C 1
ATOM 5965 O O . MET B 1 379 ? -9.773 33.344 19.828 1 96.25 379 MET B O 1
ATOM 5969 N N . LEU B 1 380 ? -11.047 33.5 21.672 1 95.31 380 LEU B N 1
ATOM 5970 C CA . LEU B 1 380 ? -9.93 33.906 22.5 1 95.31 380 LEU B CA 1
ATOM 5971 C C . LEU B 1 380 ? -8.977 32.719 22.734 1 95.31 380 LEU B C 1
ATOM 5973 O O . LEU B 1 380 ? -9.406 31.578 22.812 1 95.31 380 LEU B O 1
ATOM 5977 N N . PRO B 1 381 ? -7.703 33.031 22.891 1 96.25 381 PRO B N 1
ATOM 5978 C CA . PRO B 1 381 ? -6.711 31.953 23.094 1 96.25 381 PRO B CA 1
ATOM 5979 C C . PRO B 1 381 ? -7.055 31.031 24.266 1 96.25 381 PRO B C 1
ATOM 5981 O O . PRO B 1 381 ? -6.832 29.828 24.172 1 96.25 381 PRO B O 1
ATOM 5984 N N . GLU B 1 382 ? -7.633 31.578 25.344 1 95.69 382 GLU B N 1
ATOM 5985 C CA . GLU B 1 382 ? -7.961 30.812 26.531 1 95.69 382 GLU B CA 1
ATOM 5986 C C . GLU B 1 382 ? -9.031 29.766 26.234 1 95.69 382 GLU B C 1
ATOM 5988 O O . GLU B 1 382 ? -9.125 28.75 26.938 1 95.69 382 GLU B O 1
ATOM 5993 N N . LYS B 1 383 ? -9.781 30.031 25.234 1 96.88 383 LYS B N 1
ATOM 5994 C CA . LYS B 1 383 ? -10.805 29.078 24.797 1 96.88 383 LYS B CA 1
ATOM 5995 C C . LYS B 1 383 ? -10.305 28.219 23.641 1 96.88 383 LYS B C 1
ATOM 5997 O O . LYS B 1 383 ? -10.633 27.031 23.547 1 96.88 383 LYS B O 1
ATOM 6002 N N . MET B 1 384 ? -9.523 28.797 22.781 1 98.06 384 MET B N 1
ATOM 6003 C CA . MET B 1 384 ? -8.984 28.172 21.594 1 98.06 384 MET B CA 1
ATOM 6004 C C . MET B 1 384 ? -8.18 26.922 21.938 1 98.06 384 MET B C 1
ATOM 6006 O O . MET B 1 384 ? -8.359 25.859 21.344 1 98.06 384 MET B O 1
ATOM 6010 N N . LEU B 1 385 ? -7.316 27.016 22.922 1 98.69 385 LEU B N 1
ATOM 6011 C CA . LEU B 1 385 ? -6.363 25.953 23.219 1 98.69 385 LEU B CA 1
ATOM 6012 C C . LEU B 1 385 ? -7.074 24.734 23.797 1 98.69 385 LEU B C 1
ATOM 6014 O O . LEU B 1 385 ? -6.895 23.609 23.312 1 98.69 385 LEU B O 1
ATOM 6018 N N . PRO B 1 386 ? -7.988 24.906 24.766 1 98.38 386 PRO B N 1
ATOM 6019 C CA . PRO B 1 386 ? -8.711 23.734 25.266 1 98.38 386 PRO B CA 1
ATOM 6020 C C . PRO B 1 386 ? -9.609 23.109 24.203 1 98.38 386 PRO B C 1
ATOM 6022 O O . PRO B 1 386 ? -9.734 21.891 24.141 1 98.38 386 PRO B O 1
ATOM 6025 N N . PHE B 1 387 ? -10.234 23.953 23.422 1 98.38 387 PHE B N 1
ATOM 6026 C CA . PHE B 1 387 ? -11.07 23.453 22.344 1 98.38 387 PHE B CA 1
ATOM 6027 C C . PHE B 1 387 ? -10.266 22.578 21.391 1 98.38 387 PHE B C 1
ATOM 6029 O O . PHE B 1 387 ? -10.664 21.453 21.078 1 98.38 387 PHE B O 1
ATOM 6036 N N . ALA B 1 388 ? -9.102 23.078 20.938 1 98.88 388 ALA B N 1
ATOM 6037 C CA . ALA B 1 388 ? -8.227 22.359 20.016 1 98.88 388 ALA B CA 1
ATOM 6038 C C . ALA B 1 388 ? -7.723 21.062 20.656 1 98.88 388 ALA B C 1
ATOM 6040 O O . ALA B 1 388 ? -7.656 20.031 19.984 1 98.88 388 ALA B O 1
ATOM 6041 N N . ALA B 1 389 ? -7.402 21.094 21.906 1 98.69 389 ALA B N 1
ATOM 6042 C CA . ALA B 1 389 ? -6.949 19.906 22.641 1 98.69 389 ALA B CA 1
ATOM 6043 C C . ALA B 1 389 ? -8.039 18.844 22.688 1 98.69 389 ALA B C 1
ATOM 6045 O O . ALA B 1 389 ? -7.754 17.641 22.562 1 98.69 389 ALA B O 1
ATOM 6046 N N . GLN B 1 390 ? -9.25 19.281 22.875 1 98.44 390 GLN B N 1
ATOM 6047 C CA . GLN B 1 390 ? -10.367 18.344 22.938 1 98.44 390 GLN B CA 1
ATOM 6048 C C . GLN B 1 390 ? -10.594 17.672 21.594 1 98.44 390 GLN B C 1
ATOM 6050 O O . GLN B 1 390 ? -10.891 16.484 21.531 1 98.44 390 GLN B O 1
ATOM 6055 N N . VAL B 1 391 ? -10.516 18.453 20.531 1 98.69 391 VAL B N 1
ATOM 6056 C CA . VAL B 1 391 ? -10.664 17.906 19.188 1 98.69 391 VAL B CA 1
ATOM 6057 C C . VAL B 1 391 ? -9.562 16.875 18.922 1 98.69 391 VAL B C 1
ATOM 6059 O O . VAL B 1 391 ? -9.836 15.789 18.406 1 98.69 391 VAL B O 1
ATOM 6062 N N . ALA B 1 392 ? -8.305 17.188 19.281 1 98.44 392 ALA B N 1
ATOM 6063 C CA . ALA B 1 392 ? -7.191 16.25 19.141 1 98.44 392 ALA B CA 1
ATOM 6064 C C . ALA B 1 392 ? -7.453 14.977 19.938 1 98.44 392 ALA B C 1
ATOM 6066 O O . ALA B 1 392 ? -7.199 13.867 19.453 1 98.44 392 ALA B O 1
ATOM 6067 N N . ALA B 1 393 ? -7.973 15.109 21.109 1 98 393 ALA B N 1
ATOM 6068 C CA . ALA B 1 393 ? -8.258 13.969 21.969 1 98 393 ALA B CA 1
ATOM 6069 C C . ALA B 1 393 ? -9.32 13.062 21.359 1 98 393 ALA B C 1
ATOM 6071 O O . ALA B 1 393 ? -9.227 11.836 21.438 1 98 393 ALA B O 1
ATOM 6072 N N . ALA B 1 394 ? -10.344 13.68 20.828 1 98.06 394 ALA B N 1
ATOM 6073 C CA . ALA B 1 394 ? -11.383 12.914 20.156 1 98.06 394 ALA B CA 1
ATOM 6074 C C . ALA B 1 394 ? -10.797 12.062 19.031 1 98.06 394 ALA B C 1
ATOM 6076 O O . ALA B 1 394 ? -11.164 10.891 18.875 1 98.06 394 ALA B O 1
ATOM 6077 N N . ASN B 1 395 ? -9.883 12.625 18.281 1 96.75 395 ASN B N 1
ATOM 6078 C CA . ASN B 1 395 ? -9.242 11.906 17.188 1 96.75 395 ASN B CA 1
ATOM 6079 C C . ASN B 1 395 ? -8.461 10.695 17.672 1 96.75 395 ASN B C 1
ATOM 6081 O O . ASN B 1 395 ? -8.406 9.672 17 1 96.75 395 ASN B O 1
ATOM 6085 N N . CYS B 1 396 ? -7.898 10.734 18.828 1 94.94 396 CYS B N 1
ATOM 6086 C CA . CYS B 1 396 ? -7.027 9.695 19.375 1 94.94 396 CYS B CA 1
ATOM 6087 C C . CYS B 1 396 ? -7.832 8.461 19.766 1 94.94 396 CYS B C 1
ATOM 6089 O O . CYS B 1 396 ? -7.258 7.426 20.094 1 94.94 396 CYS B O 1
ATOM 6091 N N . ARG B 1 397 ? -9.109 8.516 19.734 1 95.19 397 ARG B N 1
ATOM 6092 C CA . ARG B 1 397 ? -9.969 7.43 20.203 1 95.19 397 ARG B CA 1
ATOM 6093 C C . ARG B 1 397 ? -10.344 6.5 19.062 1 95.19 397 ARG B C 1
ATOM 6095 O O . ARG B 1 397 ? -11.164 5.594 19.234 1 95.19 397 ARG B O 1
ATOM 6102 N N . ALA B 1 398 ? -9.805 6.742 17.906 1 91.75 398 ALA B N 1
ATOM 6103 C CA . ALA B 1 398 ? -10.047 5.887 16.734 1 91.75 398 ALA B CA 1
ATOM 6104 C C . ALA B 1 398 ? -8.766 5.668 15.938 1 91.75 398 ALA B C 1
ATOM 6106 O O . ALA B 1 398 ? -7.812 6.441 16.062 1 91.75 398 ALA B O 1
ATOM 6107 N N . LEU B 1 399 ? -8.797 4.699 15.148 1 86.88 399 LEU B N 1
ATOM 6108 C CA . LEU B 1 399 ? -7.629 4.348 14.344 1 86.88 399 LEU B CA 1
ATOM 6109 C C . LEU B 1 399 ? -7.488 5.285 13.148 1 86.88 399 LEU B C 1
ATOM 6111 O O . LEU B 1 399 ? -8.477 5.582 12.469 1 86.88 399 LEU B O 1
ATOM 6115 N N . GLY B 1 400 ? -6.207 5.77 12.938 1 87.75 400 GLY B N 1
ATOM 6116 C CA . GLY B 1 400 ? -5.941 6.598 11.773 1 87.75 400 GLY B CA 1
ATOM 6117 C C . GLY B 1 400 ? -6.09 8.078 12.047 1 87.75 400 GLY B C 1
ATOM 6118 O O . GLY B 1 400 ? -6.402 8.477 13.172 1 87.75 400 GLY B O 1
ATOM 6119 N N . ALA B 1 401 ? -5.949 8.852 11.008 1 92.56 401 ALA B N 1
ATOM 6120 C CA . ALA B 1 401 ? -5.82 10.297 11.188 1 92.56 401 ALA B CA 1
ATOM 6121 C C . ALA B 1 401 ? -7.172 10.992 11.047 1 92.56 401 ALA B C 1
ATOM 6123 O O . ALA B 1 401 ? -7.32 12.156 11.414 1 92.56 401 ALA B O 1
ATOM 6124 N N . ARG B 1 402 ? -8.211 10.25 10.586 1 96.12 402 ARG B N 1
ATOM 6125 C CA . ARG B 1 402 ? -9.43 10.992 10.273 1 96.12 402 ARG B CA 1
ATOM 6126 C C . ARG B 1 402 ? -10.641 10.367 10.961 1 96.12 402 ARG B C 1
ATOM 6128 O O . ARG B 1 402 ? -11.68 11.016 11.109 1 96.12 402 ARG B O 1
ATOM 6135 N N . THR B 1 403 ? -10.547 9.102 11.328 1 93.19 403 THR B N 1
ATOM 6136 C CA . THR B 1 403 ? -11.703 8.359 11.812 1 93.19 403 THR B CA 1
ATOM 6137 C C . THR B 1 403 ? -12.289 9.008 13.062 1 93.19 403 THR B C 1
ATOM 6139 O O . THR B 1 403 ? -13.508 9.086 13.219 1 93.19 403 THR B O 1
ATOM 6142 N N . GLY B 1 404 ? -11.484 9.484 13.883 1 96.5 404 GLY B N 1
ATOM 6143 C CA . GLY B 1 404 ? -11.93 9.992 15.172 1 96.5 404 GLY B CA 1
ATOM 6144 C C . GLY B 1 404 ? -12.203 11.484 15.156 1 96.5 404 GLY B C 1
ATOM 6145 O O . GLY B 1 404 ? -12.586 12.062 16.172 1 96.5 404 GLY B O 1
ATOM 6146 N N . LEU B 1 405 ? -12.016 12.102 14 1 98.31 405 LEU B N 1
ATOM 6147 C CA . LEU B 1 405 ? -12.289 13.531 13.93 1 98.31 405 LEU B CA 1
ATOM 6148 C C . LEU B 1 405 ? -13.75 13.82 14.25 1 98.31 405 LEU B C 1
ATOM 6150 O O . LEU B 1 405 ? -14.656 13.281 13.602 1 98.31 405 LEU B O 1
ATOM 6154 N N . PRO B 1 406 ? -14 14.688 15.18 1 98.38 406 PRO B N 1
ATOM 6155 C CA . PRO B 1 406 ? -15.391 14.969 15.562 1 98.38 406 PRO B CA 1
ATOM 6156 C C . PRO B 1 406 ? -16.062 15.984 14.641 1 98.38 406 PRO B C 1
ATOM 6158 O O . PRO B 1 406 ? -15.375 16.766 13.969 1 98.38 406 PRO B O 1
ATOM 6161 N N . ARG B 1 407 ? -17.344 15.875 14.641 1 98.06 407 ARG B N 1
ATOM 6162 C CA . ARG B 1 407 ? -18.141 16.938 14.055 1 98.06 407 ARG B CA 1
ATOM 6163 C C . ARG B 1 407 ? -18.5 18 15.086 1 98.06 407 ARG B C 1
ATOM 6165 O O . ARG B 1 407 ? -18.406 17.75 16.297 1 98.06 407 ARG B O 1
ATOM 6172 N N . ARG B 1 408 ? -18.891 19.094 14.609 1 97 408 ARG B N 1
ATOM 6173 C CA . ARG B 1 408 ? -19.172 20.234 15.469 1 97 408 ARG B CA 1
ATOM 6174 C C . ARG B 1 408 ? -20.188 19.891 16.531 1 97 408 ARG B C 1
ATOM 6176 O O . ARG B 1 408 ? -20.094 20.375 17.672 1 97 408 ARG B O 1
ATOM 6183 N N . ALA B 1 409 ? -21.094 19 16.234 1 95.62 409 ALA B N 1
ATOM 6184 C CA . ALA B 1 409 ? -22.203 18.672 17.125 1 95.62 409 ALA B CA 1
ATOM 6185 C C . ALA B 1 409 ? -21.797 17.609 18.141 1 95.62 409 ALA B C 1
ATOM 6187 O O . ALA B 1 409 ? -22.594 17.234 19.016 1 95.62 409 ALA B O 1
ATOM 6188 N N . ASP B 1 410 ? -20.609 17.156 18.062 1 96.44 410 ASP B N 1
ATOM 6189 C CA . ASP B 1 410 ? -20.141 16.188 19.047 1 96.44 410 ASP B CA 1
ATOM 6190 C C . ASP B 1 410 ? -20.281 16.719 20.469 1 96.44 410 ASP B C 1
ATOM 6192 O O . ASP B 1 410 ? -19.766 17.797 20.781 1 96.44 410 ASP B O 1
ATOM 6196 N N . PRO B 1 411 ? -20.906 15.961 21.375 1 94.44 411 PRO B N 1
ATOM 6197 C CA . PRO B 1 411 ? -21.141 16.438 22.75 1 94.44 411 PRO B CA 1
ATOM 6198 C C . PRO B 1 411 ? -19.844 16.734 23.5 1 94.44 411 PRO B C 1
ATOM 6200 O O . PRO B 1 411 ? -19.828 17.594 24.391 1 94.44 411 PRO B O 1
ATOM 6203 N N . ARG B 1 412 ? -18.797 16.156 23.141 1 93.88 412 ARG B N 1
ATOM 6204 C CA . ARG B 1 412 ? -17.516 16.391 23.797 1 93.88 412 ARG B CA 1
ATOM 6205 C C . ARG B 1 412 ? -17.031 17.812 23.594 1 93.88 412 ARG B C 1
ATOM 6207 O O . ARG B 1 412 ? -16.234 18.328 24.375 1 93.88 412 ARG B O 1
ATOM 6214 N N . LEU B 1 413 ? -17.562 18.406 22.547 1 96.94 413 LEU B N 1
ATOM 6215 C CA . LEU B 1 413 ? -17.047 19.719 22.172 1 96.94 413 LEU B CA 1
ATOM 6216 C C . LEU B 1 413 ? -17.922 20.828 22.75 1 96.94 413 LEU B C 1
ATOM 6218 O O . LEU B 1 413 ? -17.5 21.984 22.828 1 96.94 413 LEU B O 1
ATOM 6222 N N . ALA B 1 414 ? -19.078 20.609 23.219 1 93.31 414 ALA B N 1
ATOM 6223 C CA . ALA B 1 414 ? -20.094 21.578 23.609 1 93.31 414 ALA B CA 1
ATOM 6224 C C . ALA B 1 414 ? -19.562 22.531 24.688 1 93.31 414 ALA B C 1
ATOM 6226 O O . ALA B 1 414 ? -19.734 23.75 24.594 1 93.31 414 ALA B O 1
ATOM 6227 N N . PRO B 1 415 ? -18.859 22.031 25.656 1 92.44 415 PRO B N 1
ATOM 6228 C CA . PRO B 1 415 ? -18.391 22.922 26.719 1 92.44 415 PRO B CA 1
ATOM 6229 C C . PRO B 1 415 ? -17.391 23.969 26.219 1 92.44 415 PRO B C 1
ATOM 6231 O O . PRO B 1 415 ? -17.172 24.984 26.875 1 92.44 415 PRO B O 1
ATOM 6234 N N . PHE B 1 416 ? -16.859 23.75 25.062 1 95.25 416 PHE B N 1
ATOM 6235 C CA . PHE B 1 416 ? -15.781 24.609 24.594 1 95.25 416 PHE B CA 1
ATOM 6236 C C . PHE B 1 416 ? -16.281 25.562 23.516 1 95.25 416 PHE B C 1
ATOM 6238 O O . PHE B 1 416 ? -15.555 26.469 23.094 1 95.25 416 PHE B O 1
ATOM 6245 N N . LEU B 1 417 ? -17.453 25.312 23.078 1 92.56 417 LEU B N 1
ATOM 6246 C CA . LEU B 1 417 ? -17.984 26.125 21.984 1 92.56 417 LEU B CA 1
ATOM 6247 C C . LEU B 1 417 ? -18.812 27.281 22.516 1 92.56 417 LEU B C 1
ATOM 6249 O O . LEU B 1 417 ? -19.109 28.234 21.797 1 92.56 417 LEU B O 1
ATOM 6253 N N . HIS B 1 418 ? -19.25 27.219 23.797 1 80.75 418 HIS B N 1
ATOM 6254 C CA . HIS B 1 418 ? -20.047 28.266 24.422 1 80.75 418 HIS B CA 1
ATOM 6255 C C . HIS B 1 418 ? -19.156 29.203 25.25 1 80.75 418 HIS B C 1
ATOM 6257 O O . HIS B 1 418 ? -18.141 28.766 25.797 1 80.75 418 HIS B O 1
#

Solvent-accessible surface area (backbone atoms only — not comparable to full-atom values): 44073 Å² total; per-residue (Å²): 134,83,82,71,78,81,83,84,74,82,72,82,86,82,79,74,80,75,78,78,74,80,75,76,76,78,73,76,79,67,74,71,69,72,64,75,68,66,67,71,65,72,63,69,65,78,68,71,77,76,64,80,75,48,87,53,36,29,32,31,34,33,24,40,49,26,40,31,42,35,32,31,23,69,53,77,80,56,91,53,36,77,47,59,41,78,44,74,48,78,45,67,27,36,61,36,43,31,13,40,46,29,20,16,36,54,68,34,44,23,34,38,39,38,58,35,7,66,34,43,66,28,53,51,44,52,51,54,38,45,75,46,48,32,42,57,87,56,40,39,66,36,81,52,66,37,37,19,33,32,44,31,43,34,17,64,67,80,67,37,54,24,35,42,35,35,77,36,32,75,67,82,51,53,82,73,57,48,70,68,57,50,53,58,59,52,60,78,36,52,32,35,38,33,50,51,38,54,36,66,41,42,45,54,52,48,53,53,31,53,74,69,68,36,48,26,36,36,43,40,63,58,91,53,72,48,41,68,66,46,50,68,63,19,28,31,38,41,28,33,67,61,25,45,29,69,75,65,66,35,94,40,68,53,44,8,52,50,37,50,46,64,74,23,80,61,35,41,34,42,35,35,41,47,68,83,70,13,32,42,33,46,31,54,46,88,70,80,54,93,82,35,52,73,41,48,37,58,59,49,49,54,56,51,61,69,66,58,67,84,83,55,46,63,38,41,55,48,52,54,43,68,79,28,72,87,52,65,49,31,26,32,29,42,91,95,64,51,68,46,44,34,44,49,32,42,23,36,30,46,65,69,53,73,92,51,56,64,24,65,48,38,23,69,28,28,24,47,11,37,45,54,48,25,60,48,56,65,48,52,67,67,46,32,44,17,39,12,27,44,41,15,48,42,16,18,52,20,67,47,48,50,68,20,48,52,46,59,81,37,74,86,46,50,79,51,63,106,139,79,84,76,78,76,81,80,72,83,71,82,82,75,84,74,80,74,79,76,73,82,74,78,76,80,74,77,79,67,75,71,67,72,66,74,67,66,64,70,63,72,64,67,65,76,68,70,77,77,66,80,75,48,88,52,36,31,32,31,34,32,22,41,51,26,39,30,42,37,33,30,24,67,54,75,80,55,90,52,36,78,47,60,40,79,45,72,49,77,44,66,27,35,62,37,42,32,14,39,45,30,21,15,36,54,67,35,44,24,33,38,36,37,58,36,8,67,33,43,67,27,52,51,45,51,52,53,38,45,76,47,48,33,41,59,88,56,40,40,66,35,83,51,68,36,37,19,34,30,44,32,43,33,18,64,66,81,68,35,55,23,35,42,34,36,76,35,32,76,68,79,51,52,82,72,58,47,70,68,56,49,53,58,59,52,59,78,37,52,33,37,39,31,49,52,39,54,36,66,42,44,45,54,51,50,53,54,31,52,75,69,67,34,47,26,36,36,44,40,64,56,90,51,71,50,41,68,68,46,50,68,63,17,28,31,37,41,27,32,65,62,25,45,29,69,74,63,66,34,94,40,68,53,43,8,51,50,39,50,46,64,74,23,80,62,36,41,34,42,36,34,40,46,66,84,71,14,31,42,35,46,33,56,45,86,70,80,53,91,82,36,52,73,41,49,37,59,60,49,50,54,57,52,60,71,66,57,66,84,83,55,47,62,38,40,54,48,52,54,43,66,80,30,70,88,52,66,50,32,26,33,30,42,91,94,64,52,69,46,44,34,42,48,33,43,23,36,28,44,64,69,53,73,92,50,56,64,25,66,48,38,24,69,27,28,24,48,10,37,45,54,49,24,61,46,55,65,49,53,66,70,44,32,45,16,38,12,27,44,40,14,49,43,15,19,51,20,68,46,49,52,68,19,48,51,46,58,81,37,74,88,46,51,79,52,65,105

Nearest PDB structures (foldseek):
  5bye-assembly1_B  TM=8.260E-01  e=1.643E-23  Homo sapiens
  5zwy-assembly1_B  TM=8.155E-01  e=7.475E-23  Leishmania donovani BPK282A1
  9fhd-assembly1_B  TM=7.981E-01  e=1.012E-22  Homo sapiens
  2hlz-assembly1_B  TM=8.181E-01  e=5.869E-21  Homo sapiens
  5zwy-assembly1_A  TM=7.922E-01  e=6.628E-20  Leishmania donovani BPK282A1

Radius of gyration: 35.25 Å; Cα contacts (8 Å, |Δi|>4): 1797; chains: 2; bounding box: 105×119×86 Å

InterPro domains:
  IPR002139 Ribokinase/fructokinase [PR00990] (61-82)
  IPR002139 Ribokinase/fructokinase [PR00990] (88-107)
  IPR002139 Ribokinase/fructokinase [PR00990] (270-281)
  IPR002173 Carbohydrate/purine kinase, PfkB, conserved site [PS00584] (359-372)
  IPR011611 Carbohydrate kinase PfkB [PF00294] (75-287)
  IPR011611 Carbohydrate kinase PfkB [PF00294] (348-406)
  IPR029056 Ribokinase-like [G3DSA:3.40.1190.20] (58-403)
  IPR029056 Ribokinase-like [SSF53613] (58-409)
  IPR052562 Ketohexokinase-related [PTHR42774] (50-418)

Organism: NCBI:txid337451

Secondary structure (DSSP, 8-state):
--------------------------------------------S----PPPPPS--EEEEES--EEEEEEEESSPPPTT-EEE-SEEEEEEE-HHHHHHHHHHHTT-EEEEE-EEESSHHHHHHHHHHHHTT-B-TT-EEESSSB--EEEEEEETTTTEEEEEEE--BSPP-GGGS-HHHHHHHHTT-SEEEE-S-SHHHHHHHHHHHHHTT--EEEEESS--TTHHHHHTT-SEEEE-TTHHHHHH--SSHHHHHHHHHHH-TT--EEEEE-GGG-EEEEEE-SS--TTPEEEEHHHHHHHHHHT--TT--S--EEEHHHHTSS---EEEEETTTEEEEEEEEEEPPP---TTT----TTHHHHHHHHHHHHHHTT--HHHHHHHHHHHHHHHTTSSSSSTTPPPTT-GGGHHHH-/--------------------------------------------S----PPPPPS--EEEEES--EEEEEEEESSPPPTT-EEE-SEEEEEEE-HHHHHHHHHHHTT-EEEEE-EEESSHHHHHHHHHHHHTT-B-TT-EEESSSB--EEEEEEETTTTEEEEEEE--BSPP-GGGS-HHHHHHHHTT-SEEEE-S-SHHHHHHHHHHHHHTT--EEEEESS--TTHHHHHTT-SEEEE-TTHHHHHH--SSHHHHHHHHHHH-TT--EEEEE-GGG-EEEEEE-SS--TTPEEEEHHHHHHHHHTT--TT--S--EEEHHHHTSS---EEEEETTTEEEEEEEEEEPPP---TTT----TTHHHHHHHHHHHHHHTT--HHHHHHHHHHHHHHHTTSSSSSTTPPPTT-GGGHHHH-